Protein 2G1D (pdb70)

B-factor: mean 10.0, std 0.0, range [10.0, 10.0]

InterPro domains:
  IPR001976 Small ribosomal subunit protein eS24 [MF_00545] (1-98)
  IPR001976 Small ribosomal subunit protein eS24 [PF01282] (1-91)
  IPR012677 Nucleotide-binding alpha-beta plait domain superfamily [G3DSA:3.30.70.330] (1-98)
  IPR012678 Ribosomal protein uL23/eL15/eS24 core domain superfamily [SSF54189] (1-97)
  IPR018098 Small ribosomal subunit protein eS24 conserved site [PS00529] (60-82)

Secondary structure (DSSP, 8-state):
-EEEEEEEEE-SSS-EEEEEEEEE--TTSPPPHHHHHHHHHHHHHS-STTEE-------SSSSEEEEEEEEESHHHHHHHH-TTS-S-SS---SS---

Radius of gyration: 16.69 Å; Cα contacts (8 Å, |Δi|>4): 182; chains: 1; bounding box: 53×24×23 Å

Solvent-accessible surface area: 7819 Å² total; per-residue (Å²): 44,77,6,85,34,149,64,118,174,109,87,81,119,52,77,96,4,100,1,81,5,11,5,79,49,96,93,109,200,110,70,57,203,118,63,36,83,62,20,0,0,82,78,2,48,23,78,109,60,6,7,45,49,93,100,72,97,97,79,77,77,149,100,23,33,43,0,91,0,46,0,59,26,41,74,35,65,38,137,148,120,90,116,137,136,135,120,125,181,137,51,149,175,153,188,125,99,169

Foldseek 3Di:
DAKDKAWAQDPDVQGWTKIKIKFDDDDDDDDDLCVCQQNHQVSNVHGSQFWDQDDWDADDPHHMTIGMTITGPCRVQCVVVNPVGDPVDDDDPPVHPD

CATH classification: 3.30.70.330

Structure (mmCIF, N/CA/C/O backbone):
data_2G1D
#
_entry.id   2G1D
#
loop_
_atom_site.group_PDB
_atom_site.id
_atom_site.type_symbol
_atom_site.label_atom_id
_atom_site.label_alt_id
_atom_site.label_comp_id
_atom_site.label_asym_id
_atom_site.label_entity_id
_atom_site.label_seq_id
_atom_site.pdbx_PDB_ins_code
_atom_site.Cartn_x
_atom_site.Cartn_y
_atom_site.Cartn_z
_atom_site.occupancy
_atom_site.B_iso_or_equiv
_atom_site.auth_seq_id
_atom_site.auth_comp_id
_atom_site.auth_asym_id
_atom_site.auth_atom_id
_atom_site.pdbx_PDB_model_num
ATOM 1 N N . MET A 1 1 ? 17.636 -3.425 3.130 1.00 0.00 1 MET A N 1
ATOM 2 C CA . MET A 1 1 ? 16.859 -2.585 2.227 1.00 0.00 1 MET A CA 1
ATOM 3 C C . MET A 1 1 ? 16.643 -1.194 2.845 1.00 0.00 1 MET A C 1
ATOM 4 O O . MET A 1 1 ? 16.577 -1.075 4.068 1.00 0.00 1 MET A O 1
ATOM 18 N N . ASP A 1 2 ? 16.522 -0.138 2.021 1.00 0.00 2 ASP A N 1
ATOM 19 C CA . ASP A 1 2 ? 16.306 1.203 2.563 1.00 0.00 2 ASP A CA 1
ATOM 20 C C . ASP A 1 2 ? 15.227 1.895 1.767 1.00 0.00 2 ASP A C 1
ATOM 21 O O . ASP A 1 2 ? 15.431 2.244 0.611 1.00 0.00 2 ASP A O 1
ATOM 30 N N . LEU A 1 3 ? 14.071 2.084 2.350 1.00 0.00 3 LEU A N 1
ATOM 31 C CA . LEU A 1 3 ? 12.996 2.694 1.606 1.00 0.00 3 LEU A CA 1
ATOM 32 C C . LEU A 1 3 ? 12.752 4.148 1.957 1.00 0.00 3 LEU A C 1
ATOM 33 O O . LEU A 1 3 ? 12.243 4.464 3.032 1.00 0.00 3 LEU A O 1
ATOM 49 N N . ILE A 1 4 ? 13.028 5.028 0.998 1.00 0.00 4 ILE A N 1
ATOM 50 C CA . ILE A 1 4 ? 12.728 6.444 1.190 1.00 0.00 4 ILE A CA 1
ATOM 51 C C . ILE A 1 4 ? 11.485 6.738 0.384 1.00 0.00 4 ILE A C 1
ATOM 52 O O . ILE A 1 4 ? 11.465 6.595 -0.838 1.00 0.00 4 ILE A O 1
ATOM 68 N N . ILE A 1 5 ? 10.432 7.055 1.092 1.00 0.00 5 ILE A N 1
ATOM 69 C CA . ILE A 1 5 ? 9.139 7.269 0.491 1.00 0.00 5 ILE A CA 1
ATOM 70 C C . ILE A 1 5 ? 8.657 8.734 0.445 1.00 0.00 5 ILE A C 1
ATOM 71 O O . ILE A 1 5 ? 8.818 9.489 1.405 1.00 0.00 5 ILE A O 1
ATOM 87 N N . LYS A 1 6 ? 8.000 9.089 -0.661 1.00 0.00 6 LYS A N 1
ATOM 88 C CA . LYS A 1 6 ? 7.398 10.409 -0.857 1.00 0.00 6 LYS A CA 1
ATOM 89 C C . LYS A 1 6 ? 5.890 10.207 -1.076 1.00 0.00 6 LYS A C 1
ATOM 90 O O . LYS A 1 6 ? 5.339 10.517 -2.130 1.00 0.00 6 LYS A O 1
ATOM 109 N N . GLU A 1 7 ? 5.268 9.620 -0.062 1.00 0.00 7 GLU A N 1
ATOM 110 C CA . GLU A 1 7 ? 3.841 9.258 -0.048 1.00 0.00 7 GLU A CA 1
ATOM 111 C C . GLU A 1 7 ? 2.872 10.377 -0.406 1.00 0.00 7 GLU A C 1
ATOM 112 O O . GLU A 1 7 ? 3.084 11.544 -0.077 1.00 0.00 7 GLU A O 1
ATOM 124 N N . LYS A 1 8 ? 1.764 9.972 -1.036 1.00 0.00 8 LYS A N 1
ATOM 125 C CA . LYS A 1 8 ? 0.693 10.870 -1.401 1.00 0.00 8 LYS A CA 1
ATOM 126 C C . LYS A 1 8 ? -0.591 10.053 -1.339 1.00 0.00 8 LYS A C 1
ATOM 127 O O . LYS A 1 8 ? -0.744 9.118 -2.101 1.00 0.00 8 LYS A O 1
ATOM 146 N N . ARG A 1 9 ? -1.486 10.338 -0.402 1.00 0.00 9 ARG A N 1
ATOM 147 C CA . ARG A 1 9 ? -2.685 9.506 -0.269 1.00 0.00 9 ARG A CA 1
ATOM 148 C C . ARG A 1 9 ? -3.995 10.224 -0.547 1.00 0.00 9 ARG A C 1
ATOM 149 O O . ARG A 1 9 ? -4.221 11.351 -0.107 1.00 0.00 9 ARG A O 1
ATOM 170 N N . ASP A 1 10 ? -4.878 9.505 -1.239 1.00 0.00 10 ASP A N 1
ATOM 171 C CA . ASP A 1 10 ? -6.211 9.991 -1.545 1.00 0.00 10 ASP A CA 1
ATOM 172 C C . ASP A 1 10 ? -7.225 8.950 -1.073 1.00 0.00 10 ASP A C 1
ATOM 173 O O . ASP A 1 10 ? -7.273 7.804 -1.569 1.00 0.00 10 ASP A O 1
ATOM 182 N N . ASN A 1 11 ? -8.044 9.314 -0.106 1.00 0.00 11 ASN A N 1
ATOM 183 C CA . ASN A 1 11 ? -8.993 8.349 0.373 1.00 0.00 11 ASN A CA 1
ATOM 184 C C . ASN A 1 11 ? -10.430 8.768 0.111 1.00 0.00 11 ASN A C 1
ATOM 185 O O . ASN A 1 11 ? -10.939 9.707 0.722 1.00 0.00 11 ASN A O 1
ATOM 196 N N . PRO A 1 12 ? -11.122 8.029 -0.769 1.00 0.00 12 PRO A N 1
ATOM 197 C CA . PRO A 1 12 ? -12.504 8.246 -1.090 1.00 0.00 12 PRO A CA 1
ATOM 198 C C . PRO A 1 12 ? -13.326 7.163 -0.393 1.00 0.00 12 PRO A C 1
ATOM 199 O O . PRO A 1 12 ? -13.257 7.029 0.829 1.00 0.00 12 PRO A O 1
ATOM 210 N N . ILE A 1 13 ? -14.055 6.354 -1.151 1.00 0.00 13 ILE A N 1
ATOM 211 C CA . ILE A 1 13 ? -14.809 5.266 -0.561 1.00 0.00 13 ILE A CA 1
ATOM 212 C C . ILE A 1 13 ? -13.870 4.151 -0.091 1.00 0.00 13 ILE A C 1
ATOM 213 O O . ILE A 1 13 ? -14.127 3.492 0.915 1.00 0.00 13 ILE A O 1
ATOM 229 N N . LEU A 1 14 ? -12.814 3.901 -0.879 1.00 0.00 14 LEU A N 1
ATOM 230 C CA . LEU A 1 14 ? -11.887 2.810 -0.583 1.00 0.00 14 LEU A CA 1
ATOM 231 C C . LEU A 1 14 ? -10.533 3.242 -0.021 1.00 0.00 14 LEU A C 1
ATOM 232 O O . LEU A 1 14 ? -9.634 2.413 0.090 1.00 0.00 14 LEU A O 1
ATOM 248 N N . LYS A 1 15 ? -10.394 4.492 0.413 1.00 0.00 15 LYS A N 1
ATOM 249 C CA . LYS A 1 15 ? -9.145 4.921 1.052 1.00 0.00 15 LYS A CA 1
ATOM 250 C C . LYS A 1 15 ? -7.885 4.495 0.272 1.00 0.00 15 LYS A C 1
ATOM 251 O O . LYS A 1 15 ? -7.018 3.820 0.828 1.00 0.00 15 LYS A O 1
ATOM 270 N N . ARG A 1 16 ? -7.792 4.848 -1.022 1.00 0.00 16 ARG A N 1
ATOM 271 C CA . ARG A 1 16 ? -6.639 4.438 -1.836 1.00 0.00 16 ARG A CA 1
ATOM 272 C C . ARG A 1 16 ? -5.560 5.506 -1.863 1.00 0.00 16 ARG A C 1
ATOM 273 O O . ARG A 1 16 ? -5.851 6.686 -2.009 1.00 0.00 16 ARG A O 1
ATOM 294 N N . LYS A 1 17 ? -4.304 5.099 -1.723 1.00 0.00 17 LYS A N 1
ATOM 295 C CA . LYS A 1 17 ? -3.221 6.081 -1.733 1.00 0.00 17 LYS A CA 1
ATOM 296 C C . LYS A 1 17 ? -2.155 5.776 -2.795 1.00 0.00 17 LYS A C 1
ATOM 297 O O . LYS A 1 17 ? -2.042 4.634 -3.276 1.00 0.00 17 LYS A O 1
ATOM 316 N N . GLU A 1 18 ? -1.376 6.821 -3.148 1.00 0.00 18 GLU A N 1
ATOM 317 C CA . GLU A 1 18 ? -0.294 6.739 -4.138 1.00 0.00 18 GLU A CA 1
ATOM 318 C C . GLU A 1 18 ? 0.979 7.367 -3.555 1.00 0.00 18 GLU A C 1
ATOM 319 O O . GLU A 1 18 ? 0.974 8.517 -3.129 1.00 0.00 18 GLU A O 1
ATOM 331 N N . ILE A 1 19 ? 2.048 6.597 -3.498 1.00 0.00 19 ILE A N 1
ATOM 332 C CA . ILE A 1 19 ? 3.312 7.052 -2.909 1.00 0.00 19 ILE A CA 1
ATOM 333 C C . ILE A 1 19 ? 4.523 6.774 -3.774 1.00 0.00 19 ILE A C 1
ATOM 334 O O . ILE A 1 19 ? 4.556 5.828 -4.561 1.00 0.00 19 ILE A O 1
ATOM 350 N N . LYS A 1 20 ? 5.523 7.601 -3.580 1.00 0.00 20 LYS A N 1
ATOM 351 C CA . LYS A 1 20 ? 6.791 7.473 -4.295 1.00 0.00 20 LYS A CA 1
ATOM 352 C C . LYS A 1 20 ? 7.761 6.707 -3.425 1.00 0.00 20 LYS A C 1
ATOM 353 O O . LYS A 1 20 ? 7.914 7.000 -2.251 1.00 0.00 20 LYS A O 1
ATOM 372 N N . TYR A 1 21 ? 8.355 5.667 -3.971 1.00 0.00 21 TYR A N 1
ATOM 373 C CA . TYR A 1 21 ? 9.239 4.836 -3.148 1.00 0.00 21 TYR A CA 1
ATOM 374 C C . TYR A 1 21 ? 10.532 4.348 -3.815 1.00 0.00 21 TYR A C 1
ATOM 375 O O . TYR A 1 21 ? 10.518 3.863 -4.944 1.00 0.00 21 TYR A O 1
ATOM 393 N N . VAL A 1 22 ? 11.624 4.374 -3.034 1.00 0.00 22 VAL A N 1
ATOM 394 C CA . VAL A 1 22 ? 12.918 3.822 -3.465 1.00 0.00 22 VAL A CA 1
ATOM 395 C C . VAL A 1 22 ? 13.458 2.951 -2.339 1.00 0.00 22 VAL A C 1
ATOM 396 O O . VAL A 1 22 ? 13.610 3.411 -1.210 1.00 0.00 22 VAL A O 1
ATOM 409 N N . LEU A 1 23 ? 13.753 1.703 -2.646 1.00 0.00 23 LEU A N 1
ATOM 410 C CA . LEU A 1 23 ? 14.275 0.782 -1.693 1.00 0.00 23 LEU A CA 1
ATOM 411 C C . LEU A 1 23 ? 15.723 0.555 -2.053 1.00 0.00 23 LEU A C 1
ATOM 412 O O . LEU A 1 23 ? 16.038 0.234 -3.199 1.00 0.00 23 LEU A O 1
ATOM 428 N N . LYS A 1 24 ? 16.605 0.724 -1.099 1.00 0.00 24 LYS A N 1
ATOM 429 C CA . LYS A 1 24 ? 18.003 0.533 -1.363 1.00 0.00 24 LYS A CA 1
ATOM 430 C C . LYS A 1 24 ? 18.369 -0.811 -0.826 1.00 0.00 24 LYS A C 1
ATOM 431 O O . LYS A 1 24 ? 18.186 -1.100 0.344 1.00 0.00 24 LYS A O 1
ATOM 450 N N . PHE A 1 25 ? 18.841 -1.656 -1.704 1.00 0.00 25 PHE A N 1
ATOM 451 C CA . PHE A 1 25 ? 19.155 -2.996 -1.314 1.00 0.00 25 PHE A CA 1
ATOM 452 C C . PHE A 1 25 ? 20.635 -3.285 -1.428 1.00 0.00 25 PHE A C 1
ATOM 453 O O . PHE A 1 25 ? 21.282 -2.955 -2.422 1.00 0.00 25 PHE A O 1
ATOM 470 N N . ASP A 1 26 ? 21.157 -3.902 -0.383 1.00 0.00 26 ASP A N 1
ATOM 471 C CA . ASP A 1 26 ? 22.570 -4.247 -0.327 1.00 0.00 26 ASP A CA 1
ATOM 472 C C . ASP A 1 26 ? 22.843 -5.574 -1.030 1.00 0.00 26 ASP A C 1
ATOM 473 O O . ASP A 1 26 ? 22.345 -6.621 -0.620 1.00 0.00 26 ASP A O 1
ATOM 482 N N . SER A 1 27 ? 23.634 -5.514 -2.097 1.00 0.00 27 SER A N 1
ATOM 483 C CA . SER A 1 27 ? 23.977 -6.706 -2.867 1.00 0.00 27 SER A CA 1
ATOM 484 C C . SER A 1 27 ? 24.625 -7.765 -1.982 1.00 0.00 27 SER A C 1
ATOM 485 O O . SER A 1 27 ? 25.777 -7.625 -1.571 1.00 0.00 27 SER A O 1
ATOM 493 N N . SER A 1 28 ? 23.877 -8.825 -1.694 1.00 0.00 28 SER A N 1
ATOM 494 C CA . SER A 1 28 ? 24.372 -9.915 -0.860 1.00 0.00 28 SER A CA 1
ATOM 495 C C . SER A 1 28 ? 23.297 -10.977 -0.673 1.00 0.00 28 SER A C 1
ATOM 496 O O . SER A 1 28 ? 23.488 -12.141 -1.024 1.00 0.00 28 SER A O 1
ATOM 504 N N . ARG A 1 29 ? 22.159 -10.565 -0.121 1.00 0.00 29 ARG A N 1
ATOM 505 C CA . ARG A 1 29 ? 21.044 -11.476 0.110 1.00 0.00 29 ARG A CA 1
ATOM 506 C C . ARG A 1 29 ? 19.792 -10.982 -0.606 1.00 0.00 29 ARG A C 1
ATOM 507 O O . ARG A 1 29 ? 19.615 -9.783 -0.816 1.00 0.00 29 ARG A O 1
ATOM 528 N N . THR A 1 30 ? 18.923 -11.915 -0.982 1.00 0.00 30 THR A N 1
ATOM 529 C CA . THR A 1 30 ? 17.689 -11.571 -1.676 1.00 0.00 30 THR A CA 1
ATOM 530 C C . THR A 1 30 ? 16.802 -10.686 -0.798 1.00 0.00 30 THR A C 1
ATOM 531 O O . THR A 1 30 ? 16.696 -10.907 0.408 1.00 0.00 30 THR A O 1
ATOM 542 N N . PRO A 1 31 ? 16.151 -9.671 -1.394 1.00 0.00 31 PRO A N 1
ATOM 543 C CA . PRO A 1 31 ? 15.271 -8.759 -0.655 1.00 0.00 31 PRO A CA 1
ATOM 544 C C . PRO A 1 31 ? 14.243 -9.508 0.185 1.00 0.00 31 PRO A C 1
ATOM 545 O O . PRO A 1 31 ? 13.719 -10.539 -0.235 1.00 0.00 31 PRO A O 1
ATOM 556 N N . SER A 1 32 ? 13.960 -8.988 1.377 1.00 0.00 32 SER A N 1
ATOM 557 C CA . SER A 1 32 ? 12.994 -9.624 2.266 1.00 0.00 32 SER A CA 1
ATOM 558 C C . SER A 1 32 ? 11.572 -9.197 1.920 1.00 0.00 32 SER A C 1
ATOM 559 O O . SER A 1 32 ? 11.356 -8.118 1.367 1.00 0.00 32 SER A O 1
ATOM 567 N N . ARG A 1 33 ? 10.604 -10.046 2.253 1.00 0.00 33 ARG A N 1
ATOM 568 C CA . ARG A 1 33 ? 9.201 -9.750 1.983 1.00 0.00 33 ARG A CA 1
ATOM 569 C C . ARG A 1 33 ? 8.674 -8.655 2.907 1.00 0.00 33 ARG A C 1
ATOM 570 O O . ARG A 1 33 ? 8.040 -7.703 2.460 1.00 0.00 33 ARG A O 1
ATOM 591 N N . GLU A 1 34 ? 8.942 -8.808 4.201 1.00 0.00 34 GLU A N 1
ATOM 592 C CA . GLU A 1 34 ? 8.495 -7.846 5.205 1.00 0.00 34 GLU A CA 1
ATOM 593 C C . GLU A 1 34 ? 9.305 -6.558 5.151 1.00 0.00 34 GLU A C 1
ATOM 594 O O . GLU A 1 34 ? 8.758 -5.469 5.306 1.00 0.00 34 GLU A O 1
ATOM 606 N N . GLU A 1 35 ? 10.613 -6.679 4.951 1.00 0.00 35 GLU A N 1
ATOM 607 C CA . GLU A 1 35 ? 11.472 -5.503 4.912 1.00 0.00 35 GLU A CA 1
ATOM 608 C C . GLU A 1 35 ? 11.025 -4.519 3.836 1.00 0.00 35 GLU A C 1
ATOM 609 O O . GLU A 1 35 ? 10.827 -3.343 4.119 1.00 0.00 35 GLU A O 1
ATOM 621 N N . ILE A 1 36 ? 10.847 -4.995 2.606 1.00 0.00 36 ILE A N 1
ATOM 622 C CA . ILE A 1 36 ? 10.411 -4.122 1.523 1.00 0.00 36 ILE A CA 1
ATOM 623 C C . ILE A 1 36 ? 8.928 -3.787 1.644 1.00 0.00 36 ILE A C 1
ATOM 624 O O . ILE A 1 36 ? 8.547 -2.628 1.646 1.00 0.00 36 ILE A O 1
ATOM 640 N N . LYS A 1 37 ? 8.107 -4.819 1.728 1.00 0.00 37 LYS A N 1
ATOM 641 C CA . LYS A 1 37 ? 6.645 -4.661 1.822 1.00 0.00 37 LYS A CA 1
ATOM 642 C C . LYS A 1 37 ? 6.187 -3.934 3.065 1.00 0.00 37 LYS A C 1
ATOM 643 O O . LYS A 1 37 ? 5.282 -3.105 2.993 1.00 0.00 37 LYS A O 1
ATOM 662 N N . GLU A 1 38 ? 6.771 -4.211 4.196 1.00 0.00 38 GLU A N 1
ATOM 663 C CA . GLU A 1 38 ? 6.346 -3.506 5.374 1.00 0.00 38 GLU A CA 1
ATOM 664 C C . GLU A 1 38 ? 6.906 -2.086 5.377 1.00 0.00 38 GLU A C 1
ATOM 665 O O . GLU A 1 38 ? 6.161 -1.123 5.480 1.00 0.00 38 GLU A O 1
ATOM 677 N N . LEU A 1 39 ? 8.214 -1.940 5.234 1.00 0.00 39 LEU A N 1
ATOM 678 C CA . LEU A 1 39 ? 8.804 -0.608 5.216 1.00 0.00 39 LEU A CA 1
ATOM 679 C C . LEU A 1 39 ? 8.228 0.236 4.076 1.00 0.00 39 LEU A C 1
ATOM 680 O O . LEU A 1 39 ? 8.124 1.453 4.193 1.00 0.00 39 LEU A O 1
ATOM 696 N N . ILE A 1 40 ? 7.839 -0.416 2.986 1.00 0.00 40 ILE A N 1
ATOM 697 C CA . ILE A 1 40 ? 7.258 0.283 1.840 1.00 0.00 40 ILE A CA 1
ATOM 698 C C . ILE A 1 40 ? 5.886 0.872 2.197 1.00 0.00 40 ILE A C 1
ATOM 699 O O . ILE A 1 40 ? 5.684 2.074 2.054 1.00 0.00 40 ILE A O 1
ATOM 715 N N . ALA A 1 41 ? 4.961 0.035 2.693 1.00 0.00 41 ALA A N 1
ATOM 716 C CA . ALA A 1 41 ? 3.621 0.496 3.088 1.00 0.00 41 ALA A CA 1
ATOM 717 C C . ALA A 1 41 ? 3.642 1.336 4.344 1.00 0.00 41 ALA A C 1
ATOM 718 O O . ALA A 1 41 ? 3.040 2.417 4.427 1.00 0.00 41 ALA A O 1
ATOM 725 N N . LYS A 1 42 ? 4.313 0.806 5.339 1.00 0.00 42 LYS A N 1
ATOM 726 C CA . LYS A 1 42 ? 4.385 1.452 6.618 1.00 0.00 42 LYS A CA 1
ATOM 727 C C . LYS A 1 42 ? 4.905 2.851 6.423 1.00 0.00 42 LYS A C 1
ATOM 728 O O . LYS A 1 42 ? 4.217 3.820 6.774 1.00 0.00 42 LYS A O 1
ATOM 747 N N . HIS A 1 43 ? 6.035 2.965 5.731 1.00 0.00 43 HIS A N 1
ATOM 748 C CA . HIS A 1 43 ? 6.562 4.271 5.385 1.00 0.00 43 HIS A CA 1
ATOM 749 C C . HIS A 1 43 ? 5.539 4.978 4.555 1.00 0.00 43 HIS A C 1
ATOM 750 O O . HIS A 1 43 ? 5.246 6.144 4.763 1.00 0.00 43 HIS A O 1
ATOM 765 N N . GLU A 1 44 ? 5.009 4.216 3.604 1.00 0.00 44 GLU A N 1
ATOM 766 C CA . GLU A 1 44 ? 4.009 4.685 2.672 1.00 0.00 44 GLU A CA 1
ATOM 767 C C . GLU A 1 44 ? 2.950 5.526 3.323 1.00 0.00 44 GLU A C 1
ATOM 768 O O . GLU A 1 44 ? 2.228 6.263 2.651 1.00 0.00 44 GLU A O 1
ATOM 780 N N . GLY A 1 45 ? 2.832 5.392 4.614 1.00 0.00 45 GLY A N 1
ATOM 781 C CA . GLY A 1 45 ? 1.825 6.122 5.305 1.00 0.00 45 GLY A CA 1
ATOM 782 C C . GLY A 1 45 ? 0.697 5.173 5.625 1.00 0.00 45 GLY A C 1
ATOM 783 O O . GLY A 1 45 ? -0.460 5.574 5.753 1.00 0.00 45 GLY A O 1
ATOM 787 N N . VAL A 1 46 ? 1.046 3.878 5.659 1.00 0.00 46 VAL A N 1
ATOM 788 C CA . VAL A 1 46 ? 0.050 2.829 5.856 1.00 0.00 46 VAL A CA 1
ATOM 789 C C . VAL A 1 46 ? 0.619 1.562 6.491 1.00 0.00 46 VAL A C 1
ATOM 790 O O . VAL A 1 46 ? 1.823 1.394 6.579 1.00 0.00 46 VAL A O 1
ATOM 803 N N . ASP A 1 47 ? -0.268 0.666 6.918 1.00 0.00 47 ASP A N 1
ATOM 804 C CA . ASP A 1 47 ? 0.141 -0.598 7.537 1.00 0.00 47 ASP A CA 1
ATOM 805 C C . ASP A 1 47 ? 0.520 -1.654 6.488 1.00 0.00 47 ASP A C 1
ATOM 806 O O . ASP A 1 47 ? 0.464 -1.405 5.286 1.00 0.00 47 ASP A O 1
ATOM 815 N N . LYS A 1 48 ? 0.902 -2.837 6.976 1.00 0.00 48 LYS A N 1
ATOM 816 C CA . LYS A 1 48 ? 1.300 -3.958 6.122 1.00 0.00 48 LYS A CA 1
ATOM 817 C C . LYS A 1 48 ? 0.123 -4.521 5.324 1.00 0.00 48 LYS A C 1
ATOM 818 O O . LYS A 1 48 ? 0.305 -5.079 4.245 1.00 0.00 48 LYS A O 1
ATOM 837 N N . GLU A 1 49 ? -1.084 -4.388 5.851 1.00 0.00 49 GLU A N 1
ATOM 838 C CA . GLU A 1 49 ? -2.261 -4.895 5.148 1.00 0.00 49 GLU A CA 1
ATOM 839 C C . GLU A 1 49 ? -2.504 -4.064 3.890 1.00 0.00 49 GLU A C 1
ATOM 840 O O . GLU A 1 49 ? -2.905 -4.579 2.848 1.00 0.00 49 GLU A O 1
ATOM 852 N N . LEU A 1 50 ? -2.277 -2.766 4.030 1.00 0.00 50 LEU A N 1
ATOM 853 C CA . LEU A 1 50 ? -2.466 -1.797 2.984 1.00 0.00 50 LEU A CA 1
ATOM 854 C C . LEU A 1 50 ? -1.360 -1.800 1.937 1.00 0.00 50 LEU A C 1
ATOM 855 O O . LEU A 1 50 ? -1.319 -0.882 1.135 1.00 0.00 50 LEU A O 1
ATOM 871 N N . VAL A 1 51 ? -0.457 -2.784 1.914 1.00 0.00 51 VAL A N 1
ATOM 872 C CA . VAL A 1 51 ? 0.612 -2.723 0.909 1.00 0.00 51 VAL A CA 1
ATOM 873 C C . VAL A 1 51 ? 0.308 -3.471 -0.387 1.00 0.00 51 VAL A C 1
ATOM 874 O O . VAL A 1 51 ? 0.287 -4.703 -0.430 1.00 0.00 51 VAL A O 1
ATOM 887 N N . ILE A 1 52 ? 0.197 -2.693 -1.461 1.00 0.00 52 ILE A N 1
ATOM 888 C CA . ILE A 1 52 ? 0.032 -3.211 -2.815 1.00 0.00 52 ILE A CA 1
ATOM 889 C C . ILE A 1 52 ? 1.000 -2.457 -3.731 1.00 0.00 52 ILE A C 1
ATOM 890 O O . ILE A 1 52 ? 0.748 -1.295 -4.035 1.00 0.00 52 ILE A O 1
ATOM 906 N N . VAL A 1 53 ? 2.101 -3.058 -4.174 1.00 0.00 53 VAL A N 1
ATOM 907 C CA . VAL A 1 53 ? 3.015 -2.298 -5.031 1.00 0.00 53 VAL A CA 1
ATOM 908 C C . VAL A 1 53 ? 3.364 -3.010 -6.338 1.00 0.00 53 VAL A C 1
ATOM 909 O O . VAL A 1 53 ? 4.034 -4.043 -6.355 1.00 0.00 53 VAL A O 1
ATOM 922 N N . ASP A 1 54 ? 2.914 -2.408 -7.437 1.00 0.00 54 ASP A N 1
ATOM 923 C CA . ASP A 1 54 ? 3.176 -2.915 -8.781 1.00 0.00 54 ASP A CA 1
ATOM 924 C C . ASP A 1 54 ? 4.021 -1.921 -9.565 1.00 0.00 54 ASP A C 1
ATOM 925 O O . ASP A 1 54 ? 3.922 -0.712 -9.354 1.00 0.00 54 ASP A O 1
ATOM 934 N N . ASN A 1 55 ? 4.839 -2.429 -10.475 1.00 0.00 55 ASN A N 1
ATOM 935 C CA . ASN A 1 55 ? 5.685 -1.574 -11.292 1.00 0.00 55 ASN A CA 1
ATOM 936 C C . ASN A 1 55 ? 6.649 -0.775 -10.425 1.00 0.00 55 ASN A C 1
ATOM 937 O O . ASN A 1 55 ? 6.334 -0.409 -9.294 1.00 0.00 55 ASN A O 1
ATOM 948 N N . ASN A 1 56 ? 7.830 -0.523 -10.965 1.00 0.00 56 ASN A N 1
ATOM 949 C CA . ASN A 1 56 ? 8.860 0.222 -10.246 1.00 0.00 56 ASN A CA 1
ATOM 950 C C . ASN A 1 56 ? 9.804 0.945 -11.211 1.00 0.00 56 ASN A C 1
ATOM 951 O O . ASN A 1 56 ? 10.608 0.312 -11.894 1.00 0.00 56 ASN A O 1
ATOM 962 N N . LYS A 1 57 ? 9.708 2.277 -11.256 1.00 0.00 57 LYS A N 1
ATOM 963 C CA . LYS A 1 57 ? 10.569 3.072 -12.130 1.00 0.00 57 LYS A CA 1
ATOM 964 C C . LYS A 1 57 ? 11.963 3.201 -11.509 1.00 0.00 57 LYS A C 1
ATOM 965 O O . LYS A 1 57 ? 12.127 3.815 -10.459 1.00 0.00 57 LYS A O 1
ATOM 984 N N . GLN A 1 58 ? 12.967 2.604 -12.150 1.00 0.00 58 GLN A N 1
ATOM 985 C CA . GLN A 1 58 ? 14.331 2.643 -11.619 1.00 0.00 58 GLN A CA 1
ATOM 986 C C . GLN A 1 58 ? 15.136 3.821 -12.172 1.00 0.00 58 GLN A C 1
ATOM 987 O O . GLN A 1 58 ? 15.574 3.796 -13.322 1.00 0.00 58 GLN A O 1
ATOM 1001 N N . LEU A 1 59 ? 15.353 4.833 -11.336 1.00 0.00 59 LEU A N 1
ATOM 1002 C CA . LEU A 1 59 ? 16.139 6.003 -11.732 1.00 0.00 59 LEU A CA 1
ATOM 1003 C C . LEU A 1 59 ? 17.338 6.201 -10.808 1.00 0.00 59 LEU A C 1
ATOM 1004 O O . LEU A 1 59 ? 17.169 6.529 -9.635 1.00 0.00 59 LEU A O 1
ATOM 1020 N N . THR A 1 60 ? 18.548 6.018 -11.342 1.00 0.00 60 THR A N 1
ATOM 1021 C CA . THR A 1 60 ? 19.775 6.197 -10.558 1.00 0.00 60 THR A CA 1
ATOM 1022 C C . THR A 1 60 ? 20.960 5.512 -11.231 1.00 0.00 60 THR A C 1
ATOM 1023 O O . THR A 1 60 ? 21.978 6.145 -11.509 1.00 0.00 60 THR A O 1
ATOM 1034 N N . GLY A 1 61 ? 20.825 4.213 -11.476 1.00 0.00 61 GLY A N 1
ATOM 1035 C CA . GLY A 1 61 ? 21.899 3.466 -12.099 1.00 0.00 61 GLY A CA 1
ATOM 1036 C C . GLY A 1 61 ? 22.888 2.930 -11.083 1.00 0.00 61 GLY A C 1
ATOM 1037 O O . GLY A 1 61 ? 24.042 2.656 -11.413 1.00 0.00 61 GLY A O 1
ATOM 1041 N N . LYS A 1 62 ? 22.434 2.780 -9.841 1.00 0.00 62 LYS A N 1
ATOM 1042 C CA . LYS A 1 62 ? 23.285 2.272 -8.769 1.00 0.00 62 LYS A CA 1
ATOM 1043 C C . LYS A 1 62 ? 22.881 0.849 -8.391 1.00 0.00 62 LYS A C 1
ATOM 1044 O O . LYS A 1 62 ? 23.483 -0.117 -8.855 1.00 0.00 62 LYS A O 1
ATOM 1063 N N . HIS A 1 63 ? 21.858 0.724 -7.548 1.00 0.00 63 HIS A N 1
ATOM 1064 C CA . HIS A 1 63 ? 21.388 -0.589 -7.122 1.00 0.00 63 HIS A CA 1
ATOM 1065 C C . HIS A 1 63 ? 20.122 -0.503 -6.271 1.00 0.00 63 HIS A C 1
ATOM 1066 O O . HIS A 1 63 ? 19.821 -1.424 -5.513 1.00 0.00 63 HIS A O 1
ATOM 1081 N N . GLU A 1 64 ? 19.376 0.597 -6.388 1.00 0.00 64 GLU A N 1
ATOM 1082 C CA . GLU A 1 64 ? 18.165 0.775 -5.636 1.00 0.00 64 GLU A CA 1
ATOM 1083 C C . GLU A 1 64 ? 17.024 0.997 -6.612 1.00 10.00 64 GLU A C 1
ATOM 1084 O O . GLU A 1 64 ? 17.249 1.394 -7.754 1.00 10.00 64 GLU A O 1
ATOM 1096 N N . ILE A 1 65 ? 15.816 0.669 -6.199 1.00 10.00 65 ILE A N 1
ATOM 1097 C CA . ILE A 1 65 ? 14.675 0.760 -7.093 1.00 0.00 65 ILE A CA 1
ATOM 1098 C C . ILE A 1 65 ? 13.665 1.795 -6.645 1.00 0.00 65 ILE A C 1
ATOM 1099 O O . ILE A 1 65 ? 13.308 1.869 -5.473 1.00 0.00 65 ILE A O 1
ATOM 1115 N N . GLU A 1 66 ? 13.202 2.576 -7.609 1.00 0.00 66 GLU A N 1
ATOM 1116 C CA . GLU A 1 66 ? 12.214 3.610 -7.364 1.00 0.00 66 GLU A CA 1
ATOM 1117 C C . GLU A 1 66 ? 10.951 3.299 -8.144 1.00 0.00 66 GLU A C 1
ATOM 1118 O O . GLU A 1 66 ? 10.962 2.468 -9.051 1.00 0.00 66 GLU A O 1
ATOM 1130 N N . GLY A 1 67 ? 9.863 3.946 -7.783 1.00 0.00 67 GLY A N 1
ATOM 1131 C CA . GLY A 1 67 ? 8.613 3.709 -8.464 1.00 0.00 67 GLY A CA 1
ATOM 1132 C C . GLY A 1 67 ? 7.440 4.244 -7.698 1.00 0.00 67 GLY A C 1
ATOM 1133 O O . GLY A 1 67 ? 7.591 5.116 -6.843 1.00 0.00 67 GLY A O 1
ATOM 1137 N N . TYR A 1 68 ? 6.270 3.709 -7.986 1.00 0.00 68 TYR A N 1
ATOM 1138 C CA . TYR A 1 68 ? 5.073 4.128 -7.295 1.00 0.00 68 TYR A CA 1
ATOM 1139 C C . TYR A 1 68 ? 4.406 2.921 -6.672 1.00 0.00 68 TYR A C 1
ATOM 1140 O O . TYR A 1 68 ? 4.255 1.879 -7.310 1.00 0.00 68 TYR A O 1
ATOM 1158 N N . THR A 1 69 ? 4.011 3.070 -5.426 1.00 0.00 69 THR A N 1
ATOM 1159 C CA . THR A 1 69 ? 3.362 2.004 -4.703 1.00 0.00 69 THR A CA 1
ATOM 1160 C C . THR A 1 69 ? 1.909 2.350 -4.436 1.00 0.00 69 THR A C 1
ATOM 1161 O O . THR A 1 69 ? 1.546 3.510 -4.244 1.00 0.00 69 THR A O 1
ATOM 1172 N N . LYS A 1 70 ? 1.089 1.331 -4.428 1.00 0.00 70 LYS A N 1
ATOM 1173 C CA . LYS A 1 70 ? -0.326 1.487 -4.181 1.00 0.00 70 LYS A CA 1
ATOM 1174 C C . LYS A 1 70 ? -0.664 0.898 -2.819 1.00 0.00 70 LYS A C 1
ATOM 1175 O O . LYS A 1 70 ? -0.098 -0.121 -2.433 1.00 0.00 70 LYS A O 1
ATOM 1194 N N . ILE A 1 71 ? -1.565 1.523 -2.066 1.00 0.00 71 ILE A N 1
ATOM 1195 C CA . ILE A 1 71 ? -1.889 0.971 -0.749 1.00 0.00 71 ILE A CA 1
ATOM 1196 C C . ILE A 1 71 ? -3.380 0.899 -0.483 1.00 0.00 71 ILE A C 1
ATOM 1197 O O . ILE A 1 71 ? -4.134 1.833 -0.817 1.00 0.00 71 ILE A O 1
ATOM 1213 N N . TYR A 1 72 ? -3.780 -0.206 0.173 1.00 0.00 72 TYR A N 1
ATOM 1214 C CA . TYR A 1 72 ? -5.184 -0.401 0.552 1.00 0.00 72 TYR A CA 1
ATOM 1215 C C . TYR A 1 72 ? -5.354 -0.465 2.078 1.00 0.00 72 TYR A C 1
ATOM 1216 O O . TYR A 1 72 ? -4.789 -1.334 2.774 1.00 0.00 72 TYR A O 1
ATOM 1234 N N . ALA A 1 73 ? -6.141 0.482 2.588 1.00 0.00 73 ALA A N 1
ATOM 1235 C CA . ALA A 1 73 ? -6.416 0.585 4.014 1.00 0.00 73 ALA A CA 1
ATOM 1236 C C . ALA A 1 73 ? -7.641 -0.237 4.416 1.00 0.00 73 ALA A C 1
ATOM 1237 O O . ALA A 1 73 ? -7.939 -0.379 5.602 1.00 0.00 73 ALA A O 1
ATOM 1244 N N . ASP A 1 74 ? -8.355 -0.768 3.426 1.00 0.00 74 ASP A N 1
ATOM 1245 C CA . ASP A 1 74 ? -9.548 -1.569 3.687 1.00 0.00 74 ASP A CA 1
ATOM 1246 C C . ASP A 1 74 ? -9.192 -3.031 3.951 1.00 0.00 74 ASP A C 1
ATOM 1247 O O . ASP A 1 74 ? -10.037 -3.815 4.386 1.00 0.00 74 ASP A O 1
ATOM 1256 N N . LYS A 1 75 ? -7.942 -3.395 3.683 1.00 0.00 75 LYS A N 1
ATOM 1257 C CA . LYS A 1 75 ? -7.477 -4.764 3.890 1.00 0.00 75 LYS A CA 1
ATOM 1258 C C . LYS A 1 75 ? -7.644 -5.207 5.345 1.00 0.00 75 LYS A C 1
ATOM 1259 O O . LYS A 1 75 ? -8.152 -6.298 5.610 1.00 0.00 75 LYS A O 1
ATOM 1278 N N . PRO A 1 76 ? -7.214 -4.377 6.317 1.00 0.00 76 PRO A N 1
ATOM 1279 C CA . PRO A 1 76 ? -7.322 -4.718 7.739 1.00 0.00 76 PRO A CA 1
ATOM 1280 C C . PRO A 1 76 ? -8.761 -4.685 8.238 1.00 0.00 76 PRO A C 1
ATOM 1281 O O . PRO A 1 76 ? -9.208 -5.600 8.930 1.00 0.00 76 PRO A O 1
ATOM 1292 N N . SER A 1 77 ? -9.485 -3.628 7.881 1.00 0.00 77 SER A N 1
ATOM 1293 C CA . SER A 1 77 ? -10.876 -3.485 8.294 1.00 0.00 77 SER A CA 1
ATOM 1294 C C . SER A 1 77 ? -11.705 -4.676 7.823 1.00 0.00 77 SER A C 1
ATOM 1295 O O . SER A 1 77 ? -12.577 -5.163 8.540 1.00 0.00 77 SER A O 1
ATOM 1303 N N . ALA A 1 78 ? -11.421 -5.141 6.610 1.00 0.00 78 ALA A N 1
ATOM 1304 C CA . ALA A 1 78 ? -12.136 -6.276 6.042 1.00 0.00 78 ALA A CA 1
ATOM 1305 C C . ALA A 1 78 ? -11.732 -7.578 6.727 1.00 0.00 78 ALA A C 1
ATOM 1306 O O . ALA A 1 78 ? -12.550 -8.483 6.886 1.00 0.00 78 ALA A O 1
ATOM 1313 N N . MET A 1 79 ? -10.470 -7.666 7.129 1.00 0.00 79 MET A N 1
ATOM 1314 C CA . MET A 1 79 ? -9.961 -8.860 7.796 1.00 0.00 79 MET A CA 1
ATOM 1315 C C . MET A 1 79 ? -10.524 -8.986 9.208 1.00 0.00 79 MET A C 1
ATOM 1316 O O . MET A 1 79 ? -10.778 -10.090 9.691 1.00 0.00 79 MET A O 1
ATOM 1330 N N . LEU A 1 80 ? -10.708 -7.848 9.872 1.00 0.00 80 LEU A N 1
ATOM 1331 C CA . LEU A 1 80 ? -11.231 -7.831 11.234 1.00 0.00 80 LEU A CA 1
ATOM 1332 C C . LEU A 1 80 ? -12.707 -8.216 11.271 1.00 0.00 80 LEU A C 1
ATOM 1333 O O . LEU A 1 80 ? -13.149 -8.935 12.167 1.00 0.00 80 LEU A O 1
ATOM 1349 N N . TYR A 1 81 ? -13.468 -7.730 10.297 1.00 0.00 81 TYR A N 1
ATOM 1350 C CA . TYR A 1 81 ? -14.897 -8.019 10.227 1.00 0.00 81 TYR A CA 1
ATOM 1351 C C . TYR A 1 81 ? -15.194 -9.154 9.248 1.00 0.00 81 TYR A C 1
ATOM 1352 O O . TYR A 1 81 ? -16.323 -9.641 9.177 1.00 0.00 81 TYR A O 1
ATOM 1370 N N . GLU A 1 82 ? -14.180 -9.572 8.495 1.00 0.00 82 GLU A N 1
ATOM 1371 C CA . GLU A 1 82 ? -14.341 -10.648 7.522 1.00 0.00 82 GLU A CA 1
ATOM 1372 C C . GLU A 1 82 ? -15.324 -10.243 6.422 1.00 0.00 82 GLU A C 1
ATOM 1373 O O . GLU A 1 82 ? -16.444 -9.822 6.707 1.00 0.00 82 GLU A O 1
ATOM 1385 N N . PRO A 1 83 ? -14.918 -10.366 5.145 1.00 0.00 83 PRO A N 1
ATOM 1386 C CA . PRO A 1 83 ? -15.774 -10.009 4.009 1.00 0.00 83 PRO A CA 1
ATOM 1387 C C . PRO A 1 83 ? -16.920 -10.995 3.808 1.00 0.00 83 PRO A C 1
ATOM 1388 O O . PRO A 1 83 ? -17.944 -10.660 3.212 1.00 0.00 83 PRO A O 1
ATOM 1399 N N . ASP A 1 84 ? -16.741 -12.215 4.308 1.00 0.00 84 ASP A N 1
ATOM 1400 C CA . ASP A 1 84 ? -17.763 -13.249 4.182 1.00 0.00 84 ASP A CA 1
ATOM 1401 C C . ASP A 1 84 ? -18.705 -13.252 5.384 1.00 0.00 84 ASP A C 1
ATOM 1402 O O . ASP A 1 84 ? -19.475 -14.193 5.574 1.00 0.00 84 ASP A O 1
ATOM 1411 N N . TYR A 1 85 ? -18.645 -12.195 6.192 1.00 0.00 85 TYR A N 1
ATOM 1412 C CA . TYR A 1 85 ? -19.497 -12.089 7.369 1.00 0.00 85 TYR A CA 1
ATOM 1413 C C . TYR A 1 85 ? -20.642 -11.109 7.125 1.00 0.00 85 TYR A C 1
ATOM 1414 O O . TYR A 1 85 ? -20.450 -10.055 6.518 1.00 0.00 85 TYR A O 1
ATOM 1432 N N . GLU A 1 86 ? -21.830 -11.465 7.601 1.00 0.00 86 GLU A N 1
ATOM 1433 C CA . GLU A 1 86 ? -23.005 -10.617 7.434 1.00 0.00 86 GLU A CA 1
ATOM 1434 C C . GLU A 1 86 ? -22.794 -9.256 8.093 1.00 0.00 86 GLU A C 1
ATOM 1435 O O . GLU A 1 86 ? -22.925 -9.119 9.308 1.00 0.00 86 GLU A O 1
ATOM 1447 N N . LEU A 1 87 ? -22.466 -8.257 7.282 1.00 0.00 87 LEU A N 1
ATOM 1448 C CA . LEU A 1 87 ? -22.236 -6.908 7.786 1.00 0.00 87 LEU A CA 1
ATOM 1449 C C . LEU A 1 87 ? -23.551 -6.148 7.929 1.00 0.00 87 LEU A C 1
ATOM 1450 O O . LEU A 1 87 ? -23.734 -5.374 8.868 1.00 0.00 87 LEU A O 1
ATOM 1466 N N . ILE A 1 88 ? -24.465 -6.377 6.991 1.00 0.00 88 ILE A N 1
ATOM 1467 C CA . ILE A 1 88 ? -25.764 -5.715 7.012 1.00 0.00 88 ILE A CA 1
ATOM 1468 C C . ILE A 1 88 ? -26.658 -6.230 5.889 1.00 0.00 88 ILE A C 1
ATOM 1469 O O . ILE A 1 88 ? -27.841 -6.502 6.098 1.00 0.00 88 ILE A O 1
ATOM 1485 N N . ARG A 1 89 ? -26.088 -6.360 4.696 1.00 0.00 89 ARG A N 1
ATOM 1486 C CA . ARG A 1 89 ? -26.834 -6.840 3.539 1.00 0.00 89 ARG A CA 1
ATOM 1487 C C . ARG A 1 89 ? -28.006 -5.918 3.226 1.00 0.00 89 ARG A C 1
ATOM 1488 O O . ARG A 1 89 ? -29.147 -6.197 3.602 1.00 0.00 89 ARG A O 1
ATOM 1509 N N . ASN A 1 90 ? -27.721 -4.819 2.535 1.00 0.00 90 ASN A N 1
ATOM 1510 C CA . ASN A 1 90 ? -28.752 -3.854 2.173 1.00 0.00 90 ASN A CA 1
ATOM 1511 C C . ASN A 1 90 ? -28.173 -2.734 1.315 1.00 0.00 90 ASN A C 1
ATOM 1512 O O . ASN A 1 90 ? -28.794 -2.295 0.346 1.00 0.00 90 ASN A O 1
ATOM 1523 N N . GLY A 1 91 ? -26.980 -2.277 1.676 1.00 0.00 91 GLY A N 1
ATOM 1524 C CA . GLY A 1 91 ? -26.336 -1.212 0.928 1.00 0.00 91 GLY A CA 1
ATOM 1525 C C . GLY A 1 91 ? -26.584 0.155 1.535 1.00 0.00 91 GLY A C 1
ATOM 1526 O O . GLY A 1 91 ? -27.343 0.286 2.496 1.00 0.00 91 GLY A O 1
ATOM 1530 N N . LEU A 1 92 ? -25.943 1.174 0.973 1.00 0.00 92 LEU A N 1
ATOM 1531 C CA . LEU A 1 92 ? -26.099 2.539 1.464 1.00 0.00 92 LEU A CA 1
ATOM 1532 C C . LEU A 1 92 ? -27.039 3.337 0.565 1.00 0.00 92 LEU A C 1
ATOM 1533 O O . LEU A 1 92 ? -27.385 2.898 -0.532 1.00 0.00 92 LEU A O 1
ATOM 1549 N N . LYS A 1 93 ? -27.448 4.510 1.037 1.00 0.00 93 LYS A N 1
ATOM 1550 C CA . LYS A 1 93 ? -28.348 5.368 0.275 1.00 0.00 93 LYS A CA 1
ATOM 1551 C C . LYS A 1 93 ? -28.294 6.804 0.788 1.00 0.00 93 LYS A C 1
ATOM 1552 O O . LYS A 1 93 ? -29.306 7.362 1.212 1.00 0.00 93 LYS A O 1
ATOM 1571 N N . GLN A 1 94 ? -27.106 7.400 0.743 1.00 0.00 94 GLN A N 1
ATOM 1572 C CA . GLN A 1 94 ? -26.920 8.772 1.201 1.00 0.00 94 GLN A CA 1
ATOM 1573 C C . GLN A 1 94 ? -27.014 9.751 0.034 1.00 0.00 94 GLN A C 1
ATOM 1574 O O . GLN A 1 94 ? -26.099 10.539 -0.205 1.00 0.00 94 GLN A O 1
ATOM 1588 N N . LYS A 1 95 ? -28.129 9.691 -0.690 1.00 0.00 95 LYS A N 1
ATOM 1589 C CA . LYS A 1 95 ? -28.356 10.569 -1.838 1.00 0.00 95 LYS A CA 1
ATOM 1590 C C . LYS A 1 95 ? -27.540 10.123 -3.055 1.00 0.00 95 LYS A C 1
ATOM 1591 O O . LYS A 1 95 ? -27.571 10.774 -4.099 1.00 0.00 95 LYS A O 1
ATOM 1610 N N . GLU A 1 96 ? -26.815 9.012 -2.919 1.00 0.00 96 GLU A N 1
ATOM 1611 C CA . GLU A 1 96 ? -25.998 8.489 -4.012 1.00 0.00 96 GLU A CA 1
ATOM 1612 C C . GLU A 1 96 ? -25.135 7.326 -3.533 1.00 0.00 96 GLU A C 1
ATOM 1613 O O . GLU A 1 96 ? -24.504 7.403 -2.479 1.00 0.00 96 GLU A O 1
ATOM 1625 N N . ALA A 1 97 ? -25.110 6.251 -4.314 1.00 0.00 97 ALA A N 1
ATOM 1626 C CA . ALA A 1 97 ? -24.322 5.076 -3.969 1.00 0.00 97 ALA A CA 1
ATOM 1627 C C . ALA A 1 97 ? -22.831 5.354 -4.118 1.00 0.00 97 ALA A C 1
ATOM 1628 O O . ALA A 1 97 ? -22.006 4.777 -3.406 1.00 0.00 97 ALA A O 1
ATOM 1635 N N . LYS A 1 98 ? -22.489 6.239 -5.048 1.00 0.00 98 LYS A N 1
ATOM 1636 C CA . LYS A 1 98 ? -21.095 6.595 -5.290 1.00 0.00 98 LYS A CA 1
ATOM 1637 C C . LYS A 1 98 ? -20.948 8.095 -5.516 1.00 0.00 98 LYS A C 1
ATOM 1638 O O . LYS A 1 98 ? -21.250 8.604 -6.595 1.00 0.00 98 LYS A O 1
ATOM 1657 N N . MET A 1 1 ? 16.984 -3.753 3.090 1.00 0.00 1 MET A N 2
ATOM 1658 C CA . MET A 1 1 ? 16.248 -2.886 2.175 1.00 0.00 1 MET A CA 2
ATOM 1659 C C . MET A 1 1 ? 16.015 -1.514 2.836 1.00 0.00 1 MET A C 2
ATOM 1660 O O . MET A 1 1 ? 15.964 -1.437 4.063 1.00 0.00 1 MET A O 2
ATOM 1674 N N . ASP A 1 2 ? 15.875 -0.428 2.052 1.00 0.00 2 ASP A N 2
ATOM 1675 C CA . ASP A 1 2 ? 15.655 0.889 2.656 1.00 0.00 2 ASP A CA 2
ATOM 1676 C C . ASP A 1 2 ? 14.546 1.603 1.931 1.00 0.00 2 ASP A C 2
ATOM 1677 O O . ASP A 1 2 ? 14.349 1.390 0.750 1.00 0.00 2 ASP A O 2
ATOM 1686 N N . LEU A 1 3 ? 13.777 2.412 2.621 1.00 0.00 3 LEU A N 2
ATOM 1687 C CA . LEU A 1 3 ? 12.678 3.069 1.946 1.00 0.00 3 LEU A CA 2
ATOM 1688 C C . LEU A 1 3 ? 12.765 4.587 1.894 1.00 0.00 3 LEU A C 2
ATOM 1689 O O . LEU A 1 3 ? 12.611 5.255 2.917 1.00 0.00 3 LEU A O 2
ATOM 1705 N N . ILE A 1 4 ? 12.889 5.143 0.688 1.00 0.00 4 ILE A N 2
ATOM 1706 C CA . ILE A 1 4 ? 12.844 6.599 0.559 1.00 0.00 4 ILE A CA 2
ATOM 1707 C C . ILE A 1 4 ? 11.506 6.934 -0.064 1.00 0.00 4 ILE A C 2
ATOM 1708 O O . ILE A 1 4 ? 11.244 6.606 -1.221 1.00 0.00 4 ILE A O 2
ATOM 1724 N N . ILE A 1 5 ? 10.638 7.521 0.732 1.00 0.00 5 ILE A N 2
ATOM 1725 C CA . ILE A 1 5 ? 9.290 7.825 0.288 1.00 0.00 5 ILE A CA 2
ATOM 1726 C C . ILE A 1 5 ? 8.879 9.291 0.126 1.00 0.00 5 ILE A C 2
ATOM 1727 O O . ILE A 1 5 ? 9.186 10.148 0.954 1.00 0.00 5 ILE A O 2
ATOM 1743 N N . LYS A 1 6 ? 8.055 9.517 -0.892 1.00 0.00 6 LYS A N 2
ATOM 1744 C CA . LYS A 1 6 ? 7.427 10.813 -1.133 1.00 0.00 6 LYS A CA 2
ATOM 1745 C C . LYS A 1 6 ? 5.919 10.540 -1.205 1.00 0.00 6 LYS A C 2
ATOM 1746 O O . LYS A 1 6 ? 5.255 10.773 -2.218 1.00 0.00 6 LYS A O 2
ATOM 1765 N N . GLU A 1 7 ? 5.438 9.945 -0.114 1.00 0.00 7 GLU A N 2
ATOM 1766 C CA . GLU A 1 7 ? 4.052 9.480 0.062 1.00 0.00 7 GLU A CA 2
ATOM 1767 C C . GLU A 1 7 ? 2.963 10.552 -0.019 1.00 0.00 7 GLU A C 2
ATOM 1768 O O . GLU A 1 7 ? 3.067 11.611 0.599 1.00 0.00 7 GLU A O 2
ATOM 1780 N N . LYS A 1 8 ? 1.874 10.226 -0.756 1.00 0.00 8 LYS A N 2
ATOM 1781 C CA . LYS A 1 8 ? 0.730 11.098 -0.886 1.00 0.00 8 LYS A CA 2
ATOM 1782 C C . LYS A 1 8 ? -0.508 10.216 -0.752 1.00 0.00 8 LYS A C 2
ATOM 1783 O O . LYS A 1 8 ? -0.527 9.115 -1.291 1.00 0.00 8 LYS A O 2
ATOM 1802 N N . ARG A 1 9 ? -1.518 10.636 0.002 1.00 0.00 9 ARG A N 2
ATOM 1803 C CA . ARG A 1 9 ? -2.685 9.770 0.187 1.00 0.00 9 ARG A CA 2
ATOM 1804 C C . ARG A 1 9 ? -4.014 10.458 -0.088 1.00 0.00 9 ARG A C 2
ATOM 1805 O O . ARG A 1 9 ? -4.263 11.577 0.361 1.00 0.00 9 ARG A O 2
ATOM 1826 N N . ASP A 1 10 ? -4.884 9.740 -0.799 1.00 0.00 10 ASP A N 2
ATOM 1827 C CA . ASP A 1 10 ? -6.218 10.226 -1.103 1.00 0.00 10 ASP A CA 2
ATOM 1828 C C . ASP A 1 10 ? -7.243 9.186 -0.662 1.00 0.00 10 ASP A C 2
ATOM 1829 O O . ASP A 1 10 ? -7.305 8.051 -1.186 1.00 0.00 10 ASP A O 2
ATOM 1838 N N . ASN A 1 11 ? -8.073 9.543 0.299 1.00 0.00 11 ASN A N 2
ATOM 1839 C CA . ASN A 1 11 ? -9.047 8.585 0.738 1.00 0.00 11 ASN A CA 2
ATOM 1840 C C . ASN A 1 11 ? -10.458 9.004 0.348 1.00 0.00 11 ASN A C 2
ATOM 1841 O O . ASN A 1 11 ? -11.002 9.970 0.882 1.00 0.00 11 ASN A O 2
ATOM 1852 N N . PRO A 1 12 ? -11.080 8.250 -0.568 1.00 0.00 12 PRO A N 2
ATOM 1853 C CA . PRO A 1 12 ? -12.425 8.478 -1.021 1.00 0.00 12 PRO A CA 2
ATOM 1854 C C . PRO A 1 12 ? -13.338 7.417 -0.408 1.00 0.00 12 PRO A C 2
ATOM 1855 O O . PRO A 1 12 ? -13.470 7.345 0.814 1.00 0.00 12 PRO A O 2
ATOM 1866 N N . ILE A 1 13 ? -13.926 6.566 -1.238 1.00 0.00 13 ILE A N 2
ATOM 1867 C CA . ILE A 1 13 ? -14.767 5.495 -0.740 1.00 0.00 13 ILE A CA 2
ATOM 1868 C C . ILE A 1 13 ? -13.920 4.409 -0.073 1.00 0.00 13 ILE A C 2
ATOM 1869 O O . ILE A 1 13 ? -14.303 3.836 0.949 1.00 0.00 13 ILE A O 2
ATOM 1885 N N . LEU A 1 14 ? -12.794 4.088 -0.716 1.00 0.00 14 LEU A N 2
ATOM 1886 C CA . LEU A 1 14 ? -11.912 3.020 -0.256 1.00 0.00 14 LEU A CA 2
ATOM 1887 C C . LEU A 1 14 ? -10.579 3.474 0.353 1.00 0.00 14 LEU A C 2
ATOM 1888 O O . LEU A 1 14 ? -9.676 2.652 0.491 1.00 0.00 14 LEU A O 2
ATOM 1904 N N . LYS A 1 15 ? -10.447 4.738 0.756 1.00 0.00 15 LYS A N 2
ATOM 1905 C CA . LYS A 1 15 ? -9.205 5.193 1.401 1.00 0.00 15 LYS A CA 2
ATOM 1906 C C . LYS A 1 15 ? -7.931 4.764 0.646 1.00 0.00 15 LYS A C 2
ATOM 1907 O O . LYS A 1 15 ? -7.064 4.110 1.226 1.00 0.00 15 LYS A O 2
ATOM 1926 N N . ARG A 1 16 ? -7.823 5.096 -0.649 1.00 0.00 16 ARG A N 2
ATOM 1927 C CA . ARG A 1 16 ? -6.657 4.687 -1.442 1.00 0.00 16 ARG A CA 2
ATOM 1928 C C . ARG A 1 16 ? -5.588 5.766 -1.460 1.00 0.00 16 ARG A C 2
ATOM 1929 O O . ARG A 1 16 ? -5.889 6.942 -1.640 1.00 0.00 16 ARG A O 2
ATOM 1950 N N . LYS A 1 17 ? -4.329 5.379 -1.287 1.00 0.00 17 LYS A N 2
ATOM 1951 C CA . LYS A 1 17 ? -3.267 6.382 -1.304 1.00 0.00 17 LYS A CA 2
ATOM 1952 C C . LYS A 1 17 ? -2.292 6.163 -2.464 1.00 0.00 17 LYS A C 2
ATOM 1953 O O . LYS A 1 17 ? -2.208 5.044 -3.005 1.00 0.00 17 LYS A O 2
ATOM 1972 N N . GLU A 1 18 ? -1.575 7.257 -2.841 1.00 0.00 18 GLU A N 2
ATOM 1973 C CA . GLU A 1 18 ? -0.608 7.260 -3.946 1.00 0.00 18 GLU A CA 2
ATOM 1974 C C . GLU A 1 18 ? 0.690 7.879 -3.452 1.00 0.00 18 GLU A C 2
ATOM 1975 O O . GLU A 1 18 ? 0.754 9.074 -3.180 1.00 0.00 18 GLU A O 2
ATOM 1987 N N . ILE A 1 19 ? 1.699 7.057 -3.294 1.00 0.00 19 ILE A N 2
ATOM 1988 C CA . ILE A 1 19 ? 2.974 7.504 -2.774 1.00 0.00 19 ILE A CA 2
ATOM 1989 C C . ILE A 1 19 ? 4.127 7.021 -3.622 1.00 0.00 19 ILE A C 2
ATOM 1990 O O . ILE A 1 19 ? 4.071 5.949 -4.219 1.00 0.00 19 ILE A O 2
ATOM 2006 N N . LYS A 1 20 ? 5.173 7.811 -3.665 1.00 0.00 20 LYS A N 2
ATOM 2007 C CA . LYS A 1 20 ? 6.349 7.440 -4.439 1.00 0.00 20 LYS A CA 2
ATOM 2008 C C . LYS A 1 20 ? 7.372 6.798 -3.503 1.00 0.00 20 LYS A C 2
ATOM 2009 O O . LYS A 1 20 ? 7.567 7.261 -2.379 1.00 0.00 20 LYS A O 2
ATOM 2028 N N . TYR A 1 21 ? 7.978 5.698 -3.931 1.00 0.00 21 TYR A N 2
ATOM 2029 C CA . TYR A 1 21 ? 8.921 4.997 -3.066 1.00 0.00 21 TYR A CA 2
ATOM 2030 C C . TYR A 1 21 ? 10.171 4.460 -3.778 1.00 0.00 21 TYR A C 2
ATOM 2031 O O . TYR A 1 21 ? 10.120 4.032 -4.931 1.00 0.00 21 TYR A O 2
ATOM 2049 N N . VAL A 1 22 ? 11.260 4.389 -3.012 1.00 0.00 22 VAL A N 2
ATOM 2050 C CA . VAL A 1 22 ? 12.515 3.789 -3.476 1.00 0.00 22 VAL A CA 2
ATOM 2051 C C . VAL A 1 22 ? 12.992 2.843 -2.381 1.00 0.00 22 VAL A C 2
ATOM 2052 O O . VAL A 1 22 ? 13.042 3.216 -1.212 1.00 0.00 22 VAL A O 2
ATOM 2065 N N . LEU A 1 23 ? 13.336 1.628 -2.749 1.00 0.00 23 LEU A N 2
ATOM 2066 C CA . LEU A 1 23 ? 13.796 0.663 -1.812 1.00 0.00 23 LEU A CA 2
ATOM 2067 C C . LEU A 1 23 ? 15.268 0.484 -2.054 1.00 0.00 23 LEU A C 2
ATOM 2068 O O . LEU A 1 23 ? 15.684 0.234 -3.187 1.00 0.00 23 LEU A O 2
ATOM 2084 N N . LYS A 1 24 ? 16.063 0.606 -1.020 1.00 0.00 24 LYS A N 2
ATOM 2085 C CA . LYS A 1 24 ? 17.480 0.445 -1.204 1.00 0.00 24 LYS A CA 2
ATOM 2086 C C . LYS A 1 24 ? 17.838 -0.937 -0.759 1.00 0.00 24 LYS A C 2
ATOM 2087 O O . LYS A 1 24 ? 17.596 -1.329 0.370 1.00 0.00 24 LYS A O 2
ATOM 2106 N N . PHE A 1 25 ? 18.374 -1.691 -1.683 1.00 0.00 25 PHE A N 2
ATOM 2107 C CA . PHE A 1 25 ? 18.700 -3.055 -1.413 1.00 0.00 25 PHE A CA 2
ATOM 2108 C C . PHE A 1 25 ? 20.192 -3.301 -1.431 1.00 0.00 25 PHE A C 2
ATOM 2109 O O . PHE A 1 25 ? 20.907 -2.855 -2.328 1.00 0.00 25 PHE A O 2
ATOM 2126 N N . ASP A 1 26 ? 20.644 -4.019 -0.417 1.00 0.00 26 ASP A N 2
ATOM 2127 C CA . ASP A 1 26 ? 22.058 -4.344 -0.280 1.00 0.00 26 ASP A CA 2
ATOM 2128 C C . ASP A 1 26 ? 22.411 -5.605 -1.068 1.00 0.00 26 ASP A C 2
ATOM 2129 O O . ASP A 1 26 ? 21.711 -6.614 -0.992 1.00 0.00 26 ASP A O 2
ATOM 2138 N N . SER A 1 27 ? 23.500 -5.533 -1.828 1.00 0.00 27 SER A N 2
ATOM 2139 C CA . SER A 1 27 ? 23.950 -6.660 -2.638 1.00 0.00 27 SER A CA 2
ATOM 2140 C C . SER A 1 27 ? 24.209 -7.892 -1.774 1.00 0.00 27 SER A C 2
ATOM 2141 O O . SER A 1 27 ? 24.278 -7.802 -0.549 1.00 0.00 27 SER A O 2
ATOM 2149 N N . SER A 1 28 ? 24.352 -9.044 -2.427 1.00 0.00 28 SER A N 2
ATOM 2150 C CA . SER A 1 28 ? 24.603 -10.299 -1.727 1.00 0.00 28 SER A CA 2
ATOM 2151 C C . SER A 1 28 ? 23.532 -10.564 -0.671 1.00 0.00 28 SER A C 2
ATOM 2152 O O . SER A 1 28 ? 23.764 -11.296 0.292 1.00 0.00 28 SER A O 2
ATOM 2160 N N . ARG A 1 29 ? 22.362 -9.962 -0.856 1.00 0.00 29 ARG A N 2
ATOM 2161 C CA . ARG A 1 29 ? 21.260 -10.130 0.082 1.00 0.00 29 ARG A CA 2
ATOM 2162 C C . ARG A 1 29 ? 20.022 -10.684 -0.614 1.00 0.00 29 ARG A C 2
ATOM 2163 O O . ARG A 1 29 ? 19.849 -10.518 -1.822 1.00 0.00 29 ARG A O 2
ATOM 2184 N N . THR A 1 30 ? 19.164 -11.339 0.159 1.00 0.00 30 THR A N 2
ATOM 2185 C CA . THR A 1 30 ? 17.937 -11.918 -0.372 1.00 0.00 30 THR A CA 2
ATOM 2186 C C . THR A 1 30 ? 16.724 -11.063 0.008 1.00 0.00 30 THR A C 2
ATOM 2187 O O . THR A 1 30 ? 16.506 -10.782 1.186 1.00 0.00 30 THR A O 2
ATOM 2198 N N . PRO A 1 31 ? 15.919 -10.634 -0.983 1.00 0.00 31 PRO A N 2
ATOM 2199 C CA . PRO A 1 31 ? 14.733 -9.808 -0.731 1.00 0.00 31 PRO A CA 2
ATOM 2200 C C . PRO A 1 31 ? 13.777 -10.466 0.256 1.00 0.00 31 PRO A C 2
ATOM 2201 O O . PRO A 1 31 ? 13.590 -11.682 0.235 1.00 0.00 31 PRO A O 2
ATOM 2212 N N . SER A 1 32 ? 13.173 -9.658 1.122 1.00 0.00 32 SER A N 2
ATOM 2213 C CA . SER A 1 32 ? 12.239 -10.179 2.113 1.00 0.00 32 SER A CA 2
ATOM 2214 C C . SER A 1 32 ? 10.810 -9.755 1.793 1.00 0.00 32 SER A C 2
ATOM 2215 O O . SER A 1 32 ? 10.589 -8.715 1.178 1.00 0.00 32 SER A O 2
ATOM 2223 N N . ARG A 1 33 ? 9.840 -10.557 2.233 1.00 0.00 33 ARG A N 2
ATOM 2224 C CA . ARG A 1 33 ? 8.434 -10.235 2.006 1.00 0.00 33 ARG A CA 2
ATOM 2225 C C . ARG A 1 33 ? 7.984 -9.081 2.900 1.00 0.00 33 ARG A C 2
ATOM 2226 O O . ARG A 1 33 ? 7.356 -8.131 2.437 1.00 0.00 33 ARG A O 2
ATOM 2247 N N . GLU A 1 34 ? 8.317 -9.178 4.185 1.00 0.00 34 GLU A N 2
ATOM 2248 C CA . GLU A 1 34 ? 7.962 -8.156 5.165 1.00 0.00 34 GLU A CA 2
ATOM 2249 C C . GLU A 1 34 ? 8.828 -6.915 5.009 1.00 0.00 34 GLU A C 2
ATOM 2250 O O . GLU A 1 34 ? 8.325 -5.793 4.984 1.00 0.00 34 GLU A O 2
ATOM 2262 N N . GLU A 1 35 ? 10.136 -7.120 4.928 1.00 0.00 35 GLU A N 2
ATOM 2263 C CA . GLU A 1 35 ? 11.071 -6.012 4.808 1.00 0.00 35 GLU A CA 2
ATOM 2264 C C . GLU A 1 35 ? 10.776 -5.149 3.588 1.00 0.00 35 GLU A C 2
ATOM 2265 O O . GLU A 1 35 ? 10.678 -3.935 3.701 1.00 0.00 35 GLU A O 2
ATOM 2277 N N . ILE A 1 36 ? 10.635 -5.765 2.423 1.00 0.00 36 ILE A N 2
ATOM 2278 C CA . ILE A 1 36 ? 10.360 -5.005 1.206 1.00 0.00 36 ILE A CA 2
ATOM 2279 C C . ILE A 1 36 ? 8.971 -4.356 1.252 1.00 0.00 36 ILE A C 2
ATOM 2280 O O . ILE A 1 36 ? 8.832 -3.155 1.064 1.00 0.00 36 ILE A O 2
ATOM 2296 N N . LYS A 1 37 ? 7.959 -5.167 1.495 1.00 0.00 37 LYS A N 2
ATOM 2297 C CA . LYS A 1 37 ? 6.559 -4.708 1.552 1.00 0.00 37 LYS A CA 2
ATOM 2298 C C . LYS A 1 37 ? 6.248 -3.846 2.746 1.00 0.00 37 LYS A C 2
ATOM 2299 O O . LYS A 1 37 ? 5.742 -2.740 2.592 1.00 0.00 37 LYS A O 2
ATOM 2318 N N . GLU A 1 38 ? 6.518 -4.319 3.925 1.00 0.00 38 GLU A N 2
ATOM 2319 C CA . GLU A 1 38 ? 6.211 -3.515 5.072 1.00 0.00 38 GLU A CA 2
ATOM 2320 C C . GLU A 1 38 ? 7.019 -2.221 5.052 1.00 0.00 38 GLU A C 2
ATOM 2321 O O . GLU A 1 38 ? 6.458 -1.136 5.137 1.00 0.00 38 GLU A O 2
ATOM 2333 N N . LEU A 1 39 ? 8.333 -2.317 4.916 1.00 0.00 39 LEU A N 2
ATOM 2334 C CA . LEU A 1 39 ? 9.148 -1.113 4.887 1.00 0.00 39 LEU A CA 2
ATOM 2335 C C . LEU A 1 39 ? 8.644 -0.142 3.818 1.00 0.00 39 LEU A C 2
ATOM 2336 O O . LEU A 1 39 ? 8.725 1.071 4.001 1.00 0.00 39 LEU A O 2
ATOM 2352 N N . ILE A 1 40 ? 8.096 -0.668 2.722 1.00 0.00 40 ILE A N 2
ATOM 2353 C CA . ILE A 1 40 ? 7.566 0.200 1.676 1.00 0.00 40 ILE A CA 2
ATOM 2354 C C . ILE A 1 40 ? 6.214 0.796 2.066 1.00 0.00 40 ILE A C 2
ATOM 2355 O O . ILE A 1 40 ? 6.065 2.007 2.031 1.00 0.00 40 ILE A O 2
ATOM 2371 N N . ALA A 1 41 ? 5.241 -0.032 2.457 1.00 0.00 41 ALA A N 2
ATOM 2372 C CA . ALA A 1 41 ? 3.915 0.478 2.858 1.00 0.00 41 ALA A CA 2
ATOM 2373 C C . ALA A 1 41 ? 3.986 1.364 4.085 1.00 0.00 41 ALA A C 2
ATOM 2374 O O . ALA A 1 41 ? 3.412 2.463 4.142 1.00 0.00 41 ALA A O 2
ATOM 2381 N N . LYS A 1 42 ? 4.664 0.853 5.083 1.00 0.00 42 LYS A N 2
ATOM 2382 C CA . LYS A 1 42 ? 4.780 1.539 6.340 1.00 0.00 42 LYS A CA 2
ATOM 2383 C C . LYS A 1 42 ? 5.317 2.936 6.107 1.00 0.00 42 LYS A C 2
ATOM 2384 O O . LYS A 1 42 ? 4.661 3.917 6.475 1.00 0.00 42 LYS A O 2
ATOM 2403 N N . HIS A 1 43 ? 6.425 3.032 5.381 1.00 0.00 43 HIS A N 2
ATOM 2404 C CA . HIS A 1 43 ? 6.969 4.327 5.002 1.00 0.00 43 HIS A CA 2
ATOM 2405 C C . HIS A 1 43 ? 5.962 5.025 4.126 1.00 0.00 43 HIS A C 2
ATOM 2406 O O . HIS A 1 43 ? 5.670 6.205 4.285 1.00 0.00 43 HIS A O 2
ATOM 2421 N N . GLU A 1 44 ? 5.426 4.241 3.201 1.00 0.00 44 GLU A N 2
ATOM 2422 C CA . GLU A 1 44 ? 4.425 4.689 2.254 1.00 0.00 44 GLU A CA 2
ATOM 2423 C C . GLU A 1 44 ? 3.356 5.521 2.931 1.00 0.00 44 GLU A C 2
ATOM 2424 O O . GLU A 1 44 ? 2.596 6.231 2.275 1.00 0.00 44 GLU A O 2
ATOM 2436 N N . GLY A 1 45 ? 3.287 5.412 4.243 1.00 0.00 45 GLY A N 2
ATOM 2437 C CA . GLY A 1 45 ? 2.299 6.145 4.980 1.00 0.00 45 GLY A CA 2
ATOM 2438 C C . GLY A 1 45 ? 1.166 5.218 5.317 1.00 0.00 45 GLY A C 2
ATOM 2439 O O . GLY A 1 45 ? 0.011 5.632 5.416 1.00 0.00 45 GLY A O 2
ATOM 2443 N N . VAL A 1 46 ? 1.497 3.927 5.401 1.00 0.00 46 VAL A N 2
ATOM 2444 C CA . VAL A 1 46 ? 0.483 2.908 5.626 1.00 0.00 46 VAL A CA 2
ATOM 2445 C C . VAL A 1 46 ? 1.012 1.651 6.315 1.00 0.00 46 VAL A C 2
ATOM 2446 O O . VAL A 1 46 ? 2.209 1.461 6.440 1.00 0.00 46 VAL A O 2
ATOM 2459 N N . ASP A 1 47 ? 0.097 0.789 6.754 1.00 0.00 47 ASP A N 2
ATOM 2460 C CA . ASP A 1 47 ? 0.463 -0.461 7.430 1.00 0.00 47 ASP A CA 2
ATOM 2461 C C . ASP A 1 47 ? 0.853 -1.565 6.440 1.00 0.00 47 ASP A C 2
ATOM 2462 O O . ASP A 1 47 ? 0.868 -1.361 5.226 1.00 0.00 47 ASP A O 2
ATOM 2471 N N . LYS A 1 48 ? 1.165 -2.743 6.990 1.00 0.00 48 LYS A N 2
ATOM 2472 C CA . LYS A 1 48 ? 1.564 -3.915 6.209 1.00 0.00 48 LYS A CA 2
ATOM 2473 C C . LYS A 1 48 ? 0.408 -4.475 5.381 1.00 0.00 48 LYS A C 2
ATOM 2474 O O . LYS A 1 48 ? 0.621 -5.114 4.354 1.00 0.00 48 LYS A O 2
ATOM 2493 N N . GLU A 1 49 ? -0.815 -4.257 5.835 1.00 0.00 49 GLU A N 2
ATOM 2494 C CA . GLU A 1 49 ? -1.983 -4.758 5.118 1.00 0.00 49 GLU A CA 2
ATOM 2495 C C . GLU A 1 49 ? -2.217 -3.934 3.853 1.00 0.00 49 GLU A C 2
ATOM 2496 O O . GLU A 1 49 ? -2.554 -4.464 2.802 1.00 0.00 49 GLU A O 2
ATOM 2508 N N . LEU A 1 50 ? -2.054 -2.630 3.997 1.00 0.00 50 LEU A N 2
ATOM 2509 C CA . LEU A 1 50 ? -2.248 -1.662 2.944 1.00 0.00 50 LEU A CA 2
ATOM 2510 C C . LEU A 1 50 ? -1.111 -1.625 1.925 1.00 0.00 50 LEU A C 2
ATOM 2511 O O . LEU A 1 50 ? -0.973 -0.632 1.233 1.00 0.00 50 LEU A O 2
ATOM 2527 N N . VAL A 1 51 ? -0.285 -2.668 1.814 1.00 0.00 51 VAL A N 2
ATOM 2528 C CA . VAL A 1 51 ? 0.816 -2.589 0.850 1.00 0.00 51 VAL A CA 2
ATOM 2529 C C . VAL A 1 51 ? 0.554 -3.301 -0.480 1.00 0.00 51 VAL A C 2
ATOM 2530 O O . VAL A 1 51 ? 0.542 -4.530 -0.551 1.00 0.00 51 VAL A O 2
ATOM 2543 N N . ILE A 1 52 ? 0.473 -2.505 -1.549 1.00 0.00 52 ILE A N 2
ATOM 2544 C CA . ILE A 1 52 ? 0.362 -3.024 -2.908 1.00 0.00 52 ILE A CA 2
ATOM 2545 C C . ILE A 1 52 ? 1.341 -2.275 -3.815 1.00 0.00 52 ILE A C 2
ATOM 2546 O O . ILE A 1 52 ? 1.075 -1.128 -4.174 1.00 0.00 52 ILE A O 2
ATOM 2562 N N . VAL A 1 53 ? 2.453 -2.883 -4.212 1.00 0.00 53 VAL A N 2
ATOM 2563 C CA . VAL A 1 53 ? 3.389 -2.176 -5.089 1.00 0.00 53 VAL A CA 2
ATOM 2564 C C . VAL A 1 53 ? 3.863 -3.060 -6.247 1.00 0.00 53 VAL A C 2
ATOM 2565 O O . VAL A 1 53 ? 4.538 -4.071 -6.043 1.00 0.00 53 VAL A O 2
ATOM 2578 N N . ASP A 1 54 ? 3.486 -2.668 -7.463 1.00 0.00 54 ASP A N 2
ATOM 2579 C CA . ASP A 1 54 ? 3.847 -3.408 -8.672 1.00 0.00 54 ASP A CA 2
ATOM 2580 C C . ASP A 1 54 ? 4.761 -2.598 -9.597 1.00 0.00 54 ASP A C 2
ATOM 2581 O O . ASP A 1 54 ? 4.749 -1.367 -9.579 1.00 0.00 54 ASP A O 2
ATOM 2590 N N . ASN A 1 55 ? 5.525 -3.309 -10.428 1.00 0.00 55 ASN A N 2
ATOM 2591 C CA . ASN A 1 55 ? 6.426 -2.688 -11.405 1.00 0.00 55 ASN A CA 2
ATOM 2592 C C . ASN A 1 55 ? 7.654 -2.036 -10.755 1.00 0.00 55 ASN A C 2
ATOM 2593 O O . ASN A 1 55 ? 8.662 -2.706 -10.535 1.00 0.00 55 ASN A O 2
ATOM 2604 N N . ASN A 1 56 ? 7.572 -0.727 -10.477 1.00 0.00 56 ASN A N 2
ATOM 2605 C CA . ASN A 1 56 ? 8.683 0.023 -9.877 1.00 0.00 56 ASN A CA 2
ATOM 2606 C C . ASN A 1 56 ? 9.601 0.598 -10.962 1.00 0.00 56 ASN A C 2
ATOM 2607 O O . ASN A 1 56 ? 10.322 -0.141 -11.631 1.00 0.00 56 ASN A O 2
ATOM 2618 N N . LYS A 1 57 ? 9.571 1.923 -11.124 1.00 0.00 57 LYS A N 2
ATOM 2619 C CA . LYS A 1 57 ? 10.402 2.598 -12.122 1.00 0.00 57 LYS A CA 2
ATOM 2620 C C . LYS A 1 57 ? 11.846 2.695 -11.629 1.00 0.00 57 LYS A C 2
ATOM 2621 O O . LYS A 1 57 ? 12.135 3.369 -10.645 1.00 0.00 57 LYS A O 2
ATOM 2640 N N . GLN A 1 58 ? 12.749 2.008 -12.306 1.00 0.00 58 GLN A N 2
ATOM 2641 C CA . GLN A 1 58 ? 14.150 2.010 -11.906 1.00 0.00 58 GLN A CA 2
ATOM 2642 C C . GLN A 1 58 ? 14.925 3.155 -12.552 1.00 0.00 58 GLN A C 2
ATOM 2643 O O . GLN A 1 58 ? 14.853 3.367 -13.763 1.00 0.00 58 GLN A O 2
ATOM 2657 N N . LEU A 1 59 ? 15.695 3.863 -11.733 1.00 0.00 59 LEU A N 2
ATOM 2658 C CA . LEU A 1 59 ? 16.528 4.959 -12.206 1.00 0.00 59 LEU A CA 2
ATOM 2659 C C . LEU A 1 59 ? 17.973 4.615 -11.903 1.00 0.00 59 LEU A C 2
ATOM 2660 O O . LEU A 1 59 ? 18.370 4.515 -10.742 1.00 0.00 59 LEU A O 2
ATOM 2676 N N . THR A 1 60 ? 18.740 4.386 -12.951 1.00 0.00 60 THR A N 2
ATOM 2677 C CA . THR A 1 60 ? 20.128 3.997 -12.804 1.00 0.00 60 THR A CA 2
ATOM 2678 C C . THR A 1 60 ? 20.962 5.037 -12.092 1.00 0.00 60 THR A C 2
ATOM 2679 O O . THR A 1 60 ? 20.507 6.145 -11.807 1.00 0.00 60 THR A O 2
ATOM 2690 N N . GLY A 1 61 ? 22.192 4.648 -11.797 1.00 0.00 61 GLY A N 2
ATOM 2691 C CA . GLY A 1 61 ? 23.102 5.520 -11.104 1.00 0.00 61 GLY A CA 2
ATOM 2692 C C . GLY A 1 61 ? 23.379 5.032 -9.695 1.00 0.00 61 GLY A C 2
ATOM 2693 O O . GLY A 1 61 ? 24.385 5.398 -9.084 1.00 0.00 61 GLY A O 2
ATOM 2697 N N . LYS A 1 62 ? 22.483 4.187 -9.188 1.00 0.00 62 LYS A N 2
ATOM 2698 C CA . LYS A 1 62 ? 22.617 3.620 -7.850 1.00 0.00 62 LYS A CA 2
ATOM 2699 C C . LYS A 1 62 ? 22.302 2.123 -7.883 1.00 0.00 62 LYS A C 2
ATOM 2700 O O . LYS A 1 62 ? 22.348 1.500 -8.943 1.00 0.00 62 LYS A O 2
ATOM 2719 N N . HIS A 1 63 ? 21.982 1.550 -6.725 1.00 0.00 63 HIS A N 2
ATOM 2720 C CA . HIS A 1 63 ? 21.664 0.127 -6.642 1.00 0.00 63 HIS A CA 2
ATOM 2721 C C . HIS A 1 63 ? 20.349 -0.094 -5.903 1.00 0.00 63 HIS A C 2
ATOM 2722 O O . HIS A 1 63 ? 20.188 -1.079 -5.185 1.00 0.00 63 HIS A O 2
ATOM 2737 N N . GLU A 1 64 ? 19.422 0.843 -6.064 1.00 0.00 64 GLU A N 2
ATOM 2738 C CA . GLU A 1 64 ? 18.141 0.786 -5.413 1.00 0.00 64 GLU A CA 2
ATOM 2739 C C . GLU A 1 64 ? 17.040 0.953 -6.443 1.00 10.00 64 GLU A C 2
ATOM 2740 O O . GLU A 1 64 ? 17.290 1.453 -7.541 1.00 10.00 64 GLU A O 2
ATOM 2752 N N . ILE A 1 65 ? 15.844 0.482 -6.132 1.00 10.00 65 ILE A N 2
ATOM 2753 C CA . ILE A 1 65 ? 14.759 0.538 -7.096 1.00 0.00 65 ILE A CA 2
ATOM 2754 C C . ILE A 1 65 ? 13.687 1.516 -6.654 1.00 0.00 65 ILE A C 2
ATOM 2755 O O . ILE A 1 65 ? 13.289 1.564 -5.490 1.00 0.00 65 ILE A O 2
ATOM 2771 N N . GLU A 1 66 ? 13.276 2.330 -7.617 1.00 0.00 66 GLU A N 2
ATOM 2772 C CA . GLU A 1 66 ? 12.298 3.382 -7.408 1.00 0.00 66 GLU A CA 2
ATOM 2773 C C . GLU A 1 66 ? 11.049 3.132 -8.228 1.00 0.00 66 GLU A C 2
ATOM 2774 O O . GLU A 1 66 ? 11.039 2.294 -9.125 1.00 0.00 66 GLU A O 2
ATOM 2786 N N . GLY A 1 67 ? 9.989 3.845 -7.897 1.00 0.00 67 GLY A N 2
ATOM 2787 C CA . GLY A 1 67 ? 8.748 3.687 -8.607 1.00 0.00 67 GLY A CA 2
ATOM 2788 C C . GLY A 1 67 ? 7.608 4.347 -7.894 1.00 0.00 67 GLY A C 2
ATOM 2789 O O . GLY A 1 67 ? 7.803 5.303 -7.141 1.00 0.00 67 GLY A O 2
ATOM 2793 N N . TYR A 1 68 ? 6.420 3.820 -8.096 1.00 0.00 68 TYR A N 2
ATOM 2794 C CA . TYR A 1 68 ? 5.258 4.354 -7.436 1.00 0.00 68 TYR A CA 2
ATOM 2795 C C . TYR A 1 68 ? 4.591 3.245 -6.659 1.00 0.00 68 TYR A C 2
ATOM 2796 O O . TYR A 1 68 ? 4.411 2.133 -7.156 1.00 0.00 68 TYR A O 2
ATOM 2814 N N . THR A 1 69 ? 4.255 3.551 -5.429 1.00 0.00 69 THR A N 2
ATOM 2815 C CA . THR A 1 69 ? 3.634 2.589 -4.551 1.00 0.00 69 THR A CA 2
ATOM 2816 C C . THR A 1 69 ? 2.141 2.876 -4.409 1.00 0.00 69 THR A C 2
ATOM 2817 O O . THR A 1 69 ? 1.720 4.030 -4.368 1.00 0.00 69 THR A O 2
ATOM 2828 N N . LYS A 1 70 ? 1.348 1.818 -4.334 1.00 0.00 70 LYS A N 2
ATOM 2829 C CA . LYS A 1 70 ? -0.098 1.936 -4.175 1.00 0.00 70 LYS A CA 2
ATOM 2830 C C . LYS A 1 70 ? -0.471 1.258 -2.870 1.00 0.00 70 LYS A C 2
ATOM 2831 O O . LYS A 1 70 ? 0.127 0.241 -2.521 1.00 0.00 70 LYS A O 2
ATOM 2850 N N . ILE A 1 71 ? -1.400 1.820 -2.108 1.00 0.00 71 ILE A N 2
ATOM 2851 C CA . ILE A 1 71 ? -1.725 1.197 -0.821 1.00 0.00 71 ILE A CA 2
ATOM 2852 C C . ILE A 1 71 ? -3.212 1.097 -0.526 1.00 0.00 71 ILE A C 2
ATOM 2853 O O . ILE A 1 71 ? -3.992 2.014 -0.841 1.00 0.00 71 ILE A O 2
ATOM 2869 N N . TYR A 1 72 ? -3.577 -0.023 0.138 1.00 0.00 72 TYR A N 2
ATOM 2870 C CA . TYR A 1 72 ? -4.969 -0.253 0.538 1.00 0.00 72 TYR A CA 2
ATOM 2871 C C . TYR A 1 72 ? -5.150 -0.210 2.066 1.00 0.00 72 TYR A C 2
ATOM 2872 O O . TYR A 1 72 ? -4.652 -1.067 2.826 1.00 0.00 72 TYR A O 2
ATOM 2890 N N . ALA A 1 73 ? -5.860 0.838 2.484 1.00 0.00 73 ALA A N 2
ATOM 2891 C CA . ALA A 1 73 ? -6.157 1.122 3.885 1.00 0.00 73 ALA A CA 2
ATOM 2892 C C . ALA A 1 73 ? -7.455 0.462 4.355 1.00 0.00 73 ALA A C 2
ATOM 2893 O O . ALA A 1 73 ? -7.829 0.590 5.519 1.00 0.00 73 ALA A O 2
ATOM 2900 N N . ASP A 1 74 ? -8.166 -0.188 3.438 1.00 0.00 74 ASP A N 2
ATOM 2901 C CA . ASP A 1 74 ? -9.455 -0.810 3.751 1.00 0.00 74 ASP A CA 2
ATOM 2902 C C . ASP A 1 74 ? -9.317 -2.082 4.595 1.00 0.00 74 ASP A C 2
ATOM 2903 O O . ASP A 1 74 ? -10.321 -2.697 4.957 1.00 0.00 74 ASP A O 2
ATOM 2912 N N . LYS A 1 75 ? -8.083 -2.479 4.908 1.00 0.00 75 LYS A N 2
ATOM 2913 C CA . LYS A 1 75 ? -7.847 -3.682 5.712 1.00 0.00 75 LYS A CA 2
ATOM 2914 C C . LYS A 1 75 ? -8.837 -3.777 6.883 1.00 0.00 75 LYS A C 2
ATOM 2915 O O . LYS A 1 75 ? -9.473 -4.809 7.076 1.00 0.00 75 LYS A O 2
ATOM 2934 N N . PRO A 1 76 ? -8.980 -2.698 7.678 1.00 0.00 76 PRO A N 2
ATOM 2935 C CA . PRO A 1 76 ? -9.897 -2.679 8.822 1.00 0.00 76 PRO A CA 2
ATOM 2936 C C . PRO A 1 76 ? -11.251 -3.290 8.487 1.00 0.00 76 PRO A C 2
ATOM 2937 O O . PRO A 1 76 ? -11.863 -3.963 9.317 1.00 0.00 76 PRO A O 2
ATOM 2948 N N . SER A 1 77 ? -11.704 -3.067 7.259 1.00 0.00 77 SER A N 2
ATOM 2949 C CA . SER A 1 77 ? -12.977 -3.610 6.806 1.00 0.00 77 SER A CA 2
ATOM 2950 C C . SER A 1 77 ? -12.831 -5.097 6.505 1.00 0.00 77 SER A C 2
ATOM 2951 O O . SER A 1 77 ? -13.726 -5.893 6.790 1.00 0.00 77 SER A O 2
ATOM 2959 N N . ALA A 1 78 ? -11.688 -5.462 5.932 1.00 0.00 78 ALA A N 2
ATOM 2960 C CA . ALA A 1 78 ? -11.409 -6.853 5.594 1.00 0.00 78 ALA A CA 2
ATOM 2961 C C . ALA A 1 78 ? -11.141 -7.676 6.853 1.00 0.00 78 ALA A C 2
ATOM 2962 O O . ALA A 1 78 ? -11.748 -8.726 7.061 1.00 0.00 78 ALA A O 2
ATOM 2969 N N . MET A 1 79 ? -10.228 -7.188 7.689 1.00 0.00 79 MET A N 2
ATOM 2970 C CA . MET A 1 79 ? -9.876 -7.871 8.930 1.00 0.00 79 MET A CA 2
ATOM 2971 C C . MET A 1 79 ? -11.125 -8.215 9.738 1.00 0.00 79 MET A C 2
ATOM 2972 O O . MET A 1 79 ? -11.183 -9.254 10.397 1.00 0.00 79 MET A O 2
ATOM 2986 N N . LEU A 1 80 ? -12.122 -7.338 9.678 1.00 0.00 80 LEU A N 2
ATOM 2987 C CA . LEU A 1 80 ? -13.371 -7.554 10.402 1.00 0.00 80 LEU A CA 2
ATOM 2988 C C . LEU A 1 80 ? -14.014 -8.871 9.982 1.00 0.00 80 LEU A C 2
ATOM 2989 O O . LEU A 1 80 ? -14.698 -9.522 10.773 1.00 0.00 80 LEU A O 2
ATOM 3005 N N . TYR A 1 81 ? -13.784 -9.263 8.732 1.00 0.00 81 TYR A N 2
ATOM 3006 C CA . TYR A 1 81 ? -14.333 -10.505 8.206 1.00 0.00 81 TYR A CA 2
ATOM 3007 C C . TYR A 1 81 ? -13.530 -11.704 8.702 1.00 0.00 81 TYR A C 2
ATOM 3008 O O . TYR A 1 81 ? -14.063 -12.803 8.850 1.00 0.00 81 TYR A O 2
ATOM 3026 N N . GLU A 1 82 ? -12.242 -11.481 8.955 1.00 0.00 82 GLU A N 2
ATOM 3027 C CA . GLU A 1 82 ? -11.361 -12.540 9.434 1.00 0.00 82 GLU A CA 2
ATOM 3028 C C . GLU A 1 82 ? -11.219 -13.643 8.385 1.00 0.00 82 GLU A C 2
ATOM 3029 O O . GLU A 1 82 ? -12.192 -14.317 8.053 1.00 0.00 82 GLU A O 2
ATOM 3041 N N . PRO A 1 83 ? -10.000 -13.844 7.848 1.00 0.00 83 PRO A N 2
ATOM 3042 C CA . PRO A 1 83 ? -9.749 -14.875 6.836 1.00 0.00 83 PRO A CA 2
ATOM 3043 C C . PRO A 1 83 ? -10.272 -16.241 7.261 1.00 0.00 83 PRO A C 2
ATOM 3044 O O . PRO A 1 83 ? -10.624 -17.073 6.423 1.00 0.00 83 PRO A O 2
ATOM 3055 N N . ASP A 1 84 ? -10.324 -16.467 8.570 1.00 0.00 84 ASP A N 2
ATOM 3056 C CA . ASP A 1 84 ? -10.807 -17.733 9.110 1.00 0.00 84 ASP A CA 2
ATOM 3057 C C . ASP A 1 84 ? -12.251 -17.612 9.594 1.00 0.00 84 ASP A C 2
ATOM 3058 O O . ASP A 1 84 ? -12.752 -18.491 10.296 1.00 0.00 84 ASP A O 2
ATOM 3067 N N . TYR A 1 85 ? -12.915 -16.518 9.215 1.00 0.00 85 TYR A N 2
ATOM 3068 C CA . TYR A 1 85 ? -14.303 -16.276 9.608 1.00 0.00 85 TYR A CA 2
ATOM 3069 C C . TYR A 1 85 ? -14.517 -16.537 11.098 1.00 0.00 85 TYR A C 2
ATOM 3070 O O . TYR A 1 85 ? -13.563 -16.767 11.843 1.00 0.00 85 TYR A O 2
ATOM 3088 N N . GLU A 1 86 ? -15.774 -16.496 11.528 1.00 0.00 86 GLU A N 2
ATOM 3089 C CA . GLU A 1 86 ? -16.115 -16.728 12.928 1.00 0.00 86 GLU A CA 2
ATOM 3090 C C . GLU A 1 86 ? -15.383 -15.744 13.838 1.00 0.00 86 GLU A C 2
ATOM 3091 O O . GLU A 1 86 ? -14.381 -16.091 14.465 1.00 0.00 86 GLU A O 2
ATOM 3103 N N . LEU A 1 87 ? -15.892 -14.518 13.909 1.00 0.00 87 LEU A N 2
ATOM 3104 C CA . LEU A 1 87 ? -15.290 -13.489 14.745 1.00 0.00 87 LEU A CA 2
ATOM 3105 C C . LEU A 1 87 ? -15.785 -13.603 16.183 1.00 0.00 87 LEU A C 2
ATOM 3106 O O . LEU A 1 87 ? -15.094 -13.205 17.117 1.00 0.00 87 LEU A O 2
ATOM 3122 N N . ILE A 1 88 ? -16.995 -14.146 16.343 1.00 0.00 88 ILE A N 2
ATOM 3123 C CA . ILE A 1 88 ? -17.614 -14.321 17.659 1.00 0.00 88 ILE A CA 2
ATOM 3124 C C . ILE A 1 88 ? -18.268 -13.033 18.151 1.00 0.00 88 ILE A C 2
ATOM 3125 O O . ILE A 1 88 ? -19.280 -13.073 18.851 1.00 0.00 88 ILE A O 2
ATOM 3141 N N . ARG A 1 89 ? -17.687 -11.892 17.798 1.00 0.00 89 ARG A N 2
ATOM 3142 C CA . ARG A 1 89 ? -18.224 -10.609 18.227 1.00 0.00 89 ARG A CA 2
ATOM 3143 C C . ARG A 1 89 ? -18.973 -9.924 17.087 1.00 0.00 89 ARG A C 2
ATOM 3144 O O . ARG A 1 89 ? -19.239 -10.530 16.049 1.00 0.00 89 ARG A O 2
ATOM 3165 N N . ASN A 1 90 ? -19.311 -8.653 17.289 1.00 0.00 90 ASN A N 2
ATOM 3166 C CA . ASN A 1 90 ? -20.027 -7.882 16.280 1.00 0.00 90 ASN A CA 2
ATOM 3167 C C . ASN A 1 90 ? -19.083 -6.929 15.555 1.00 0.00 90 ASN A C 2
ATOM 3168 O O . ASN A 1 90 ? -19.060 -6.876 14.325 1.00 0.00 90 ASN A O 2
ATOM 3179 N N . GLY A 1 91 ? -18.303 -6.178 16.327 1.00 0.00 91 GLY A N 2
ATOM 3180 C CA . GLY A 1 91 ? -17.365 -5.238 15.742 1.00 0.00 91 GLY A CA 2
ATOM 3181 C C . GLY A 1 91 ? -17.764 -3.794 15.983 1.00 0.00 91 GLY A C 2
ATOM 3182 O O . GLY A 1 91 ? -17.765 -3.324 17.121 1.00 0.00 91 GLY A O 2
ATOM 3186 N N . LEU A 1 92 ? -18.100 -3.088 14.908 1.00 0.00 92 LEU A N 2
ATOM 3187 C CA . LEU A 1 92 ? -18.501 -1.690 15.005 1.00 0.00 92 LEU A CA 2
ATOM 3188 C C . LEU A 1 92 ? -20.020 -1.560 15.037 1.00 0.00 92 LEU A C 2
ATOM 3189 O O . LEU A 1 92 ? -20.740 -2.517 14.758 1.00 0.00 92 LEU A O 2
ATOM 3205 N N . LYS A 1 93 ? -20.500 -0.368 15.381 1.00 0.00 93 LYS A N 2
ATOM 3206 C CA . LYS A 1 93 ? -21.937 -0.109 15.452 1.00 0.00 93 LYS A CA 2
ATOM 3207 C C . LYS A 1 93 ? -22.646 -0.595 14.192 1.00 0.00 93 LYS A C 2
ATOM 3208 O O . LYS A 1 93 ? -23.774 -1.088 14.252 1.00 0.00 93 LYS A O 2
ATOM 3227 N N . GLN A 1 94 ? -21.980 -0.454 13.051 1.00 0.00 94 GLN A N 2
ATOM 3228 C CA . GLN A 1 94 ? -22.545 -0.880 11.774 1.00 0.00 94 GLN A CA 2
ATOM 3229 C C . GLN A 1 94 ? -23.865 -0.165 11.491 1.00 0.00 94 GLN A C 2
ATOM 3230 O O . GLN A 1 94 ? -24.678 -0.637 10.697 1.00 0.00 94 GLN A O 2
ATOM 3244 N N . LYS A 1 95 ? -24.074 0.976 12.145 1.00 0.00 95 LYS A N 2
ATOM 3245 C CA . LYS A 1 95 ? -25.296 1.754 11.959 1.00 0.00 95 LYS A CA 2
ATOM 3246 C C . LYS A 1 95 ? -26.535 0.889 12.166 1.00 0.00 95 LYS A C 2
ATOM 3247 O O . LYS A 1 95 ? -27.487 0.953 11.387 1.00 0.00 95 LYS A O 2
ATOM 3266 N N . GLU A 1 96 ? -26.519 0.083 13.224 1.00 0.00 96 GLU A N 2
ATOM 3267 C CA . GLU A 1 96 ? -27.643 -0.792 13.533 1.00 0.00 96 GLU A CA 2
ATOM 3268 C C . GLU A 1 96 ? -27.361 -1.625 14.779 1.00 0.00 96 GLU A C 2
ATOM 3269 O O . GLU A 1 96 ? -28.248 -1.849 15.601 1.00 0.00 96 GLU A O 2
ATOM 3281 N N . ALA A 1 97 ? -26.120 -2.081 14.912 1.00 0.00 97 ALA A N 2
ATOM 3282 C CA . ALA A 1 97 ? -25.721 -2.889 16.057 1.00 0.00 97 ALA A CA 2
ATOM 3283 C C . ALA A 1 97 ? -25.453 -2.015 17.278 1.00 0.00 97 ALA A C 2
ATOM 3284 O O . ALA A 1 97 ? -24.548 -1.182 17.268 1.00 0.00 97 ALA A O 2
ATOM 3291 N N . LYS A 1 98 ? -26.246 -2.213 18.327 1.00 0.00 98 LYS A N 2
ATOM 3292 C CA . LYS A 1 98 ? -26.094 -1.443 19.556 1.00 0.00 98 LYS A CA 2
ATOM 3293 C C . LYS A 1 98 ? -26.310 0.046 19.294 1.00 0.00 98 LYS A C 2
ATOM 3294 O O . LYS A 1 98 ? -25.353 0.810 19.173 1.00 0.00 98 LYS A O 2
ATOM 3313 N N . MET A 1 1 ? 17.655 -3.555 2.799 1.00 0.00 1 MET A N 3
ATOM 3314 C CA . MET A 1 1 ? 16.848 -2.742 1.896 1.00 0.00 1 MET A CA 3
ATOM 3315 C C . MET A 1 1 ? 16.545 -1.379 2.551 1.00 0.00 1 MET A C 3
ATOM 3316 O O . MET A 1 1 ? 16.475 -1.296 3.777 1.00 0.00 1 MET A O 3
ATOM 3330 N N . ASP A 1 2 ? 16.371 -0.302 1.758 1.00 0.00 2 ASP A N 3
ATOM 3331 C CA . ASP A 1 2 ? 16.089 1.013 2.343 1.00 0.00 2 ASP A CA 3
ATOM 3332 C C . ASP A 1 2 ? 14.978 1.700 1.584 1.00 0.00 2 ASP A C 3
ATOM 3333 O O . ASP A 1 2 ? 15.149 2.099 0.441 1.00 0.00 2 ASP A O 3
ATOM 3342 N N . LEU A 1 3 ? 13.831 1.832 2.191 1.00 0.00 3 LEU A N 3
ATOM 3343 C CA . LEU A 1 3 ? 12.726 2.437 1.491 1.00 0.00 3 LEU A CA 3
ATOM 3344 C C . LEU A 1 3 ? 12.563 3.919 1.782 1.00 0.00 3 LEU A C 3
ATOM 3345 O O . LEU A 1 3 ? 12.143 4.307 2.871 1.00 0.00 3 LEU A O 3
ATOM 3361 N N . ILE A 1 4 ? 12.809 4.738 0.761 1.00 0.00 4 ILE A N 3
ATOM 3362 C CA . ILE A 1 4 ? 12.581 6.173 0.897 1.00 0.00 4 ILE A CA 3
ATOM 3363 C C . ILE A 1 4 ? 11.301 6.474 0.159 1.00 0.00 4 ILE A C 3
ATOM 3364 O O . ILE A 1 4 ? 11.188 6.258 -1.048 1.00 0.00 4 ILE A O 3
ATOM 3380 N N . ILE A 1 5 ? 10.317 6.864 0.921 1.00 0.00 5 ILE A N 3
ATOM 3381 C CA . ILE A 1 5 ? 8.990 7.082 0.410 1.00 0.00 5 ILE A CA 3
ATOM 3382 C C . ILE A 1 5 ? 8.508 8.545 0.325 1.00 0.00 5 ILE A C 3
ATOM 3383 O O . ILE A 1 5 ? 8.719 9.344 1.238 1.00 0.00 5 ILE A O 3
ATOM 3399 N N . LYS A 1 6 ? 7.768 8.836 -0.746 1.00 0.00 6 LYS A N 3
ATOM 3400 C CA . LYS A 1 6 ? 7.122 10.139 -0.949 1.00 0.00 6 LYS A CA 3
ATOM 3401 C C . LYS A 1 6 ? 5.633 9.833 -1.143 1.00 0.00 6 LYS A C 3
ATOM 3402 O O . LYS A 1 6 ? 5.141 9.695 -2.264 1.00 0.00 6 LYS A O 3
ATOM 3421 N N . GLU A 1 7 ? 4.977 9.607 -0.011 1.00 0.00 7 GLU A N 3
ATOM 3422 C CA . GLU A 1 7 ? 3.577 9.165 0.055 1.00 0.00 7 GLU A CA 3
ATOM 3423 C C . GLU A 1 7 ? 2.512 10.233 -0.172 1.00 0.00 7 GLU A C 3
ATOM 3424 O O . GLU A 1 7 ? 2.569 11.322 0.401 1.00 0.00 7 GLU A O 3
ATOM 3436 N N . LYS A 1 8 ? 1.496 9.869 -0.980 1.00 0.00 8 LYS A N 3
ATOM 3437 C CA . LYS A 1 8 ? 0.373 10.734 -1.249 1.00 0.00 8 LYS A CA 3
ATOM 3438 C C . LYS A 1 8 ? -0.875 9.870 -1.103 1.00 0.00 8 LYS A C 3
ATOM 3439 O O . LYS A 1 8 ? -1.038 8.920 -1.851 1.00 0.00 8 LYS A O 3
ATOM 3458 N N . ARG A 1 9 ? -1.718 10.126 -0.110 1.00 0.00 9 ARG A N 3
ATOM 3459 C CA . ARG A 1 9 ? -2.876 9.250 0.105 1.00 0.00 9 ARG A CA 3
ATOM 3460 C C . ARG A 1 9 ? -4.228 9.941 0.004 1.00 0.00 9 ARG A C 3
ATOM 3461 O O . ARG A 1 9 ? -4.440 11.025 0.545 1.00 0.00 9 ARG A O 3
ATOM 3482 N N . ASP A 1 10 ? -5.158 9.243 -0.650 1.00 0.00 10 ASP A N 3
ATOM 3483 C CA . ASP A 1 10 ? -6.527 9.708 -0.790 1.00 0.00 10 ASP A CA 3
ATOM 3484 C C . ASP A 1 10 ? -7.467 8.604 -0.304 1.00 0.00 10 ASP A C 3
ATOM 3485 O O . ASP A 1 10 ? -7.531 7.498 -0.879 1.00 0.00 10 ASP A O 3
ATOM 3494 N N . ASN A 1 11 ? -8.202 8.870 0.760 1.00 0.00 11 ASN A N 3
ATOM 3495 C CA . ASN A 1 11 ? -9.080 7.842 1.253 1.00 0.00 11 ASN A CA 3
ATOM 3496 C C . ASN A 1 11 ? -10.542 8.248 1.202 1.00 0.00 11 ASN A C 3
ATOM 3497 O O . ASN A 1 11 ? -10.990 9.114 1.953 1.00 0.00 11 ASN A O 3
ATOM 3508 N N . PRO A 1 12 ? -11.321 7.578 0.339 1.00 0.00 12 PRO A N 3
ATOM 3509 C CA . PRO A 1 12 ? -12.733 7.789 0.193 1.00 0.00 12 PRO A CA 3
ATOM 3510 C C . PRO A 1 12 ? -13.466 6.603 0.827 1.00 0.00 12 PRO A C 3
ATOM 3511 O O . PRO A 1 12 ? -13.370 6.390 2.036 1.00 0.00 12 PRO A O 3
ATOM 3522 N N . ILE A 1 13 ? -14.155 5.810 0.016 1.00 0.00 13 ILE A N 3
ATOM 3523 C CA . ILE A 1 13 ? -14.838 4.630 0.513 1.00 0.00 13 ILE A CA 3
ATOM 3524 C C . ILE A 1 13 ? -13.846 3.518 0.880 1.00 0.00 13 ILE A C 3
ATOM 3525 O O . ILE A 1 13 ? -14.028 2.807 1.868 1.00 0.00 13 ILE A O 3
ATOM 3541 N N . LEU A 1 14 ? -12.828 3.338 0.026 1.00 0.00 14 LEU A N 3
ATOM 3542 C CA . LEU A 1 14 ? -11.844 2.269 0.206 1.00 0.00 14 LEU A CA 3
ATOM 3543 C C . LEU A 1 14 ? -10.489 2.719 0.668 1.00 0.00 14 LEU A C 3
ATOM 3544 O O . LEU A 1 14 ? -9.597 1.884 0.826 1.00 0.00 14 LEU A O 3
ATOM 3560 N N . LYS A 1 15 ? -10.328 3.985 1.002 1.00 0.00 15 LYS A N 3
ATOM 3561 C CA . LYS A 1 15 ? -9.063 4.373 1.569 1.00 0.00 15 LYS A CA 3
ATOM 3562 C C . LYS A 1 15 ? -7.877 4.056 0.639 1.00 0.00 15 LYS A C 3
ATOM 3563 O O . LYS A 1 15 ? -6.949 3.352 1.040 1.00 0.00 15 LYS A O 3
ATOM 3582 N N . ARG A 1 16 ? -7.927 4.526 -0.614 1.00 0.00 16 ARG A N 3
ATOM 3583 C CA . ARG A 1 16 ? -6.867 4.225 -1.582 1.00 0.00 16 ARG A CA 3
ATOM 3584 C C . ARG A 1 16 ? -5.809 5.312 -1.626 1.00 0.00 16 ARG A C 3
ATOM 3585 O O . ARG A 1 16 ? -6.126 6.493 -1.712 1.00 0.00 16 ARG A O 3
ATOM 3606 N N . LYS A 1 17 ? -4.542 4.920 -1.577 1.00 0.00 17 LYS A N 3
ATOM 3607 C CA . LYS A 1 17 ? -3.479 5.925 -1.618 1.00 0.00 17 LYS A CA 3
ATOM 3608 C C . LYS A 1 17 ? -2.489 5.685 -2.761 1.00 0.00 17 LYS A C 3
ATOM 3609 O O . LYS A 1 17 ? -2.392 4.563 -3.286 1.00 0.00 17 LYS A O 3
ATOM 3628 N N . GLU A 1 18 ? -1.766 6.768 -3.136 1.00 0.00 18 GLU A N 3
ATOM 3629 C CA . GLU A 1 18 ? -0.768 6.758 -4.207 1.00 0.00 18 GLU A CA 3
ATOM 3630 C C . GLU A 1 18 ? 0.509 7.403 -3.690 1.00 0.00 18 GLU A C 3
ATOM 3631 O O . GLU A 1 18 ? 0.556 8.605 -3.441 1.00 0.00 18 GLU A O 3
ATOM 3643 N N . ILE A 1 19 ? 1.525 6.597 -3.492 1.00 0.00 19 ILE A N 3
ATOM 3644 C CA . ILE A 1 19 ? 2.780 7.068 -2.949 1.00 0.00 19 ILE A CA 3
ATOM 3645 C C . ILE A 1 19 ? 3.943 6.580 -3.773 1.00 0.00 19 ILE A C 3
ATOM 3646 O O . ILE A 1 19 ? 3.884 5.517 -4.378 1.00 0.00 19 ILE A O 3
ATOM 3662 N N . LYS A 1 20 ? 4.993 7.359 -3.799 1.00 0.00 20 LYS A N 3
ATOM 3663 C CA . LYS A 1 20 ? 6.175 6.982 -4.564 1.00 0.00 20 LYS A CA 3
ATOM 3664 C C . LYS A 1 20 ? 7.185 6.308 -3.630 1.00 0.00 20 LYS A C 3
ATOM 3665 O O . LYS A 1 20 ? 7.331 6.718 -2.480 1.00 0.00 20 LYS A O 3
ATOM 3684 N N . TYR A 1 21 ? 7.838 5.241 -4.096 1.00 0.00 21 TYR A N 3
ATOM 3685 C CA . TYR A 1 21 ? 8.768 4.511 -3.233 1.00 0.00 21 TYR A CA 3
ATOM 3686 C C . TYR A 1 21 ? 10.081 4.053 -3.908 1.00 0.00 21 TYR A C 3
ATOM 3687 O O . TYR A 1 21 ? 10.110 3.711 -5.094 1.00 0.00 21 TYR A O 3
ATOM 3705 N N . VAL A 1 22 ? 11.148 3.974 -3.087 1.00 0.00 22 VAL A N 3
ATOM 3706 C CA . VAL A 1 22 ? 12.465 3.456 -3.515 1.00 0.00 22 VAL A CA 3
ATOM 3707 C C . VAL A 1 22 ? 13.017 2.569 -2.408 1.00 0.00 22 VAL A C 3
ATOM 3708 O O . VAL A 1 22 ? 13.064 2.974 -1.253 1.00 0.00 22 VAL A O 3
ATOM 3721 N N . LEU A 1 23 ? 13.480 1.389 -2.774 1.00 0.00 23 LEU A N 3
ATOM 3722 C CA . LEU A 1 23 ? 14.067 0.474 -1.854 1.00 0.00 23 LEU A CA 3
ATOM 3723 C C . LEU A 1 23 ? 15.533 0.398 -2.215 1.00 0.00 23 LEU A C 3
ATOM 3724 O O . LEU A 1 23 ? 15.877 0.111 -3.362 1.00 0.00 23 LEU A O 3
ATOM 3740 N N . LYS A 1 24 ? 16.397 0.666 -1.266 1.00 0.00 24 LYS A N 3
ATOM 3741 C CA . LYS A 1 24 ? 17.807 0.628 -1.546 1.00 0.00 24 LYS A CA 3
ATOM 3742 C C . LYS A 1 24 ? 18.326 -0.671 -1.026 1.00 0.00 24 LYS A C 3
ATOM 3743 O O . LYS A 1 24 ? 18.210 -0.985 0.147 1.00 0.00 24 LYS A O 3
ATOM 3762 N N . PHE A 1 25 ? 18.871 -1.449 -1.919 1.00 0.00 25 PHE A N 3
ATOM 3763 C CA . PHE A 1 25 ? 19.349 -2.743 -1.548 1.00 0.00 25 PHE A CA 3
ATOM 3764 C C . PHE A 1 25 ? 20.862 -2.816 -1.610 1.00 0.00 25 PHE A C 3
ATOM 3765 O O . PHE A 1 25 ? 21.486 -2.371 -2.573 1.00 0.00 25 PHE A O 3
ATOM 3782 N N . ASP A 1 26 ? 21.441 -3.372 -0.555 1.00 0.00 26 ASP A N 3
ATOM 3783 C CA . ASP A 1 26 ? 22.895 -3.498 -0.462 1.00 0.00 26 ASP A CA 3
ATOM 3784 C C . ASP A 1 26 ? 23.306 -4.747 0.309 1.00 0.00 26 ASP A C 3
ATOM 3785 O O . ASP A 1 26 ? 22.474 -5.415 0.921 1.00 0.00 26 ASP A O 3
ATOM 3794 N N . SER A 1 27 ? 24.602 -5.056 0.269 1.00 0.00 27 SER A N 3
ATOM 3795 C CA . SER A 1 27 ? 25.136 -6.228 0.957 1.00 0.00 27 SER A CA 3
ATOM 3796 C C . SER A 1 27 ? 24.407 -7.481 0.501 1.00 0.00 27 SER A C 3
ATOM 3797 O O . SER A 1 27 ? 23.598 -8.046 1.238 1.00 0.00 27 SER A O 3
ATOM 3805 N N . SER A 1 28 ? 24.678 -7.901 -0.732 1.00 0.00 28 SER A N 3
ATOM 3806 C CA . SER A 1 28 ? 24.022 -9.073 -1.294 1.00 0.00 28 SER A CA 3
ATOM 3807 C C . SER A 1 28 ? 22.528 -8.811 -1.392 1.00 0.00 28 SER A C 3
ATOM 3808 O O . SER A 1 28 ? 21.854 -8.631 -0.377 1.00 0.00 28 SER A O 3
ATOM 3816 N N . ARG A 1 29 ? 22.008 -8.765 -2.612 1.00 0.00 29 ARG A N 3
ATOM 3817 C CA . ARG A 1 29 ? 20.591 -8.493 -2.803 1.00 0.00 29 ARG A CA 3
ATOM 3818 C C . ARG A 1 29 ? 19.743 -9.669 -2.359 1.00 0.00 29 ARG A C 3
ATOM 3819 O O . ARG A 1 29 ? 19.711 -10.715 -3.007 1.00 0.00 29 ARG A O 3
ATOM 3840 N N . THR A 1 30 ? 19.048 -9.475 -1.256 1.00 0.00 30 THR A N 3
ATOM 3841 C CA . THR A 1 30 ? 18.176 -10.494 -0.715 1.00 0.00 30 THR A CA 3
ATOM 3842 C C . THR A 1 30 ? 16.738 -9.984 -0.626 1.00 0.00 30 THR A C 3
ATOM 3843 O O . THR A 1 30 ? 16.419 -9.161 0.233 1.00 0.00 30 THR A O 3
ATOM 3854 N N . PRO A 1 31 ? 15.846 -10.455 -1.508 1.00 0.00 31 PRO A N 3
ATOM 3855 C CA . PRO A 1 31 ? 14.451 -10.019 -1.497 1.00 0.00 31 PRO A CA 3
ATOM 3856 C C . PRO A 1 31 ? 13.678 -10.624 -0.332 1.00 0.00 31 PRO A C 3
ATOM 3857 O O . PRO A 1 31 ? 13.676 -11.841 -0.147 1.00 0.00 31 PRO A O 3
ATOM 3868 N N . SER A 1 32 ? 13.018 -9.775 0.448 1.00 0.00 32 SER A N 3
ATOM 3869 C CA . SER A 1 32 ? 12.243 -10.253 1.584 1.00 0.00 32 SER A CA 3
ATOM 3870 C C . SER A 1 32 ? 10.779 -9.861 1.428 1.00 0.00 32 SER A C 3
ATOM 3871 O O . SER A 1 32 ? 10.469 -8.853 0.801 1.00 0.00 32 SER A O 3
ATOM 3879 N N . ARG A 1 33 ? 9.879 -10.646 2.011 1.00 0.00 33 ARG A N 3
ATOM 3880 C CA . ARG A 1 33 ? 8.456 -10.336 1.934 1.00 0.00 33 ARG A CA 3
ATOM 3881 C C . ARG A 1 33 ? 8.094 -9.166 2.846 1.00 0.00 33 ARG A C 3
ATOM 3882 O O . ARG A 1 33 ? 7.437 -8.215 2.431 1.00 0.00 33 ARG A O 3
ATOM 3903 N N . GLU A 1 34 ? 8.526 -9.272 4.098 1.00 0.00 34 GLU A N 3
ATOM 3904 C CA . GLU A 1 34 ? 8.260 -8.257 5.116 1.00 0.00 34 GLU A CA 3
ATOM 3905 C C . GLU A 1 34 ? 9.123 -7.008 4.964 1.00 0.00 34 GLU A C 3
ATOM 3906 O O . GLU A 1 34 ? 8.628 -5.891 5.089 1.00 0.00 34 GLU A O 3
ATOM 3918 N N . GLU A 1 35 ? 10.423 -7.200 4.769 1.00 0.00 35 GLU A N 3
ATOM 3919 C CA . GLU A 1 35 ? 11.347 -6.074 4.695 1.00 0.00 35 GLU A CA 3
ATOM 3920 C C . GLU A 1 35 ? 10.989 -5.066 3.607 1.00 0.00 35 GLU A C 3
ATOM 3921 O O . GLU A 1 35 ? 10.869 -3.880 3.894 1.00 0.00 35 GLU A O 3
ATOM 3933 N N . ILE A 1 36 ? 10.806 -5.512 2.369 1.00 0.00 36 ILE A N 3
ATOM 3934 C CA . ILE A 1 36 ? 10.467 -4.580 1.299 1.00 0.00 36 ILE A CA 3
ATOM 3935 C C . ILE A 1 36 ? 9.013 -4.128 1.395 1.00 0.00 36 ILE A C 3
ATOM 3936 O O . ILE A 1 36 ? 8.722 -2.944 1.453 1.00 0.00 36 ILE A O 3
ATOM 3952 N N . LYS A 1 37 ? 8.116 -5.085 1.415 1.00 0.00 37 LYS A N 3
ATOM 3953 C CA . LYS A 1 37 ? 6.671 -4.809 1.494 1.00 0.00 37 LYS A CA 3
ATOM 3954 C C . LYS A 1 37 ? 6.286 -4.011 2.718 1.00 0.00 37 LYS A C 3
ATOM 3955 O O . LYS A 1 37 ? 5.633 -2.976 2.598 1.00 0.00 37 LYS A O 3
ATOM 3974 N N . GLU A 1 38 ? 6.651 -4.467 3.888 1.00 0.00 38 GLU A N 3
ATOM 3975 C CA . GLU A 1 38 ? 6.281 -3.736 5.072 1.00 0.00 38 GLU A CA 3
ATOM 3976 C C . GLU A 1 38 ? 6.992 -2.386 5.112 1.00 0.00 38 GLU A C 3
ATOM 3977 O O . GLU A 1 38 ? 6.348 -1.348 5.220 1.00 0.00 38 GLU A O 3
ATOM 3989 N N . LEU A 1 39 ? 8.310 -2.375 4.992 1.00 0.00 39 LEU A N 3
ATOM 3990 C CA . LEU A 1 39 ? 9.019 -1.110 5.006 1.00 0.00 39 LEU A CA 3
ATOM 3991 C C . LEU A 1 39 ? 8.493 -0.174 3.910 1.00 0.00 39 LEU A C 3
ATOM 3992 O O . LEU A 1 39 ? 8.494 1.043 4.087 1.00 0.00 39 LEU A O 3
ATOM 4008 N N . ILE A 1 40 ? 8.013 -0.733 2.792 1.00 0.00 40 ILE A N 3
ATOM 4009 C CA . ILE A 1 40 ? 7.462 0.107 1.727 1.00 0.00 40 ILE A CA 3
ATOM 4010 C C . ILE A 1 40 ? 6.061 0.610 2.060 1.00 0.00 40 ILE A C 3
ATOM 4011 O O . ILE A 1 40 ? 5.848 1.802 2.035 1.00 0.00 40 ILE A O 3
ATOM 4027 N N . ALA A 1 41 ? 5.114 -0.270 2.389 1.00 0.00 41 ALA A N 3
ATOM 4028 C CA . ALA A 1 41 ? 3.744 0.168 2.727 1.00 0.00 41 ALA A CA 3
ATOM 4029 C C . ALA A 1 41 ? 3.710 1.043 3.957 1.00 0.00 41 ALA A C 3
ATOM 4030 O O . ALA A 1 41 ? 3.082 2.112 3.994 1.00 0.00 41 ALA A O 3
ATOM 4037 N N . LYS A 1 42 ? 4.378 0.568 4.977 1.00 0.00 42 LYS A N 3
ATOM 4038 C CA . LYS A 1 42 ? 4.412 1.257 6.235 1.00 0.00 42 LYS A CA 3
ATOM 4039 C C . LYS A 1 42 ? 4.890 2.672 5.994 1.00 0.00 42 LYS A C 3
ATOM 4040 O O . LYS A 1 42 ? 4.191 3.629 6.341 1.00 0.00 42 LYS A O 3
ATOM 4059 N N . HIS A 1 43 ? 6.006 2.796 5.286 1.00 0.00 43 HIS A N 3
ATOM 4060 C CA . HIS A 1 43 ? 6.512 4.100 4.894 1.00 0.00 43 HIS A CA 3
ATOM 4061 C C . HIS A 1 43 ? 5.492 4.781 4.007 1.00 0.00 43 HIS A C 3
ATOM 4062 O O . HIS A 1 43 ? 5.191 5.959 4.158 1.00 0.00 43 HIS A O 3
ATOM 4077 N N . GLU A 1 44 ? 4.960 3.995 3.078 1.00 0.00 44 GLU A N 3
ATOM 4078 C CA . GLU A 1 44 ? 3.960 4.452 2.132 1.00 0.00 44 GLU A CA 3
ATOM 4079 C C . GLU A 1 44 ? 2.820 5.162 2.831 1.00 0.00 44 GLU A C 3
ATOM 4080 O O . GLU A 1 44 ? 1.999 5.823 2.196 1.00 0.00 44 GLU A O 3
ATOM 4092 N N . GLY A 1 45 ? 2.778 5.029 4.145 1.00 0.00 45 GLY A N 3
ATOM 4093 C CA . GLY A 1 45 ? 1.745 5.672 4.903 1.00 0.00 45 GLY A CA 3
ATOM 4094 C C . GLY A 1 45 ? 0.662 4.678 5.217 1.00 0.00 45 GLY A C 3
ATOM 4095 O O . GLY A 1 45 ? -0.511 5.031 5.340 1.00 0.00 45 GLY A O 3
ATOM 4099 N N . VAL A 1 46 ? 1.056 3.404 5.256 1.00 0.00 46 VAL A N 3
ATOM 4100 C CA . VAL A 1 46 ? 0.085 2.336 5.453 1.00 0.00 46 VAL A CA 3
ATOM 4101 C C . VAL A 1 46 ? 0.669 1.071 6.086 1.00 0.00 46 VAL A C 3
ATOM 4102 O O . VAL A 1 46 ? 1.873 0.911 6.176 1.00 0.00 46 VAL A O 3
ATOM 4115 N N . ASP A 1 47 ? -0.214 0.164 6.509 1.00 0.00 47 ASP A N 3
ATOM 4116 C CA . ASP A 1 47 ? 0.203 -1.099 7.123 1.00 0.00 47 ASP A CA 3
ATOM 4117 C C . ASP A 1 47 ? 0.616 -2.142 6.079 1.00 0.00 47 ASP A C 3
ATOM 4118 O O . ASP A 1 47 ? 0.620 -1.875 4.878 1.00 0.00 47 ASP A O 3
ATOM 4127 N N . LYS A 1 48 ? 0.956 -3.341 6.564 1.00 0.00 48 LYS A N 3
ATOM 4128 C CA . LYS A 1 48 ? 1.370 -4.455 5.711 1.00 0.00 48 LYS A CA 3
ATOM 4129 C C . LYS A 1 48 ? 0.208 -4.993 4.876 1.00 0.00 48 LYS A C 3
ATOM 4130 O O . LYS A 1 48 ? 0.410 -5.554 3.802 1.00 0.00 48 LYS A O 3
ATOM 4149 N N . GLU A 1 49 ? -1.006 -4.838 5.378 1.00 0.00 49 GLU A N 3
ATOM 4150 C CA . GLU A 1 49 ? -2.183 -5.319 4.657 1.00 0.00 49 GLU A CA 3
ATOM 4151 C C . GLU A 1 49 ? -2.408 -4.481 3.398 1.00 0.00 49 GLU A C 3
ATOM 4152 O O . GLU A 1 49 ? -2.734 -4.996 2.330 1.00 0.00 49 GLU A O 3
ATOM 4164 N N . LEU A 1 50 ? -2.252 -3.177 3.570 1.00 0.00 50 LEU A N 3
ATOM 4165 C CA . LEU A 1 50 ? -2.440 -2.184 2.536 1.00 0.00 50 LEU A CA 3
ATOM 4166 C C . LEU A 1 50 ? -1.283 -2.089 1.547 1.00 0.00 50 LEU A C 3
ATOM 4167 O O . LEU A 1 50 ? -1.168 -1.073 0.882 1.00 0.00 50 LEU A O 3
ATOM 4183 N N . VAL A 1 51 ? -0.416 -3.094 1.429 1.00 0.00 51 VAL A N 3
ATOM 4184 C CA . VAL A 1 51 ? 0.693 -2.935 0.486 1.00 0.00 51 VAL A CA 3
ATOM 4185 C C . VAL A 1 51 ? 0.474 -3.608 -0.863 1.00 0.00 51 VAL A C 3
ATOM 4186 O O . VAL A 1 51 ? 0.506 -4.832 -0.984 1.00 0.00 51 VAL A O 3
ATOM 4199 N N . ILE A 1 52 ? 0.367 -2.769 -1.889 1.00 0.00 52 ILE A N 3
ATOM 4200 C CA . ILE A 1 52 ? 0.278 -3.219 -3.269 1.00 0.00 52 ILE A CA 3
ATOM 4201 C C . ILE A 1 52 ? 1.227 -2.376 -4.129 1.00 0.00 52 ILE A C 3
ATOM 4202 O O . ILE A 1 52 ? 0.901 -1.230 -4.433 1.00 0.00 52 ILE A O 3
ATOM 4218 N N . VAL A 1 53 ? 2.374 -2.899 -4.552 1.00 0.00 53 VAL A N 3
ATOM 4219 C CA . VAL A 1 53 ? 3.263 -2.084 -5.386 1.00 0.00 53 VAL A CA 3
ATOM 4220 C C . VAL A 1 53 ? 3.680 -2.817 -6.663 1.00 0.00 53 VAL A C 3
ATOM 4221 O O . VAL A 1 53 ? 4.385 -3.826 -6.627 1.00 0.00 53 VAL A O 3
ATOM 4234 N N . ASP A 1 54 ? 3.233 -2.276 -7.796 1.00 0.00 54 ASP A N 3
ATOM 4235 C CA . ASP A 1 54 ? 3.548 -2.832 -9.110 1.00 0.00 54 ASP A CA 3
ATOM 4236 C C . ASP A 1 54 ? 4.400 -1.858 -9.908 1.00 0.00 54 ASP A C 3
ATOM 4237 O O . ASP A 1 54 ? 4.358 -0.651 -9.673 1.00 0.00 54 ASP A O 3
ATOM 4246 N N . ASN A 1 55 ? 5.170 -2.383 -10.854 1.00 0.00 55 ASN A N 3
ATOM 4247 C CA . ASN A 1 55 ? 6.028 -1.548 -11.683 1.00 0.00 55 ASN A CA 3
ATOM 4248 C C . ASN A 1 55 ? 7.040 -0.804 -10.820 1.00 0.00 55 ASN A C 3
ATOM 4249 O O . ASN A 1 55 ? 6.730 -0.377 -9.708 1.00 0.00 55 ASN A O 3
ATOM 4260 N N . ASN A 1 56 ? 8.254 -0.663 -11.326 1.00 0.00 56 ASN A N 3
ATOM 4261 C CA . ASN A 1 56 ? 9.305 0.019 -10.581 1.00 0.00 56 ASN A CA 3
ATOM 4262 C C . ASN A 1 56 ? 10.276 0.755 -11.501 1.00 0.00 56 ASN A C 3
ATOM 4263 O O . ASN A 1 56 ? 11.121 0.137 -12.150 1.00 0.00 56 ASN A O 3
ATOM 4274 N N . LYS A 1 57 ? 10.172 2.082 -11.525 1.00 0.00 57 LYS A N 3
ATOM 4275 C CA . LYS A 1 57 ? 11.065 2.904 -12.333 1.00 0.00 57 LYS A CA 3
ATOM 4276 C C . LYS A 1 57 ? 12.411 3.015 -11.620 1.00 0.00 57 LYS A C 3
ATOM 4277 O O . LYS A 1 57 ? 12.491 3.589 -10.541 1.00 0.00 57 LYS A O 3
ATOM 4296 N N . GLN A 1 58 ? 13.466 2.453 -12.196 1.00 0.00 58 GLN A N 3
ATOM 4297 C CA . GLN A 1 58 ? 14.771 2.499 -11.544 1.00 0.00 58 GLN A CA 3
ATOM 4298 C C . GLN A 1 58 ? 15.669 3.589 -12.121 1.00 0.00 58 GLN A C 3
ATOM 4299 O O . GLN A 1 58 ? 16.216 3.444 -13.215 1.00 0.00 58 GLN A O 3
ATOM 4313 N N . LEU A 1 59 ? 15.848 4.664 -11.358 1.00 0.00 59 LEU A N 3
ATOM 4314 C CA . LEU A 1 59 ? 16.714 5.763 -11.770 1.00 0.00 59 LEU A CA 3
ATOM 4315 C C . LEU A 1 59 ? 17.825 5.970 -10.745 1.00 0.00 59 LEU A C 3
ATOM 4316 O O . LEU A 1 59 ? 17.565 6.382 -9.619 1.00 0.00 59 LEU A O 3
ATOM 4332 N N . THR A 1 60 ? 19.068 5.686 -11.136 1.00 0.00 60 THR A N 3
ATOM 4333 C CA . THR A 1 60 ? 20.212 5.848 -10.233 1.00 0.00 60 THR A CA 3
ATOM 4334 C C . THR A 1 60 ? 21.445 5.137 -10.779 1.00 0.00 60 THR A C 3
ATOM 4335 O O . THR A 1 60 ? 21.405 4.518 -11.842 1.00 0.00 60 THR A O 3
ATOM 4346 N N . GLY A 1 61 ? 22.539 5.227 -10.031 1.00 0.00 61 GLY A N 3
ATOM 4347 C CA . GLY A 1 61 ? 23.776 4.588 -10.430 1.00 0.00 61 GLY A CA 3
ATOM 4348 C C . GLY A 1 61 ? 24.234 3.553 -9.420 1.00 0.00 61 GLY A C 3
ATOM 4349 O O . GLY A 1 61 ? 24.916 2.590 -9.772 1.00 0.00 61 GLY A O 3
ATOM 4353 N N . LYS A 1 62 ? 23.853 3.751 -8.160 1.00 0.00 62 LYS A N 3
ATOM 4354 C CA . LYS A 1 62 ? 24.223 2.827 -7.096 1.00 0.00 62 LYS A CA 3
ATOM 4355 C C . LYS A 1 62 ? 23.586 1.456 -7.327 1.00 0.00 62 LYS A C 3
ATOM 4356 O O . LYS A 1 62 ? 24.197 0.584 -7.943 1.00 0.00 62 LYS A O 3
ATOM 4375 N N . HIS A 1 63 ? 22.355 1.270 -6.841 1.00 0.00 63 HIS A N 3
ATOM 4376 C CA . HIS A 1 63 ? 21.648 0.002 -7.013 1.00 0.00 63 HIS A CA 3
ATOM 4377 C C . HIS A 1 63 ? 20.383 -0.057 -6.157 1.00 0.00 63 HIS A C 3
ATOM 4378 O O . HIS A 1 63 ? 20.201 -0.981 -5.362 1.00 0.00 63 HIS A O 3
ATOM 4393 N N . GLU A 1 64 ? 19.505 0.929 -6.318 1.00 0.00 64 GLU A N 3
ATOM 4394 C CA . GLU A 1 64 ? 18.279 0.993 -5.585 1.00 0.00 64 GLU A CA 3
ATOM 4395 C C . GLU A 1 64 ? 17.159 1.157 -6.590 1.00 10.00 64 GLU A C 3
ATOM 4396 O O . GLU A 1 64 ? 17.405 1.583 -7.720 1.00 10.00 64 GLU A O 3
ATOM 4408 N N . ILE A 1 65 ? 15.960 0.750 -6.238 1.00 10.00 65 ILE A N 3
ATOM 4409 C CA . ILE A 1 65 ? 14.870 0.792 -7.193 1.00 0.00 65 ILE A CA 3
ATOM 4410 C C . ILE A 1 65 ? 13.802 1.788 -6.797 1.00 0.00 65 ILE A C 3
ATOM 4411 O O . ILE A 1 65 ? 13.429 1.902 -5.634 1.00 0.00 65 ILE A O 3
ATOM 4427 N N . GLU A 1 66 ? 13.330 2.510 -7.804 1.00 0.00 66 GLU A N 3
ATOM 4428 C CA . GLU A 1 66 ? 12.311 3.522 -7.624 1.00 0.00 66 GLU A CA 3
ATOM 4429 C C . GLU A 1 66 ? 11.067 3.146 -8.399 1.00 0.00 66 GLU A C 3
ATOM 4430 O O . GLU A 1 66 ? 11.104 2.288 -9.278 1.00 0.00 66 GLU A O 3
ATOM 4442 N N . GLY A 1 67 ? 9.967 3.784 -8.064 1.00 0.00 67 GLY A N 3
ATOM 4443 C CA . GLY A 1 67 ? 8.723 3.507 -8.737 1.00 0.00 67 GLY A CA 3
ATOM 4444 C C . GLY A 1 67 ? 7.566 4.126 -8.013 1.00 0.00 67 GLY A C 3
ATOM 4445 O O . GLY A 1 67 ? 7.750 5.036 -7.202 1.00 0.00 67 GLY A O 3
ATOM 4449 N N . TYR A 1 68 ? 6.376 3.625 -8.271 1.00 0.00 68 TYR A N 3
ATOM 4450 C CA . TYR A 1 68 ? 5.205 4.135 -7.596 1.00 0.00 68 TYR A CA 3
ATOM 4451 C C . TYR A 1 68 ? 4.496 2.989 -6.908 1.00 0.00 68 TYR A C 3
ATOM 4452 O O . TYR A 1 68 ? 4.289 1.927 -7.494 1.00 0.00 68 TYR A O 3
ATOM 4470 N N . THR A 1 69 ? 4.135 3.209 -5.661 1.00 0.00 69 THR A N 3
ATOM 4471 C CA . THR A 1 69 ? 3.459 2.188 -4.888 1.00 0.00 69 THR A CA 3
ATOM 4472 C C . THR A 1 69 ? 1.979 2.496 -4.709 1.00 0.00 69 THR A C 3
ATOM 4473 O O . THR A 1 69 ? 1.570 3.652 -4.616 1.00 0.00 69 THR A O 3
ATOM 4484 N N . LYS A 1 70 ? 1.193 1.432 -4.664 1.00 0.00 70 LYS A N 3
ATOM 4485 C CA . LYS A 1 70 ? -0.250 1.507 -4.485 1.00 0.00 70 LYS A CA 3
ATOM 4486 C C . LYS A 1 70 ? -0.622 0.844 -3.159 1.00 0.00 70 LYS A C 3
ATOM 4487 O O . LYS A 1 70 ? -0.008 -0.150 -2.778 1.00 0.00 70 LYS A O 3
ATOM 4506 N N . ILE A 1 71 ? -1.595 1.383 -2.428 1.00 0.00 71 ILE A N 3
ATOM 4507 C CA . ILE A 1 71 ? -1.946 0.766 -1.141 1.00 0.00 71 ILE A CA 3
ATOM 4508 C C . ILE A 1 71 ? -3.437 0.623 -0.902 1.00 0.00 71 ILE A C 3
ATOM 4509 O O . ILE A 1 71 ? -4.232 1.529 -1.219 1.00 0.00 71 ILE A O 3
ATOM 4525 N N . TYR A 1 72 ? -3.779 -0.518 -0.268 1.00 0.00 72 TYR A N 3
ATOM 4526 C CA . TYR A 1 72 ? -5.170 -0.809 0.106 1.00 0.00 72 TYR A CA 3
ATOM 4527 C C . TYR A 1 72 ? -5.343 -0.906 1.630 1.00 0.00 72 TYR A C 3
ATOM 4528 O O . TYR A 1 72 ? -4.828 -1.826 2.303 1.00 0.00 72 TYR A O 3
ATOM 4546 N N . ALA A 1 73 ? -6.064 0.075 2.167 1.00 0.00 73 ALA A N 3
ATOM 4547 C CA . ALA A 1 73 ? -6.326 0.162 3.596 1.00 0.00 73 ALA A CA 3
ATOM 4548 C C . ALA A 1 73 ? -7.608 -0.569 4.000 1.00 0.00 73 ALA A C 3
ATOM 4549 O O . ALA A 1 73 ? -7.863 -0.771 5.187 1.00 0.00 73 ALA A O 3
ATOM 4556 N N . ASP A 1 74 ? -8.424 -0.938 3.017 1.00 0.00 74 ASP A N 3
ATOM 4557 C CA . ASP A 1 74 ? -9.687 -1.617 3.290 1.00 0.00 74 ASP A CA 3
ATOM 4558 C C . ASP A 1 74 ? -9.487 -3.083 3.670 1.00 0.00 74 ASP A C 3
ATOM 4559 O O . ASP A 1 74 ? -10.422 -3.740 4.128 1.00 0.00 74 ASP A O 3
ATOM 4568 N N . LYS A 1 75 ? -8.277 -3.598 3.476 1.00 0.00 75 LYS A N 3
ATOM 4569 C CA . LYS A 1 75 ? -7.990 -4.990 3.802 1.00 0.00 75 LYS A CA 3
ATOM 4570 C C . LYS A 1 75 ? -8.096 -5.260 5.304 1.00 0.00 75 LYS A C 3
ATOM 4571 O O . LYS A 1 75 ? -8.836 -6.151 5.721 1.00 0.00 75 LYS A O 3
ATOM 4590 N N . PRO A 1 76 ? -7.364 -4.502 6.145 1.00 0.00 76 PRO A N 3
ATOM 4591 C CA . PRO A 1 76 ? -7.404 -4.694 7.599 1.00 0.00 76 PRO A CA 3
ATOM 4592 C C . PRO A 1 76 ? -8.792 -4.443 8.164 1.00 0.00 76 PRO A C 3
ATOM 4593 O O . PRO A 1 76 ? -9.301 -5.232 8.960 1.00 0.00 76 PRO A O 3
ATOM 4604 N N . SER A 1 77 ? -9.412 -3.349 7.734 1.00 0.00 77 SER A N 3
ATOM 4605 C CA . SER A 1 77 ? -10.753 -3.012 8.189 1.00 0.00 77 SER A CA 3
ATOM 4606 C C . SER A 1 77 ? -11.705 -4.160 7.883 1.00 0.00 77 SER A C 3
ATOM 4607 O O . SER A 1 77 ? -12.635 -4.430 8.637 1.00 0.00 77 SER A O 3
ATOM 4615 N N . ALA A 1 78 ? -11.451 -4.839 6.770 1.00 0.00 78 ALA A N 3
ATOM 4616 C CA . ALA A 1 78 ? -12.271 -5.967 6.362 1.00 0.00 78 ALA A CA 3
ATOM 4617 C C . ALA A 1 78 ? -12.027 -7.175 7.257 1.00 0.00 78 ALA A C 3
ATOM 4618 O O . ALA A 1 78 ? -12.968 -7.827 7.705 1.00 0.00 78 ALA A O 3
ATOM 4625 N N . MET A 1 79 ? -10.757 -7.478 7.511 1.00 0.00 79 MET A N 3
ATOM 4626 C CA . MET A 1 79 ? -10.398 -8.618 8.348 1.00 0.00 79 MET A CA 3
ATOM 4627 C C . MET A 1 79 ? -10.725 -8.371 9.821 1.00 0.00 79 MET A C 3
ATOM 4628 O O . MET A 1 79 ? -11.267 -9.244 10.498 1.00 0.00 79 MET A O 3
ATOM 4642 N N . LEU A 1 80 ? -10.364 -7.191 10.321 1.00 0.00 80 LEU A N 3
ATOM 4643 C CA . LEU A 1 80 ? -10.593 -6.855 11.726 1.00 0.00 80 LEU A CA 3
ATOM 4644 C C . LEU A 1 80 ? -12.042 -6.458 12.013 1.00 0.00 80 LEU A C 3
ATOM 4645 O O . LEU A 1 80 ? -12.598 -6.840 13.045 1.00 0.00 80 LEU A O 3
ATOM 4661 N N . TYR A 1 81 ? -12.652 -5.685 11.119 1.00 0.00 81 TYR A N 3
ATOM 4662 C CA . TYR A 1 81 ? -14.033 -5.244 11.319 1.00 0.00 81 TYR A CA 3
ATOM 4663 C C . TYR A 1 81 ? -15.020 -6.059 10.486 1.00 0.00 81 TYR A C 3
ATOM 4664 O O . TYR A 1 81 ? -16.217 -5.765 10.472 1.00 0.00 81 TYR A O 3
ATOM 4682 N N . GLU A 1 82 ? -14.523 -7.078 9.789 1.00 0.00 82 GLU A N 3
ATOM 4683 C CA . GLU A 1 82 ? -15.378 -7.922 8.958 1.00 0.00 82 GLU A CA 3
ATOM 4684 C C . GLU A 1 82 ? -15.943 -7.124 7.781 1.00 0.00 82 GLU A C 3
ATOM 4685 O O . GLU A 1 82 ? -16.406 -5.998 7.955 1.00 0.00 82 GLU A O 3
ATOM 4697 N N . PRO A 1 83 ? -15.912 -7.696 6.563 1.00 0.00 83 PRO A N 3
ATOM 4698 C CA . PRO A 1 83 ? -16.423 -7.026 5.359 1.00 0.00 83 PRO A CA 3
ATOM 4699 C C . PRO A 1 83 ? -17.934 -6.796 5.403 1.00 0.00 83 PRO A C 3
ATOM 4700 O O . PRO A 1 83 ? -18.486 -6.101 4.551 1.00 0.00 83 PRO A O 3
ATOM 4711 N N . ASP A 1 84 ? -18.602 -7.389 6.391 1.00 0.00 84 ASP A N 3
ATOM 4712 C CA . ASP A 1 84 ? -20.048 -7.246 6.528 1.00 0.00 84 ASP A CA 3
ATOM 4713 C C . ASP A 1 84 ? -20.423 -5.989 7.316 1.00 0.00 84 ASP A C 3
ATOM 4714 O O . ASP A 1 84 ? -21.570 -5.832 7.732 1.00 0.00 84 ASP A O 3
ATOM 4723 N N . TYR A 1 85 ? -19.457 -5.096 7.521 1.00 0.00 85 TYR A N 3
ATOM 4724 C CA . TYR A 1 85 ? -19.708 -3.862 8.259 1.00 0.00 85 TYR A CA 3
ATOM 4725 C C . TYR A 1 85 ? -18.857 -2.718 7.718 1.00 0.00 85 TYR A C 3
ATOM 4726 O O . TYR A 1 85 ? -17.696 -2.912 7.357 1.00 0.00 85 TYR A O 3
ATOM 4744 N N . GLU A 1 86 ? -19.444 -1.528 7.663 1.00 0.00 86 GLU A N 3
ATOM 4745 C CA . GLU A 1 86 ? -18.740 -0.349 7.165 1.00 0.00 86 GLU A CA 3
ATOM 4746 C C . GLU A 1 86 ? -19.011 0.860 8.055 1.00 0.00 86 GLU A C 3
ATOM 4747 O O . GLU A 1 86 ? -19.848 1.703 7.732 1.00 0.00 86 GLU A O 3
ATOM 4759 N N . LEU A 1 87 ? -18.299 0.938 9.173 1.00 0.00 87 LEU A N 3
ATOM 4760 C CA . LEU A 1 87 ? -18.461 2.044 10.109 1.00 0.00 87 LEU A CA 3
ATOM 4761 C C . LEU A 1 87 ? -17.983 3.359 9.496 1.00 0.00 87 LEU A C 3
ATOM 4762 O O . LEU A 1 87 ? -18.408 4.436 9.913 1.00 0.00 87 LEU A O 3
ATOM 4778 N N . ILE A 1 88 ? -17.095 3.260 8.506 1.00 0.00 88 ILE A N 3
ATOM 4779 C CA 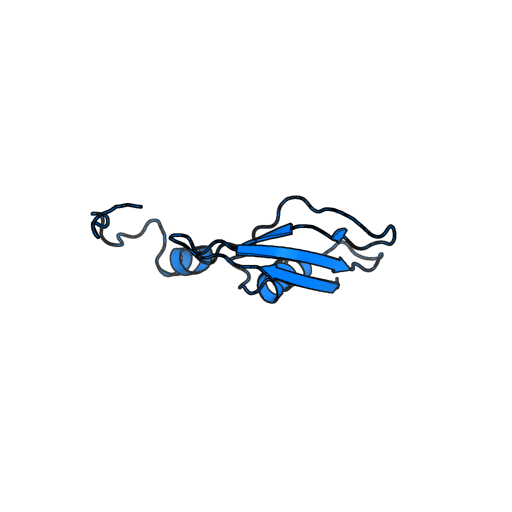. ILE A 1 88 ? -16.553 4.440 7.831 1.00 0.00 88 ILE A CA 3
ATOM 4780 C C . ILE A 1 88 ? -16.140 5.520 8.825 1.00 0.00 88 ILE A C 3
ATOM 4781 O O . ILE A 1 88 ? -16.156 6.709 8.504 1.00 0.00 88 ILE A O 3
ATOM 4797 N N . ARG A 1 89 ? -15.777 5.107 10.033 1.00 0.00 89 ARG A N 3
ATOM 4798 C CA . ARG A 1 89 ? -15.371 6.051 11.064 1.00 0.00 89 ARG A CA 3
ATOM 4799 C C . ARG A 1 89 ? -13.918 6.476 10.875 1.00 0.00 89 ARG A C 3
ATOM 4800 O O . ARG A 1 89 ? -12.996 5.706 11.139 1.00 0.00 89 ARG A O 3
ATOM 4821 N N . ASN A 1 90 ? -13.722 7.708 10.415 1.00 0.00 90 ASN A N 3
ATOM 4822 C CA . ASN A 1 90 ? -12.381 8.236 10.191 1.00 0.00 90 ASN A CA 3
ATOM 4823 C C . ASN A 1 90 ? -12.327 9.729 10.498 1.00 0.00 90 ASN A C 3
ATOM 4824 O O . ASN A 1 90 ? -13.360 10.386 10.623 1.00 0.00 90 ASN A O 3
ATOM 4835 N N . GLY A 1 91 ? -11.114 10.262 10.617 1.00 0.00 91 GLY A N 3
ATOM 4836 C CA . GLY A 1 91 ? -10.948 11.672 10.907 1.00 0.00 91 GLY A CA 3
ATOM 4837 C C . GLY A 1 91 ? -9.630 11.973 11.593 1.00 0.00 91 GLY A C 3
ATOM 4838 O O . GLY A 1 91 ? -8.939 11.062 12.049 1.00 0.00 91 GLY A O 3
ATOM 4842 N N . LEU A 1 92 ? -9.281 13.253 11.665 1.00 0.00 92 LEU A N 3
ATOM 4843 C CA . LEU A 1 92 ? -8.035 13.670 12.297 1.00 0.00 92 LEU A CA 3
ATOM 4844 C C . LEU A 1 92 ? -6.832 13.056 11.590 1.00 0.00 92 LEU A C 3
ATOM 4845 O O . LEU A 1 92 ? -6.253 12.080 12.064 1.00 0.00 92 LEU A O 3
ATOM 4861 N N . LYS A 1 93 ? -6.465 13.635 10.450 1.00 0.00 93 LYS A N 3
ATOM 4862 C CA . LYS A 1 93 ? -5.330 13.142 9.675 1.00 0.00 93 LYS A CA 3
ATOM 4863 C C . LYS A 1 93 ? -4.651 14.281 8.921 1.00 0.00 93 LYS A C 3
ATOM 4864 O O . LYS A 1 93 ? -4.518 14.238 7.697 1.00 0.00 93 LYS A O 3
ATOM 4883 N N . GLN A 1 94 ? -4.221 15.300 9.659 1.00 0.00 94 GLN A N 3
ATOM 4884 C CA . GLN A 1 94 ? -3.555 16.450 9.060 1.00 0.00 94 GLN A CA 3
ATOM 4885 C C . GLN A 1 94 ? -2.123 16.102 8.666 1.00 0.00 94 GLN A C 3
ATOM 4886 O O . GLN A 1 94 ? -1.164 16.582 9.275 1.00 0.00 94 GLN A O 3
ATOM 4900 N N . LYS A 1 95 ? -1.983 15.265 7.645 1.00 0.00 95 LYS A N 3
ATOM 4901 C CA . LYS A 1 95 ? -0.668 14.852 7.169 1.00 0.00 95 LYS A CA 3
ATOM 4902 C C . LYS A 1 95 ? 0.111 14.140 8.271 1.00 0.00 95 LYS A C 3
ATOM 4903 O O . LYS A 1 95 ? 1.004 14.720 8.888 1.00 0.00 95 LYS A O 3
ATOM 4922 N N . GLU A 1 96 ? -0.241 12.879 8.514 1.00 0.00 96 GLU A N 3
ATOM 4923 C CA . GLU A 1 96 ? 0.417 12.072 9.541 1.00 0.00 96 GLU A CA 3
ATOM 4924 C C . GLU A 1 96 ? 0.578 12.849 10.848 1.00 0.00 96 GLU A C 3
ATOM 4925 O O . GLU A 1 96 ? 1.499 12.593 11.622 1.00 0.00 96 GLU A O 3
ATOM 4937 N N . ALA A 1 97 ? -0.329 13.796 11.087 1.00 0.00 97 ALA A N 3
ATOM 4938 C CA . ALA A 1 97 ? -0.293 14.610 12.299 1.00 0.00 97 ALA A CA 3
ATOM 4939 C C . ALA A 1 97 ? 1.076 15.263 12.495 1.00 0.00 97 ALA A C 3
ATOM 4940 O O . ALA A 1 97 ? 1.300 16.392 12.061 1.00 0.00 97 ALA A O 3
ATOM 4947 N N . LYS A 1 98 ? 1.988 14.548 13.151 1.00 0.00 98 LYS A N 3
ATOM 4948 C CA . LYS A 1 98 ? 3.330 15.063 13.399 1.00 0.00 98 LYS A CA 3
ATOM 4949 C C . LYS A 1 98 ? 4.347 13.927 13.444 1.00 0.00 98 LYS A C 3
ATOM 4950 O O . LYS A 1 98 ? 4.058 12.841 13.947 1.00 0.00 98 LYS A O 3
ATOM 4969 N N . MET A 1 1 ? 17.555 -3.102 3.110 1.00 0.00 1 MET A N 4
ATOM 4970 C CA . MET A 1 1 ? 16.802 -2.307 2.148 1.00 0.00 1 MET A CA 4
ATOM 4971 C C . MET A 1 1 ? 16.510 -0.912 2.728 1.00 0.00 1 MET A C 4
ATOM 4972 O O . MET A 1 1 ? 16.441 -0.764 3.948 1.00 0.00 1 MET A O 4
ATOM 4986 N N . ASP A 1 2 ? 16.339 0.119 1.880 1.00 0.00 2 ASP A N 4
ATOM 4987 C CA . ASP A 1 2 ? 16.062 1.461 2.396 1.00 0.00 2 ASP A CA 4
ATOM 4988 C C . ASP A 1 2 ? 14.950 2.106 1.606 1.00 0.00 2 ASP A C 4
ATOM 4989 O O . ASP A 1 2 ? 15.124 2.467 0.451 1.00 0.00 2 ASP A O 4
ATOM 4998 N N . LEU A 1 3 ? 13.811 2.256 2.214 1.00 0.00 3 LEU A N 4
ATOM 4999 C CA . LEU A 1 3 ? 12.697 2.838 1.515 1.00 0.00 3 LEU A CA 4
ATOM 5000 C C . LEU A 1 3 ? 12.614 4.343 1.716 1.00 0.00 3 LEU A C 4
ATOM 5001 O O . LEU A 1 3 ? 12.297 4.809 2.811 1.00 0.00 3 LEU A O 4
ATOM 5017 N N . ILE A 1 4 ? 12.812 5.104 0.641 1.00 0.00 4 ILE A N 4
ATOM 5018 C CA . ILE A 1 4 ? 12.651 6.548 0.746 1.00 0.00 4 ILE A CA 4
ATOM 5019 C C . ILE A 1 4 ? 11.319 6.880 0.181 1.00 0.00 4 ILE A C 4
ATOM 5020 O O . ILE A 1 4 ? 10.928 6.414 -0.891 1.00 0.00 4 ILE A O 4
ATOM 5036 N N . ILE A 1 5 ? 10.586 7.572 0.982 1.00 0.00 5 ILE A N 4
ATOM 5037 C CA . ILE A 1 5 ? 9.233 7.864 0.683 1.00 0.00 5 ILE A CA 4
ATOM 5038 C C . ILE A 1 5 ? 8.876 9.304 0.274 1.00 0.00 5 ILE A C 4
ATOM 5039 O O . ILE A 1 5 ? 9.291 10.282 0.894 1.00 0.00 5 ILE A O 4
ATOM 5055 N N . LYS A 1 6 ? 7.966 9.361 -0.697 1.00 0.00 6 LYS A N 4
ATOM 5056 C CA . LYS A 1 6 ? 7.332 10.593 -1.170 1.00 0.00 6 LYS A CA 4
ATOM 5057 C C . LYS A 1 6 ? 5.866 10.188 -1.364 1.00 0.00 6 LYS A C 4
ATOM 5058 O O . LYS A 1 6 ? 5.287 10.283 -2.446 1.00 0.00 6 LYS A O 4
ATOM 5077 N N . GLU A 1 7 ? 5.363 9.592 -0.279 1.00 0.00 7 GLU A N 4
ATOM 5078 C CA . GLU A 1 7 ? 4.045 8.961 -0.186 1.00 0.00 7 GLU A CA 4
ATOM 5079 C C . GLU A 1 7 ? 2.859 9.905 0.034 1.00 0.00 7 GLU A C 4
ATOM 5080 O O . GLU A 1 7 ? 2.920 10.813 0.863 1.00 0.00 7 GLU A O 4
ATOM 5092 N N . LYS A 1 8 ? 1.748 9.660 -0.717 1.00 0.00 8 LYS A N 4
ATOM 5093 C CA . LYS A 1 8 ? 0.549 10.455 -0.594 1.00 0.00 8 LYS A CA 4
ATOM 5094 C C . LYS A 1 8 ? -0.650 9.517 -0.521 1.00 0.00 8 LYS A C 4
ATOM 5095 O O . LYS A 1 8 ? -0.742 8.570 -1.299 1.00 0.00 8 LYS A O 4
ATOM 5114 N N . ARG A 1 9 ? -1.555 9.739 0.421 1.00 0.00 9 ARG A N 4
ATOM 5115 C CA . ARG A 1 9 ? -2.703 8.850 0.561 1.00 0.00 9 ARG A CA 4
ATOM 5116 C C . ARG A 1 9 ? -4.033 9.583 0.535 1.00 0.00 9 ARG A C 4
ATOM 5117 O O . ARG A 1 9 ? -4.219 10.593 1.212 1.00 0.00 9 ARG A O 4
ATOM 5138 N N . ASP A 1 10 ? -4.964 9.028 -0.232 1.00 0.00 10 ASP A N 4
ATOM 5139 C CA . ASP A 1 10 ? -6.302 9.581 -0.332 1.00 0.00 10 ASP A CA 4
ATOM 5140 C C . ASP A 1 10 ? -7.316 8.505 0.031 1.00 0.00 10 ASP A C 4
ATOM 5141 O O . ASP A 1 10 ? -7.457 7.465 -0.651 1.00 0.00 10 ASP A O 4
ATOM 5150 N N . ASN A 1 11 ? -8.040 8.727 1.110 1.00 0.00 11 ASN A N 4
ATOM 5151 C CA . ASN A 1 11 ? -8.999 7.738 1.496 1.00 0.00 11 ASN A CA 4
ATOM 5152 C C . ASN A 1 11 ? -10.423 8.232 1.285 1.00 0.00 11 ASN A C 4
ATOM 5153 O O . ASN A 1 11 ? -10.891 9.131 1.985 1.00 0.00 11 ASN A O 4
ATOM 5164 N N . PRO A 1 12 ? -11.144 7.625 0.330 1.00 0.00 12 PRO A N 4
ATOM 5165 C CA . PRO A 1 12 ? -12.510 7.946 0.022 1.00 0.00 12 PRO A CA 4
ATOM 5166 C C . PRO A 1 12 ? -13.415 6.820 0.529 1.00 0.00 12 PRO A C 4
ATOM 5167 O O . PRO A 1 12 ? -13.487 6.578 1.733 1.00 0.00 12 PRO A O 4
ATOM 5178 N N . ILE A 1 13 ? -14.066 6.106 -0.383 1.00 0.00 13 ILE A N 4
ATOM 5179 C CA . ILE A 1 13 ? -14.906 4.987 -0.005 1.00 0.00 13 ILE A CA 4
ATOM 5180 C C . ILE A 1 13 ? -14.057 3.802 0.458 1.00 0.00 13 ILE A C 4
ATOM 5181 O O . ILE A 1 13 ? -14.409 3.091 1.399 1.00 0.00 13 ILE A O 4
ATOM 5197 N N . LEU A 1 14 ? -12.965 3.568 -0.275 1.00 0.00 14 LEU A N 4
ATOM 5198 C CA . LEU A 1 14 ? -12.086 2.433 -0.017 1.00 0.00 14 LEU A CA 4
ATOM 5199 C C . LEU A 1 14 ? -10.729 2.781 0.602 1.00 0.00 14 LEU A C 4
ATOM 5200 O O . LEU A 1 14 ? -9.852 1.920 0.651 1.00 0.00 14 LEU A O 4
ATOM 5216 N N . LYS A 1 15 ? -10.556 3.997 1.119 1.00 0.00 15 LYS A N 4
ATOM 5217 C CA . LYS A 1 15 ? -9.295 4.352 1.785 1.00 0.00 15 LYS A CA 4
ATOM 5218 C C . LYS A 1 15 ? -8.040 3.957 0.980 1.00 0.00 15 LYS A C 4
ATOM 5219 O O . LYS A 1 15 ? -7.194 3.223 1.486 1.00 0.00 15 LYS A O 4
ATOM 5238 N N . ARG A 1 16 ? -7.926 4.402 -0.279 1.00 0.00 16 ARG A N 4
ATOM 5239 C CA . ARG A 1 16 ? -6.774 4.023 -1.109 1.00 0.00 16 ARG A CA 4
ATOM 5240 C C . ARG A 1 16 ? -5.698 5.099 -1.109 1.00 0.00 16 ARG A C 4
ATOM 5241 O O . ARG A 1 16 ? -5.985 6.269 -0.890 1.00 0.00 16 ARG A O 4
ATOM 5262 N N . LYS A 1 17 ? -4.448 4.715 -1.363 1.00 0.00 17 LYS A N 4
ATOM 5263 C CA . LYS A 1 17 ? -3.380 5.715 -1.385 1.00 0.00 17 LYS A CA 4
ATOM 5264 C C . LYS A 1 17 ? -2.454 5.552 -2.590 1.00 0.00 17 LYS A C 4
ATOM 5265 O O . LYS A 1 17 ? -2.382 4.457 -3.181 1.00 0.00 17 LYS A O 4
ATOM 5284 N N . GLU A 1 18 ? -1.753 6.666 -2.945 1.00 0.00 18 GLU A N 4
ATOM 5285 C CA . GLU A 1 18 ? -0.821 6.719 -4.072 1.00 0.00 18 GLU A CA 4
ATOM 5286 C C . GLU A 1 18 ? 0.457 7.360 -3.587 1.00 0.00 18 GLU A C 4
ATOM 5287 O O . GLU A 1 18 ? 0.488 8.550 -3.275 1.00 0.00 18 GLU A O 4
ATOM 5299 N N . ILE A 1 19 ? 1.481 6.569 -3.460 1.00 0.00 19 ILE A N 4
ATOM 5300 C CA . ILE A 1 19 ? 2.731 7.045 -2.930 1.00 0.00 19 ILE A CA 4
ATOM 5301 C C . ILE A 1 19 ? 3.914 6.620 -3.784 1.00 0.00 19 ILE A C 4
ATOM 5302 O O . ILE A 1 19 ? 3.888 5.570 -4.419 1.00 0.00 19 ILE A O 4
ATOM 5318 N N . LYS A 1 20 ? 4.945 7.447 -3.802 1.00 0.00 20 LYS A N 4
ATOM 5319 C CA . LYS A 1 20 ? 6.143 7.148 -4.581 1.00 0.00 20 LYS A CA 4
ATOM 5320 C C . LYS A 1 20 ? 7.207 6.575 -3.647 1.00 0.00 20 LYS A C 4
ATOM 5321 O O . LYS A 1 20 ? 7.459 7.130 -2.588 1.00 0.00 20 LYS A O 4
ATOM 5340 N N . TYR A 1 21 ? 7.802 5.455 -3.996 1.00 0.00 21 TYR A N 4
ATOM 5341 C CA . TYR A 1 21 ? 8.765 4.841 -3.090 1.00 0.00 21 TYR A CA 4
ATOM 5342 C C . TYR A 1 21 ? 10.045 4.289 -3.748 1.00 0.00 21 TYR A C 4
ATOM 5343 O O . TYR A 1 21 ? 10.027 3.797 -4.883 1.00 0.00 21 TYR A O 4
ATOM 5361 N N . VAL A 1 22 ? 11.145 4.332 -2.969 1.00 0.00 22 VAL A N 4
ATOM 5362 C CA . VAL A 1 22 ? 12.455 3.767 -3.396 1.00 0.00 22 VAL A CA 4
ATOM 5363 C C . VAL A 1 22 ? 12.980 2.836 -2.312 1.00 0.00 22 VAL A C 4
ATOM 5364 O O . VAL A 1 22 ? 12.957 3.182 -1.145 1.00 0.00 22 VAL A O 4
ATOM 5377 N N . LEU A 1 23 ? 13.500 1.685 -2.697 1.00 0.00 23 LEU A N 4
ATOM 5378 C CA . LEU A 1 23 ? 14.065 0.759 -1.769 1.00 0.00 23 LEU A CA 4
ATOM 5379 C C . LEU A 1 23 ? 15.529 0.633 -2.121 1.00 0.00 23 LEU A C 4
ATOM 5380 O O . LEU A 1 23 ? 15.870 0.275 -3.248 1.00 0.00 23 LEU A O 4
ATOM 5396 N N . LYS A 1 24 ? 16.395 0.930 -1.181 1.00 0.00 24 LYS A N 4
ATOM 5397 C CA . LYS A 1 24 ? 17.809 0.841 -1.449 1.00 0.00 24 LYS A CA 4
ATOM 5398 C C . LYS A 1 24 ? 18.301 -0.443 -0.859 1.00 0.00 24 LYS A C 4
ATOM 5399 O O . LYS A 1 24 ? 18.168 -0.693 0.327 1.00 0.00 24 LYS A O 4
ATOM 5418 N N . PHE A 1 25 ? 18.838 -1.280 -1.705 1.00 0.00 25 PHE A N 4
ATOM 5419 C CA . PHE A 1 25 ? 19.284 -2.569 -1.259 1.00 0.00 25 PHE A CA 4
ATOM 5420 C C . PHE A 1 25 ? 20.793 -2.698 -1.323 1.00 0.00 25 PHE A C 4
ATOM 5421 O O . PHE A 1 25 ? 21.428 -2.337 -2.312 1.00 0.00 25 PHE A O 4
ATOM 5438 N N . ASP A 1 26 ? 21.354 -3.222 -0.243 1.00 0.00 26 ASP A N 4
ATOM 5439 C CA . ASP A 1 26 ? 22.795 -3.411 -0.147 1.00 0.00 26 ASP A CA 4
ATOM 5440 C C . ASP A 1 26 ? 23.168 -4.878 -0.342 1.00 0.00 26 ASP A C 4
ATOM 5441 O O . ASP A 1 26 ? 22.377 -5.775 -0.050 1.00 0.00 26 ASP A O 4
ATOM 5450 N N . SER A 1 27 ? 24.379 -5.116 -0.836 1.00 0.00 27 SER A N 4
ATOM 5451 C CA . SER A 1 27 ? 24.856 -6.475 -1.069 1.00 0.00 27 SER A CA 4
ATOM 5452 C C . SER A 1 27 ? 23.956 -7.204 -2.062 1.00 0.00 27 SER A C 4
ATOM 5453 O O . SER A 1 27 ? 22.920 -6.685 -2.476 1.00 0.00 27 SER A O 4
ATOM 5461 N N . SER A 1 28 ? 24.362 -8.411 -2.442 1.00 0.00 28 SER A N 4
ATOM 5462 C CA . SER A 1 28 ? 23.594 -9.215 -3.386 1.00 0.00 28 SER A CA 4
ATOM 5463 C C . SER A 1 28 ? 22.734 -10.237 -2.652 1.00 0.00 28 SER A C 4
ATOM 5464 O O . SER A 1 28 ? 22.562 -11.365 -3.113 1.00 0.00 28 SER A O 4
ATOM 5472 N N . ARG A 1 29 ? 22.199 -9.834 -1.504 1.00 0.00 29 ARG A N 4
ATOM 5473 C CA . ARG A 1 29 ? 21.356 -10.716 -0.703 1.00 0.00 29 ARG A CA 4
ATOM 5474 C C . ARG A 1 29 ? 19.899 -10.627 -1.143 1.00 0.00 29 ARG A C 4
ATOM 5475 O O . ARG A 1 29 ? 19.459 -9.601 -1.663 1.00 0.00 29 ARG A O 4
ATOM 5496 N N . THR A 1 30 ? 19.156 -11.707 -0.932 1.00 0.00 30 THR A N 4
ATOM 5497 C CA . THR A 1 30 ? 17.748 -11.752 -1.306 1.00 0.00 30 THR A CA 4
ATOM 5498 C C . THR A 1 30 ? 16.923 -10.811 -0.429 1.00 0.00 30 THR A C 4
ATOM 5499 O O . THR A 1 30 ? 16.882 -10.971 0.792 1.00 0.00 30 THR A O 4
ATOM 5510 N N . PRO A 1 31 ? 16.250 -9.814 -1.033 1.00 0.00 31 PRO A N 4
ATOM 5511 C CA . PRO A 1 31 ? 15.427 -8.857 -0.286 1.00 0.00 31 PRO A CA 4
ATOM 5512 C C . PRO A 1 31 ? 14.434 -9.555 0.635 1.00 0.00 31 PRO A C 4
ATOM 5513 O O . PRO A 1 31 ? 13.834 -10.565 0.261 1.00 0.00 31 PRO A O 4
ATOM 5524 N N . SER A 1 32 ? 14.264 -9.019 1.837 1.00 0.00 32 SER A N 4
ATOM 5525 C CA . SER A 1 32 ? 13.341 -9.608 2.801 1.00 0.00 32 SER A CA 4
ATOM 5526 C C . SER A 1 32 ? 11.896 -9.345 2.391 1.00 0.00 32 SER A C 4
ATOM 5527 O O . SER A 1 32 ? 11.612 -8.360 1.716 1.00 0.00 32 SER A O 4
ATOM 5535 N N . ARG A 1 33 ? 10.985 -10.219 2.812 1.00 0.00 33 ARG A N 4
ATOM 5536 C CA . ARG A 1 33 ? 9.571 -10.051 2.487 1.00 0.00 33 ARG A CA 4
ATOM 5537 C C . ARG A 1 33 ? 8.956 -8.909 3.291 1.00 0.00 33 ARG A C 4
ATOM 5538 O O . ARG A 1 33 ? 8.284 -8.035 2.744 1.00 0.00 33 ARG A O 4
ATOM 5559 N N . GLU A 1 34 ? 9.198 -8.934 4.598 1.00 0.00 34 GLU A N 4
ATOM 5560 C CA . GLU A 1 34 ? 8.683 -7.916 5.509 1.00 0.00 34 GLU A CA 4
ATOM 5561 C C . GLU A 1 34 ? 9.449 -6.606 5.377 1.00 0.00 34 GLU A C 4
ATOM 5562 O O . GLU A 1 34 ? 8.861 -5.527 5.424 1.00 0.00 34 GLU A O 4
ATOM 5574 N N . GLU A 1 35 ? 10.768 -6.703 5.246 1.00 0.00 35 GLU A N 4
ATOM 5575 C CA . GLU A 1 35 ? 11.608 -5.516 5.153 1.00 0.00 35 GLU A CA 4
ATOM 5576 C C . GLU A 1 35 ? 11.206 -4.617 3.989 1.00 0.00 35 GLU A C 4
ATOM 5577 O O . GLU A 1 35 ? 10.985 -3.429 4.180 1.00 0.00 35 GLU A O 4
ATOM 5589 N N . ILE A 1 36 ? 11.097 -5.167 2.787 1.00 0.00 36 ILE A N 4
ATOM 5590 C CA . ILE A 1 36 ? 10.711 -4.351 1.641 1.00 0.00 36 ILE A CA 4
ATOM 5591 C C . ILE A 1 36 ? 9.221 -4.022 1.683 1.00 0.00 36 ILE A C 4
ATOM 5592 O O . ILE A 1 36 ? 8.831 -2.867 1.647 1.00 0.00 36 ILE A O 4
ATOM 5608 N N . LYS A 1 37 ? 8.407 -5.054 1.767 1.00 0.00 37 LYS A N 4
ATOM 5609 C CA . LYS A 1 37 ? 6.944 -4.909 1.808 1.00 0.00 37 LYS A CA 4
ATOM 5610 C C . LYS A 1 37 ? 6.461 -4.038 2.944 1.00 0.00 37 LYS A C 4
ATOM 5611 O O . LYS A 1 37 ? 5.713 -3.087 2.719 1.00 0.00 37 LYS A O 4
ATOM 5630 N N . GLU A 1 38 ? 6.849 -4.346 4.153 1.00 0.00 38 GLU A N 4
ATOM 5631 C CA . GLU A 1 38 ? 6.392 -3.548 5.263 1.00 0.00 38 GLU A CA 4
ATOM 5632 C C . GLU A 1 38 ? 7.037 -2.168 5.231 1.00 0.00 38 GLU A C 4
ATOM 5633 O O . GLU A 1 38 ? 6.343 -1.157 5.236 1.00 0.00 38 GLU A O 4
ATOM 5645 N N . LEU A 1 39 ? 8.354 -2.105 5.164 1.00 0.00 39 LEU A N 4
ATOM 5646 C CA . LEU A 1 39 ? 9.010 -0.813 5.111 1.00 0.00 39 LEU A CA 4
ATOM 5647 C C . LEU A 1 39 ? 8.462 0.022 3.951 1.00 0.00 39 LEU A C 4
ATOM 5648 O O . LEU A 1 39 ? 8.415 1.246 4.043 1.00 0.00 39 LEU A O 4
ATOM 5664 N N . ILE A 1 40 ? 8.019 -0.632 2.873 1.00 0.00 40 ILE A N 4
ATOM 5665 C CA . ILE A 1 40 ? 7.449 0.109 1.751 1.00 0.00 40 ILE A CA 4
ATOM 5666 C C . ILE A 1 40 ? 6.032 0.582 2.045 1.00 0.00 40 ILE A C 4
ATOM 5667 O O . ILE A 1 40 ? 5.766 1.753 1.897 1.00 0.00 40 ILE A O 4
ATOM 5683 N N . ALA A 1 41 ? 5.127 -0.309 2.460 1.00 0.00 41 ALA A N 4
ATOM 5684 C CA . ALA A 1 41 ? 3.737 0.094 2.759 1.00 0.00 41 ALA A CA 4
ATOM 5685 C C . ALA A 1 41 ? 3.637 0.967 3.990 1.00 0.00 41 ALA A C 4
ATOM 5686 O O . ALA A 1 41 ? 2.983 2.023 3.996 1.00 0.00 41 ALA A O 4
ATOM 5693 N N . LYS A 1 42 ? 4.270 0.500 5.039 1.00 0.00 42 LYS A N 4
ATOM 5694 C CA . LYS A 1 42 ? 4.239 1.175 6.302 1.00 0.00 42 LYS A CA 4
ATOM 5695 C C . LYS A 1 42 ? 4.693 2.597 6.099 1.00 0.00 42 LYS A C 4
ATOM 5696 O O . LYS A 1 42 ? 3.966 3.541 6.424 1.00 0.00 42 LYS A O 4
ATOM 5715 N N . HIS A 1 43 ? 5.828 2.741 5.445 1.00 0.00 43 HIS A N 4
ATOM 5716 C CA . HIS A 1 43 ? 6.334 4.045 5.095 1.00 0.00 43 HIS A CA 4
ATOM 5717 C C . HIS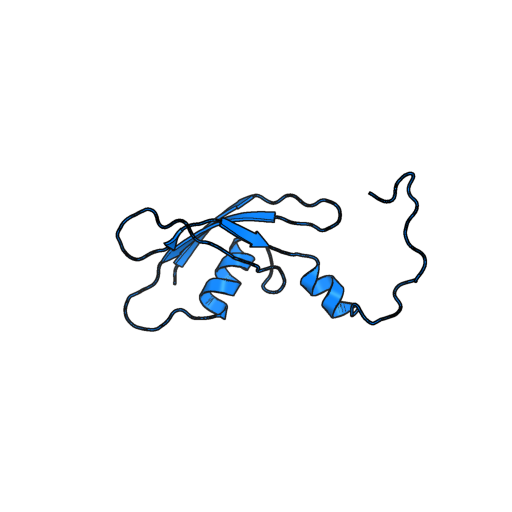 A 1 43 ? 5.476 4.649 4.001 1.00 0.00 43 HIS A C 4
ATOM 5718 O O . HIS A 1 43 ? 5.297 5.866 3.928 1.00 0.00 43 HIS A O 4
ATOM 5733 N N . GLU A 1 44 ? 4.939 3.776 3.149 1.00 0.00 44 GLU A N 4
ATOM 5734 C CA . GLU A 1 44 ? 4.089 4.200 2.050 1.00 0.00 44 GLU A CA 4
ATOM 5735 C C . GLU A 1 44 ? 2.936 5.023 2.565 1.00 0.00 44 GLU A C 4
ATOM 5736 O O . GLU A 1 44 ? 2.210 5.657 1.800 1.00 0.00 44 GLU A O 4
ATOM 5748 N N . GLY A 1 45 ? 2.766 4.995 3.871 1.00 0.00 45 GLY A N 4
ATOM 5749 C CA . GLY A 1 45 ? 1.697 5.723 4.480 1.00 0.00 45 GLY A CA 4
ATOM 5750 C C . GLY A 1 45 ? 0.602 4.754 4.843 1.00 0.00 45 GLY A C 4
ATOM 5751 O O . GLY A 1 45 ? -0.573 5.112 4.911 1.00 0.00 45 GLY A O 4
ATOM 5755 N N . VAL A 1 46 ? 0.997 3.478 4.980 1.00 0.00 46 VAL A N 4
ATOM 5756 C CA . VAL A 1 46 ? 0.032 2.416 5.223 1.00 0.00 46 VAL A CA 4
ATOM 5757 C C . VAL A 1 46 ? 0.608 1.194 5.941 1.00 0.00 46 VAL A C 4
ATOM 5758 O O . VAL A 1 46 ? 1.808 1.048 6.059 1.00 0.00 46 VAL A O 4
ATOM 5771 N N . ASP A 1 47 ? -0.278 0.308 6.399 1.00 0.00 47 ASP A N 4
ATOM 5772 C CA . ASP A 1 47 ? 0.126 -0.920 7.095 1.00 0.00 47 ASP A CA 4
ATOM 5773 C C . ASP A 1 47 ? 0.532 -2.037 6.123 1.00 0.00 47 ASP A C 4
ATOM 5774 O O . ASP A 1 47 ? 0.573 -1.842 4.910 1.00 0.00 47 ASP A O 4
ATOM 5783 N N . LYS A 1 48 ? 0.826 -3.213 6.693 1.00 0.00 48 LYS A N 4
ATOM 5784 C CA . LYS A 1 48 ? 1.232 -4.396 5.926 1.00 0.00 48 LYS A CA 4
ATOM 5785 C C . LYS A 1 48 ? 0.085 -4.978 5.096 1.00 0.00 48 LYS A C 4
ATOM 5786 O O . LYS A 1 48 ? 0.310 -5.581 4.051 1.00 0.00 48 LYS A O 4
ATOM 5805 N N . GLU A 1 49 ? -1.142 -4.816 5.566 1.00 0.00 49 GLU A N 4
ATOM 5806 C CA . GLU A 1 49 ? -2.297 -5.344 4.843 1.00 0.00 49 GLU A CA 4
ATOM 5807 C C . GLU A 1 49 ? -2.517 -4.541 3.562 1.00 0.00 49 GLU A C 4
ATOM 5808 O O . GLU A 1 49 ? -2.865 -5.080 2.513 1.00 0.00 49 GLU A O 4
ATOM 5820 N N . LEU A 1 50 ? -2.326 -3.237 3.691 1.00 0.00 50 LEU A N 4
ATOM 5821 C CA . LEU A 1 50 ? -2.496 -2.275 2.631 1.00 0.00 50 LEU A CA 4
ATOM 5822 C C . LEU A 1 50 ? -1.348 -2.254 1.632 1.00 0.00 50 LEU A C 4
ATOM 5823 O O . LEU A 1 50 ? -1.253 -1.305 0.871 1.00 0.00 50 LEU A O 4
ATOM 5839 N N . VAL A 1 51 ? -0.461 -3.247 1.609 1.00 0.00 51 VAL A N 4
ATOM 5840 C CA . VAL A 1 51 ? 0.652 -3.159 0.663 1.00 0.00 51 VAL A CA 4
ATOM 5841 C C . VAL A 1 51 ? 0.429 -3.878 -0.667 1.00 0.00 51 VAL A C 4
ATOM 5842 O O . VAL A 1 51 ? 0.435 -5.106 -0.741 1.00 0.00 51 VAL A O 4
ATOM 5855 N N . ILE A 1 52 ? 0.368 -3.075 -1.727 1.00 0.00 52 ILE A N 4
ATOM 5856 C CA . ILE A 1 52 ? 0.299 -3.569 -3.094 1.00 0.00 52 ILE A CA 4
ATOM 5857 C C . ILE A 1 52 ? 1.303 -2.783 -3.938 1.00 0.00 52 ILE A C 4
ATOM 5858 O O . ILE A 1 52 ? 1.054 -1.620 -4.245 1.00 0.00 52 ILE A O 4
ATOM 5874 N N . VAL A 1 53 ? 2.434 -3.363 -4.314 1.00 0.00 53 VAL A N 4
ATOM 5875 C CA . VAL A 1 53 ? 3.395 -2.593 -5.104 1.00 0.00 53 VAL A CA 4
ATOM 5876 C C . VAL A 1 53 ? 3.778 -3.296 -6.405 1.00 0.00 53 VAL A C 4
ATOM 5877 O O . VAL A 1 53 ? 4.440 -4.333 -6.401 1.00 0.00 53 VAL A O 4
ATOM 5890 N N . ASP A 1 54 ? 3.364 -2.689 -7.519 1.00 0.00 54 ASP A N 4
ATOM 5891 C CA . ASP A 1 54 ? 3.660 -3.203 -8.853 1.00 0.00 54 ASP A CA 4
ATOM 5892 C C . ASP A 1 54 ? 4.531 -2.229 -9.632 1.00 0.00 54 ASP A C 4
ATOM 5893 O O . ASP A 1 54 ? 4.434 -1.015 -9.450 1.00 0.00 54 ASP A O 4
ATOM 5902 N N . ASN A 1 55 ? 5.361 -2.768 -10.517 1.00 0.00 55 ASN A N 4
ATOM 5903 C CA . ASN A 1 55 ? 6.237 -1.949 -11.344 1.00 0.00 55 ASN A CA 4
ATOM 5904 C C . ASN A 1 55 ? 7.118 -1.043 -10.493 1.00 0.00 55 ASN A C 4
ATOM 5905 O O . ASN A 1 55 ? 6.730 -0.602 -9.412 1.00 0.00 55 ASN A O 4
ATOM 5916 N N . ASN A 1 56 ? 8.312 -0.773 -10.991 1.00 0.00 56 ASN A N 4
ATOM 5917 C CA . ASN A 1 56 ? 9.258 0.080 -10.281 1.00 0.00 56 ASN A CA 4
ATOM 5918 C C . ASN A 1 56 ? 10.245 0.750 -11.238 1.00 0.00 56 ASN A C 4
ATOM 5919 O O . ASN A 1 56 ? 11.087 0.084 -11.843 1.00 0.00 56 ASN A O 4
ATOM 5930 N N . LYS A 1 57 ? 10.153 2.074 -11.348 1.00 0.00 57 LYS A N 4
ATOM 5931 C CA . LYS A 1 57 ? 11.054 2.839 -12.206 1.00 0.00 57 LYS A CA 4
ATOM 5932 C C . LYS A 1 57 ? 12.393 3.054 -11.496 1.00 0.00 57 LYS A C 4
ATOM 5933 O O . LYS A 1 57 ? 12.458 3.738 -10.481 1.00 0.00 57 LYS A O 4
ATOM 5952 N N . GLN A 1 58 ? 13.463 2.465 -12.024 1.00 0.00 58 GLN A N 4
ATOM 5953 C CA . GLN A 1 58 ? 14.781 2.599 -11.405 1.00 0.00 58 GLN A CA 4
ATOM 5954 C C . GLN A 1 58 ? 15.580 3.752 -12.014 1.00 0.00 58 GLN A C 4
ATOM 5955 O O . GLN A 1 58 ? 16.057 3.657 -13.146 1.00 0.00 58 GLN A O 4
ATOM 5969 N N . LEU A 1 59 ? 15.735 4.839 -11.255 1.00 0.00 59 LEU A N 4
ATOM 5970 C CA . LEU A 1 59 ? 16.493 5.998 -11.727 1.00 0.00 59 LEU A CA 4
ATOM 5971 C C . LEU A 1 59 ? 17.681 6.300 -10.812 1.00 0.00 59 LEU A C 4
ATOM 5972 O O . LEU A 1 59 ? 17.505 6.696 -9.664 1.00 0.00 59 LEU A O 4
ATOM 5988 N N . THR A 1 60 ? 18.898 6.121 -11.332 1.00 0.00 60 THR A N 4
ATOM 5989 C CA . THR A 1 60 ? 20.121 6.390 -10.562 1.00 0.00 60 THR A CA 4
ATOM 5990 C C . THR A 1 60 ? 21.304 5.609 -11.116 1.00 0.00 60 THR A C 4
ATOM 5991 O O . THR A 1 60 ? 22.340 6.184 -11.449 1.00 0.00 60 THR A O 4
ATOM 6002 N N . GLY A 1 61 ? 21.154 4.293 -11.191 1.00 0.00 61 GLY A N 4
ATOM 6003 C CA . GLY A 1 61 ? 22.226 3.454 -11.679 1.00 0.00 61 GLY A CA 4
ATOM 6004 C C . GLY A 1 61 ? 22.994 2.803 -10.545 1.00 0.00 61 GLY A C 4
ATOM 6005 O O . GLY A 1 61 ? 23.689 1.807 -10.745 1.00 0.00 61 GLY A O 4
ATOM 6009 N N . LYS A 1 62 ? 22.864 3.369 -9.344 1.00 0.00 62 LYS A N 4
ATOM 6010 C CA . LYS A 1 62 ? 23.545 2.840 -8.169 1.00 0.00 62 LYS A CA 4
ATOM 6011 C C . LYS A 1 62 ? 23.130 1.393 -7.915 1.00 0.00 62 LYS A C 4
ATOM 6012 O O . LYS A 1 62 ? 23.824 0.464 -8.326 1.00 0.00 62 LYS A O 4
ATOM 6031 N N . HIS A 1 63 ? 21.994 1.202 -7.244 1.00 0.00 63 HIS A N 4
ATOM 6032 C CA . HIS A 1 63 ? 21.507 -0.143 -6.953 1.00 0.00 63 HIS A CA 4
ATOM 6033 C C . HIS A 1 63 ? 20.218 -0.128 -6.124 1.00 0.00 63 HIS A C 4
ATOM 6034 O O . HIS A 1 63 ? 19.936 -1.084 -5.405 1.00 0.00 63 HIS A O 4
ATOM 6049 N N . GLU A 1 64 ? 19.434 0.944 -6.222 1.00 0.00 64 GLU A N 4
ATOM 6050 C CA . GLU A 1 64 ? 18.207 1.052 -5.494 1.00 0.00 64 GLU A CA 4
ATOM 6051 C C . GLU A 1 64 ? 17.085 1.208 -6.497 1.00 10.00 64 GLU A C 4
ATOM 6052 O O . GLU A 1 64 ? 17.324 1.618 -7.635 1.00 10.00 64 GLU A O 4
ATOM 6064 N N . ILE A 1 65 ? 15.889 0.813 -6.126 1.00 10.00 65 ILE A N 4
ATOM 6065 C CA . ILE A 1 65 ? 14.784 0.849 -7.064 1.00 0.00 65 ILE A CA 4
ATOM 6066 C C . ILE A 1 65 ? 13.713 1.836 -6.654 1.00 0.00 65 ILE A C 4
ATOM 6067 O O . ILE A 1 65 ? 13.301 1.891 -5.499 1.00 0.00 65 ILE A O 4
ATOM 6083 N N . GLU A 1 66 ? 13.269 2.604 -7.638 1.00 0.00 66 GLU A N 4
ATOM 6084 C CA . GLU A 1 66 ? 12.240 3.602 -7.441 1.00 0.00 66 GLU A CA 4
ATOM 6085 C C . GLU A 1 66 ? 11.027 3.244 -8.262 1.00 0.00 66 GLU A C 4
ATOM 6086 O O . GLU A 1 66 ? 11.104 2.424 -9.173 1.00 0.00 66 GLU A O 4
ATOM 6098 N N . GLY A 1 67 ? 9.915 3.856 -7.938 1.00 0.00 67 GLY A N 4
ATOM 6099 C CA . GLY A 1 67 ? 8.707 3.591 -8.672 1.00 0.00 67 GLY A CA 4
ATOM 6100 C C . GLY A 1 67 ? 7.512 4.167 -7.981 1.00 0.00 67 GLY A C 4
ATOM 6101 O O . GLY A 1 67 ? 7.631 5.106 -7.188 1.00 0.00 67 GLY A O 4
ATOM 6105 N N . TYR A 1 68 ? 6.362 3.592 -8.243 1.00 0.00 68 TYR A N 4
ATOM 6106 C CA . TYR A 1 68 ? 5.159 4.051 -7.603 1.00 0.00 68 TYR A CA 4
ATOM 6107 C C . TYR A 1 68 ? 4.523 2.897 -6.876 1.00 0.00 68 TYR A C 4
ATOM 6108 O O . TYR A 1 68 ? 4.400 1.791 -7.404 1.00 0.00 68 TYR A O 4
ATOM 6126 N N . THR A 1 69 ? 4.141 3.165 -5.651 1.00 0.00 69 THR A N 4
ATOM 6127 C CA . THR A 1 69 ? 3.531 2.156 -4.812 1.00 0.00 69 THR A CA 4
ATOM 6128 C C . THR A 1 69 ? 2.031 2.407 -4.694 1.00 0.00 69 THR A C 4
ATOM 6129 O O . THR A 1 69 ? 1.581 3.551 -4.671 1.00 0.00 69 THR A O 4
ATOM 6140 N N . LYS A 1 70 ? 1.270 1.331 -4.613 1.00 0.00 70 LYS A N 4
ATOM 6141 C CA . LYS A 1 70 ? -0.182 1.402 -4.478 1.00 0.00 70 LYS A CA 4
ATOM 6142 C C . LYS A 1 70 ? -0.569 0.690 -3.195 1.00 0.00 70 LYS A C 4
ATOM 6143 O O . LYS A 1 70 ? 0.054 -0.305 -2.839 1.00 0.00 70 LYS A O 4
ATOM 6162 N N . ILE A 1 71 ? -1.543 1.201 -2.456 1.00 0.00 71 ILE A N 4
ATOM 6163 C CA . ILE A 1 71 ? -1.890 0.539 -1.198 1.00 0.00 71 ILE A CA 4
ATOM 6164 C C . ILE A 1 71 ? -3.380 0.406 -0.941 1.00 0.00 71 ILE A C 4
ATOM 6165 O O . ILE A 1 71 ? -4.162 1.336 -1.218 1.00 0.00 71 ILE A O 4
ATOM 6181 N N . TYR A 1 72 ? -3.748 -0.739 -0.327 1.00 0.00 72 TYR A N 4
ATOM 6182 C CA . TYR A 1 72 ? -5.145 -0.981 0.057 1.00 0.00 72 TYR A CA 4
ATOM 6183 C C . TYR A 1 72 ? -5.309 -1.036 1.587 1.00 0.00 72 TYR A C 4
ATOM 6184 O O . TYR A 1 72 ? -4.776 -1.927 2.280 1.00 0.00 72 TYR A O 4
ATOM 6202 N N . ALA A 1 73 ? -6.055 -0.064 2.109 1.00 0.00 73 ALA A N 4
ATOM 6203 C CA . ALA A 1 73 ? -6.309 0.032 3.541 1.00 0.00 73 ALA A CA 4
ATOM 6204 C C . ALA A 1 73 ? -7.554 -0.757 3.945 1.00 0.00 73 ALA A C 4
ATOM 6205 O O . ALA A 1 73 ? -7.847 -0.903 5.131 1.00 0.00 73 ALA A O 4
ATOM 6212 N N . ASP A 1 74 ? -8.287 -1.260 2.953 1.00 0.00 74 ASP A N 4
ATOM 6213 C CA . ASP A 1 74 ? -9.500 -2.027 3.211 1.00 0.00 74 ASP A CA 4
ATOM 6214 C C . ASP A 1 74 ? -9.184 -3.496 3.499 1.00 0.00 74 ASP A C 4
ATOM 6215 O O . ASP A 1 74 ? -10.069 -4.263 3.874 1.00 0.00 74 ASP A O 4
ATOM 6224 N N . LYS A 1 75 ? -7.923 -3.884 3.319 1.00 0.00 75 LYS A N 4
ATOM 6225 C CA . LYS A 1 75 ? -7.514 -5.262 3.560 1.00 0.00 75 LYS A CA 4
ATOM 6226 C C . LYS A 1 75 ? -7.661 -5.638 5.037 1.00 0.00 75 LYS A C 4
ATOM 6227 O O . LYS A 1 75 ? -8.268 -6.659 5.360 1.00 0.00 75 LYS A O 4
ATOM 6246 N N . PRO A 1 76 ? -7.123 -4.817 5.962 1.00 0.00 76 PRO A N 4
ATOM 6247 C CA . PRO A 1 76 ? -7.225 -5.088 7.397 1.00 0.00 76 PRO A CA 4
ATOM 6248 C C . PRO A 1 76 ? -8.620 -4.794 7.927 1.00 0.00 76 PRO A C 4
ATOM 6249 O O . PRO A 1 76 ? -9.199 -5.593 8.664 1.00 0.00 76 PRO A O 4
ATOM 6260 N N . SER A 1 77 ? -9.159 -3.645 7.534 1.00 0.00 77 SER A N 4
ATOM 6261 C CA . SER A 1 77 ? -10.495 -3.246 7.955 1.00 0.00 77 SER A CA 4
ATOM 6262 C C . SER A 1 77 ? -11.515 -4.290 7.521 1.00 0.00 77 SER A C 4
ATOM 6263 O O . SER A 1 77 ? -12.529 -4.498 8.183 1.00 0.00 77 SER A O 4
ATOM 6271 N N . ALA A 1 78 ? -11.233 -4.948 6.403 1.00 0.00 78 ALA A N 4
ATOM 6272 C CA . ALA A 1 78 ? -12.120 -5.976 5.879 1.00 0.00 78 ALA A CA 4
ATOM 6273 C C . ALA A 1 78 ? -12.156 -7.183 6.809 1.00 0.00 78 ALA A C 4
ATOM 6274 O O . ALA A 1 78 ? -13.215 -7.751 7.064 1.00 0.00 78 ALA A O 4
ATOM 6281 N N . MET A 1 79 ? -10.992 -7.578 7.314 1.00 0.00 79 MET A N 4
ATOM 6282 C CA . MET A 1 79 ? -10.910 -8.723 8.213 1.00 0.00 79 MET A CA 4
ATOM 6283 C C . MET A 1 79 ? -11.515 -8.406 9.579 1.00 0.00 79 MET A C 4
ATOM 6284 O O . MET A 1 79 ? -12.292 -9.190 10.122 1.00 0.00 79 MET A O 4
ATOM 6298 N N . LEU A 1 80 ? -11.134 -7.262 10.141 1.00 0.00 80 LEU A N 4
ATOM 6299 C CA . LEU A 1 80 ? -11.616 -6.848 11.457 1.00 0.00 80 LEU A CA 4
ATOM 6300 C C . LEU A 1 80 ? -13.034 -6.270 11.413 1.00 0.00 80 LEU A C 4
ATOM 6301 O O . LEU A 1 80 ? -13.837 -6.518 12.310 1.00 0.00 80 LEU A O 4
ATOM 6317 N N . TYR A 1 81 ? -13.328 -5.475 10.387 1.00 0.00 81 TYR A N 4
ATOM 6318 C CA . TYR A 1 81 ? -14.642 -4.842 10.270 1.00 0.00 81 TYR A CA 4
ATOM 6319 C C . TYR A 1 81 ? -15.596 -5.642 9.382 1.00 0.00 81 TYR A C 4
ATOM 6320 O O . TYR A 1 81 ? -16.796 -5.695 9.647 1.00 0.00 81 TYR A O 4
ATOM 6338 N N . GLU A 1 82 ? -15.066 -6.250 8.327 1.00 0.00 82 GLU A N 4
ATOM 6339 C CA . GLU A 1 82 ? -15.893 -7.029 7.408 1.00 0.00 82 GLU A CA 4
ATOM 6340 C C . GLU A 1 82 ? -16.875 -6.120 6.668 1.00 0.00 82 GLU A C 4
ATOM 6341 O O . GLU A 1 82 ? -17.705 -5.457 7.290 1.00 0.00 82 GLU A O 4
ATOM 6353 N N . PRO A 1 83 ? -16.794 -6.073 5.323 1.00 0.00 83 PRO A N 4
ATOM 6354 C CA . PRO A 1 83 ? -17.682 -5.234 4.510 1.00 0.00 83 PRO A CA 4
ATOM 6355 C C . PRO A 1 83 ? -19.120 -5.746 4.480 1.00 0.00 83 PRO A C 4
ATOM 6356 O O . PRO A 1 83 ? -20.015 -5.078 3.963 1.00 0.00 83 PRO A O 4
ATOM 6367 N N . ASP A 1 84 ? -19.341 -6.935 5.038 1.00 0.00 84 ASP A N 4
ATOM 6368 C CA . ASP A 1 84 ? -20.674 -7.524 5.070 1.00 0.00 84 ASP A CA 4
ATOM 6369 C C . ASP A 1 84 ? -21.537 -6.890 6.158 1.00 0.00 84 ASP A C 4
ATOM 6370 O O . ASP A 1 84 ? -22.754 -7.081 6.184 1.00 0.00 84 ASP A O 4
ATOM 6379 N N . TYR A 1 85 ? -20.908 -6.135 7.055 1.00 0.00 85 TYR A N 4
ATOM 6380 C CA . TYR A 1 85 ? -21.629 -5.478 8.140 1.00 0.00 85 TYR A CA 4
ATOM 6381 C C . TYR A 1 85 ? -21.467 -3.963 8.062 1.00 0.00 85 TYR A C 4
ATOM 6382 O O . TYR A 1 85 ? -20.495 -3.407 8.571 1.00 0.00 85 TYR A O 4
ATOM 6400 N N . GLU A 1 86 ? -22.426 -3.303 7.420 1.00 0.00 86 GLU A N 4
ATOM 6401 C CA . GLU A 1 86 ? -22.390 -1.852 7.276 1.00 0.00 86 GLU A CA 4
ATOM 6402 C C . GLU A 1 86 ? -21.139 -1.410 6.524 1.00 0.00 86 GLU A C 4
ATOM 6403 O O . GLU A 1 86 ? -20.059 -1.303 7.103 1.00 0.00 86 GLU A O 4
ATOM 6415 N N . LEU A 1 87 ? -21.293 -1.156 5.228 1.00 0.00 87 LEU A N 4
ATOM 6416 C CA . LEU A 1 87 ? -20.176 -0.723 4.396 1.00 0.00 87 LEU A CA 4
ATOM 6417 C C . LEU A 1 87 ? -19.789 0.718 4.710 1.00 0.00 87 LEU A C 4
ATOM 6418 O O . LEU A 1 87 ? -18.606 1.057 4.757 1.00 0.00 87 LEU A O 4
ATOM 6434 N N . ILE A 1 88 ? -20.794 1.562 4.924 1.00 0.00 88 ILE A N 4
ATOM 6435 C CA . ILE A 1 88 ? -20.559 2.967 5.234 1.00 0.00 88 ILE A CA 4
ATOM 6436 C C . ILE A 1 88 ? -21.873 3.702 5.480 1.00 0.00 88 ILE A C 4
ATOM 6437 O O . ILE A 1 88 ? -21.991 4.481 6.424 1.00 0.00 88 ILE A O 4
ATOM 6453 N N . ARG A 1 89 ? -22.855 3.448 4.620 1.00 0.00 89 ARG A N 4
ATOM 6454 C CA . ARG A 1 89 ? -24.164 4.082 4.738 1.00 0.00 89 ARG A CA 4
ATOM 6455 C C . ARG A 1 89 ? -24.057 5.596 4.578 1.00 0.00 89 ARG A C 4
ATOM 6456 O O . ARG A 1 89 ? -24.337 6.137 3.506 1.00 0.00 89 ARG A O 4
ATOM 6477 N N . ASN A 1 90 ? -23.650 6.276 5.643 1.00 0.00 90 ASN A N 4
ATOM 6478 C CA . ASN A 1 90 ? -23.507 7.728 5.617 1.00 0.00 90 ASN A CA 4
ATOM 6479 C C . ASN A 1 90 ? -22.113 8.129 5.142 1.00 0.00 90 ASN A C 4
ATOM 6480 O O . ASN A 1 90 ? -21.154 7.373 5.293 1.00 0.00 90 ASN A O 4
ATOM 6491 N N . GLY A 1 91 ? -22.011 9.323 4.567 1.00 0.00 91 GLY A N 4
ATOM 6492 C CA . GLY A 1 91 ? -20.732 9.804 4.080 1.00 0.00 91 GLY A CA 4
ATOM 6493 C C . GLY A 1 91 ? -19.876 10.392 5.183 1.00 0.00 91 GLY A C 4
ATOM 6494 O O . GLY A 1 91 ? -20.007 11.569 5.520 1.00 0.00 91 GLY A O 4
ATOM 6498 N N . LEU A 1 92 ? -18.997 9.572 5.749 1.00 0.00 92 LEU A N 4
ATOM 6499 C CA . LEU A 1 92 ? -18.116 10.019 6.822 1.00 0.00 92 LEU A CA 4
ATOM 6500 C C . LEU A 1 92 ? -17.053 10.975 6.292 1.00 0.00 92 LEU A C 4
ATOM 6501 O O . LEU A 1 92 ? -16.433 10.720 5.259 1.00 0.00 92 LEU A O 4
ATOM 6517 N N . LYS A 1 93 ? -16.847 12.076 7.006 1.00 0.00 93 LYS A N 4
ATOM 6518 C CA . LYS A 1 93 ? -15.858 13.073 6.609 1.00 0.00 93 LYS A CA 4
ATOM 6519 C C . LYS A 1 93 ? -14.755 13.194 7.656 1.00 0.00 93 LYS A C 4
ATOM 6520 O O . LYS A 1 93 ? -14.935 13.842 8.686 1.00 0.00 93 LYS A O 4
ATOM 6539 N N . GLN A 1 94 ? -13.618 12.563 7.386 1.00 0.00 94 GLN A N 4
ATOM 6540 C CA . GLN A 1 94 ? -12.487 12.599 8.305 1.00 0.00 94 GLN A CA 4
ATOM 6541 C C . GLN A 1 94 ? -11.529 13.732 7.942 1.00 0.00 94 GLN A C 4
ATOM 6542 O O . GLN A 1 94 ? -10.321 13.525 7.810 1.00 0.00 94 GLN A O 4
ATOM 6556 N N . LYS A 1 95 ? -12.075 14.933 7.783 1.00 0.00 95 LYS A N 4
ATOM 6557 C CA . LYS A 1 95 ? -11.272 16.102 7.435 1.00 0.00 95 LYS A CA 4
ATOM 6558 C C . LYS A 1 95 ? -10.641 15.937 6.054 1.00 0.00 95 LYS A C 4
ATOM 6559 O O . LYS A 1 95 ? -9.421 16.003 5.906 1.00 0.00 95 LYS A O 4
ATOM 6578 N N . GLU A 1 96 ? -11.483 15.723 5.049 1.00 0.00 96 GLU A N 4
ATOM 6579 C CA . GLU A 1 96 ? -11.010 15.551 3.679 1.00 0.00 96 GLU A CA 4
ATOM 6580 C C . GLU A 1 96 ? -12.181 15.377 2.719 1.00 0.00 96 GLU A C 4
ATOM 6581 O O . GLU A 1 96 ? -12.167 15.906 1.607 1.00 0.00 96 GLU A O 4
ATOM 6593 N N . ALA A 1 97 ? -13.194 14.635 3.154 1.00 0.00 97 ALA A N 4
ATOM 6594 C CA . ALA A 1 97 ? -14.375 14.391 2.334 1.00 0.00 97 ALA A CA 4
ATOM 6595 C C . ALA A 1 97 ? -14.009 13.674 1.036 1.00 0.00 97 ALA A C 4
ATOM 6596 O O . ALA A 1 97 ? -14.119 12.452 0.943 1.00 0.00 97 ALA A O 4
ATOM 6603 N N . LYS A 1 98 ? -13.577 14.442 0.039 1.00 0.00 98 LYS A N 4
ATOM 6604 C CA . LYS A 1 98 ? -13.197 13.875 -1.253 1.00 0.00 98 LYS A CA 4
ATOM 6605 C C . LYS A 1 98 ? -14.330 13.040 -1.841 1.00 0.00 98 LYS A C 4
ATOM 6606 O O . LYS A 1 98 ? -14.264 11.811 -1.864 1.00 0.00 98 LYS A O 4
ATOM 6625 N N . MET A 1 1 ? 17.698 -3.488 3.072 1.00 0.00 1 MET A N 5
ATOM 6626 C CA . MET A 1 1 ? 16.855 -2.714 2.171 1.00 0.00 1 MET A CA 5
ATOM 6627 C C . MET A 1 1 ? 16.544 -1.339 2.790 1.00 0.00 1 MET A C 5
ATOM 6628 O O . MET A 1 1 ? 16.460 -1.227 4.013 1.00 0.00 1 MET A O 5
ATOM 6642 N N . ASP A 1 2 ? 16.386 -0.282 1.968 1.00 0.00 2 ASP A N 5
ATOM 6643 C CA . ASP A 1 2 ? 16.103 1.049 2.515 1.00 0.00 2 ASP A CA 5
ATOM 6644 C C . ASP A 1 2 ? 15.002 1.722 1.727 1.00 0.00 2 ASP A C 5
ATOM 6645 O O . ASP A 1 2 ? 15.188 2.088 0.577 1.00 0.00 2 ASP A O 5
ATOM 6654 N N . LEU A 1 3 ? 13.853 1.878 2.316 1.00 0.00 3 LEU A N 5
ATOM 6655 C CA . LEU A 1 3 ? 12.759 2.474 1.586 1.00 0.00 3 LEU A CA 5
ATOM 6656 C C . LEU A 1 3 ? 12.607 3.961 1.838 1.00 0.00 3 LEU A C 5
ATOM 6657 O O . LEU A 1 3 ? 12.179 4.383 2.912 1.00 0.00 3 LEU A O 5
ATOM 6673 N N . ILE A 1 4 ? 12.870 4.750 0.799 1.00 0.00 4 ILE A N 5
ATOM 6674 C CA . ILE A 1 4 ? 12.654 6.189 0.896 1.00 0.00 4 ILE A CA 5
ATOM 6675 C C . ILE A 1 4 ? 11.394 6.485 0.122 1.00 0.00 4 ILE A C 5
ATOM 6676 O O . ILE A 1 4 ? 11.307 6.251 -1.084 1.00 0.00 4 ILE A O 5
ATOM 6692 N N . ILE A 1 5 ? 10.397 6.890 0.858 1.00 0.00 5 ILE A N 5
ATOM 6693 C CA . ILE A 1 5 ? 9.083 7.111 0.315 1.00 0.00 5 ILE A CA 5
ATOM 6694 C C . ILE A 1 5 ? 8.616 8.576 0.217 1.00 0.00 5 ILE A C 5
ATOM 6695 O O . ILE A 1 5 ? 8.814 9.374 1.133 1.00 0.00 5 ILE A O 5
ATOM 6711 N N . LYS A 1 6 ? 7.904 8.876 -0.871 1.00 0.00 6 LYS A N 5
ATOM 6712 C CA . LYS A 1 6 ? 7.280 10.188 -1.078 1.00 0.00 6 LYS A CA 5
ATOM 6713 C C . LYS A 1 6 ? 5.783 9.920 -1.240 1.00 0.00 6 LYS A C 5
ATOM 6714 O O . LYS A 1 6 ? 5.256 9.826 -2.350 1.00 0.00 6 LYS A O 5
ATOM 6733 N N . GLU A 1 7 ? 5.154 9.678 -0.097 1.00 0.00 7 GLU A N 5
ATOM 6734 C CA . GLU A 1 7 ? 3.747 9.272 0.003 1.00 0.00 7 GLU A CA 5
ATOM 6735 C C . GLU A 1 7 ? 2.702 10.357 -0.268 1.00 0.00 7 GLU A C 5
ATOM 6736 O O . GLU A 1 7 ? 2.784 11.467 0.258 1.00 0.00 7 GLU A O 5
ATOM 6748 N N . LYS A 1 8 ? 1.678 9.984 -1.069 1.00 0.00 8 LYS A N 5
ATOM 6749 C CA . LYS A 1 8 ? 0.577 10.860 -1.385 1.00 0.00 8 LYS A CA 5
ATOM 6750 C C . LYS A 1 8 ? -0.691 10.037 -1.198 1.00 0.00 8 LYS A C 5
ATOM 6751 O O . LYS A 1 8 ? -0.774 8.936 -1.720 1.00 0.00 8 LYS A O 5
ATOM 6770 N N . ARG A 1 9 ? -1.654 10.501 -0.411 1.00 0.00 9 ARG A N 5
ATOM 6771 C CA . ARG A 1 9 ? -2.845 9.680 -0.174 1.00 0.00 9 ARG A CA 5
ATOM 6772 C C . ARG A 1 9 ? -4.159 10.407 -0.405 1.00 0.00 9 ARG A C 5
ATOM 6773 O O . ARG A 1 9 ? -4.347 11.549 0.018 1.00 0.00 9 ARG A O 5
ATOM 6794 N N . ASP A 1 10 ? -5.084 9.691 -1.040 1.00 0.00 10 ASP A N 5
ATOM 6795 C CA . ASP A 1 10 ? -6.420 10.201 -1.297 1.00 0.00 10 ASP A CA 5
ATOM 6796 C C . ASP A 1 10 ? -7.445 9.206 -0.761 1.00 0.00 10 ASP A C 5
ATOM 6797 O O . ASP A 1 10 ? -7.559 8.051 -1.229 1.00 0.00 10 ASP A O 5
ATOM 6806 N N . ASN A 1 11 ? -8.212 9.623 0.228 1.00 0.00 11 ASN A N 5
ATOM 6807 C CA . ASN A 1 11 ? -9.179 8.711 0.767 1.00 0.00 11 ASN A CA 5
ATOM 6808 C C . ASN A 1 11 ? -10.600 9.125 0.423 1.00 0.00 11 ASN A C 5
ATOM 6809 O O . ASN A 1 11 ? -11.106 10.130 0.923 1.00 0.00 11 ASN A O 5
ATOM 6820 N N . PRO A 1 12 ? -11.277 8.326 -0.413 1.00 0.00 12 PRO A N 5
ATOM 6821 C CA . PRO A 1 12 ? -12.642 8.543 -0.809 1.00 0.00 12 PRO A CA 5
ATOM 6822 C C . PRO A 1 12 ? -13.532 7.538 -0.080 1.00 0.00 12 PRO A C 5
ATOM 6823 O O . PRO A 1 12 ? -13.600 7.548 1.150 1.00 0.00 12 PRO A O 5
ATOM 6834 N N . ILE A 1 13 ? -14.175 6.643 -0.819 1.00 0.00 13 ILE A N 5
ATOM 6835 C CA . ILE A 1 13 ? -14.999 5.618 -0.208 1.00 0.00 13 ILE A CA 5
ATOM 6836 C C . ILE A 1 13 ? -14.132 4.565 0.486 1.00 0.00 13 ILE A C 5
ATOM 6837 O O . ILE A 1 13 ? -14.471 4.065 1.559 1.00 0.00 13 ILE A O 5
ATOM 6853 N N . LEU A 1 14 ? -13.046 4.186 -0.193 1.00 0.00 14 LEU A N 5
ATOM 6854 C CA . LEU A 1 14 ? -12.154 3.136 0.290 1.00 0.00 14 LEU A CA 5
ATOM 6855 C C . LEU A 1 14 ? -10.785 3.607 0.799 1.00 0.00 14 LEU A C 5
ATOM 6856 O O . LEU A 1 14 ? -9.885 2.782 0.945 1.00 0.00 14 LEU A O 5
ATOM 6872 N N . LYS A 1 15 ? -10.619 4.892 1.113 1.00 0.00 15 LYS A N 5
ATOM 6873 C CA . LYS A 1 15 ? -9.339 5.368 1.662 1.00 0.00 15 LYS A CA 5
ATOM 6874 C C . LYS A 1 15 ? -8.110 4.872 0.874 1.00 0.00 15 LYS A C 5
ATOM 6875 O O . LYS A 1 15 ? -7.221 4.247 1.454 1.00 0.00 15 LYS A O 5
ATOM 6894 N N . ARG A 1 16 ? -8.065 5.113 -0.443 1.00 0.00 16 ARG A N 5
ATOM 6895 C CA . ARG A 1 16 ? -6.941 4.640 -1.261 1.00 0.00 16 ARG A CA 5
ATOM 6896 C C . ARG A 1 16 ? -5.855 5.693 -1.360 1.00 0.00 16 ARG A C 5
ATOM 6897 O O . ARG A 1 16 ? -6.143 6.883 -1.349 1.00 0.00 16 ARG A O 5
ATOM 6918 N N . LYS A 1 17 ? -4.598 5.277 -1.454 1.00 0.00 17 LYS A N 5
ATOM 6919 C CA . LYS A 1 17 ? -3.525 6.269 -1.547 1.00 0.00 17 LYS A CA 5
ATOM 6920 C C . LYS A 1 17 ? -2.504 5.929 -2.637 1.00 0.00 17 LYS A C 5
ATOM 6921 O O . LYS A 1 17 ? -2.408 4.776 -3.076 1.00 0.00 17 LYS A O 5
ATOM 6940 N N . GLU A 1 18 ? -1.745 6.953 -3.074 1.00 0.00 18 GLU A N 5
ATOM 6941 C CA . GLU A 1 18 ? -0.732 6.796 -4.111 1.00 0.00 18 GLU A CA 5
ATOM 6942 C C . GLU A 1 18 ? 0.562 7.436 -3.644 1.00 0.00 18 GLU A C 5
ATOM 6943 O O . GLU A 1 18 ? 0.641 8.649 -3.466 1.00 0.00 18 GLU A O 5
ATOM 6955 N N . ILE A 1 19 ? 1.551 6.613 -3.416 1.00 0.00 19 ILE A N 5
ATOM 6956 C CA . ILE A 1 19 ? 2.830 7.080 -2.919 1.00 0.00 19 ILE A CA 5
ATOM 6957 C C . ILE A 1 19 ? 3.984 6.531 -3.736 1.00 0.00 19 ILE A C 5
ATOM 6958 O O . ILE A 1 19 ? 3.897 5.445 -4.301 1.00 0.00 19 ILE A O 5
ATOM 6974 N N . LYS A 1 20 ? 5.050 7.297 -3.813 1.00 0.00 20 LYS A N 5
ATOM 6975 C CA . LYS A 1 20 ? 6.223 6.888 -4.587 1.00 0.00 20 LYS A CA 5
ATOM 6976 C C . LYS A 1 20 ? 7.262 6.254 -3.656 1.00 0.00 20 LYS A C 5
ATOM 6977 O O . LYS A 1 20 ? 7.408 6.684 -2.513 1.00 0.00 20 LYS A O 5
ATOM 6996 N N . TYR A 1 21 ? 7.941 5.196 -4.112 1.00 0.00 21 TYR A N 5
ATOM 6997 C CA . TYR A 1 21 ? 8.897 4.507 -3.238 1.00 0.00 21 TYR A CA 5
ATOM 6998 C C . TYR A 1 21 ? 10.221 4.066 -3.904 1.00 0.00 21 TYR A C 5
ATOM 6999 O O . TYR A 1 21 ? 10.269 3.752 -5.094 1.00 0.00 21 TYR A O 5
ATOM 7017 N N . VAL A 1 22 ? 11.269 3.957 -3.069 1.00 0.00 22 VAL A N 5
ATOM 7018 C CA . VAL A 1 22 ? 12.591 3.445 -3.487 1.00 0.00 22 VAL A CA 5
ATOM 7019 C C . VAL A 1 22 ? 13.138 2.566 -2.368 1.00 0.00 22 VAL A C 5
ATOM 7020 O O . VAL A 1 22 ? 13.197 2.988 -1.222 1.00 0.00 22 VAL A O 5
ATOM 7033 N N . LEU A 1 23 ? 13.570 1.368 -2.713 1.00 0.00 23 LEU A N 5
ATOM 7034 C CA . LEU A 1 23 ? 14.137 0.458 -1.776 1.00 0.00 23 LEU A CA 5
ATOM 7035 C C . LEU A 1 23 ? 15.610 0.398 -2.082 1.00 0.0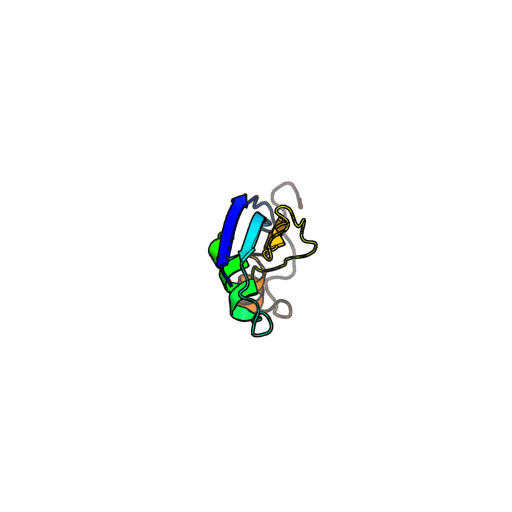0 23 LEU A C 5
ATOM 7036 O O . LEU A 1 23 ? 16.000 0.151 -3.223 1.00 0.00 23 LEU A O 5
ATOM 7052 N N . LYS A 1 24 ? 16.430 0.631 -1.090 1.00 0.00 24 LYS A N 5
ATOM 7053 C CA . LYS A 1 24 ? 17.843 0.603 -1.313 1.00 0.00 24 LYS A CA 5
ATOM 7054 C C . LYS A 1 24 ? 18.343 -0.711 -0.809 1.00 0.00 24 LYS A C 5
ATOM 7055 O O . LYS A 1 24 ? 18.183 -1.058 0.350 1.00 0.00 24 LYS A O 5
ATOM 7074 N N . PHE A 1 25 ? 18.914 -1.464 -1.707 1.00 0.00 25 PHE A N 5
ATOM 7075 C CA . PHE A 1 25 ? 19.372 -2.771 -1.361 1.00 0.00 25 PHE A CA 5
ATOM 7076 C C . PHE A 1 25 ? 20.884 -2.855 -1.362 1.00 0.00 25 PHE A C 5
ATOM 7077 O O . PHE A 1 25 ? 21.553 -2.387 -2.282 1.00 0.00 25 PHE A O 5
ATOM 7094 N N . ASP A 1 26 ? 21.409 -3.455 -0.303 1.00 0.00 26 ASP A N 5
ATOM 7095 C CA . ASP A 1 26 ? 22.852 -3.604 -0.149 1.00 0.00 26 ASP A CA 5
ATOM 7096 C C . ASP A 1 26 ? 23.210 -4.937 0.500 1.00 0.00 26 ASP A C 5
ATOM 7097 O O . ASP A 1 26 ? 22.622 -5.320 1.510 1.00 0.00 26 ASP A O 5
ATOM 7106 N N . SER A 1 27 ? 24.181 -5.635 -0.102 1.00 0.00 27 SER A N 5
ATOM 7107 C CA . SER A 1 27 ? 24.650 -6.938 0.379 1.00 0.00 27 SER A CA 5
ATOM 7108 C C . SER A 1 27 ? 23.947 -8.045 -0.383 1.00 0.00 27 SER A C 5
ATOM 7109 O O . SER A 1 27 ? 23.170 -8.817 0.180 1.00 0.00 27 SER A O 5
ATOM 7117 N N . SER A 1 28 ? 24.204 -8.100 -1.685 1.00 0.00 28 SER A N 5
ATOM 7118 C CA . SER A 1 28 ? 23.573 -9.089 -2.538 1.00 0.00 28 SER A CA 5
ATOM 7119 C C . SER A 1 28 ? 22.074 -8.835 -2.567 1.00 0.00 28 SER A C 5
ATOM 7120 O O . SER A 1 28 ? 21.498 -8.369 -1.582 1.00 0.00 28 SER A O 5
ATOM 7128 N N . ARG A 1 29 ? 21.445 -9.125 -3.691 1.00 0.00 29 ARG A N 5
ATOM 7129 C CA . ARG A 1 29 ? 20.013 -8.900 -3.816 1.00 0.00 29 ARG A CA 5
ATOM 7130 C C . ARG A 1 29 ? 19.245 -9.899 -2.972 1.00 0.00 29 ARG A C 5
ATOM 7131 O O . ARG A 1 29 ? 19.185 -11.088 -3.285 1.00 0.00 29 ARG A O 5
ATOM 7152 N N . THR A 1 30 ? 18.656 -9.399 -1.902 1.00 0.00 30 THR A N 5
ATOM 7153 C CA . THR A 1 30 ? 17.880 -10.229 -1.003 1.00 0.00 30 THR A CA 5
ATOM 7154 C C . THR A 1 30 ? 16.437 -9.738 -0.902 1.00 0.00 30 THR A C 5
ATOM 7155 O O . THR A 1 30 ? 16.166 -8.710 -0.279 1.00 0.00 30 THR A O 5
ATOM 7166 N N . PRO A 1 31 ? 15.482 -10.456 -1.513 1.00 0.00 31 PRO A N 5
ATOM 7167 C CA . PRO A 1 31 ? 14.081 -10.069 -1.478 1.00 0.00 31 PRO A CA 5
ATOM 7168 C C . PRO A 1 31 ? 13.351 -10.660 -0.279 1.00 0.00 31 PRO A C 5
ATOM 7169 O O . PRO A 1 31 ? 13.385 -11.870 -0.058 1.00 0.00 31 PRO A O 5
ATOM 7180 N N . SER A 1 32 ? 12.680 -9.806 0.489 1.00 0.00 32 SER A N 5
ATOM 7181 C CA . SER A 1 32 ? 11.934 -10.269 1.651 1.00 0.00 32 SER A CA 5
ATOM 7182 C C . SER A 1 32 ? 10.479 -9.833 1.549 1.00 0.00 32 SER A C 5
ATOM 7183 O O . SER A 1 32 ? 10.180 -8.815 0.937 1.00 0.00 32 SER A O 5
ATOM 7191 N N . ARG A 1 33 ? 9.575 -10.594 2.156 1.00 0.00 33 ARG A N 5
ATOM 7192 C CA . ARG A 1 33 ? 8.159 -10.238 2.124 1.00 0.00 33 ARG A CA 5
ATOM 7193 C C . ARG A 1 33 ? 7.853 -9.060 3.048 1.00 0.00 33 ARG A C 5
ATOM 7194 O O . ARG A 1 33 ? 7.202 -8.093 2.654 1.00 0.00 33 ARG A O 5
ATOM 7215 N N . GLU A 1 34 ? 8.320 -9.172 4.287 1.00 0.00 34 GLU A N 5
ATOM 7216 C CA . GLU A 1 34 ? 8.102 -8.152 5.310 1.00 0.00 34 GLU A CA 5
ATOM 7217 C C . GLU A 1 34 ? 8.982 -6.918 5.140 1.00 0.00 34 GLU A C 5
ATOM 7218 O O . GLU A 1 34 ? 8.504 -5.793 5.252 1.00 0.00 34 GLU A O 5
ATOM 7230 N N . GLU A 1 35 ? 10.281 -7.132 4.949 1.00 0.00 35 GLU A N 5
ATOM 7231 C CA . GLU A 1 35 ? 11.225 -6.019 4.867 1.00 0.00 35 GLU A CA 5
ATOM 7232 C C . GLU A 1 35 ? 10.891 -5.011 3.768 1.00 0.00 35 GLU A C 5
ATOM 7233 O O . GLU A 1 35 ? 10.783 -3.823 4.054 1.00 0.00 35 GLU A O 5
ATOM 7245 N N . ILE A 1 36 ? 10.720 -5.455 2.529 1.00 0.00 36 ILE A N 5
ATOM 7246 C CA . ILE A 1 36 ? 10.404 -4.514 1.454 1.00 0.00 36 ILE A CA 5
ATOM 7247 C C . ILE A 1 36 ? 8.955 -4.052 1.538 1.00 0.00 36 ILE A C 5
ATOM 7248 O O . ILE A 1 36 ? 8.669 -2.866 1.592 1.00 0.00 36 ILE A O 5
ATOM 7264 N N . LYS A 1 37 ? 8.055 -5.007 1.548 1.00 0.00 37 LYS A N 5
ATOM 7265 C CA . LYS A 1 37 ? 6.610 -4.737 1.614 1.00 0.00 37 LYS A CA 5
ATOM 7266 C C . LYS A 1 37 ? 6.208 -3.918 2.817 1.00 0.00 37 LYS A C 5
ATOM 7267 O O . LYS A 1 37 ? 5.548 -2.889 2.669 1.00 0.00 37 LYS A O 5
ATOM 7286 N N . GLU A 1 38 ? 6.567 -4.347 4.000 1.00 0.00 38 GLU A N 5
ATOM 7287 C CA . GLU A 1 38 ? 6.182 -3.591 5.164 1.00 0.00 38 GLU A CA 5
ATOM 7288 C C . GLU A 1 38 ? 6.903 -2.248 5.194 1.00 0.00 38 GLU A C 5
ATOM 7289 O O . GLU A 1 38 ? 6.266 -1.203 5.268 1.00 0.00 38 GLU A O 5
ATOM 7301 N N . LEU A 1 39 ? 8.223 -2.249 5.101 1.00 0.00 39 LEU A N 5
ATOM 7302 C CA . LEU A 1 39 ? 8.942 -0.987 5.108 1.00 0.00 39 LEU A CA 5
ATOM 7303 C C . LEU A 1 39 ? 8.429 -0.063 3.996 1.00 0.00 39 LEU A C 5
ATOM 7304 O O . LEU A 1 39 ? 8.439 1.156 4.152 1.00 0.00 39 LEU A O 5
ATOM 7320 N N . ILE A 1 40 ? 7.954 -0.637 2.883 1.00 0.00 40 ILE A N 5
ATOM 7321 C CA . ILE A 1 40 ? 7.416 0.183 1.798 1.00 0.00 40 ILE A CA 5
ATOM 7322 C C . ILE A 1 40 ? 6.019 0.703 2.107 1.00 0.00 40 ILE A C 5
ATOM 7323 O O . ILE A 1 40 ? 5.813 1.892 2.042 1.00 0.00 40 ILE A O 5
ATOM 7339 N N . ALA A 1 41 ? 5.062 -0.159 2.455 1.00 0.00 41 ALA A N 5
ATOM 7340 C CA . ALA A 1 41 ? 3.698 0.313 2.770 1.00 0.00 41 ALA A CA 5
ATOM 7341 C C . ALA A 1 41 ? 3.692 1.216 3.983 1.00 0.00 41 ALA A C 5
ATOM 7342 O O . ALA A 1 41 ? 3.090 2.299 4.001 1.00 0.00 41 ALA A O 5
ATOM 7349 N N . LYS A 1 42 ? 4.354 0.737 5.010 1.00 0.00 42 LYS A N 5
ATOM 7350 C CA . LYS A 1 42 ? 4.420 1.442 6.258 1.00 0.00 42 LYS A CA 5
ATOM 7351 C C . LYS A 1 42 ? 4.938 2.836 6.000 1.00 0.00 42 LYS A C 5
ATOM 7352 O O . LYS A 1 42 ? 4.274 3.817 6.349 1.00 0.00 42 LYS A O 5
ATOM 7371 N N . HIS A 1 43 ? 6.044 2.921 5.276 1.00 0.00 43 HIS A N 5
ATOM 7372 C CA . HIS A 1 43 ? 6.579 4.207 4.870 1.00 0.00 43 HIS A CA 5
ATOM 7373 C C . HIS A 1 43 ? 5.567 4.893 3.979 1.00 0.00 43 HIS A C 5
ATOM 7374 O O . HIS A 1 43 ? 5.293 6.078 4.111 1.00 0.00 43 HIS A O 5
ATOM 7389 N N . GLU A 1 44 ? 5.003 4.099 3.075 1.00 0.00 44 GLU A N 5
ATOM 7390 C CA . GLU A 1 44 ? 4.000 4.564 2.134 1.00 0.00 44 GLU A CA 5
ATOM 7391 C C . GLU A 1 44 ? 2.895 5.316 2.849 1.00 0.00 44 GLU A C 5
ATOM 7392 O O . GLU A 1 44 ? 2.087 6.001 2.223 1.00 0.00 44 GLU A O 5
ATOM 7404 N N . GLY A 1 45 ? 2.877 5.195 4.166 1.00 0.00 45 GLY A N 5
ATOM 7405 C CA . GLY A 1 45 ? 1.882 5.876 4.942 1.00 0.00 45 GLY A CA 5
ATOM 7406 C C . GLY A 1 45 ? 0.782 4.920 5.309 1.00 0.00 45 GLY A C 5
ATOM 7407 O O . GLY A 1 45 ? -0.373 5.312 5.472 1.00 0.00 45 GLY A O 5
ATOM 7411 N N . VAL A 1 46 ? 1.135 3.635 5.347 1.00 0.00 46 VAL A N 5
ATOM 7412 C CA . VAL A 1 46 ? 0.138 2.601 5.592 1.00 0.00 46 VAL A CA 5
ATOM 7413 C C . VAL A 1 46 ? 0.696 1.320 6.214 1.00 0.00 46 VAL A C 5
ATOM 7414 O O . VAL A 1 46 ? 1.896 1.114 6.261 1.00 0.00 46 VAL A O 5
ATOM 7427 N N . ASP A 1 47 ? -0.204 0.453 6.674 1.00 0.00 47 ASP A N 5
ATOM 7428 C CA . ASP A 1 47 ? 0.182 -0.822 7.287 1.00 0.00 47 ASP A CA 5
ATOM 7429 C C . ASP A 1 47 ? 0.556 -1.881 6.242 1.00 0.00 47 ASP A C 5
ATOM 7430 O O . ASP A 1 47 ? 0.553 -1.621 5.040 1.00 0.00 47 ASP A O 5
ATOM 7439 N N . LYS A 1 48 ? 0.877 -3.082 6.735 1.00 0.00 48 LYS A N 5
ATOM 7440 C CA . LYS A 1 48 ? 1.261 -4.217 5.893 1.00 0.00 48 LYS A CA 5
ATOM 7441 C C . LYS A 1 48 ? 0.089 -4.754 5.066 1.00 0.00 48 LYS A C 5
ATOM 7442 O O . LYS A 1 48 ? 0.286 -5.334 4.003 1.00 0.00 48 LYS A O 5
ATOM 7461 N N . GLU A 1 49 ? -1.125 -4.581 5.560 1.00 0.00 49 GLU A N 5
ATOM 7462 C CA . GLU A 1 49 ? -2.304 -5.065 4.840 1.00 0.00 49 GLU A CA 5
ATOM 7463 C C . GLU A 1 49 ? -2.553 -4.202 3.602 1.00 0.00 49 GLU A C 5
ATOM 7464 O O . GLU A 1 49 ? -2.891 -4.698 2.530 1.00 0.00 49 GLU A O 5
ATOM 7476 N N . LEU A 1 50 ? -2.392 -2.904 3.793 1.00 0.00 50 LEU A N 5
ATOM 7477 C CA . LEU A 1 50 ? -2.590 -1.894 2.782 1.00 0.00 50 LEU A CA 5
ATOM 7478 C C . LEU A 1 50 ? -1.448 -1.804 1.777 1.00 0.00 50 LEU A C 5
ATOM 7479 O O . LEU A 1 50 ? -1.311 -0.780 1.129 1.00 0.00 50 LEU A O 5
ATOM 7495 N N . VAL A 1 51 ? -0.614 -2.832 1.628 1.00 0.00 51 VAL A N 5
ATOM 7496 C CA . VAL A 1 51 ? 0.488 -2.704 0.674 1.00 0.00 51 VAL A CA 5
ATOM 7497 C C . VAL A 1 51 ? 0.237 -3.369 -0.674 1.00 0.00 51 VAL A C 5
ATOM 7498 O O . VAL A 1 51 ? 0.231 -4.593 -0.792 1.00 0.00 51 VAL A O 5
ATOM 7511 N N . ILE A 1 52 ? 0.163 -2.535 -1.705 1.00 0.00 52 ILE A N 5
ATOM 7512 C CA . ILE A 1 52 ? 0.065 -2.997 -3.080 1.00 0.00 52 ILE A CA 5
ATOM 7513 C C . ILE A 1 52 ? 1.068 -2.215 -3.919 1.00 0.00 52 ILE A C 5
ATOM 7514 O O . ILE A 1 52 ? 0.824 -1.051 -4.224 1.00 0.00 52 ILE A O 5
ATOM 7530 N N . VAL A 1 53 ? 2.183 -2.818 -4.308 1.00 0.00 53 VAL A N 5
ATOM 7531 C CA . VAL A 1 53 ? 3.149 -2.077 -5.115 1.00 0.00 53 VAL A CA 5
ATOM 7532 C C . VAL A 1 53 ? 3.553 -2.860 -6.365 1.00 0.00 53 VAL A C 5
ATOM 7533 O O . VAL A 1 53 ? 4.185 -3.914 -6.287 1.00 0.00 53 VAL A O 5
ATOM 7546 N N . ASP A 1 54 ? 3.172 -2.320 -7.520 1.00 0.00 54 ASP A N 5
ATOM 7547 C CA . ASP A 1 54 ? 3.481 -2.933 -8.807 1.00 0.00 54 ASP A CA 5
ATOM 7548 C C . ASP A 1 54 ? 4.411 -2.049 -9.626 1.00 0.00 54 ASP A C 5
ATOM 7549 O O . ASP A 1 54 ? 4.440 -0.832 -9.446 1.00 0.00 54 ASP A O 5
ATOM 7558 N N . ASN A 1 55 ? 5.157 -2.668 -10.533 1.00 0.00 55 ASN A N 5
ATOM 7559 C CA . ASN A 1 55 ? 6.076 -1.934 -11.389 1.00 0.00 55 ASN A CA 5
ATOM 7560 C C . ASN A 1 55 ? 7.132 -1.211 -10.565 1.00 0.00 55 ASN A C 5
ATOM 7561 O O . ASN A 1 55 ? 6.851 -0.699 -9.481 1.00 0.00 55 ASN A O 5
ATOM 7572 N N . ASN A 1 56 ? 8.349 -1.180 -11.083 1.00 0.00 56 ASN A N 5
ATOM 7573 C CA . ASN A 1 56 ? 9.453 -0.527 -10.394 1.00 0.00 56 ASN A CA 5
ATOM 7574 C C . ASN A 1 56 ? 10.351 0.229 -11.371 1.00 0.00 56 ASN A C 5
ATOM 7575 O O . ASN A 1 56 ? 11.155 -0.374 -12.082 1.00 0.00 56 ASN A O 5
ATOM 7586 N N . LYS A 1 57 ? 10.229 1.554 -11.384 1.00 0.00 57 LYS A N 5
ATOM 7587 C CA . LYS A 1 57 ? 11.052 2.382 -12.256 1.00 0.00 57 LYS A CA 5
ATOM 7588 C C . LYS A 1 57 ? 12.447 2.504 -11.654 1.00 0.00 57 LYS A C 5
ATOM 7589 O O . LYS A 1 57 ? 12.620 3.076 -10.586 1.00 0.00 57 LYS A O 5
ATOM 7608 N N . GLN A 1 58 ? 13.438 1.940 -12.325 1.00 0.00 58 GLN A N 5
ATOM 7609 C CA . GLN A 1 58 ? 14.803 1.968 -11.815 1.00 0.00 58 GLN A CA 5
ATOM 7610 C C . GLN A 1 58 ? 15.606 3.139 -12.372 1.00 0.00 58 GLN A C 5
ATOM 7611 O O . GLN A 1 58 ? 15.672 3.344 -13.585 1.00 0.00 58 GLN A O 5
ATOM 7625 N N . LEU A 1 59 ? 16.253 3.873 -11.474 1.00 0.00 59 LEU A N 5
ATOM 7626 C CA . LEU A 1 59 ? 17.102 4.993 -11.857 1.00 0.00 59 LEU A CA 5
ATOM 7627 C C . LEU A 1 59 ? 18.513 4.700 -11.381 1.00 0.00 59 LEU A C 5
ATOM 7628 O O . LEU A 1 59 ? 18.770 4.621 -10.180 1.00 0.00 59 LEU A O 5
ATOM 7644 N N . THR A 1 60 ? 19.412 4.489 -12.324 1.00 0.00 60 THR A N 5
ATOM 7645 C CA . THR A 1 60 ? 20.784 4.150 -11.996 1.00 0.00 60 THR A CA 5
ATOM 7646 C C . THR A 1 60 ? 21.540 5.295 -11.358 1.00 0.00 60 THR A C 5
ATOM 7647 O O . THR A 1 60 ? 21.079 6.436 -11.329 1.00 0.00 60 THR A O 5
ATOM 7658 N N . GLY A 1 61 ? 22.712 4.962 -10.837 1.00 0.00 61 GLY A N 5
ATOM 7659 C CA . GLY A 1 61 ? 23.545 5.940 -10.187 1.00 0.00 61 GLY A CA 5
ATOM 7660 C C . GLY A 1 61 ? 24.085 5.432 -8.862 1.00 0.00 61 GLY A C 5
ATOM 7661 O O . GLY A 1 61 ? 25.066 5.961 -8.338 1.00 0.00 61 GLY A O 5
ATOM 7665 N N . LYS A 1 62 ? 23.443 4.397 -8.323 1.00 0.00 62 LYS A N 5
ATOM 7666 C CA . LYS A 1 62 ? 23.859 3.806 -7.056 1.00 0.00 62 LYS A CA 5
ATOM 7667 C C . LYS A 1 62 ? 23.646 2.287 -7.074 1.00 0.00 62 LYS A C 5
ATOM 7668 O O . LYS A 1 62 ? 24.563 1.537 -7.405 1.00 0.00 62 LYS A O 5
ATOM 7687 N N . HIS A 1 63 ? 22.434 1.845 -6.723 1.00 0.00 63 HIS A N 5
ATOM 7688 C CA . HIS A 1 63 ? 22.102 0.415 -6.703 1.00 0.00 63 HIS A CA 5
ATOM 7689 C C . HIS A 1 63 ? 20.811 0.169 -5.921 1.00 0.00 63 HIS A C 5
ATOM 7690 O O . HIS A 1 63 ? 20.702 -0.807 -5.179 1.00 0.00 63 HIS A O 5
ATOM 7705 N N . GLU A 1 64 ? 19.845 1.068 -6.074 1.00 0.00 64 GLU A N 5
ATOM 7706 C CA . GLU A 1 64 ? 18.591 0.979 -5.387 1.00 0.00 64 GLU A CA 5
ATOM 7707 C C . GLU A 1 64 ? 17.477 1.078 -6.410 1.00 0.00 64 GLU A C 5
ATOM 7708 O O . GLU A 1 64 ? 17.707 1.542 -7.528 1.00 0.00 64 GLU A O 5
ATOM 7720 N N . ILE A 1 65 ? 16.301 0.575 -6.084 1.00 0.00 65 ILE A N 5
ATOM 7721 C CA . ILE A 1 65 ? 15.226 0.554 -7.060 1.00 0.00 65 ILE A CA 5
ATOM 7722 C C . ILE A 1 65 ? 14.106 1.506 -6.689 1.00 0.00 65 ILE A C 5
ATOM 7723 O O . ILE A 1 65 ? 13.748 1.664 -5.525 1.00 0.00 65 ILE A O 5
ATOM 7739 N N . GLU A 1 66 ? 13.598 2.162 -7.722 1.00 0.00 66 GLU A N 5
ATOM 7740 C CA . GLU A 1 66 ? 12.547 3.151 -7.590 1.00 0.00 66 GLU A CA 5
ATOM 7741 C C . GLU A 1 66 ? 11.297 2.705 -8.326 1.00 0.00 66 GLU A C 5
ATOM 7742 O O . GLU A 1 66 ? 11.341 1.788 -9.144 1.00 0.00 66 GLU A O 5
ATOM 7754 N N . GLY A 1 67 ? 10.187 3.349 -8.022 1.00 0.00 67 GLY A N 5
ATOM 7755 C CA . GLY A 1 67 ? 8.941 3.003 -8.663 1.00 0.00 67 GLY A CA 5
ATOM 7756 C C . GLY A 1 67 ? 7.766 3.692 -8.028 1.00 0.00 67 GLY A C 5
ATOM 7757 O O . GLY A 1 67 ? 7.914 4.734 -7.385 1.00 0.00 67 GLY A O 5
ATOM 7761 N N . TYR A 1 68 ? 6.596 3.103 -8.184 1.00 0.00 68 TYR A N 5
ATOM 7762 C CA . TYR A 1 68 ? 5.401 3.670 -7.607 1.00 0.00 68 TYR A CA 5
ATOM 7763 C C . TYR A 1 68 ? 4.745 2.657 -6.697 1.00 0.00 68 TYR A C 5
ATOM 7764 O O . TYR A 1 68 ? 4.603 1.481 -7.036 1.00 0.00 68 TYR A O 5
ATOM 7782 N N . THR A 1 69 ? 4.363 3.130 -5.530 1.00 0.00 69 THR A N 5
ATOM 7783 C CA . THR A 1 69 ? 3.732 2.294 -4.528 1.00 0.00 69 THR A CA 5
ATOM 7784 C C . THR A 1 69 ? 2.254 2.683 -4.377 1.00 0.00 69 THR A C 5
ATOM 7785 O O . THR A 1 69 ? 1.894 3.853 -4.511 1.00 0.00 69 THR A O 5
ATOM 7796 N N . LYS A 1 70 ? 1.404 1.697 -4.116 1.00 0.00 70 LYS A N 5
ATOM 7797 C CA . LYS A 1 70 ? -0.034 1.932 -3.956 1.00 0.00 70 LYS A CA 5
ATOM 7798 C C . LYS A 1 70 ? -0.546 1.162 -2.749 1.00 0.00 70 LYS A C 5
ATOM 7799 O O . LYS A 1 70 ? 0.036 0.149 -2.363 1.00 0.00 70 LYS A O 5
ATOM 7818 N N . ILE A 1 71 ? -1.566 1.690 -2.086 1.00 0.00 71 ILE A N 5
ATOM 7819 C CA . ILE A 1 71 ? -2.035 1.065 -0.863 1.00 0.00 71 ILE A CA 5
ATOM 7820 C C . ILE A 1 71 ? -3.537 0.956 -0.695 1.00 0.00 71 ILE A C 5
ATOM 7821 O O . ILE A 1 71 ? -4.300 1.879 -1.051 1.00 0.00 71 ILE A O 5
ATOM 7837 N N . TYR A 1 72 ? -3.922 -0.171 -0.060 1.00 0.00 72 TYR A N 5
ATOM 7838 C CA . TYR A 1 72 ? -5.322 -0.443 0.272 1.00 0.00 72 TYR A CA 5
ATOM 7839 C C . TYR A 1 72 ? -5.506 -0.597 1.794 1.00 0.00 72 TYR A C 5
ATOM 7840 O O . TYR A 1 72 ? -4.944 -1.504 2.444 1.00 0.00 72 TYR A O 5
ATOM 7858 N N . ALA A 1 73 ? -6.282 0.329 2.359 1.00 0.00 73 ALA A N 5
ATOM 7859 C CA . ALA A 1 73 ? -6.549 0.356 3.794 1.00 0.00 73 ALA A CA 5
ATOM 7860 C C . ALA A 1 73 ? -7.782 -0.465 4.179 1.00 0.00 73 ALA A C 5
ATOM 7861 O O . ALA A 1 73 ? -8.020 -0.715 5.360 1.00 0.00 73 ALA A O 5
ATOM 7868 N N . ASP A 1 74 ? -8.577 -0.857 3.190 1.00 0.00 74 ASP A N 5
ATOM 7869 C CA . ASP A 1 74 ? -9.793 -1.624 3.451 1.00 0.00 74 ASP A CA 5
ATOM 7870 C C . ASP A 1 74 ? -9.493 -3.085 3.783 1.00 0.00 74 ASP A C 5
ATOM 7871 O O . ASP A 1 74 ? -10.388 -3.832 4.176 1.00 0.00 74 ASP A O 5
ATOM 7880 N N . LYS A 1 75 ? -8.239 -3.496 3.617 1.00 0.00 75 LYS A N 5
ATOM 7881 C CA . LYS A 1 75 ? -7.850 -4.875 3.900 1.00 0.00 75 LYS A CA 5
ATOM 7882 C C . LYS A 1 75 ? -7.990 -5.213 5.386 1.00 0.00 75 LYS A C 5
ATOM 7883 O O . LYS A 1 75 ? -8.668 -6.176 5.744 1.00 0.00 75 LYS A O 5
ATOM 7902 N N . PRO A 1 76 ? -7.348 -4.433 6.277 1.00 0.00 76 PRO A N 5
ATOM 7903 C CA . PRO A 1 76 ? -7.413 -4.676 7.722 1.00 0.00 76 PRO A CA 5
ATOM 7904 C C . PRO A 1 76 ? -8.823 -4.519 8.273 1.00 0.00 76 PRO A C 5
ATOM 7905 O O . PRO A 1 76 ? -9.290 -5.351 9.047 1.00 0.00 76 PRO A O 5
ATOM 7916 N N . SER A 1 77 ? -9.499 -3.450 7.866 1.00 0.00 77 SER A N 5
ATOM 7917 C CA . SER A 1 77 ? -10.860 -3.194 8.324 1.00 0.00 77 SER A CA 5
ATOM 7918 C C . SER A 1 77 ? -11.762 -4.383 8.016 1.00 0.00 77 SER A C 5
ATOM 7919 O O . SER A 1 77 ? -12.538 -4.825 8.865 1.00 0.00 77 SER A O 5
ATOM 7927 N N . ALA A 1 78 ? -11.652 -4.896 6.796 1.00 0.00 78 ALA A N 5
ATOM 7928 C CA . ALA A 1 78 ? -12.452 -6.033 6.369 1.00 0.00 78 ALA A CA 5
ATOM 7929 C C . ALA A 1 78 ? -11.987 -7.327 7.032 1.00 0.00 78 ALA A C 5
ATOM 7930 O O . ALA A 1 78 ? -12.788 -8.058 7.610 1.00 0.00 78 ALA A O 5
ATOM 7937 N N . MET A 1 79 ? -10.689 -7.610 6.934 1.00 0.00 79 MET A N 5
ATOM 7938 C CA . MET A 1 79 ? -10.124 -8.827 7.510 1.00 0.00 79 MET A CA 5
ATOM 7939 C C . MET A 1 79 ? -10.250 -8.846 9.032 1.00 0.00 79 MET A C 5
ATOM 7940 O O . MET A 1 79 ? -10.333 -9.912 9.639 1.00 0.00 79 MET A O 5
ATOM 7954 N N . LEU A 1 80 ? -10.252 -7.669 9.645 1.00 0.00 80 LEU A N 5
ATOM 7955 C CA . LEU A 1 80 ? -10.356 -7.568 11.097 1.00 0.00 80 LEU A CA 5
ATOM 7956 C C . LEU A 1 80 ? -11.792 -7.761 11.574 1.00 0.00 80 LEU A C 5
ATOM 7957 O O . LEU A 1 80 ? -12.031 -8.345 12.631 1.00 0.00 80 LEU A O 5
ATOM 7973 N N . TYR A 1 81 ? -12.743 -7.240 10.809 1.00 0.00 81 TYR A N 5
ATOM 7974 C CA . TYR A 1 81 ? -14.152 -7.331 11.177 1.00 0.00 81 TYR A CA 5
ATOM 7975 C C . TYR A 1 81 ? -14.899 -8.425 10.411 1.00 0.00 81 TYR A C 5
ATOM 7976 O O . TYR A 1 81 ? -16.118 -8.546 10.544 1.00 0.00 81 TYR A O 5
ATOM 7994 N N . GLU A 1 82 ? -14.192 -9.209 9.600 1.00 0.00 82 GLU A N 5
ATOM 7995 C CA . GLU A 1 82 ? -14.852 -10.257 8.825 1.00 0.00 82 GLU A CA 5
ATOM 7996 C C . GLU A 1 82 ? -14.868 -11.613 9.551 1.00 0.00 82 GLU A C 5
ATOM 7997 O O . GLU A 1 82 ? -15.894 -11.981 10.123 1.00 0.00 82 GLU A O 5
ATOM 8009 N N . PRO A 1 83 ? -13.767 -12.400 9.530 1.00 0.00 83 PRO A N 5
ATOM 8010 C CA . PRO A 1 83 ? -13.740 -13.716 10.177 1.00 0.00 83 PRO A CA 5
ATOM 8011 C C . PRO A 1 83 ? -13.304 -13.685 11.641 1.00 0.00 83 PRO A C 5
ATOM 8012 O O . PRO A 1 83 ? -13.693 -14.551 12.425 1.00 0.00 83 PRO A O 5
ATOM 8023 N N . ASP A 1 84 ? -12.477 -12.711 12.006 1.00 0.00 84 ASP A N 5
ATOM 8024 C CA . ASP A 1 84 ? -11.985 -12.617 13.379 1.00 0.00 84 ASP A CA 5
ATOM 8025 C C . ASP A 1 84 ? -12.714 -11.545 14.184 1.00 0.00 84 ASP A C 5
ATOM 8026 O O . ASP A 1 84 ? -12.598 -11.504 15.410 1.00 0.00 84 ASP A O 5
ATOM 8035 N N . TYR A 1 85 ? -13.460 -10.678 13.504 1.00 0.00 85 TYR A N 5
ATOM 8036 C CA . TYR A 1 85 ? -14.192 -9.612 14.183 1.00 0.00 85 TYR A CA 5
ATOM 8037 C C . TYR A 1 85 ? -13.262 -8.811 15.097 1.00 0.00 85 TYR A C 5
ATOM 8038 O O . TYR A 1 85 ? -12.079 -9.129 15.224 1.00 0.00 85 TYR A O 5
ATOM 8056 N N . GLU A 1 86 ? -13.799 -7.772 15.729 1.00 0.00 86 GLU A N 5
ATOM 8057 C CA . GLU A 1 86 ? -13.009 -6.934 16.628 1.00 0.00 86 GLU A CA 5
ATOM 8058 C C . GLU A 1 86 ? -13.826 -5.753 17.142 1.00 0.00 86 GLU A C 5
ATOM 8059 O O . GLU A 1 86 ? -15.025 -5.651 16.877 1.00 0.00 86 GLU A O 5
ATOM 8071 N N . LEU A 1 87 ? -13.169 -4.862 17.879 1.00 0.00 87 LEU A N 5
ATOM 8072 C CA . LEU A 1 87 ? -13.832 -3.685 18.430 1.00 0.00 87 LEU A CA 5
ATOM 8073 C C . LEU A 1 87 ? -13.885 -2.559 17.404 1.00 0.00 87 LEU A C 5
ATOM 8074 O O . LEU A 1 87 ? -14.806 -1.745 17.414 1.00 0.00 87 LEU A O 5
ATOM 8090 N N . ILE A 1 88 ? -12.890 -2.526 16.518 1.00 0.00 88 ILE A N 5
ATOM 8091 C CA . ILE A 1 88 ? -12.803 -1.508 15.472 1.00 0.00 88 ILE A CA 5
ATOM 8092 C C . ILE A 1 88 ? -12.207 -0.202 16.007 1.00 0.00 88 ILE A C 5
ATOM 8093 O O . ILE A 1 88 ? -12.270 0.836 15.346 1.00 0.00 88 ILE A O 5
ATOM 8109 N N . ARG A 1 89 ? -11.626 -0.261 17.204 1.00 0.00 89 ARG A N 5
ATOM 8110 C CA . ARG A 1 89 ? -11.020 0.917 17.815 1.00 0.00 89 ARG A CA 5
ATOM 8111 C C . ARG A 1 89 ? -9.542 0.677 18.113 1.00 0.00 89 ARG A C 5
ATOM 8112 O O . ARG A 1 89 ? -8.997 1.214 19.077 1.00 0.00 89 ARG A O 5
ATOM 8133 N N . ASN A 1 90 ? -8.900 -0.134 17.279 1.00 0.00 90 ASN A N 5
ATOM 8134 C CA . ASN A 1 90 ? -7.486 -0.446 17.453 1.00 0.00 90 ASN A CA 5
ATOM 8135 C C . ASN A 1 90 ? -6.616 0.466 16.594 1.00 0.00 90 ASN A C 5
ATOM 8136 O O . ASN A 1 90 ? -5.502 0.823 16.977 1.00 0.00 90 ASN A O 5
ATOM 8147 N N . GLY A 1 91 ? -7.131 0.840 15.427 1.00 0.00 91 GLY A N 5
ATOM 8148 C CA . GLY A 1 91 ? -6.388 1.706 14.530 1.00 0.00 91 GLY A CA 5
ATOM 8149 C C . GLY A 1 91 ? -6.381 3.149 14.991 1.00 0.00 91 GLY A C 5
ATOM 8150 O O . GLY A 1 91 ? -7.429 3.709 15.316 1.00 0.00 91 GLY A O 5
ATOM 8154 N N . LEU A 1 92 ? -5.198 3.754 15.021 1.00 0.00 92 LEU A N 5
ATOM 8155 C CA . LEU A 1 92 ? -5.058 5.141 15.446 1.00 0.00 92 LEU A CA 5
ATOM 8156 C C . LEU A 1 92 ? -3.937 5.837 14.678 1.00 0.00 92 LEU A C 5
ATOM 8157 O O . LEU A 1 92 ? -2.920 5.224 14.356 1.00 0.00 92 LEU A O 5
ATOM 8173 N N . LYS A 1 93 ? -4.133 7.118 14.392 1.00 0.00 93 LYS A N 5
ATOM 8174 C CA . LYS A 1 93 ? -3.139 7.898 13.664 1.00 0.00 93 LYS A CA 5
ATOM 8175 C C . LYS A 1 93 ? -3.097 9.336 14.173 1.00 0.00 93 LYS A C 5
ATOM 8176 O O . LYS A 1 93 ? -3.145 10.286 13.391 1.00 0.00 93 LYS A O 5
ATOM 8195 N N . GLN A 1 94 ? -3.002 9.487 15.491 1.00 0.00 94 GLN A N 5
ATOM 8196 C CA . GLN A 1 94 ? -2.945 10.806 16.113 1.00 0.00 94 GLN A CA 5
ATOM 8197 C C . GLN A 1 94 ? -1.889 11.676 15.457 1.00 0.00 94 GLN A C 5
ATOM 8198 O O . GLN A 1 94 ? -2.212 12.655 14.782 1.00 0.00 94 GLN A O 5
ATOM 8212 N N . LYS A 1 95 ? -0.629 11.324 15.662 1.00 0.00 95 LYS A N 5
ATOM 8213 C CA . LYS A 1 95 ? 0.466 12.090 15.095 1.00 0.00 95 LYS A CA 5
ATOM 8214 C C . LYS A 1 95 ? 1.808 11.453 15.444 1.00 0.00 95 LYS A C 5
ATOM 8215 O O . LYS A 1 95 ? 2.524 11.927 16.325 1.00 0.00 95 LYS A O 5
ATOM 8234 N N . GLU A 1 96 ? 2.136 10.366 14.745 1.00 0.00 96 GLU A N 5
ATOM 8235 C CA . GLU A 1 96 ? 3.387 9.644 14.968 1.00 0.00 96 GLU A CA 5
ATOM 8236 C C . GLU A 1 96 ? 3.643 9.412 16.457 1.00 0.00 96 GLU A C 5
ATOM 8237 O O . GLU A 1 96 ? 4.790 9.308 16.891 1.00 0.00 96 GLU A O 5
ATOM 8249 N N . ALA A 1 97 ? 2.566 9.328 17.234 1.00 0.00 97 ALA A N 5
ATOM 8250 C CA . ALA A 1 97 ? 2.676 9.107 18.671 1.00 0.00 97 ALA A CA 5
ATOM 8251 C C . ALA A 1 97 ? 3.528 10.185 19.331 1.00 0.00 97 ALA A C 5
ATOM 8252 O O . ALA A 1 97 ? 4.202 10.962 18.653 1.00 0.00 97 ALA A O 5
ATOM 8259 N N . LYS A 1 98 ? 3.495 10.227 20.658 1.00 0.00 98 LYS A N 5
ATOM 8260 C CA . LYS A 1 98 ? 4.265 11.212 21.412 1.00 0.00 98 LYS A CA 5
ATOM 8261 C C . LYS A 1 98 ? 3.884 12.630 21.003 1.00 0.00 98 LYS A C 5
ATOM 8262 O O . LYS A 1 98 ? 4.585 13.273 20.223 1.00 0.00 98 LYS A O 5
ATOM 8281 N N . MET A 1 1 ? 17.521 -3.479 2.924 1.00 0.00 1 MET A N 6
ATOM 8282 C CA . MET A 1 1 ? 16.708 -2.698 1.997 1.00 0.00 1 MET A CA 6
ATOM 8283 C C . MET A 1 1 ? 16.407 -1.315 2.612 1.00 0.00 1 MET A C 6
ATOM 8284 O O . MET A 1 1 ? 16.400 -1.190 3.837 1.00 0.00 1 MET A O 6
ATOM 8298 N N . ASP A 1 2 ? 16.177 -0.264 1.795 1.00 0.00 2 ASP A N 6
ATOM 8299 C CA . ASP A 1 2 ? 15.911 1.062 2.362 1.00 0.00 2 ASP A CA 6
ATOM 8300 C C . ASP A 1 2 ? 14.746 1.715 1.657 1.00 0.00 2 ASP A C 6
ATOM 8301 O O . ASP A 1 2 ? 14.534 1.485 0.485 1.00 0.00 2 ASP A O 6
ATOM 8310 N N . LEU A 1 3 ? 13.966 2.515 2.344 1.00 0.00 3 LEU A N 6
ATOM 8311 C CA . LEU A 1 3 ? 12.844 3.133 1.669 1.00 0.00 3 LEU A CA 6
ATOM 8312 C C . LEU A 1 3 ? 12.911 4.649 1.603 1.00 0.00 3 LEU A C 6
ATOM 8313 O O . LEU A 1 3 ? 12.803 5.328 2.626 1.00 0.00 3 LEU A O 6
ATOM 8329 N N . ILE A 1 4 ? 12.980 5.182 0.389 1.00 0.00 4 ILE A N 6
ATOM 8330 C CA . ILE A 1 4 ? 12.931 6.629 0.223 1.00 0.00 4 ILE A CA 6
ATOM 8331 C C . ILE A 1 4 ? 11.537 6.951 -0.270 1.00 0.00 4 ILE A C 6
ATOM 8332 O O . ILE A 1 4 ? 11.150 6.557 -1.371 1.00 0.00 4 ILE A O 6
ATOM 8348 N N . ILE A 1 5 ? 10.757 7.598 0.575 1.00 0.00 5 ILE A N 6
ATOM 8349 C CA . ILE A 1 5 ? 9.375 7.886 0.237 1.00 0.00 5 ILE A CA 6
ATOM 8350 C C . ILE A 1 5 ? 8.992 9.329 -0.021 1.00 0.00 5 ILE A C 6
ATOM 8351 O O . ILE A 1 5 ? 9.349 10.244 0.723 1.00 0.00 5 ILE A O 6
ATOM 8367 N N . LYS A 1 6 ? 8.122 9.467 -1.001 1.00 0.00 6 LYS A N 6
ATOM 8368 C CA . LYS A 1 6 ? 7.479 10.721 -1.320 1.00 0.00 6 LYS A CA 6
ATOM 8369 C C . LYS A 1 6 ? 5.999 10.358 -1.410 1.00 0.00 6 LYS A C 6
ATOM 8370 O O . LYS A 1 6 ? 5.325 10.564 -2.419 1.00 0.00 6 LYS A O 6
ATOM 8389 N N . GLU A 1 7 ? 5.577 9.673 -0.343 1.00 0.00 7 GLU A N 6
ATOM 8390 C CA . GLU A 1 7 ? 4.254 9.072 -0.207 1.00 0.00 7 GLU A CA 6
ATOM 8391 C C . GLU A 1 7 ? 3.106 10.021 0.132 1.00 0.00 7 GLU A C 6
ATOM 8392 O O . GLU A 1 7 ? 3.216 10.858 1.028 1.00 0.00 7 GLU A O 6
ATOM 8404 N N . LYS A 1 8 ? 1.971 9.857 -0.604 1.00 0.00 8 LYS A N 6
ATOM 8405 C CA . LYS A 1 8 ? 0.797 10.666 -0.384 1.00 0.00 8 LYS A CA 6
ATOM 8406 C C . LYS A 1 8 ? -0.418 9.752 -0.204 1.00 0.00 8 LYS A C 6
ATOM 8407 O O . LYS A 1 8 ? -0.806 9.040 -1.129 1.00 0.00 8 LYS A O 6
ATOM 8426 N N . ARG A 1 9 ? -0.995 9.751 0.991 1.00 0.00 9 ARG A N 6
ATOM 8427 C CA . ARG A 1 9 ? -2.142 8.892 1.287 1.00 0.00 9 ARG A CA 6
ATOM 8428 C C . ARG A 1 9 ? -3.460 9.657 1.236 1.00 0.00 9 ARG A C 6
ATOM 8429 O O . ARG A 1 9 ? -3.630 10.673 1.910 1.00 0.00 9 ARG A O 6
ATOM 8450 N N . ASP A 1 10 ? -4.396 9.137 0.449 1.00 0.00 10 ASP A N 6
ATOM 8451 C CA . ASP A 1 10 ? -5.714 9.740 0.325 1.00 0.00 10 ASP A CA 6
ATOM 8452 C C . ASP A 1 10 ? -6.792 8.699 0.612 1.00 0.00 10 ASP A C 6
ATOM 8453 O O . ASP A 1 10 ? -6.955 7.701 -0.121 1.00 0.00 10 ASP A O 6
ATOM 8462 N N . ASN A 1 11 ? -7.554 8.907 1.669 1.00 0.00 11 ASN A N 6
ATOM 8463 C CA . ASN A 1 11 ? -8.575 7.941 1.970 1.00 0.00 11 ASN A CA 6
ATOM 8464 C C . ASN A 1 11 ? -9.974 8.523 1.829 1.00 0.00 11 ASN A C 6
ATOM 8465 O O . ASN A 1 11 ? -10.396 9.359 2.627 1.00 0.00 11 ASN A O 6
ATOM 8476 N N . PRO A 1 12 ? -10.728 8.041 0.830 1.00 0.00 12 PRO A N 6
ATOM 8477 C CA . PRO A 1 12 ? -12.085 8.438 0.579 1.00 0.00 12 PRO A CA 6
ATOM 8478 C C . PRO A 1 12 ? -13.007 7.306 1.032 1.00 0.00 12 PRO A C 6
ATOM 8479 O O . PRO A 1 12 ? -12.959 6.900 2.195 1.00 0.00 12 PRO A O 6
ATOM 8490 N N . ILE A 1 13 ? -13.803 6.754 0.124 1.00 0.00 13 ILE A N 6
ATOM 8491 C CA . ILE A 1 13 ? -14.661 5.637 0.469 1.00 0.00 13 ILE A CA 6
ATOM 8492 C C . ILE A 1 13 ? -13.836 4.363 0.672 1.00 0.00 13 ILE A C 6
ATOM 8493 O O . ILE A 1 13 ? -14.180 3.515 1.494 1.00 0.00 13 ILE A O 6
ATOM 8509 N N . LEU A 1 14 ? -12.776 4.212 -0.134 1.00 0.00 14 LEU A N 6
ATOM 8510 C CA . LEU A 1 14 ? -11.948 3.006 -0.080 1.00 0.00 14 LEU A CA 6
ATOM 8511 C C . LEU A 1 14 ? -10.591 3.195 0.594 1.00 0.00 14 LEU A C 6
ATOM 8512 O O . LEU A 1 14 ? -9.775 2.278 0.585 1.00 0.00 14 LEU A O 6
ATOM 8528 N N . LYS A 1 15 ? -10.378 4.327 1.259 1.00 0.00 15 LYS A N 6
ATOM 8529 C CA . LYS A 1 15 ? -9.144 4.526 2.020 1.00 0.00 15 LYS A CA 6
ATOM 8530 C C . LYS A 1 15 ? -7.863 4.144 1.249 1.00 0.00 15 LYS A C 6
ATOM 8531 O O . LYS A 1 15 ? -7.088 3.314 1.726 1.00 0.00 15 LYS A O 6
ATOM 8550 N N . ARG A 1 16 ? -7.647 4.708 0.049 1.00 0.00 16 ARG A N 6
ATOM 8551 C CA . ARG A 1 16 ? -6.463 4.352 -0.747 1.00 0.00 16 ARG A CA 6
ATOM 8552 C C . ARG A 1 16 ? -5.395 5.412 -0.693 1.00 0.00 16 ARG A C 6
ATOM 8553 O O . ARG A 1 16 ? -5.635 6.545 -0.318 1.00 0.00 16 ARG A O 6
ATOM 8574 N N . LYS A 1 17 ? -4.192 5.014 -1.049 1.00 0.00 17 LYS A N 6
ATOM 8575 C CA . LYS A 1 17 ? -3.077 5.928 -1.012 1.00 0.00 17 LYS A CA 6
ATOM 8576 C C . LYS A 1 17 ? -2.237 5.821 -2.294 1.00 0.00 17 LYS A C 6
ATOM 8577 O O . LYS A 1 17 ? -2.152 4.736 -2.898 1.00 0.00 17 LYS A O 6
ATOM 8596 N N . GLU A 1 18 ? -1.617 6.956 -2.702 1.00 0.00 18 GLU A N 6
ATOM 8597 C CA . GLU A 1 18 ? -0.796 7.021 -3.909 1.00 0.00 18 GLU A CA 6
ATOM 8598 C C . GLU A 1 18 ? 0.514 7.665 -3.538 1.00 0.00 18 GLU A C 6
ATOM 8599 O O . GLU A 1 18 ? 0.576 8.845 -3.190 1.00 0.00 18 GLU A O 6
ATOM 8611 N N . ILE A 1 19 ? 1.534 6.858 -3.509 1.00 0.00 19 ILE A N 6
ATOM 8612 C CA . ILE A 1 19 ? 2.827 7.303 -3.062 1.00 0.00 19 ILE A CA 6
ATOM 8613 C C . ILE A 1 19 ? 3.974 6.869 -3.968 1.00 0.00 19 ILE A C 6
ATOM 8614 O O . ILE A 1 19 ? 3.917 5.825 -4.611 1.00 0.00 19 ILE A O 6
ATOM 8630 N N . LYS A 1 20 ? 5.014 7.679 -4.008 1.00 0.00 20 LYS A N 6
ATOM 8631 C CA . LYS A 1 20 ? 6.194 7.363 -4.821 1.00 0.00 20 LYS A CA 6
ATOM 8632 C C . LYS A 1 20 ? 7.294 6.770 -3.921 1.00 0.00 20 LYS A C 6
ATOM 8633 O O . LYS A 1 20 ? 7.609 7.348 -2.889 1.00 0.00 20 LYS A O 6
ATOM 8652 N N . TYR A 1 21 ? 7.871 5.623 -4.269 1.00 0.00 21 TYR A N 6
ATOM 8653 C CA . TYR A 1 21 ? 8.884 5.028 -3.385 1.00 0.00 21 TYR A CA 6
ATOM 8654 C C . TYR A 1 21 ? 10.131 4.447 -4.075 1.00 0.00 21 TYR A C 6
ATOM 8655 O O . TYR A 1 21 ? 10.102 4.047 -5.242 1.00 0.00 21 TYR A O 6
ATOM 8673 N N . VAL A 1 22 ? 11.204 4.341 -3.276 1.00 0.00 22 VAL A N 6
ATOM 8674 C CA . VAL A 1 22 ? 12.472 3.719 -3.706 1.00 0.00 22 VAL A CA 6
ATOM 8675 C C . VAL A 1 22 ? 12.972 2.800 -2.592 1.00 0.00 22 VAL A C 6
ATOM 8676 O O . VAL A 1 22 ? 13.060 3.209 -1.441 1.00 0.00 22 VAL A O 6
ATOM 8689 N N . LEU A 1 23 ? 13.340 1.579 -2.937 1.00 0.00 23 LEU A N 6
ATOM 8690 C CA . LEU A 1 23 ? 13.858 0.642 -1.992 1.00 0.00 23 LEU A CA 6
ATOM 8691 C C . LEU A 1 23 ? 15.328 0.494 -2.298 1.00 0.00 23 LEU A C 6
ATOM 8692 O O . LEU A 1 23 ? 15.695 0.189 -3.434 1.00 0.00 23 LEU A O 6
ATOM 8708 N N . LYS A 1 24 ? 16.178 0.718 -1.321 1.00 0.00 24 LYS A N 6
ATOM 8709 C CA . LYS A 1 24 ? 17.589 0.608 -1.569 1.00 0.00 24 LYS A CA 6
ATOM 8710 C C . LYS A 1 24 ? 18.052 -0.715 -1.049 1.00 0.00 24 LYS A C 6
ATOM 8711 O O . LYS A 1 24 ? 17.906 -1.034 0.118 1.00 0.00 24 LYS A O 6
ATOM 8730 N N . PHE A 1 25 ? 18.588 -1.502 -1.941 1.00 0.00 25 PHE A N 6
ATOM 8731 C CA . PHE A 1 25 ? 19.025 -2.813 -1.587 1.00 0.00 25 PHE A CA 6
ATOM 8732 C C . PHE A 1 25 ? 20.516 -2.961 -1.774 1.00 0.00 25 PHE A C 6
ATOM 8733 O O . PHE A 1 25 ? 21.080 -2.560 -2.791 1.00 0.00 25 PHE A O 6
ATOM 8750 N N . ASP A 1 26 ? 21.144 -3.536 -0.768 1.00 0.00 26 ASP A N 6
ATOM 8751 C CA . ASP A 1 26 ? 22.588 -3.739 -0.791 1.00 0.00 26 ASP A CA 6
ATOM 8752 C C . ASP A 1 26 ? 22.971 -4.903 -1.704 1.00 0.00 26 ASP A C 6
ATOM 8753 O O . ASP A 1 26 ? 22.107 -5.610 -2.218 1.00 0.00 26 ASP A O 6
ATOM 8762 N N . SER A 1 27 ? 24.272 -5.089 -1.906 1.00 0.00 27 SER A N 6
ATOM 8763 C CA . SER A 1 27 ? 24.770 -6.164 -2.763 1.00 0.00 27 SER A CA 6
ATOM 8764 C C . SER A 1 27 ? 24.252 -7.523 -2.296 1.00 0.00 27 SER A C 6
ATOM 8765 O O . SER A 1 27 ? 23.245 -8.018 -2.802 1.00 0.00 27 SER A O 6
ATOM 8773 N N . SER A 1 28 ? 24.939 -8.118 -1.325 1.00 0.00 28 SER A N 6
ATOM 8774 C CA . SER A 1 28 ? 24.534 -9.415 -0.794 1.00 0.00 28 SER A CA 6
ATOM 8775 C C . SER A 1 28 ? 23.279 -9.272 0.058 1.00 0.00 28 SER A C 6
ATOM 8776 O O . SER A 1 28 ? 23.312 -9.466 1.273 1.00 0.00 28 SER A O 6
ATOM 8784 N N . ARG A 1 29 ? 22.171 -8.920 -0.588 1.00 0.00 29 ARG A N 6
ATOM 8785 C CA . ARG A 1 29 ? 20.906 -8.738 0.112 1.00 0.00 29 ARG A CA 6
ATOM 8786 C C . ARG A 1 29 ? 20.009 -9.960 -0.030 1.00 0.00 29 ARG A C 6
ATOM 8787 O O . ARG A 1 29 ? 20.113 -10.716 -0.995 1.00 0.00 29 ARG A O 6
ATOM 8808 N N . THR A 1 30 ? 19.114 -10.128 0.933 1.00 0.00 30 THR A N 6
ATOM 8809 C CA . THR A 1 30 ? 18.175 -11.236 0.917 1.00 0.00 30 THR A CA 6
ATOM 8810 C C . THR A 1 30 ? 16.738 -10.713 0.867 1.00 0.00 30 THR A C 6
ATOM 8811 O O . THR A 1 30 ? 16.276 -10.069 1.809 1.00 0.00 30 THR A O 6
ATOM 8822 N N . PRO A 1 31 ? 16.012 -10.973 -0.232 1.00 0.00 31 PRO A N 6
ATOM 8823 C CA . PRO A 1 31 ? 14.629 -10.507 -0.376 1.00 0.00 31 PRO A CA 6
ATOM 8824 C C . PRO A 1 31 ? 13.765 -10.937 0.798 1.00 0.00 31 PRO A C 6
ATOM 8825 O O . PRO A 1 31 ? 13.714 -12.118 1.140 1.00 0.00 31 PRO A O 6
ATOM 8836 N N . SER A 1 32 ? 13.076 -9.980 1.414 1.00 0.00 32 SER A N 6
ATOM 8837 C CA . SER A 1 32 ? 12.213 -10.291 2.544 1.00 0.00 32 SER A CA 6
ATOM 8838 C C . SER A 1 32 ? 10.792 -9.807 2.285 1.00 0.00 32 SER A C 6
ATOM 8839 O O . SER A 1 32 ? 10.586 -8.827 1.573 1.00 0.00 32 SER A O 6
ATOM 8847 N N . ARG A 1 33 ? 9.814 -10.481 2.885 1.00 0.00 33 ARG A N 6
ATOM 8848 C CA . ARG A 1 33 ? 8.422 -10.081 2.727 1.00 0.00 33 ARG A CA 6
ATOM 8849 C C . ARG A 1 33 ? 8.114 -8.830 3.542 1.00 0.00 33 ARG A C 6
ATOM 8850 O O . ARG A 1 33 ? 7.549 -7.863 3.039 1.00 0.00 33 ARG A O 6
ATOM 8871 N N . GLU A 1 34 ? 8.493 -8.878 4.817 1.00 0.00 34 GLU A N 6
ATOM 8872 C CA . GLU A 1 34 ? 8.270 -7.780 5.753 1.00 0.00 34 GLU A CA 6
ATOM 8873 C C . GLU A 1 34 ? 9.234 -6.617 5.539 1.00 0.00 34 GLU A C 6
ATOM 8874 O O . GLU A 1 34 ? 8.850 -5.456 5.652 1.00 0.00 34 GLU A O 6
ATOM 8886 N N . GLU A 1 35 ? 10.500 -6.934 5.285 1.00 0.00 35 GLU A N 6
ATOM 8887 C CA . GLU A 1 35 ? 11.511 -5.897 5.130 1.00 0.00 35 GLU A CA 6
ATOM 8888 C C . GLU A 1 35 ? 11.169 -4.906 4.024 1.00 0.00 35 GLU A C 6
ATOM 8889 O O . GLU A 1 35 ? 11.158 -3.708 4.265 1.00 0.00 35 GLU A O 6
ATOM 8901 N N . ILE A 1 36 ? 10.878 -5.392 2.823 1.00 0.00 36 ILE A N 6
ATOM 8902 C CA . ILE A 1 36 ? 10.541 -4.497 1.718 1.00 0.00 36 ILE A CA 6
ATOM 8903 C C . ILE A 1 36 ? 9.131 -3.931 1.869 1.00 0.00 36 ILE A C 6
ATOM 8904 O O . ILE A 1 36 ? 8.928 -2.725 1.840 1.00 0.00 36 ILE A O 6
ATOM 8920 N N . LYS A 1 37 ? 8.173 -4.824 2.017 1.00 0.00 37 LYS A N 6
ATOM 8921 C CA . LYS A 1 37 ? 6.751 -4.456 2.163 1.00 0.00 37 LYS A CA 6
ATOM 8922 C C . LYS A 1 37 ? 6.478 -3.588 3.377 1.00 0.00 37 LYS A C 6
ATOM 8923 O O . LYS A 1 37 ? 5.897 -2.512 3.249 1.00 0.00 37 LYS A O 6
ATOM 8942 N N . GLU A 1 38 ? 6.871 -4.032 4.548 1.00 0.00 38 GLU A N 6
ATOM 8943 C CA . GLU A 1 38 ? 6.622 -3.236 5.731 1.00 0.00 38 GLU A CA 6
ATOM 89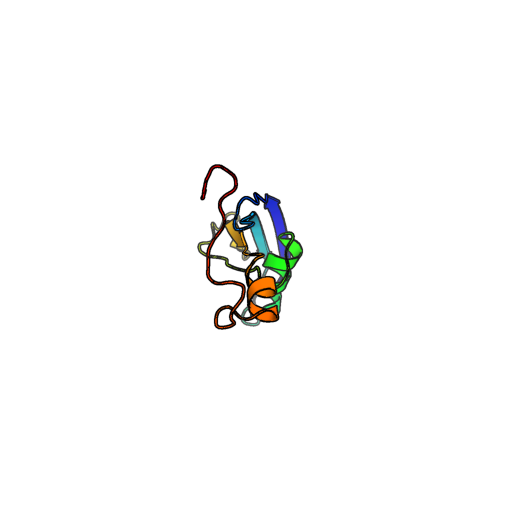44 C C . GLU A 1 38 ? 7.415 -1.935 5.660 1.00 0.00 38 GLU A C 6
ATOM 8945 O O . GLU A 1 38 ? 6.932 -0.877 6.047 1.00 0.00 38 GLU A O 6
ATOM 8957 N N . LEU A 1 39 ? 8.622 -2.004 5.126 1.00 0.00 39 LEU A N 6
ATOM 8958 C CA . LEU A 1 39 ? 9.435 -0.812 4.986 1.00 0.00 39 LEU A CA 6
ATOM 8959 C C . LEU A 1 39 ? 8.820 0.134 3.956 1.00 0.00 39 LEU A C 6
ATOM 8960 O O . LEU A 1 39 ? 8.884 1.351 4.112 1.00 0.00 39 LEU A O 6
ATOM 8976 N N . ILE A 1 40 ? 8.234 -0.428 2.899 1.00 0.00 40 ILE A N 6
ATOM 8977 C CA . ILE A 1 40 ? 7.624 0.387 1.855 1.00 0.00 40 ILE A CA 6
ATOM 8978 C C . ILE A 1 40 ? 6.260 0.944 2.239 1.00 0.00 40 ILE A C 6
ATOM 8979 O O . ILE A 1 40 ? 6.068 2.138 2.156 1.00 0.00 40 ILE A O 6
ATOM 8995 N N . ALA A 1 41 ? 5.316 0.108 2.653 1.00 0.00 41 ALA A N 6
ATOM 8996 C CA . ALA A 1 41 ? 3.979 0.600 3.017 1.00 0.00 41 ALA A CA 6
ATOM 8997 C C . ALA A 1 41 ? 4.002 1.553 4.196 1.00 0.00 41 ALA A C 6
ATOM 8998 O O . ALA A 1 41 ? 3.447 2.668 4.158 1.00 0.00 41 ALA A O 6
ATOM 9005 N N . LYS A 1 42 ? 4.630 1.103 5.256 1.00 0.00 42 LYS A N 6
ATOM 9006 C CA . LYS A 1 42 ? 4.696 1.878 6.466 1.00 0.00 42 LYS A CA 6
ATOM 9007 C C . LYS A 1 42 ? 5.250 3.246 6.147 1.00 0.00 42 LYS A C 6
ATOM 9008 O O . LYS A 1 42 ? 4.592 4.258 6.416 1.00 0.00 42 LYS A O 6
ATOM 9027 N N . HIS A 1 43 ? 6.378 3.270 5.456 1.00 0.00 43 HIS A N 6
ATOM 9028 C CA . HIS A 1 43 ? 6.954 4.518 4.994 1.00 0.00 43 HIS A CA 6
ATOM 9029 C C . HIS A 1 43 ? 6.012 5.162 3.998 1.00 0.00 43 HIS A C 6
ATOM 9030 O O . HIS A 1 43 ? 5.926 6.385 3.891 1.00 0.00 43 HIS A O 6
ATOM 9045 N N . GLU A 1 44 ? 5.321 4.304 3.253 1.00 0.00 44 GLU A N 6
ATOM 9046 C CA . GLU A 1 44 ? 4.391 4.743 2.237 1.00 0.00 44 GLU A CA 6
ATOM 9047 C C . GLU A 1 44 ? 3.245 5.513 2.824 1.00 0.00 44 GLU A C 6
ATOM 9048 O O . GLU A 1 44 ? 2.398 6.040 2.105 1.00 0.00 44 GLU A O 6
ATOM 9060 N N . GLY A 1 45 ? 3.222 5.591 4.133 1.00 0.00 45 GLY A N 6
ATOM 9061 C CA . GLY A 1 45 ? 2.179 6.321 4.778 1.00 0.00 45 GLY A CA 6
ATOM 9062 C C . GLY A 1 45 ? 1.082 5.375 5.179 1.00 0.00 45 GLY A C 6
ATOM 9063 O O . GLY A 1 45 ? -0.084 5.760 5.275 1.00 0.00 45 GLY A O 6
ATOM 9067 N N . VAL A 1 46 ? 1.451 4.098 5.322 1.00 0.00 46 VAL A N 6
ATOM 9068 C CA . VAL A 1 46 ? 0.456 3.073 5.606 1.00 0.00 46 VAL A CA 6
ATOM 9069 C C . VAL A 1 46 ? 0.995 1.842 6.341 1.00 0.00 46 VAL A C 6
ATOM 9070 O O . VAL A 1 46 ? 2.191 1.652 6.458 1.00 0.00 46 VAL A O 6
ATOM 9083 N N . ASP A 1 47 ? 0.078 1.001 6.825 1.00 0.00 47 ASP A N 6
ATOM 9084 C CA . ASP A 1 47 ? 0.438 -0.226 7.550 1.00 0.00 47 ASP A CA 6
ATOM 9085 C C . ASP A 1 47 ? 0.841 -1.371 6.609 1.00 0.00 47 ASP A C 6
ATOM 9086 O O . ASP A 1 47 ? 0.870 -1.217 5.390 1.00 0.00 47 ASP A O 6
ATOM 9095 N N . LYS A 1 48 ? 1.148 -2.528 7.212 1.00 0.00 48 LYS A N 6
ATOM 9096 C CA . LYS A 1 48 ? 1.554 -3.731 6.481 1.00 0.00 48 LYS A CA 6
ATOM 9097 C C . LYS A 1 48 ? 0.404 -4.342 5.675 1.00 0.00 48 LYS A C 6
ATOM 9098 O O . LYS A 1 48 ? 0.625 -5.002 4.664 1.00 0.00 48 LYS A O 6
ATOM 9117 N N . GLU A 1 49 ? -0.821 -4.136 6.128 1.00 0.00 49 GLU A N 6
ATOM 9118 C CA . GLU A 1 49 ? -1.979 -4.683 5.426 1.00 0.00 49 GLU A CA 6
ATOM 9119 C C . GLU A 1 49 ? -2.194 -3.932 4.117 1.00 0.00 49 GLU A C 6
ATOM 9120 O O . GLU A 1 49 ? -2.533 -4.514 3.090 1.00 0.00 49 GLU A O 6
ATOM 9132 N N . LEU A 1 50 ? -2.011 -2.625 4.193 1.00 0.00 50 LEU A N 6
ATOM 9133 C CA . LEU A 1 50 ? -2.189 -1.718 3.088 1.00 0.00 50 LEU A CA 6
ATOM 9134 C C . LEU A 1 50 ? -1.053 -1.761 2.082 1.00 0.00 50 LEU A C 6
ATOM 9135 O O . LEU A 1 50 ? -1.007 -0.900 1.224 1.00 0.00 50 LEU A O 6
ATOM 9151 N N . VAL A 1 51 ? -0.133 -2.716 2.160 1.00 0.00 51 VAL A N 6
ATOM 9152 C CA . VAL A 1 51 ? 0.970 -2.698 1.198 1.00 0.00 51 VAL A CA 6
ATOM 9153 C C . VAL A 1 51 ? 0.690 -3.452 -0.099 1.00 0.00 51 VAL A C 6
ATOM 9154 O O . VAL A 1 51 ? 0.618 -4.680 -0.125 1.00 0.00 51 VAL A O 6
ATOM 9167 N N . ILE A 1 52 ? 0.639 -2.683 -1.184 1.00 0.00 52 ILE A N 6
ATOM 9168 C CA . ILE A 1 52 ? 0.489 -3.219 -2.530 1.00 0.00 52 ILE A CA 6
ATOM 9169 C C . ILE A 1 52 ? 1.516 -2.536 -3.453 1.00 0.00 52 ILE A C 6
ATOM 9170 O O . ILE A 1 52 ? 1.343 -1.369 -3.797 1.00 0.00 52 ILE A O 6
ATOM 9186 N N . VAL A 1 53 ? 2.580 -3.215 -3.858 1.00 0.00 53 VAL A N 6
ATOM 9187 C CA . VAL A 1 53 ? 3.552 -2.553 -4.731 1.00 0.00 53 VAL A CA 6
ATOM 9188 C C . VAL A 1 53 ? 3.972 -3.444 -5.901 1.00 0.00 53 VAL A C 6
ATOM 9189 O O . VAL A 1 53 ? 4.609 -4.482 -5.721 1.00 0.00 53 VAL A O 6
ATOM 9202 N N . ASP A 1 54 ? 3.595 -3.020 -7.108 1.00 0.00 54 ASP A N 6
ATOM 9203 C CA . ASP A 1 54 ? 3.910 -3.755 -8.332 1.00 0.00 54 ASP A CA 6
ATOM 9204 C C . ASP A 1 54 ? 4.822 -2.967 -9.278 1.00 0.00 54 ASP A C 6
ATOM 9205 O O . ASP A 1 54 ? 4.825 -1.735 -9.276 1.00 0.00 54 ASP A O 6
ATOM 9214 N N . ASN A 1 55 ? 5.549 -3.697 -10.123 1.00 0.00 55 ASN A N 6
ATOM 9215 C CA . ASN A 1 55 ? 6.426 -3.100 -11.132 1.00 0.00 55 ASN A CA 6
ATOM 9216 C C . ASN A 1 55 ? 7.597 -2.320 -10.528 1.00 0.00 55 ASN A C 6
ATOM 9217 O O . ASN A 1 55 ? 8.629 -2.908 -10.208 1.00 0.00 55 ASN A O 6
ATOM 9228 N N . ASN A 1 56 ? 7.441 -0.993 -10.409 1.00 0.00 56 ASN A N 6
ATOM 9229 C CA . ASN A 1 56 ? 8.490 -0.117 -9.877 1.00 0.00 56 ASN A CA 6
ATOM 9230 C C . ASN A 1 56 ? 9.371 0.413 -11.014 1.00 0.00 56 ASN A C 6
ATOM 9231 O O . ASN A 1 56 ? 10.082 -0.352 -11.667 1.00 0.00 56 ASN A O 6
ATOM 9242 N N . LYS A 1 57 ? 9.316 1.727 -11.249 1.00 0.00 57 LYS A N 6
ATOM 9243 C CA . LYS A 1 57 ? 10.105 2.354 -12.310 1.00 0.00 57 LYS A CA 6
ATOM 9244 C C . LYS A 1 57 ? 11.564 2.497 -11.878 1.00 0.00 57 LYS A C 6
ATOM 9245 O O . LYS A 1 57 ? 11.885 3.227 -10.946 1.00 0.00 57 LYS A O 6
ATOM 9264 N N . GLN A 1 58 ? 12.448 1.779 -12.555 1.00 0.00 58 GLN A N 6
ATOM 9265 C CA . GLN A 1 58 ? 13.863 1.810 -12.219 1.00 0.00 58 GLN A CA 6
ATOM 9266 C C . GLN A 1 58 ? 14.612 2.915 -12.961 1.00 0.00 58 GLN A C 6
ATOM 9267 O O . GLN A 1 58 ? 14.504 3.048 -14.180 1.00 0.00 58 GLN A O 6
ATOM 9281 N N . LEU A 1 59 ? 15.411 3.669 -12.213 1.00 0.00 59 LEU A N 6
ATOM 9282 C CA . LEU A 1 59 ? 16.234 4.727 -12.780 1.00 0.00 59 LEU A CA 6
ATOM 9283 C C . LEU A 1 59 ? 17.684 4.380 -12.502 1.00 0.00 59 LEU A C 6
ATOM 9284 O O . LEU A 1 59 ? 18.115 4.341 -11.348 1.00 0.00 59 LEU A O 6
ATOM 9300 N N . THR A 1 60 ? 18.414 4.075 -13.552 1.00 0.00 60 THR A N 6
ATOM 9301 C CA . THR A 1 60 ? 19.799 3.668 -13.421 1.00 0.00 60 THR A CA 6
ATOM 9302 C C . THR A 1 60 ? 20.667 4.719 -12.773 1.00 0.00 60 THR A C 6
ATOM 9303 O O . THR A 1 60 ? 20.268 5.869 -12.590 1.00 0.00 60 THR A O 6
ATOM 9314 N N . GLY A 1 61 ? 21.868 4.292 -12.415 1.00 0.00 61 GLY A N 6
ATOM 9315 C CA . GLY A 1 61 ? 22.809 5.167 -11.771 1.00 0.00 61 GLY A CA 6
ATOM 9316 C C . GLY A 1 61 ? 23.124 4.712 -10.357 1.00 0.00 61 GLY A C 6
ATOM 9317 O O . GLY A 1 61 ? 24.120 5.128 -9.766 1.00 0.00 61 GLY A O 6
ATOM 9321 N N . LYS A 1 62 ? 22.265 3.844 -9.821 1.00 0.00 62 LYS A N 6
ATOM 9322 C CA . LYS A 1 62 ? 22.436 3.308 -8.478 1.00 0.00 62 LYS A CA 6
ATOM 9323 C C . LYS A 1 62 ? 21.998 1.845 -8.433 1.00 0.00 62 LYS A C 6
ATOM 9324 O O . LYS A 1 62 ? 21.710 1.247 -9.471 1.00 0.00 62 LYS A O 6
ATOM 9343 N N . HIS A 1 63 ? 21.949 1.270 -7.236 1.00 0.00 63 HIS A N 6
ATOM 9344 C CA . HIS A 1 63 ? 21.547 -0.126 -7.076 1.00 0.00 63 HIS A CA 6
ATOM 9345 C C . HIS A 1 63 ? 20.272 -0.235 -6.245 1.00 0.00 63 HIS A C 6
ATOM 9346 O O . HIS A 1 63 ? 20.103 -1.177 -5.468 1.00 0.00 63 HIS A O 6
ATOM 9361 N N . GLU A 1 64 ? 19.384 0.741 -6.401 1.00 0.00 64 GLU A N 6
ATOM 9362 C CA . GLU A 1 64 ? 18.143 0.789 -5.679 1.00 0.00 64 GLU A CA 6
ATOM 9363 C C . GLU A 1 64 ? 17.016 0.940 -6.684 1.00 10.00 64 GLU A C 6
ATOM 9364 O O . GLU A 1 64 ? 17.257 1.353 -7.819 1.00 10.00 64 GLU A O 6
ATOM 9376 N N . ILE A 1 65 ? 15.807 0.552 -6.317 1.00 10.00 65 ILE A N 6
ATOM 9377 C CA . ILE A 1 65 ? 14.711 0.601 -7.268 1.00 0.00 65 ILE A CA 6
ATOM 9378 C C . ILE A 1 65 ? 13.688 1.653 -6.888 1.00 0.00 65 ILE A C 6
ATOM 9379 O O . ILE A 1 65 ? 13.378 1.860 -5.718 1.00 0.00 65 ILE A O 6
ATOM 9395 N N . GLU A 1 66 ? 13.215 2.333 -7.918 1.00 0.00 66 GLU A N 6
ATOM 9396 C CA . GLU A 1 66 ? 12.263 3.417 -7.787 1.00 0.00 66 GLU A CA 6
ATOM 9397 C C . GLU A 1 66 ? 10.963 3.078 -8.483 1.00 0.00 66 GLU A C 6
ATOM 9398 O O . GLU A 1 66 ? 10.901 2.140 -9.279 1.00 0.00 66 GLU A O 6
ATOM 9410 N N . GLY A 1 67 ? 9.920 3.830 -8.181 1.00 0.00 67 GLY A N 6
ATOM 9411 C CA . GLY A 1 67 ? 8.646 3.578 -8.805 1.00 0.00 67 GLY A CA 6
ATOM 9412 C C . GLY A 1 67 ? 7.501 4.223 -8.083 1.00 0.00 67 GLY A C 6
ATOM 9413 O O . GLY A 1 67 ? 7.682 5.183 -7.336 1.00 0.00 67 GLY A O 6
ATOM 9417 N N . TYR A 1 68 ? 6.322 3.671 -8.286 1.00 0.00 68 TYR A N 6
ATOM 9418 C CA . TYR A 1 68 ? 5.142 4.174 -7.631 1.00 0.00 68 TYR A CA 6
ATOM 9419 C C . TYR A 1 68 ? 4.504 3.040 -6.864 1.00 0.00 68 TYR A C 6
ATOM 9420 O O . TYR A 1 68 ? 4.366 1.926 -7.368 1.00 0.00 68 TYR A O 6
ATOM 9438 N N . THR A 1 69 ? 4.146 3.326 -5.634 1.00 0.00 69 THR A N 6
ATOM 9439 C CA . THR A 1 69 ? 3.551 2.323 -4.766 1.00 0.00 69 THR A CA 6
ATOM 9440 C C . THR A 1 69 ? 2.062 2.604 -4.527 1.00 0.00 69 THR A C 6
ATOM 9441 O O . THR A 1 69 ? 1.625 3.752 -4.490 1.00 0.00 69 THR A O 6
ATOM 9452 N N . LYS A 1 70 ? 1.287 1.537 -4.381 1.00 0.00 70 LYS A N 6
ATOM 9453 C CA . LYS A 1 70 ? -0.152 1.642 -4.139 1.00 0.00 70 LYS A CA 6
ATOM 9454 C C . LYS A 1 70 ? -0.479 0.955 -2.817 1.00 0.00 70 LYS A C 6
ATOM 9455 O O . LYS A 1 70 ? 0.108 -0.076 -2.500 1.00 0.00 70 LYS A O 6
ATOM 9474 N N . ILE A 1 71 ? -1.365 1.533 -2.005 1.00 0.00 71 ILE A N 6
ATOM 9475 C CA . ILE A 1 71 ? -1.649 0.914 -0.701 1.00 0.00 71 ILE A CA 6
ATOM 9476 C C . ILE A 1 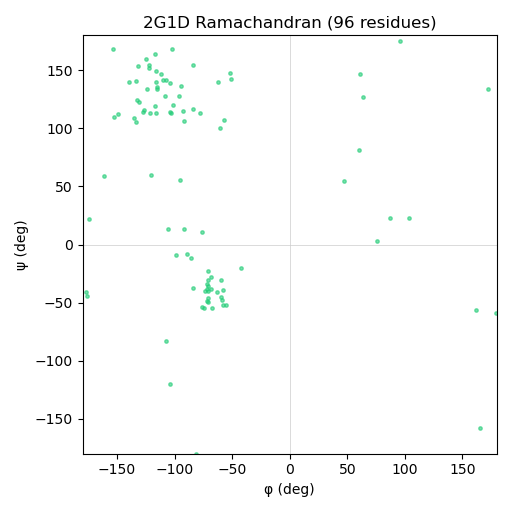71 ? -3.130 0.805 -0.371 1.00 0.00 71 ILE A C 6
ATOM 9477 O O . ILE A 1 71 ? -3.928 1.698 -0.704 1.00 0.00 71 ILE A O 6
ATOM 9493 N N . TYR A 1 72 ? -3.474 -0.301 0.327 1.00 0.00 72 TYR A N 6
ATOM 9494 C CA . TYR A 1 72 ? -4.862 -0.539 0.750 1.00 0.00 72 TYR A CA 6
ATOM 9495 C C . TYR A 1 72 ? -5.034 -0.496 2.282 1.00 0.00 72 TYR A C 6
ATOM 9496 O O . TYR A 1 72 ? -4.552 -1.366 3.037 1.00 0.00 72 TYR A O 6
ATOM 9514 N N . ALA A 1 73 ? -5.731 0.552 2.714 1.00 0.00 73 ALA A N 6
ATOM 9515 C CA . ALA A 1 73 ? -6.024 0.804 4.122 1.00 0.00 73 ALA A CA 6
ATOM 9516 C C . ALA A 1 73 ? -7.344 0.162 4.567 1.00 0.00 73 ALA A C 6
ATOM 9517 O O . ALA A 1 73 ? -7.720 0.248 5.734 1.00 0.00 73 ALA A O 6
ATOM 9524 N N . ASP A 1 74 ? -8.068 -0.423 3.616 1.00 0.00 74 ASP A N 6
ATOM 9525 C CA . ASP A 1 74 ? -9.378 -1.022 3.877 1.00 0.00 74 ASP A CA 6
ATOM 9526 C C . ASP A 1 74 ? -9.308 -2.344 4.642 1.00 0.00 74 ASP A C 6
ATOM 9527 O O . ASP A 1 74 ? -10.343 -2.941 4.933 1.00 0.00 74 ASP A O 6
ATOM 9536 N N . LYS A 1 75 ? -8.103 -2.810 4.958 1.00 0.00 75 LYS A N 6
ATOM 9537 C CA . LYS A 1 75 ? -7.946 -4.071 5.679 1.00 0.00 75 LYS A CA 6
ATOM 9538 C C . LYS A 1 75 ? -8.962 -4.237 6.822 1.00 0.00 75 LYS A C 6
ATOM 9539 O O . LYS A 1 75 ? -9.493 -5.333 7.001 1.00 0.00 75 LYS A O 6
ATOM 9558 N N . PRO A 1 76 ? -9.274 -3.179 7.615 1.00 0.00 76 PRO A N 6
ATOM 9559 C CA . PRO A 1 76 ? -10.246 -3.293 8.707 1.00 0.00 76 PRO A CA 6
ATOM 9560 C C . PRO A 1 76 ? -11.494 -4.046 8.266 1.00 0.00 76 PRO A C 6
ATOM 9561 O O . PRO A 1 76 ? -11.982 -4.933 8.969 1.00 0.00 76 PRO A O 6
ATOM 9572 N N . SER A 1 77 ? -11.986 -3.701 7.084 1.00 0.00 77 SER A N 6
ATOM 9573 C CA . SER A 1 77 ? -13.160 -4.356 6.528 1.00 0.00 77 SER A CA 6
ATOM 9574 C C . SER A 1 77 ? -12.787 -5.731 5.984 1.00 0.00 77 SER A C 6
ATOM 9575 O O . SER A 1 77 ? -13.598 -6.653 5.986 1.00 0.00 77 SER A O 6
ATOM 9583 N N . ALA A 1 78 ? -11.548 -5.857 5.515 1.00 0.00 78 ALA A N 6
ATOM 9584 C CA . ALA A 1 78 ? -11.064 -7.117 4.965 1.00 0.00 78 ALA A CA 6
ATOM 9585 C C . ALA A 1 78 ? -10.921 -8.182 6.051 1.00 0.00 78 ALA A C 6
ATOM 9586 O O . ALA A 1 78 ? -11.441 -9.287 5.918 1.00 0.00 78 ALA A O 6
ATOM 9593 N N . MET A 1 79 ? -10.213 -7.853 7.123 1.00 0.00 79 MET A N 6
ATOM 9594 C CA . MET A 1 79 ? -10.013 -8.803 8.210 1.00 0.00 79 MET A CA 6
ATOM 9595 C C . MET A 1 79 ? -11.311 -9.055 8.977 1.00 0.00 79 MET A C 6
ATOM 9596 O O . MET A 1 79 ? -11.647 -10.200 9.279 1.00 0.00 79 MET A O 6
ATOM 9610 N N . LEU A 1 80 ? -12.030 -7.985 9.310 1.00 0.00 80 LEU A N 6
ATOM 9611 C CA . LEU A 1 80 ? -13.279 -8.103 10.064 1.00 0.00 80 LEU A CA 6
ATOM 9612 C C . LEU A 1 80 ? -14.462 -8.529 9.192 1.00 0.00 80 LEU A C 6
ATOM 9613 O O . LEU A 1 80 ? -15.298 -9.322 9.623 1.00 0.00 80 LEU A O 6
ATOM 9629 N N . TYR A 1 81 ? -14.553 -7.974 7.988 1.00 0.00 81 TYR A N 6
ATOM 9630 C CA . TYR A 1 81 ? -15.669 -8.281 7.094 1.00 0.00 81 TYR A CA 6
ATOM 9631 C C . TYR A 1 81 ? -15.287 -9.280 6.002 1.00 0.00 81 TYR A C 6
ATOM 9632 O O . TYR A 1 81 ? -16.101 -10.117 5.611 1.00 0.00 81 TYR A O 6
ATOM 9650 N N . GLU A 1 82 ? -14.057 -9.186 5.502 1.00 0.00 82 GLU A N 6
ATOM 9651 C CA . GLU A 1 82 ? -13.589 -10.084 4.444 1.00 0.00 82 GLU A CA 6
ATOM 9652 C C . GLU A 1 82 ? -14.267 -9.762 3.114 1.00 0.00 82 GLU A C 6
ATOM 9653 O O . GLU A 1 82 ? -15.396 -9.274 3.084 1.00 0.00 82 GLU A O 6
ATOM 9665 N N . PRO A 1 83 ? -13.577 -10.034 1.991 1.00 0.00 83 PRO A N 6
ATOM 9666 C CA . PRO A 1 83 ? -14.109 -9.771 0.647 1.00 0.00 83 PRO A CA 6
ATOM 9667 C C . PRO A 1 83 ? -15.247 -10.715 0.265 1.00 0.00 83 PRO A C 6
ATOM 9668 O O . PRO A 1 83 ? -15.890 -10.533 -0.770 1.00 0.00 83 PRO A O 6
ATOM 9679 N N . ASP A 1 84 ? -15.491 -11.724 1.096 1.00 0.00 84 ASP A N 6
ATOM 9680 C CA . ASP A 1 84 ? -16.551 -12.690 0.832 1.00 0.00 84 ASP A CA 6
ATOM 9681 C C . ASP A 1 84 ? -17.929 -12.118 1.174 1.00 0.00 84 ASP A C 6
ATOM 9682 O O . ASP A 1 84 ? -18.949 -12.767 0.951 1.00 0.00 84 ASP A O 6
ATOM 9691 N N . TYR A 1 85 ? -17.953 -10.902 1.718 1.00 0.00 85 TYR A N 6
ATOM 9692 C CA . TYR A 1 85 ? -19.208 -10.256 2.085 1.00 0.00 85 TYR A CA 6
ATOM 9693 C C . TYR A 1 85 ? -19.268 -8.835 1.532 1.00 0.00 85 TYR A C 6
ATOM 9694 O O . TYR A 1 85 ? -18.867 -7.882 2.201 1.00 0.00 85 TYR A O 6
ATOM 9712 N N . GLU A 1 86 ? -19.771 -8.701 0.309 1.00 0.00 86 GLU A N 6
ATOM 9713 C CA . GLU A 1 86 ? -19.882 -7.395 -0.332 1.00 0.00 86 GLU A CA 6
ATOM 9714 C C . GLU A 1 86 ? -21.341 -7.045 -0.605 1.00 0.00 86 GLU A C 6
ATOM 9715 O O . GLU A 1 86 ? -22.033 -7.752 -1.338 1.00 0.00 86 GLU A O 6
ATOM 9727 N N . LEU A 1 87 ? -21.804 -5.949 -0.012 1.00 0.00 87 LEU A N 6
ATOM 9728 C CA . LEU A 1 87 ? -23.182 -5.506 -0.190 1.00 0.00 87 LEU A CA 6
ATOM 9729 C C . LEU A 1 87 ? -23.333 -4.680 -1.466 1.00 0.00 87 LEU A C 6
ATOM 9730 O O . LEU A 1 87 ? -24.198 -4.957 -2.297 1.00 0.00 87 LEU A O 6
ATOM 9746 N N . ILE A 1 88 ? -22.491 -3.663 -1.612 1.00 0.00 88 ILE A N 6
ATOM 9747 C CA . ILE A 1 88 ? -22.538 -2.797 -2.785 1.00 0.00 88 ILE A CA 6
ATOM 9748 C C . ILE A 1 88 ? -21.172 -2.180 -3.081 1.00 0.00 88 ILE A C 6
ATOM 9749 O O . ILE A 1 88 ? -20.755 -2.104 -4.236 1.00 0.00 88 ILE A O 6
ATOM 9765 N N . ARG A 1 89 ? -20.483 -1.739 -2.030 1.00 0.00 89 ARG A N 6
ATOM 9766 C CA . ARG A 1 89 ? -19.161 -1.124 -2.166 1.00 0.00 89 ARG A CA 6
ATOM 9767 C C . ARG A 1 89 ? -19.136 -0.088 -3.289 1.00 0.00 89 ARG A C 6
ATOM 9768 O O . ARG A 1 89 ? -18.190 -0.034 -4.076 1.00 0.00 89 ARG A O 6
ATOM 9789 N N . ASN A 1 90 ? -20.176 0.735 -3.354 1.00 0.00 90 ASN A N 6
ATOM 9790 C CA . ASN A 1 90 ? -20.267 1.772 -4.377 1.00 0.00 90 ASN A CA 6
ATOM 9791 C C . ASN A 1 90 ? -20.450 3.147 -3.741 1.00 0.00 90 ASN A C 6
ATOM 9792 O O . ASN A 1 90 ? -20.776 3.256 -2.559 1.00 0.00 90 ASN A O 6
ATOM 9803 N N . GLY A 1 91 ? -20.237 4.194 -4.533 1.00 0.00 91 GLY A N 6
ATOM 9804 C CA . GLY A 1 91 ? -20.384 5.547 -4.028 1.00 0.00 91 GLY A CA 6
ATOM 9805 C C . GLY A 1 91 ? -21.479 6.326 -4.736 1.00 0.00 91 GLY A C 6
ATOM 9806 O O . GLY A 1 91 ? -21.580 7.542 -4.579 1.00 0.00 91 GLY A O 6
ATOM 9810 N N . LEU A 1 92 ? -22.300 5.626 -5.514 1.00 0.00 92 LEU A N 6
ATOM 9811 C CA . LEU A 1 92 ? -23.391 6.265 -6.245 1.00 0.00 92 LEU A CA 6
ATOM 9812 C C . LEU A 1 92 ? -22.853 7.272 -7.258 1.00 0.00 92 LEU A C 6
ATOM 9813 O O . LEU A 1 92 ? -22.105 8.183 -6.908 1.00 0.00 92 LEU A O 6
ATOM 9829 N N . LYS A 1 93 ? -23.243 7.101 -8.518 1.00 0.00 93 LYS A N 6
ATOM 9830 C CA . LYS A 1 93 ? -22.801 7.994 -9.582 1.00 0.00 93 LYS A CA 6
ATOM 9831 C C . LYS A 1 93 ? -23.922 8.237 -10.590 1.00 0.00 93 LYS A C 6
ATOM 9832 O O . LYS A 1 93 ? -24.311 7.332 -11.330 1.00 0.00 93 LYS A O 6
ATOM 9851 N N . GLN A 1 94 ? -24.436 9.462 -10.610 1.00 0.00 94 GLN A N 6
ATOM 9852 C CA . GLN A 1 94 ? -25.511 9.823 -11.527 1.00 0.00 94 GLN A CA 6
ATOM 9853 C C . GLN A 1 94 ? -24.955 10.485 -12.783 1.00 0.00 94 GLN A C 6
ATOM 9854 O O . GLN A 1 94 ? -25.500 11.476 -13.271 1.00 0.00 94 GLN A O 6
ATOM 9868 N N . LYS A 1 95 ? -23.865 9.931 -13.305 1.00 0.00 95 LYS A N 6
ATOM 9869 C CA . LYS A 1 95 ? -23.233 10.466 -14.506 1.00 0.00 95 LYS A CA 6
ATOM 9870 C C . LYS A 1 95 ? -22.798 11.913 -14.299 1.00 0.00 95 LYS A C 6
ATOM 9871 O O . LYS A 1 95 ? -22.647 12.666 -15.260 1.00 0.00 95 LYS A O 6
ATOM 9890 N N . GLU A 1 96 ? -22.596 12.293 -13.040 1.00 0.00 96 GLU A N 6
ATOM 9891 C CA . GLU A 1 96 ? -22.175 13.648 -12.707 1.00 0.00 96 GLU A CA 6
ATOM 9892 C C . GLU A 1 96 ? -22.083 13.833 -11.198 1.00 0.00 96 GLU A C 6
ATOM 9893 O O . GLU A 1 96 ? -23.092 14.040 -10.524 1.00 0.00 96 GLU A O 6
ATOM 9905 N N . ALA A 1 97 ? -20.865 13.757 -10.671 1.00 0.00 97 ALA A N 6
ATOM 9906 C CA . ALA A 1 97 ? -20.641 13.916 -9.238 1.00 0.00 97 ALA A CA 6
ATOM 9907 C C . ALA A 1 97 ? -19.152 13.993 -8.920 1.00 0.00 97 ALA A C 6
ATOM 9908 O O . ALA A 1 97 ? -18.682 14.974 -8.341 1.00 0.00 97 ALA A O 6
ATOM 9915 N N . LYS A 1 98 ? -18.416 12.956 -9.300 1.00 0.00 98 LYS A N 6
ATOM 9916 C CA . LYS A 1 98 ? -16.980 12.906 -9.054 1.00 0.00 98 LYS A CA 6
ATOM 9917 C C . LYS A 1 98 ? -16.201 13.404 -10.268 1.00 0.00 98 LYS A C 6
ATOM 9918 O O . LYS A 1 98 ? -15.195 14.098 -10.131 1.00 0.00 98 LYS A O 6
ATOM 9937 N N . MET A 1 1 ? 17.560 -3.699 2.452 1.00 0.00 1 MET A N 7
ATOM 9938 C CA . MET A 1 1 ? 16.823 -2.789 1.579 1.00 0.00 1 MET A CA 7
ATOM 9939 C C . MET A 1 1 ? 16.492 -1.485 2.334 1.00 0.00 1 MET A C 7
ATOM 9940 O O . MET A 1 1 ? 16.510 -1.471 3.565 1.00 0.00 1 MET A O 7
ATOM 9954 N N . ASP A 1 2 ? 16.225 -0.382 1.613 1.00 0.00 2 ASP A N 7
ATOM 9955 C CA . ASP A 1 2 ? 15.941 0.905 2.265 1.00 0.00 2 ASP A CA 7
ATOM 9956 C C . ASP A 1 2 ? 14.749 1.574 1.623 1.00 0.00 2 ASP A C 7
ATOM 9957 O O . ASP A 1 2 ? 14.490 1.372 0.455 1.00 0.00 2 ASP A O 7
ATOM 9966 N N . LEU A 1 3 ? 13.983 2.338 2.366 1.00 0.00 3 LEU A N 7
ATOM 9967 C CA . LEU A 1 3 ? 12.822 2.949 1.751 1.00 0.00 3 LEU A CA 7
ATOM 9968 C C . LEU A 1 3 ? 12.848 4.470 1.693 1.00 0.00 3 LEU A C 7
ATOM 9969 O O . LEU A 1 3 ? 12.695 5.135 2.719 1.00 0.00 3 LEU A O 7
ATOM 9985 N N . ILE A 1 4 ? 12.926 5.024 0.483 1.00 0.00 4 ILE A N 7
ATOM 9986 C CA . ILE A 1 4 ? 12.823 6.482 0.345 1.00 0.00 4 ILE A CA 7
ATOM 9987 C C . ILE A 1 4 ? 11.524 6.774 -0.374 1.00 0.00 4 ILE A C 7
ATOM 9988 O O . ILE A 1 4 ? 11.354 6.442 -1.548 1.00 0.00 4 ILE A O 7
ATOM 10004 N N . ILE A 1 5 ? 10.591 7.324 0.366 1.00 0.00 5 ILE A N 7
ATOM 10005 C CA . ILE A 1 5 ? 9.263 7.587 -0.154 1.00 0.00 5 ILE A CA 7
ATOM 10006 C C . ILE A 1 5 ? 8.795 9.042 -0.306 1.00 0.00 5 ILE A C 7
ATOM 10007 O O . ILE A 1 5 ? 9.009 9.886 0.563 1.00 0.00 5 ILE A O 7
ATOM 10023 N N . LYS A 1 6 ? 8.033 9.266 -1.379 1.00 0.00 6 LYS A N 7
ATOM 10024 C CA . LYS A 1 6 ? 7.363 10.538 -1.644 1.00 0.00 6 LYS A CA 7
ATOM 10025 C C . LYS A 1 6 ? 5.859 10.216 -1.693 1.00 0.00 6 LYS A C 7
ATOM 10026 O O . LYS A 1 6 ? 5.203 10.327 -2.727 1.00 0.00 6 LYS A O 7
ATOM 10045 N N . GLU A 1 7 ? 5.382 9.703 -0.554 1.00 0.00 7 GLU A N 7
ATOM 10046 C CA . GLU A 1 7 ? 4.009 9.199 -0.363 1.00 0.00 7 GLU A CA 7
ATOM 10047 C C . GLU A 1 7 ? 2.873 10.237 -0.375 1.00 0.00 7 GLU A C 7
ATOM 10048 O O . GLU A 1 7 ? 2.959 11.276 0.278 1.00 0.00 7 GLU A O 7
ATOM 10060 N N . LYS A 1 8 ? 1.772 9.901 -1.104 1.00 0.00 8 LYS A N 7
ATOM 10061 C CA . LYS A 1 8 ? 0.597 10.741 -1.173 1.00 0.00 8 LYS A CA 7
ATOM 10062 C C . LYS A 1 8 ? -0.620 9.824 -1.022 1.00 0.00 8 LYS A C 7
ATOM 10063 O O . LYS A 1 8 ? -0.702 8.809 -1.703 1.00 0.00 8 LYS A O 7
ATOM 10082 N N . ARG A 1 9 ? -1.535 10.123 -0.106 1.00 0.00 9 ARG A N 7
ATOM 10083 C CA . ARG A 1 9 ? -2.675 9.223 0.100 1.00 0.00 9 ARG A CA 7
ATOM 10084 C C . ARG A 1 9 ? -4.029 9.922 0.073 1.00 0.00 9 ARG A C 7
ATOM 10085 O O . ARG A 1 9 ? -4.228 10.951 0.719 1.00 0.00 9 ARG A O 7
ATOM 10106 N N . ASP A 1 10 ? -4.974 9.312 -0.646 1.00 0.00 10 ASP A N 7
ATOM 10107 C CA . ASP A 1 10 ? -6.333 9.824 -0.721 1.00 0.00 10 ASP A CA 7
ATOM 10108 C C . ASP A 1 10 ? -7.307 8.711 -0.344 1.00 0.00 10 ASP A C 7
ATOM 10109 O O . ASP A 1 10 ? -7.424 7.679 -1.036 1.00 0.00 10 ASP A O 7
ATOM 10118 N N . ASN A 1 11 ? -8.023 8.889 0.749 1.00 0.00 11 ASN A N 7
ATOM 10119 C CA . ASN A 1 11 ? -8.944 7.851 1.134 1.00 0.00 11 ASN A CA 7
ATOM 10120 C C . ASN A 1 11 ? -10.386 8.330 1.148 1.00 0.00 11 ASN A C 7
ATOM 10121 O O . ASN A 1 11 ? -10.787 9.113 2.013 1.00 0.00 11 ASN A O 7
ATOM 10132 N N . PRO A 1 12 ? -11.202 7.812 0.222 1.00 0.00 12 PRO A N 7
ATOM 10133 C CA . PRO A 1 12 ? -12.605 8.102 0.135 1.00 0.00 12 PRO A CA 7
ATOM 10134 C C . PRO A 1 12 ? -13.363 6.899 0.698 1.00 0.00 12 PRO A C 7
ATOM 10135 O O . PRO A 1 12 ? -13.118 6.498 1.836 1.00 0.00 12 PRO A O 7
ATOM 10146 N N . ILE A 1 13 ? -14.234 6.287 -0.092 1.00 0.00 13 ILE A N 7
ATOM 10147 C CA . ILE A 1 13 ? -14.938 5.104 0.364 1.00 0.00 13 ILE A CA 7
ATOM 10148 C C . ILE A 1 13 ? -13.992 3.898 0.428 1.00 0.00 13 ILE A C 7
ATOM 10149 O O . ILE A 1 13 ? -14.104 3.056 1.321 1.00 0.00 13 ILE A O 7
ATOM 10165 N N . LEU A 1 14 ? -13.090 3.800 -0.561 1.00 0.00 14 LEU A N 7
ATOM 10166 C CA . LEU A 1 14 ? -12.164 2.666 -0.645 1.00 0.00 14 LEU A CA 7
ATOM 10167 C C . LEU A 1 14 ? -10.808 2.940 -0.073 1.00 0.00 14 LEU A C 7
ATOM 10168 O O . LEU A 1 14 ? -9.992 2.019 0.018 1.00 0.00 14 LEU A O 7
ATOM 10184 N N . LYS A 1 15 ? -10.580 4.132 0.444 1.00 0.00 15 LYS A N 7
ATOM 10185 C CA . LYS A 1 15 ? -9.331 4.335 1.134 1.00 0.00 15 LYS A CA 7
ATOM 10186 C C . LYS A 1 15 ? -8.097 4.044 0.258 1.00 0.00 15 LYS A C 7
ATOM 10187 O O . LYS A 1 15 ? -7.266 3.214 0.630 1.00 0.00 15 LYS A O 7
ATOM 10206 N N . ARG A 1 16 ? -7.988 4.673 -0.924 1.00 0.00 16 ARG A N 7
ATOM 10207 C CA . ARG A 1 16 ? -6.862 4.388 -1.824 1.00 0.00 16 ARG A CA 7
ATOM 10208 C C . ARG A 1 16 ? -5.789 5.468 -1.790 1.00 0.00 16 ARG A C 7
ATOM 10209 O O . ARG A 1 16 ? -6.078 6.656 -1.911 1.00 0.00 16 ARG A O 7
ATOM 10230 N N . LYS A 1 17 ? -4.533 5.059 -1.651 1.00 0.00 17 LYS A N 7
ATOM 10231 C CA . LYS A 1 17 ? -3.449 6.035 -1.627 1.00 0.00 17 LYS A CA 7
ATOM 10232 C C . LYS A 1 17 ? -2.442 5.785 -2.755 1.00 0.00 17 LYS A C 7
ATOM 10233 O O . LYS A 1 17 ? -2.285 4.639 -3.214 1.00 0.00 17 LYS A O 7
ATOM 10252 N N . GLU A 1 18 ? -1.728 6.860 -3.176 1.00 0.00 18 GLU A N 7
ATOM 10253 C CA . GLU A 1 18 ? -0.721 6.775 -4.229 1.00 0.00 18 GLU A CA 7
ATOM 10254 C C . GLU A 1 18 ? 0.547 7.446 -3.751 1.00 0.00 18 GLU A C 7
ATOM 10255 O O . GLU A 1 18 ? 0.588 8.657 -3.545 1.00 0.00 18 GLU A O 7
ATOM 10267 N N . ILE A 1 19 ? 1.562 6.650 -3.532 1.00 0.00 19 ILE A N 7
ATOM 10268 C CA . ILE A 1 19 ? 2.818 7.140 -3.015 1.00 0.00 19 ILE A CA 7
ATOM 10269 C C . ILE A 1 19 ? 3.992 6.631 -3.829 1.00 0.00 19 ILE A C 7
ATOM 10270 O O . ILE A 1 19 ? 3.932 5.554 -4.405 1.00 0.00 19 ILE A O 7
ATOM 10286 N N . LYS A 1 20 ? 5.047 7.422 -3.897 1.00 0.00 20 LYS A N 7
ATOM 10287 C CA . LYS A 1 20 ? 6.235 7.026 -4.660 1.00 0.00 20 LYS A CA 7
ATOM 10288 C C . LYS A 1 20 ? 7.287 6.447 -3.706 1.00 0.00 20 LYS A C 7
ATOM 10289 O O . LYS A 1 20 ? 7.476 6.962 -2.611 1.00 0.00 20 LYS A O 7
ATOM 10308 N N . TYR A 1 21 ? 7.930 5.342 -4.093 1.00 0.00 21 TYR A N 7
ATOM 10309 C CA . TYR A 1 21 ? 8.914 4.711 -3.205 1.00 0.00 21 TYR A CA 7
ATOM 10310 C C . TYR A 1 21 ? 10.163 4.147 -3.908 1.00 0.00 21 TYR A C 7
ATOM 10311 O O . TYR A 1 21 ? 10.088 3.638 -5.025 1.00 0.00 21 TYR A O 7
ATOM 10329 N N . VAL A 1 22 ? 11.292 4.148 -3.180 1.00 0.00 22 VAL A N 7
ATOM 10330 C CA . VAL A 1 22 ? 12.537 3.535 -3.659 1.00 0.00 22 VAL A CA 7
ATOM 10331 C C . VAL A 1 22 ? 13.064 2.634 -2.558 1.00 0.00 22 VAL A C 7
ATOM 10332 O O . VAL A 1 22 ? 13.080 3.016 -1.390 1.00 0.00 22 VAL A O 7
ATOM 10345 N N . LEU A 1 23 ? 13.502 1.451 -2.927 1.00 0.00 23 LEU A N 7
ATOM 10346 C CA . LEU A 1 23 ? 14.028 0.523 -1.996 1.00 0.00 23 LEU A CA 7
ATOM 10347 C C . LEU A 1 23 ? 15.511 0.463 -2.242 1.00 0.00 23 LEU A C 7
ATOM 10348 O O . LEU A 1 23 ? 15.935 0.177 -3.362 1.00 0.00 23 LEU A O 7
ATOM 10364 N N . LYS A 1 24 ? 16.310 0.736 -1.235 1.00 0.00 24 LYS A N 7
ATOM 10365 C CA . LYS A 1 24 ? 17.731 0.695 -1.459 1.00 0.00 24 LYS A CA 7
ATOM 10366 C C . LYS A 1 24 ? 18.265 -0.589 -0.922 1.00 0.00 24 LYS A C 7
ATOM 10367 O O . LYS A 1 24 ? 18.204 -0.875 0.259 1.00 0.00 24 LYS A O 7
ATOM 10386 N N . PHE A 1 25 ? 18.793 -1.373 -1.818 1.00 0.00 25 PHE A N 7
ATOM 10387 C CA . PHE A 1 25 ? 19.299 -2.651 -1.446 1.00 0.00 25 PHE A CA 7
ATOM 10388 C C . PHE A 1 25 ? 20.791 -2.770 -1.685 1.00 0.00 25 PHE A C 7
ATOM 10389 O O . PHE A 1 25 ? 21.308 -2.377 -2.731 1.00 0.00 25 PHE A O 7
ATOM 10406 N N . ASP A 1 26 ? 21.469 -3.304 -0.683 1.00 0.00 26 ASP A N 7
ATOM 10407 C CA . ASP A 1 26 ? 22.919 -3.475 -0.741 1.00 0.00 26 ASP A CA 7
ATOM 10408 C C . ASP A 1 26 ? 23.308 -4.943 -0.887 1.00 0.00 26 ASP A C 7
ATOM 10409 O O . ASP A 1 26 ? 22.551 -5.838 -0.513 1.00 0.00 26 ASP A O 7
ATOM 10418 N N . SER A 1 27 ? 24.501 -5.179 -1.433 1.00 0.00 27 SER A N 7
ATOM 10419 C CA . SER A 1 27 ? 25.005 -6.536 -1.631 1.00 0.00 27 SER A CA 7
ATOM 10420 C C . SER A 1 27 ? 23.974 -7.399 -2.353 1.00 0.00 27 SER A C 7
ATOM 10421 O O . SER A 1 27 ? 23.025 -6.882 -2.941 1.00 0.00 27 SER A O 7
ATOM 10429 N N . SER A 1 28 ? 24.158 -8.718 -2.297 1.00 0.00 28 SER A N 7
ATOM 10430 C CA . SER A 1 28 ? 23.231 -9.645 -2.941 1.00 0.00 28 SER A CA 7
ATOM 10431 C C . SER A 1 28 ? 21.794 -9.270 -2.601 1.00 0.00 28 SER A C 7
ATOM 10432 O O . SER A 1 28 ? 21.324 -9.513 -1.490 1.00 0.00 28 SER A O 7
ATOM 10440 N N . ARG A 1 29 ? 21.107 -8.654 -3.556 1.00 0.00 29 ARG A N 7
ATOM 10441 C CA . ARG A 1 29 ? 19.733 -8.223 -3.342 1.00 0.00 29 ARG A CA 7
ATOM 10442 C C . ARG A 1 29 ? 18.773 -9.397 -3.286 1.00 0.00 29 ARG A C 7
ATOM 10443 O O . ARG A 1 29 ? 18.528 -10.069 -4.287 1.00 0.00 29 ARG A O 7
ATOM 10464 N N . THR A 1 30 ? 18.223 -9.618 -2.106 1.00 0.00 30 THR A N 7
ATOM 10465 C CA . THR A 1 30 ? 17.270 -10.688 -1.894 1.00 0.00 30 THR A CA 7
ATOM 10466 C C . THR A 1 30 ? 15.929 -10.108 -1.439 1.00 0.00 30 THR A C 7
ATOM 10467 O O . THR A 1 30 ? 15.831 -9.544 -0.350 1.00 0.00 30 THR A O 7
ATOM 10478 N N . PRO A 1 31 ? 14.878 -10.218 -2.266 1.00 0.00 31 PRO A N 7
ATOM 10479 C CA . PRO A 1 31 ? 13.562 -9.681 -1.918 1.00 0.00 31 PRO A CA 7
ATOM 10480 C C . PRO A 1 31 ? 13.019 -10.297 -0.636 1.00 0.00 31 PRO A C 7
ATOM 10481 O O . PRO A 1 31 ? 12.955 -11.519 -0.503 1.00 0.00 31 PRO A O 7
ATOM 10492 N N . SER A 1 32 ? 12.624 -9.445 0.307 1.00 0.00 32 SER A N 7
ATOM 10493 C CA . SER A 1 32 ? 12.084 -9.920 1.572 1.00 0.00 32 SER A CA 7
ATOM 10494 C C . SER A 1 32 ? 10.600 -9.580 1.666 1.00 0.00 32 SER A C 7
ATOM 10495 O O . SER A 1 32 ? 10.155 -8.607 1.072 1.00 0.00 32 SER A O 7
ATOM 10503 N N . ARG A 1 33 ? 9.834 -10.368 2.416 1.00 0.00 33 ARG A N 7
ATOM 10504 C CA . ARG A 1 33 ? 8.406 -10.089 2.560 1.00 0.00 33 ARG A CA 7
ATOM 10505 C C . ARG A 1 33 ? 8.156 -8.891 3.475 1.00 0.00 33 ARG A C 7
ATOM 10506 O O . ARG A 1 33 ? 7.428 -7.966 3.125 1.00 0.00 33 ARG A O 7
ATOM 10527 N N . GLU A 1 34 ? 8.770 -8.929 4.653 1.00 0.00 34 GLU A N 7
ATOM 10528 C CA . GLU A 1 34 ? 8.637 -7.868 5.650 1.00 0.00 34 GLU A CA 7
ATOM 10529 C C . GLU A 1 34 ? 9.458 -6.630 5.307 1.00 0.00 34 GLU A C 7
ATOM 10530 O O . GLU A 1 34 ? 8.969 -5.506 5.382 1.00 0.00 34 GLU A O 7
ATOM 10542 N N . GLU A 1 35 ? 10.733 -6.837 5.000 1.00 0.00 35 GLU A N 7
ATOM 10543 C CA . GLU A 1 35 ? 11.633 -5.724 4.733 1.00 0.00 35 GLU A CA 7
ATOM 10544 C C . GLU A 1 35 ? 11.162 -4.818 3.598 1.00 0.00 35 GLU A C 7
ATOM 10545 O O . GLU A 1 35 ? 11.072 -3.615 3.787 1.00 0.00 35 GLU A O 7
ATOM 10557 N N . ILE A 1 36 ? 10.863 -5.362 2.426 1.00 0.00 36 ILE A N 7
ATOM 10558 C CA . ILE A 1 36 ? 10.422 -4.506 1.324 1.00 0.00 36 ILE A CA 7
ATOM 10559 C C . ILE A 1 36 ? 8.982 -4.032 1.509 1.00 0.00 36 ILE A C 7
ATOM 10560 O O . ILE A 1 36 ? 8.706 -2.848 1.501 1.00 0.00 36 ILE A O 7
ATOM 10576 N N . LYS A 1 37 ? 8.075 -4.966 1.678 1.00 0.00 37 LYS A N 7
ATOM 10577 C CA . LYS A 1 37 ? 6.648 -4.648 1.853 1.00 0.00 37 LYS A CA 7
ATOM 10578 C C . LYS A 1 37 ? 6.362 -3.845 3.103 1.00 0.00 37 LYS A C 7
ATOM 10579 O O . LYS A 1 37 ? 5.727 -2.793 3.034 1.00 0.00 37 LYS A O 7
ATOM 10598 N N . GLU A 1 38 ? 6.796 -4.325 4.239 1.00 0.00 38 GLU A N 7
ATOM 10599 C CA . GLU A 1 38 ? 6.531 -3.611 5.466 1.00 0.00 38 GLU A CA 7
ATOM 10600 C C . GLU A 1 38 ? 7.293 -2.288 5.512 1.00 0.00 38 GLU A C 7
ATOM 10601 O O . GLU A 1 38 ? 6.772 -1.290 5.987 1.00 0.00 38 GLU A O 7
ATOM 10613 N N . LEU A 1 39 ? 8.508 -2.249 4.991 1.00 0.00 39 LEU A N 7
ATOM 10614 C CA . LEU A 1 39 ? 9.243 -0.997 4.990 1.00 0.00 39 LEU A CA 7
ATOM 10615 C C . LEU A 1 39 ? 8.685 -0.056 3.917 1.00 0.00 39 LEU A C 7
ATOM 10616 O O . LEU A 1 39 ? 8.726 1.162 4.074 1.00 0.00 39 LEU A O 7
ATOM 10632 N N . ILE A 1 40 ? 8.147 -0.622 2.832 1.00 0.00 40 ILE A N 7
ATOM 10633 C CA . ILE A 1 40 ? 7.573 0.199 1.767 1.00 0.00 40 ILE A CA 7
ATOM 10634 C C . ILE A 1 40 ? 6.203 0.759 2.135 1.00 0.00 40 ILE A C 7
ATOM 10635 O O . ILE A 1 40 ? 6.009 1.948 2.029 1.00 0.00 40 ILE A O 7
ATOM 10651 N N . ALA A 1 41 ? 5.253 -0.085 2.550 1.00 0.00 41 ALA A N 7
ATOM 10652 C CA . ALA A 1 41 ? 3.902 0.395 2.900 1.00 0.00 41 ALA A CA 7
ATOM 10653 C C . ALA A 1 41 ? 3.888 1.271 4.133 1.00 0.00 41 ALA A C 7
ATOM 10654 O O . ALA A 1 41 ? 3.250 2.336 4.169 1.00 0.00 41 ALA A O 7
ATOM 10661 N N . LYS A 1 42 ? 4.577 0.812 5.151 1.00 0.00 42 LYS A N 7
ATOM 10662 C CA . LYS A 1 42 ? 4.619 1.521 6.399 1.00 0.00 42 LYS A CA 7
ATOM 10663 C C . LYS A 1 42 ? 5.076 2.932 6.141 1.00 0.00 42 LYS A C 7
ATOM 10664 O O . LYS A 1 42 ? 4.372 3.891 6.476 1.00 0.00 42 LYS A O 7
ATOM 10683 N N . HIS A 1 43 ? 6.183 3.052 5.430 1.00 0.00 43 HIS A N 7
ATOM 10684 C CA . HIS A 1 43 ? 6.676 4.347 5.023 1.00 0.00 43 HIS A CA 7
ATOM 10685 C C . HIS A 1 43 ? 5.700 4.962 4.047 1.00 0.00 43 HIS A C 7
ATOM 10686 O O . HIS A 1 43 ? 5.358 6.136 4.135 1.00 0.00 43 HIS A O 7
ATOM 10701 N N . GLU A 1 44 ? 5.252 4.125 3.116 1.00 0.00 44 GLU A N 7
ATOM 10702 C CA . GLU A 1 44 ? 4.306 4.519 2.084 1.00 0.00 44 GLU A CA 7
ATOM 10703 C C . GLU A 1 44 ? 3.161 5.326 2.657 1.00 0.00 44 GLU A C 7
ATOM 10704 O O . GLU A 1 44 ? 2.403 5.959 1.924 1.00 0.00 44 GLU A O 7
ATOM 10716 N N . GLY A 1 45 ? 3.043 5.300 3.972 1.00 0.00 45 GLY A N 7
ATOM 10717 C CA . GLY A 1 45 ? 1.999 6.034 4.623 1.00 0.00 45 GLY A CA 7
ATOM 10718 C C . GLY A 1 45 ? 0.917 5.079 5.046 1.00 0.00 45 GLY A C 7
ATOM 10719 O O . GLY A 1 45 ? -0.256 5.441 5.122 1.00 0.00 45 GLY A O 7
ATOM 10723 N N . VAL A 1 46 ? 1.314 3.813 5.212 1.00 0.00 46 VAL A N 7
ATOM 10724 C CA . VAL A 1 46 ? 0.347 2.771 5.506 1.00 0.00 46 VAL A CA 7
ATOM 10725 C C . VAL A 1 46 ? 0.916 1.563 6.246 1.00 0.00 46 VAL A C 7
ATOM 10726 O O . VAL A 1 46 ? 2.116 1.405 6.363 1.00 0.00 46 VAL A O 7
ATOM 10739 N N . ASP A 1 47 ? 0.021 0.701 6.725 1.00 0.00 47 ASP A N 7
ATOM 10740 C CA . ASP A 1 47 ? 0.409 -0.515 7.442 1.00 0.00 47 ASP A CA 7
ATOM 10741 C C . ASP A 1 47 ? 0.807 -1.653 6.490 1.00 0.00 47 ASP A C 7
ATOM 10742 O O . ASP A 1 47 ? 0.849 -1.480 5.273 1.00 0.00 47 ASP A O 7
ATOM 10751 N N . LYS A 1 48 ? 1.093 -2.815 7.081 1.00 0.00 48 LYS A N 7
ATOM 10752 C CA . LYS A 1 48 ? 1.493 -4.018 6.348 1.00 0.00 48 LYS A CA 7
ATOM 10753 C C . LYS A 1 48 ? 0.353 -4.614 5.516 1.00 0.00 48 LYS A C 7
ATOM 10754 O O . LYS A 1 48 ? 0.599 -5.285 4.518 1.00 0.00 48 LYS A O 7
ATOM 10773 N N . GLU A 1 49 ? -0.889 -4.402 5.931 1.00 0.00 49 GLU A N 7
ATOM 10774 C CA . GLU A 1 49 ? -2.024 -4.951 5.190 1.00 0.00 49 GLU A CA 7
ATOM 10775 C C . GLU A 1 49 ? -2.295 -4.118 3.937 1.00 0.00 49 GLU A C 7
ATOM 10776 O O . GLU A 1 49 ? -2.612 -4.654 2.879 1.00 0.00 49 GLU A O 7
ATOM 10788 N N . LEU A 1 50 ? -2.162 -2.806 4.077 1.00 0.00 50 LEU A N 7
ATOM 10789 C CA . LEU A 1 50 ? -2.377 -1.859 3.013 1.00 0.00 50 LEU A CA 7
ATOM 10790 C C . LEU A 1 50 ? -1.233 -1.828 2.006 1.00 0.00 50 LEU A C 7
ATOM 10791 O O . LEU A 1 50 ? -1.106 -0.861 1.277 1.00 0.00 50 LEU A O 7
ATOM 10807 N N . VAL A 1 51 ? -0.389 -2.858 1.939 1.00 0.00 51 VAL A N 7
ATOM 10808 C CA . VAL A 1 51 ? 0.711 -2.798 0.978 1.00 0.00 51 VAL A CA 7
ATOM 10809 C C . VAL A 1 51 ? 0.421 -3.509 -0.341 1.00 0.00 51 VAL A C 7
ATOM 10810 O O . VAL A 1 51 ? 0.365 -4.738 -0.402 1.00 0.00 51 VAL A O 7
ATOM 10823 N N . ILE A 1 52 ? 0.354 -2.717 -1.409 1.00 0.00 52 ILE A N 7
ATOM 10824 C CA . ILE A 1 52 ? 0.206 -3.234 -2.763 1.00 0.00 52 ILE A CA 7
ATOM 10825 C C . ILE A 1 52 ? 1.222 -2.539 -3.664 1.00 0.00 52 ILE A C 7
ATOM 10826 O O . ILE A 1 52 ? 1.036 -1.375 -4.010 1.00 0.00 52 ILE A O 7
ATOM 10842 N N . VAL A 1 53 ? 2.292 -3.214 -4.055 1.00 0.00 53 VAL A N 7
ATOM 10843 C CA . VAL A 1 53 ? 3.277 -2.560 -4.912 1.00 0.00 53 VAL A CA 7
ATOM 10844 C C . VAL A 1 53 ? 3.521 -3.351 -6.192 1.00 0.00 53 VAL A C 7
ATOM 10845 O O . VAL A 1 53 ? 4.066 -4.456 -6.167 1.00 0.00 53 VAL A O 7
ATOM 10858 N N . ASP A 1 54 ? 3.118 -2.760 -7.316 1.00 0.00 54 ASP A N 7
ATOM 10859 C CA . ASP A 1 54 ? 3.289 -3.374 -8.627 1.00 0.00 54 ASP A CA 7
ATOM 10860 C C . ASP A 1 54 ? 4.233 -2.555 -9.494 1.00 0.00 54 ASP A C 7
ATOM 10861 O O . ASP A 1 54 ? 4.146 -1.327 -9.530 1.00 0.00 54 ASP A O 7
ATOM 10870 N N . ASN A 1 55 ? 5.125 -3.236 -10.203 1.00 0.00 55 ASN A N 7
ATOM 10871 C CA . ASN A 1 55 ? 6.075 -2.565 -11.077 1.00 0.00 55 ASN A CA 7
ATOM 10872 C C . ASN A 1 55 ? 6.958 -1.613 -10.279 1.00 0.00 55 ASN A C 7
ATOM 10873 O O . ASN A 1 55 ? 6.505 -0.962 -9.338 1.00 0.00 55 ASN A O 7
ATOM 10884 N N . ASN A 1 56 ? 8.225 -1.547 -10.654 1.00 0.00 56 ASN A N 7
ATOM 10885 C CA . ASN A 1 56 ? 9.172 -0.682 -9.965 1.00 0.00 56 ASN A CA 7
ATOM 10886 C C . ASN A 1 56 ? 10.291 -0.215 -10.892 1.00 0.00 56 ASN A C 7
ATOM 10887 O O . ASN A 1 56 ? 11.120 -1.011 -11.328 1.00 0.00 56 ASN A O 7
ATOM 10898 N N . LYS A 1 57 ? 10.322 1.086 -11.165 1.00 0.00 57 LYS A N 7
ATOM 10899 C CA . LYS A 1 57 ? 11.367 1.655 -12.015 1.00 0.00 57 LYS A CA 7
ATOM 10900 C C . LYS A 1 57 ? 12.645 1.789 -11.199 1.00 0.00 57 LYS A C 7
ATOM 10901 O O . LYS A 1 57 ? 12.595 1.854 -9.972 1.00 0.00 57 LYS A O 7
ATOM 10920 N N . GLN A 1 58 ? 13.794 1.805 -11.864 1.00 0.00 58 GLN A N 7
ATOM 10921 C CA . GLN A 1 58 ? 15.061 1.908 -11.150 1.00 0.00 58 GLN A CA 7
ATOM 10922 C C . GLN A 1 58 ? 15.878 3.105 -11.621 1.00 0.00 58 GLN A C 7
ATOM 10923 O O . GLN A 1 58 ? 16.439 3.099 -12.717 1.00 0.00 58 GLN A O 7
ATOM 10937 N N . LEU A 1 59 ? 15.946 4.125 -10.777 1.00 0.00 59 LEU A N 7
ATOM 10938 C CA . LEU A 1 59 ? 16.695 5.336 -11.082 1.00 0.00 59 LEU A CA 7
ATOM 10939 C C . LEU A 1 59 ? 17.784 5.578 -10.040 1.00 0.00 59 LEU A C 7
ATOM 10940 O O . LEU A 1 59 ? 17.478 5.880 -8.886 1.00 0.00 59 LEU A O 7
ATOM 10956 N N . THR A 1 60 ? 19.046 5.461 -10.450 1.00 0.00 60 THR A N 7
ATOM 10957 C CA . THR A 1 60 ? 20.177 5.681 -9.546 1.00 0.00 60 THR A CA 7
ATOM 10958 C C . THR A 1 60 ? 21.460 5.079 -10.114 1.00 0.00 60 THR A C 7
ATOM 10959 O O . THR A 1 60 ? 21.447 4.441 -11.164 1.00 0.00 60 THR A O 7
ATOM 10970 N N . GLY A 1 61 ? 22.561 5.285 -9.399 1.00 0.00 61 GLY A N 7
ATOM 10971 C CA . GLY A 1 61 ? 23.838 4.754 -9.826 1.00 0.00 61 GLY A CA 7
ATOM 10972 C C . GLY A 1 61 ? 24.314 3.633 -8.926 1.00 0.00 61 GLY A C 7
ATOM 10973 O O . GLY A 1 61 ? 25.056 2.750 -9.357 1.00 0.00 61 GLY A O 7
ATOM 10977 N N . LYS A 1 62 ? 23.877 3.665 -7.668 1.00 0.00 62 LYS A N 7
ATOM 10978 C CA . LYS A 1 62 ? 24.253 2.642 -6.702 1.00 0.00 62 LYS A CA 7
ATOM 10979 C C . LYS A 1 62 ? 23.594 1.311 -7.051 1.00 0.00 62 LYS A C 7
ATOM 10980 O O . LYS A 1 62 ? 24.209 0.455 -7.688 1.00 0.00 62 LYS A O 7
ATOM 10999 N N . HIS A 1 63 ? 22.335 1.141 -6.639 1.00 0.00 63 HIS A N 7
ATOM 11000 C CA . HIS A 1 63 ? 21.599 -0.089 -6.922 1.00 0.00 63 HIS A CA 7
ATOM 11001 C C . HIS A 1 63 ? 20.289 -0.152 -6.135 1.00 0.00 63 HIS A C 7
ATOM 11002 O O . HIS A 1 63 ? 19.992 -1.156 -5.492 1.00 0.00 63 HIS A O 7
ATOM 11017 N N . GLU A 1 64 ? 19.504 0.921 -6.186 1.00 0.00 64 GLU A N 7
ATOM 11018 C CA . GLU A 1 64 ? 18.253 0.972 -5.492 1.00 0.00 64 GLU A CA 7
ATOM 11019 C C . GLU A 1 64 ? 17.162 1.226 -6.515 1.00 0.00 64 GLU A C 7
ATOM 11020 O O . GLU A 1 64 ? 17.437 1.753 -7.590 1.00 0.00 64 GLU A O 7
ATOM 11032 N N . ILE A 1 65 ? 15.951 0.792 -6.230 1.00 0.00 65 ILE A N 7
ATOM 11033 C CA . ILE A 1 65 ? 14.876 0.922 -7.200 1.00 0.00 65 ILE A CA 7
ATOM 11034 C C . ILE A 1 65 ? 13.783 1.849 -6.718 1.00 0.00 65 ILE A C 7
ATOM 11035 O O . ILE A 1 65 ? 13.228 1.673 -5.637 1.00 0.00 65 ILE A O 7
ATOM 11051 N N . GLU A 1 66 ? 13.483 2.846 -7.549 1.00 0.00 66 GLU A N 7
ATOM 11052 C CA . GLU A 1 66 ? 12.462 3.829 -7.236 1.00 0.00 66 GLU A CA 7
ATOM 11053 C C . GLU A 1 66 ? 11.352 3.784 -8.262 1.00 0.00 66 GLU A C 7
ATOM 11054 O O . GLU A 1 66 ? 11.596 3.876 -9.465 1.00 0.00 66 GLU A O 7
ATOM 11066 N N . GLY A 1 67 ? 10.135 3.667 -7.780 1.00 0.00 67 GLY A N 7
ATOM 11067 C CA . GLY A 1 67 ? 9.000 3.630 -8.663 1.00 0.00 67 GLY A CA 7
ATOM 11068 C C . GLY A 1 67 ? 7.764 4.181 -8.015 1.00 0.00 67 GLY A C 7
ATOM 11069 O O . GLY A 1 67 ? 7.815 5.197 -7.316 1.00 0.00 67 GLY A O 7
ATOM 11073 N N . TYR A 1 68 ? 6.650 3.505 -8.221 1.00 0.00 68 TYR A N 7
ATOM 11074 C CA . TYR A 1 68 ? 5.407 3.940 -7.631 1.00 0.00 68 TYR A CA 7
ATOM 11075 C C . TYR A 1 68 ? 4.822 2.829 -6.788 1.00 0.00 68 TYR A C 7
ATOM 11076 O O . TYR A 1 68 ? 4.773 1.668 -7.193 1.00 0.00 68 TYR A O 7
ATOM 11094 N N . THR A 1 69 ? 4.388 3.210 -5.606 1.00 0.00 69 THR A N 7
ATOM 11095 C CA . THR A 1 69 ? 3.803 2.285 -4.658 1.00 0.00 69 THR A CA 7
ATOM 11096 C C . THR A 1 69 ? 2.312 2.597 -4.489 1.00 0.00 69 THR A C 7
ATOM 11097 O O . THR A 1 69 ? 1.898 3.755 -4.560 1.00 0.00 69 THR A O 7
ATOM 11108 N N . LYS A 1 70 ? 1.513 1.563 -4.281 1.00 0.00 70 LYS A N 7
ATOM 11109 C CA . LYS A 1 70 ? 0.072 1.725 -4.103 1.00 0.00 70 LYS A CA 7
ATOM 11110 C C . LYS A 1 70 ? -0.353 1.025 -2.828 1.00 0.00 70 LYS A C 7
ATOM 11111 O O . LYS A 1 70 ? 0.226 0.005 -2.465 1.00 0.00 70 LYS A O 7
ATOM 11130 N N . ILE A 1 71 ? -1.322 1.576 -2.109 1.00 0.00 71 ILE A N 7
ATOM 11131 C CA . ILE A 1 71 ? -1.718 0.934 -0.860 1.00 0.00 71 ILE A CA 7
ATOM 11132 C C . ILE A 1 71 ? -3.215 0.843 -0.626 1.00 0.00 71 ILE A C 7
ATOM 11133 O O . ILE A 1 71 ? -3.977 1.774 -0.948 1.00 0.00 71 ILE A O 7
ATOM 11149 N N . TYR A 1 72 ? -3.610 -0.280 0.011 1.00 0.00 72 TYR A N 7
ATOM 11150 C CA . TYR A 1 72 ? -5.012 -0.493 0.374 1.00 0.00 72 TYR A CA 7
ATOM 11151 C C . TYR A 1 72 ? -5.225 -0.350 1.891 1.00 0.00 72 TYR A C 7
ATOM 11152 O O . TYR A 1 72 ? -4.743 -1.160 2.717 1.00 0.00 72 TYR A O 7
ATOM 11170 N N . ALA A 1 73 ? -5.944 0.723 2.223 1.00 0.00 73 ALA A N 7
ATOM 11171 C CA . ALA A 1 73 ? -6.272 1.108 3.592 1.00 0.00 73 ALA A CA 7
ATOM 11172 C C . ALA A 1 73 ? -7.565 0.461 4.082 1.00 0.00 73 ALA A C 7
ATOM 11173 O O . ALA A 1 73 ? -7.967 0.661 5.226 1.00 0.00 73 ALA A O 7
ATOM 11180 N N . ASP A 1 74 ? -8.237 -0.276 3.204 1.00 0.00 74 ASP A N 7
ATOM 11181 C CA . ASP A 1 74 ? -9.505 -0.913 3.545 1.00 0.00 74 ASP A CA 7
ATOM 11182 C C . ASP A 1 74 ? -9.303 -2.096 4.496 1.00 0.00 74 ASP A C 7
ATOM 11183 O O . ASP A 1 74 ? -10.271 -2.731 4.918 1.00 0.00 74 ASP A O 7
ATOM 11192 N N . LYS A 1 75 ? -8.044 -2.381 4.840 1.00 0.00 75 LYS A N 7
ATOM 11193 C CA . LYS A 1 75 ? -7.714 -3.476 5.751 1.00 0.00 75 LYS A CA 7
ATOM 11194 C C . LYS A 1 75 ? -8.693 -3.538 6.927 1.00 0.00 75 LYS A C 7
ATOM 11195 O O . LYS A 1 75 ? -9.316 -4.572 7.162 1.00 0.00 75 LYS A O 7
ATOM 11214 N N . PRO A 1 76 ? -8.854 -2.432 7.681 1.00 0.00 76 PRO A N 7
ATOM 11215 C CA . PRO A 1 76 ? -9.769 -2.379 8.819 1.00 0.00 76 PRO A CA 7
ATOM 11216 C C . PRO A 1 76 ? -11.100 -3.049 8.497 1.00 0.00 76 PRO A C 7
ATOM 11217 O O . PRO A 1 76 ? -11.740 -3.638 9.369 1.00 0.00 76 PRO A O 7
ATOM 11228 N N . SER A 1 77 ? -11.498 -2.968 7.233 1.00 0.00 77 SER A N 7
ATOM 11229 C CA . SER A 1 77 ? -12.738 -3.580 6.778 1.00 0.00 77 SER A CA 7
ATOM 11230 C C . SER A 1 77 ? -12.561 -5.087 6.639 1.00 0.00 77 SER A C 7
ATOM 11231 O O . SER A 1 77 ? -13.424 -5.867 7.044 1.00 0.00 77 SER A O 7
ATOM 11239 N N . ALA A 1 78 ? -11.429 -5.492 6.065 1.00 0.00 78 ALA A N 7
ATOM 11240 C CA . ALA A 1 78 ? -11.130 -6.908 5.877 1.00 0.00 78 ALA A CA 7
ATOM 11241 C C . ALA A 1 78 ? -10.960 -7.606 7.221 1.00 0.00 78 ALA A C 7
ATOM 11242 O O . ALA A 1 78 ? -11.605 -8.617 7.492 1.00 0.00 78 ALA A O 7
ATOM 11249 N N . MET A 1 79 ? -10.095 -7.053 8.068 1.00 0.00 79 MET A N 7
ATOM 11250 C CA . MET A 1 79 ? -9.857 -7.621 9.390 1.00 0.00 79 MET A CA 7
ATOM 11251 C C . MET A 1 79 ? -11.140 -7.598 10.215 1.00 0.00 79 MET A C 7
ATOM 11252 O O . MET A 1 79 ? -11.371 -8.470 11.053 1.00 0.00 79 MET A O 7
ATOM 11266 N N . LEU A 1 80 ? -11.977 -6.596 9.960 1.00 0.00 80 LEU A N 7
ATOM 11267 C CA . LEU A 1 80 ? -13.246 -6.452 10.666 1.00 0.00 80 LEU A CA 7
ATOM 11268 C C . LEU A 1 80 ? -14.245 -7.503 10.188 1.00 0.00 80 LEU A C 7
ATOM 11269 O O . LEU A 1 80 ? -15.008 -8.059 10.978 1.00 0.00 80 LEU A O 7
ATOM 11285 N N . TYR A 1 81 ? -14.228 -7.769 8.884 1.00 0.00 81 TYR A N 7
ATOM 11286 C CA . TYR A 1 81 ? -15.125 -8.750 8.288 1.00 0.00 81 TYR A CA 7
ATOM 11287 C C . TYR A 1 81 ? -14.545 -10.160 8.376 1.00 0.00 81 TYR A C 7
ATOM 11288 O O . TYR A 1 81 ? -15.122 -11.111 7.843 1.00 0.00 81 TYR A O 7
ATOM 11306 N N . GLU A 1 82 ? -13.397 -10.292 9.044 1.00 0.00 82 GLU A N 7
ATOM 11307 C CA . GLU A 1 82 ? -12.733 -11.585 9.198 1.00 0.00 82 GLU A CA 7
ATOM 11308 C C . GLU A 1 82 ? -13.728 -12.685 9.587 1.00 0.00 82 GLU A C 7
ATOM 11309 O O . GLU A 1 82 ? -14.885 -12.405 9.900 1.00 0.00 82 GLU A O 7
ATOM 11321 N N . PRO A 1 83 ? -13.289 -13.957 9.560 1.00 0.00 83 PRO A N 7
ATOM 11322 C CA . PRO A 1 83 ? -14.147 -15.102 9.898 1.00 0.00 83 PRO A CA 7
ATOM 11323 C C . PRO A 1 83 ? -14.843 -14.963 11.251 1.00 0.00 83 PRO A C 7
ATOM 11324 O O . PRO A 1 83 ? -15.800 -15.686 11.536 1.00 0.00 83 PRO A O 7
ATOM 11335 N N . ASP A 1 84 ? -14.371 -14.042 12.086 1.00 0.00 84 ASP A N 7
ATOM 11336 C CA . ASP A 1 84 ? -14.973 -13.838 13.402 1.00 0.00 84 ASP A CA 7
ATOM 11337 C C . ASP A 1 84 ? -16.274 -13.042 13.298 1.00 0.00 84 ASP A C 7
ATOM 11338 O O . ASP A 1 84 ? -17.052 -12.993 14.252 1.00 0.00 84 ASP A O 7
ATOM 11347 N N . TYR A 1 85 ? -16.510 -12.433 12.134 1.00 0.00 85 TYR A N 7
ATOM 11348 C CA . TYR A 1 85 ? -17.723 -11.647 11.892 1.00 0.00 85 TYR A CA 7
ATOM 11349 C C . TYR A 1 85 ? -18.134 -10.841 13.124 1.00 0.00 85 TYR A C 7
ATOM 11350 O O . TYR A 1 85 ? -18.858 -11.338 13.988 1.00 0.00 85 TYR A O 7
ATOM 11368 N N . GLU A 1 86 ? -17.677 -9.597 13.196 1.00 0.00 86 GLU A N 7
ATOM 11369 C CA . GLU A 1 86 ? -18.005 -8.728 14.321 1.00 0.00 86 GLU A CA 7
ATOM 11370 C C . GLU A 1 86 ? -17.944 -7.259 13.913 1.00 0.00 86 GLU A C 7
ATOM 11371 O O . GLU A 1 86 ? -16.973 -6.565 14.207 1.00 0.00 86 GLU A O 7
ATOM 11383 N N . LEU A 1 87 ? -18.989 -6.792 13.238 1.00 0.00 87 LEU A N 7
ATOM 11384 C CA . LEU A 1 87 ? -19.055 -5.407 12.791 1.00 0.00 87 LEU A CA 7
ATOM 11385 C C . LEU A 1 87 ? -19.569 -4.503 13.909 1.00 0.00 87 LEU A C 7
ATOM 11386 O O . LEU A 1 87 ? -19.064 -3.398 14.105 1.00 0.00 87 LEU A O 7
ATOM 11402 N N . ILE A 1 88 ? -20.580 -4.981 14.631 1.00 0.00 88 ILE A N 7
ATOM 11403 C CA . ILE A 1 88 ? -21.178 -4.223 15.729 1.00 0.00 88 ILE A CA 7
ATOM 11404 C C . ILE A 1 88 ? -21.440 -2.772 15.336 1.00 0.00 88 ILE A C 7
ATOM 11405 O O . ILE A 1 88 ? -21.492 -1.889 16.193 1.00 0.00 88 ILE A O 7
ATOM 11421 N N . ARG A 1 89 ? -21.592 -2.524 14.041 1.00 0.00 89 ARG A N 7
ATOM 11422 C CA . ARG A 1 89 ? -21.833 -1.174 13.557 1.00 0.00 89 ARG A CA 7
ATOM 11423 C C . ARG A 1 89 ? -23.291 -0.987 13.153 1.00 0.00 89 ARG A C 7
ATOM 11424 O O . ARG A 1 89 ? -24.118 -1.879 13.340 1.00 0.00 89 ARG A O 7
ATOM 11445 N N . ASN A 1 90 ? -23.600 0.179 12.593 1.00 0.00 90 ASN A N 7
ATOM 11446 C CA . ASN A 1 90 ? -24.959 0.483 12.159 1.00 0.00 90 ASN A CA 7
ATOM 11447 C C . ASN A 1 90 ? -24.946 1.376 10.923 1.00 0.00 90 ASN A C 7
ATOM 11448 O O . ASN A 1 90 ? -25.852 2.185 10.719 1.00 0.00 90 ASN A O 7
ATOM 11459 N N . GLY A 1 91 ? -23.914 1.225 10.100 1.00 0.00 91 GLY A N 7
ATOM 11460 C CA . GLY A 1 91 ? -23.803 2.024 8.893 1.00 0.00 91 GLY A CA 7
ATOM 11461 C C . GLY A 1 91 ? -23.224 3.400 9.158 1.00 0.00 91 GLY A C 7
ATOM 11462 O O . GLY A 1 91 ? -22.838 3.711 10.284 1.00 0.00 91 GLY A O 7
ATOM 11466 N N . LEU A 1 92 ? -23.164 4.225 8.117 1.00 0.00 92 LEU A N 7
ATOM 11467 C CA . LEU A 1 92 ? -22.629 5.575 8.242 1.00 0.00 92 LEU A CA 7
ATOM 11468 C C . LEU A 1 92 ? -23.333 6.531 7.282 1.00 0.00 92 LEU A C 7
ATOM 11469 O O . LEU A 1 92 ? -23.797 6.126 6.218 1.00 0.00 92 LEU A O 7
ATOM 11485 N N . LYS A 1 93 ? -23.406 7.801 7.669 1.00 0.00 93 LYS A N 7
ATOM 11486 C CA . LYS A 1 93 ? -24.054 8.815 6.843 1.00 0.00 93 LYS A CA 7
ATOM 11487 C C . LYS A 1 93 ? -25.532 8.493 6.644 1.00 0.00 93 LYS A C 7
ATOM 11488 O O . LYS A 1 93 ? -25.882 7.563 5.915 1.00 0.00 93 LYS A O 7
ATOM 11507 N N . GLN A 1 94 ? -26.394 9.264 7.297 1.00 0.00 94 GLN A N 7
ATOM 11508 C CA . GLN A 1 94 ? -27.835 9.060 7.192 1.00 0.00 94 GLN A CA 7
ATOM 11509 C C . GLN A 1 94 ? -28.455 10.049 6.210 1.00 0.00 94 GLN A C 7
ATOM 11510 O O . GLN A 1 94 ? -29.536 10.586 6.453 1.00 0.00 94 GLN A O 7
ATOM 11524 N N . LYS A 1 95 ? -27.763 10.286 5.100 1.00 0.00 95 LYS A N 7
ATOM 11525 C CA . LYS A 1 95 ? -28.247 11.209 4.081 1.00 0.00 95 LYS A CA 7
ATOM 11526 C C . LYS A 1 95 ? -28.389 12.620 4.648 1.00 0.00 95 LYS A C 7
ATOM 11527 O O . LYS A 1 95 ? -29.491 13.166 4.697 1.00 0.00 95 LYS A O 7
ATOM 11546 N N . GLU A 1 96 ? -27.262 13.196 5.072 1.00 0.00 96 GLU A N 7
ATOM 11547 C CA . GLU A 1 96 ? -27.228 14.547 5.644 1.00 0.00 96 GLU A CA 7
ATOM 11548 C C . GLU A 1 96 ? -28.518 14.888 6.390 1.00 0.00 96 GLU A C 7
ATOM 11549 O O . GLU A 1 96 ? -29.472 15.398 5.800 1.00 0.00 96 GLU A O 7
ATOM 11561 N N . ALA A 1 97 ? -28.537 14.606 7.687 1.00 0.00 97 ALA A N 7
ATOM 11562 C CA . ALA A 1 97 ? -29.708 14.882 8.511 1.00 0.00 97 ALA A CA 7
ATOM 11563 C C . ALA A 1 97 ? -30.929 14.123 8.006 1.00 0.00 97 ALA A C 7
ATOM 11564 O O . ALA A 1 97 ? -30.965 13.682 6.855 1.00 0.00 97 ALA A O 7
ATOM 11571 N N . LYS A 1 98 ? -31.928 13.975 8.869 1.00 0.00 98 LYS A N 7
ATOM 11572 C CA . LYS A 1 98 ? -33.152 13.270 8.509 1.00 0.00 98 LYS A CA 7
ATOM 11573 C C . LYS A 1 98 ? -34.376 14.146 8.746 1.00 0.00 98 LYS A C 7
ATOM 11574 O O . LYS A 1 98 ? -34.348 15.054 9.578 1.00 0.00 98 LYS A O 7
ATOM 11593 N N . MET A 1 1 ? 17.049 -3.639 3.163 1.00 0.00 1 MET A N 8
ATOM 11594 C CA . MET A 1 1 ? 16.322 -2.832 2.190 1.00 0.00 1 MET A CA 8
ATOM 11595 C C . MET A 1 1 ? 16.047 -1.436 2.780 1.00 0.00 1 MET A C 8
ATOM 11596 O O . MET A 1 1 ? 15.959 -1.305 4.001 1.00 0.00 1 MET A O 8
ATOM 11610 N N . ASP A 1 2 ? 15.908 -0.384 1.946 1.00 0.00 2 ASP A N 8
ATOM 11611 C CA . ASP A 1 2 ? 15.647 0.952 2.490 1.00 0.00 2 ASP A CA 8
ATOM 11612 C C . ASP A 1 2 ? 14.549 1.621 1.700 1.00 0.00 2 ASP A C 8
ATOM 11613 O O . ASP A 1 2 ? 14.412 1.372 0.517 1.00 0.00 2 ASP A O 8
ATOM 11622 N N . LEU A 1 3 ? 13.734 2.438 2.329 1.00 0.00 3 LEU A N 8
ATOM 11623 C CA . LEU A 1 3 ? 12.657 3.058 1.584 1.00 0.00 3 LEU A CA 8
ATOM 11624 C C . LEU A 1 3 ? 12.719 4.578 1.497 1.00 0.00 3 LEU A C 8
ATOM 11625 O O . LEU A 1 3 ? 12.623 5.269 2.511 1.00 0.00 3 LEU A O 8
ATOM 11641 N N . ILE A 1 4 ? 12.753 5.099 0.270 1.00 0.00 4 ILE A N 8
ATOM 11642 C CA . ILE A 1 4 ? 12.678 6.544 0.086 1.00 0.00 4 ILE A CA 8
ATOM 11643 C C . ILE A 1 4 ? 11.279 6.838 -0.380 1.00 0.00 4 ILE A C 8
ATOM 11644 O O . ILE A 1 4 ? 10.880 6.430 -1.469 1.00 0.00 4 ILE A O 8
ATOM 11660 N N . ILE A 1 5 ? 10.515 7.474 0.469 1.00 0.00 5 ILE A N 8
ATOM 11661 C CA . ILE A 1 5 ? 9.132 7.732 0.159 1.00 0.00 5 ILE A CA 8
ATOM 11662 C C . ILE A 1 5 ? 8.714 9.178 -0.095 1.00 0.00 5 ILE A C 8
ATOM 11663 O O . ILE A 1 5 ? 9.100 10.100 0.625 1.00 0.00 5 ILE A O 8
ATOM 11679 N N . LYS A 1 6 ? 7.811 9.324 -1.057 1.00 0.00 6 LYS A N 8
ATOM 11680 C CA . LYS A 1 6 ? 7.176 10.600 -1.367 1.00 0.00 6 LYS A CA 8
ATOM 11681 C C . LYS A 1 6 ? 5.678 10.306 -1.456 1.00 0.00 6 LYS A C 8
ATOM 11682 O O . LYS A 1 6 ? 5.049 10.407 -2.509 1.00 0.00 6 LYS A O 8
ATOM 11701 N N . GLU A 1 7 ? 5.177 9.838 -0.320 1.00 0.00 7 GLU A N 8
ATOM 11702 C CA . GLU A 1 7 ? 3.799 9.373 -0.134 1.00 0.00 7 GLU A CA 8
ATOM 11703 C C . GLU A 1 7 ? 2.707 10.429 -0.251 1.00 0.00 7 GLU A C 8
ATOM 11704 O O . GLU A 1 7 ? 2.765 11.484 0.382 1.00 0.00 7 GLU A O 8
ATOM 11716 N N . LYS A 1 8 ? 1.668 10.092 -1.043 1.00 0.00 8 LYS A N 8
ATOM 11717 C CA . LYS A 1 8 ? 0.521 10.947 -1.215 1.00 0.00 8 LYS A CA 8
ATOM 11718 C C . LYS A 1 8 ? -0.713 10.072 -1.017 1.00 0.00 8 LYS A C 8
ATOM 11719 O O . LYS A 1 8 ? -0.937 9.153 -1.792 1.00 0.00 8 LYS A O 8
ATOM 11738 N N . ARG A 1 9 ? -1.479 10.299 0.041 1.00 0.00 9 ARG A N 8
ATOM 11739 C CA . ARG A 1 9 ? -2.631 9.439 0.316 1.00 0.00 9 ARG A CA 8
ATOM 11740 C C . ARG A 1 9 ? -3.973 10.143 0.170 1.00 0.00 9 ARG A C 8
ATOM 11741 O O . ARG A 1 9 ? -4.180 11.244 0.684 1.00 0.00 9 ARG A O 8
ATOM 11762 N N . ASP A 1 10 ? -4.892 9.460 -0.505 1.00 0.00 10 ASP A N 8
ATOM 11763 C CA . ASP A 1 10 ? -6.244 9.960 -0.698 1.00 0.00 10 ASP A CA 8
ATOM 11764 C C . ASP A 1 10 ? -7.246 8.905 -0.232 1.00 0.00 10 ASP A C 8
ATOM 11765 O O . ASP A 1 10 ? -7.344 7.798 -0.800 1.00 0.00 10 ASP A O 8
ATOM 11774 N N . ASN A 1 11 ? -8.008 9.219 0.799 1.00 0.00 11 ASN A N 8
ATOM 11775 C CA . ASN A 1 11 ? -8.955 8.243 1.269 1.00 0.00 11 ASN A CA 8
ATOM 11776 C C . ASN A 1 11 ? -10.393 8.707 1.114 1.00 0.00 11 ASN A C 8
ATOM 11777 O O . ASN A 1 11 ? -10.847 9.615 1.812 1.00 0.00 11 ASN A O 8
ATOM 11788 N N . PRO A 1 12 ? -11.144 8.043 0.225 1.00 0.00 12 PRO A N 8
ATOM 11789 C CA . PRO A 1 12 ? -12.535 8.303 -0.012 1.00 0.00 12 PRO A CA 8
ATOM 11790 C C . PRO A 1 12 ? -13.340 7.181 0.641 1.00 0.00 12 PRO A C 8
ATOM 11791 O O . PRO A 1 12 ? -13.197 6.940 1.840 1.00 0.00 12 PRO A O 8
ATOM 11802 N N . ILE A 1 13 ? -14.134 6.457 -0.135 1.00 0.00 13 ILE A N 8
ATOM 11803 C CA . ILE A 1 13 ? -14.876 5.336 0.406 1.00 0.00 13 ILE A CA 8
ATOM 11804 C C . ILE A 1 13 ? -13.939 4.164 0.713 1.00 0.00 13 ILE A C 8
ATOM 11805 O O . ILE A 1 13 ? -14.168 3.403 1.654 1.00 0.00 13 ILE A O 8
ATOM 11821 N N . LEU A 1 14 ? -12.920 3.983 -0.140 1.00 0.00 14 LEU A N 8
ATOM 11822 C CA . LEU A 1 14 ? -12.002 2.851 0.002 1.00 0.00 14 LEU A CA 8
ATOM 11823 C C . LEU A 1 14 ? -10.621 3.205 0.558 1.00 0.00 14 LEU A C 8
ATOM 11824 O O . LEU A 1 14 ? -9.744 2.344 0.592 1.00 0.00 14 LEU A O 8
ATOM 11840 N N . LYS A 1 15 ? -10.442 4.416 1.077 1.00 0.00 15 LYS A N 8
ATOM 11841 C CA . LYS A 1 15 ? -9.176 4.773 1.727 1.00 0.00 15 LYS A CA 8
ATOM 11842 C C . LYS A 1 15 ? -7.921 4.380 0.917 1.00 0.00 15 LYS A C 8
ATOM 11843 O O . LYS A 1 15 ? -7.065 3.662 1.434 1.00 0.00 15 LYS A O 8
ATOM 11862 N N . ARG A 1 16 ? -7.813 4.812 -0.349 1.00 0.00 16 ARG A N 8
ATOM 11863 C CA . ARG A 1 16 ? -6.653 4.438 -1.174 1.00 0.00 16 ARG A CA 8
ATOM 11864 C C . ARG A 1 16 ? -5.630 5.537 -1.236 1.00 0.00 16 ARG A C 8
ATOM 11865 O O . ARG A 1 16 ? -5.933 6.706 -1.054 1.00 0.00 16 ARG A O 8
ATOM 11886 N N . LYS A 1 17 ? -4.394 5.147 -1.463 1.00 0.00 17 LYS A N 8
ATOM 11887 C CA . LYS A 1 17 ? -3.322 6.116 -1.507 1.00 0.00 17 LYS A CA 8
ATOM 11888 C C . LYS A 1 17 ? -2.391 5.891 -2.702 1.00 0.00 17 LYS A C 8
ATOM 11889 O O . LYS A 1 17 ? -2.317 4.770 -3.238 1.00 0.00 17 LYS A O 8
ATOM 11908 N N . GLU A 1 18 ? -1.661 6.963 -3.083 1.00 0.00 18 GLU A N 8
ATOM 11909 C CA . GLU A 1 18 ? -0.686 6.934 -4.174 1.00 0.00 18 GLU A CA 8
ATOM 11910 C C . GLU A 1 18 ? 0.605 7.573 -3.684 1.00 0.00 18 GLU A C 8
ATOM 11911 O O . GLU A 1 18 ? 0.664 8.782 -3.465 1.00 0.00 18 GLU A O 8
ATOM 11923 N N . ILE A 1 19 ? 1.620 6.764 -3.475 1.00 0.00 19 ILE A N 8
ATOM 11924 C CA . ILE A 1 19 ? 2.884 7.254 -2.962 1.00 0.00 19 ILE A CA 8
ATOM 11925 C C . ILE A 1 19 ? 4.050 6.756 -3.776 1.00 0.00 19 ILE A C 8
ATOM 11926 O O . ILE A 1 19 ? 4.012 5.670 -4.342 1.00 0.00 19 ILE A O 8
ATOM 11942 N N . LYS A 1 20 ? 5.082 7.560 -3.830 1.00 0.00 20 LYS A N 8
ATOM 11943 C CA . LYS A 1 20 ? 6.271 7.191 -4.585 1.00 0.00 20 LYS A CA 8
ATOM 11944 C C . LYS A 1 20 ? 7.307 6.583 -3.633 1.00 0.00 20 LYS A C 8
ATOM 11945 O O . LYS A 1 20 ? 7.484 7.064 -2.515 1.00 0.00 20 LYS A O 8
ATOM 11964 N N . TYR A 1 21 ? 7.948 5.493 -4.046 1.00 0.00 21 TYR A N 8
ATOM 11965 C CA . TYR A 1 21 ? 8.910 4.826 -3.163 1.00 0.00 21 TYR A CA 8
ATOM 11966 C C . TYR A 1 21 ? 10.182 4.303 -3.855 1.00 0.00 21 TYR A C 8
ATOM 11967 O O . TYR A 1 21 ? 10.134 3.794 -4.977 1.00 0.00 21 TYR A O 8
ATOM 11985 N N . VAL A 1 22 ? 11.295 4.338 -3.109 1.00 0.00 22 VAL A N 8
ATOM 11986 C CA . VAL A 1 22 ? 12.577 3.763 -3.570 1.00 0.00 22 VAL A CA 8
ATOM 11987 C C . VAL A 1 22 ? 13.032 2.751 -2.526 1.00 0.00 22 VAL A C 8
ATOM 11988 O O . VAL A 1 22 ? 12.972 3.022 -1.339 1.00 0.00 22 VAL A O 8
ATOM 12001 N N . LEU A 1 23 ? 13.504 1.596 -2.946 1.00 0.00 23 LEU A N 8
ATOM 12002 C CA . LEU A 1 23 ? 13.964 0.610 -2.032 1.00 0.00 23 LEU A CA 8
ATOM 12003 C C . LEU A 1 23 ? 15.445 0.449 -2.242 1.00 0.00 23 LEU A C 8
ATOM 12004 O O . LEU A 1 23 ? 15.892 0.176 -3.358 1.00 0.00 23 LEU A O 8
ATOM 12020 N N . LYS A 1 24 ? 16.207 0.611 -1.192 1.00 0.00 24 LYS A N 8
ATOM 12021 C CA . LYS A 1 24 ? 17.632 0.469 -1.320 1.00 0.00 24 LYS A CA 8
ATOM 12022 C C . LYS A 1 24 ? 18.000 -0.885 -0.807 1.00 0.00 24 LYS A C 8
ATOM 12023 O O . LYS A 1 24 ? 17.705 -1.242 0.324 1.00 0.00 24 LYS A O 8
ATOM 12042 N N . PHE A 1 25 ? 18.608 -1.660 -1.663 1.00 0.00 25 PHE A N 8
ATOM 12043 C CA . PHE A 1 25 ? 18.955 -2.998 -1.306 1.00 0.00 25 PHE A CA 8
ATOM 12044 C C . PHE A 1 25 ? 20.453 -3.198 -1.287 1.00 0.00 25 PHE A C 8
ATOM 12045 O O . PHE A 1 25 ? 21.171 -2.780 -2.194 1.00 0.00 25 PHE A O 8
ATOM 12062 N N . ASP A 1 26 ? 20.908 -3.833 -0.225 1.00 0.00 26 ASP A N 8
ATOM 12063 C CA . ASP A 1 26 ? 22.328 -4.096 -0.043 1.00 0.00 26 ASP A CA 8
ATOM 12064 C C . ASP A 1 26 ? 22.787 -5.287 -0.882 1.00 0.00 26 ASP A C 8
ATOM 12065 O O . ASP A 1 26 ? 22.063 -6.270 -1.033 1.00 0.00 26 ASP A O 8
ATOM 12074 N N . SER A 1 27 ? 23.994 -5.187 -1.429 1.00 0.00 27 SER A N 8
ATOM 12075 C CA . SER A 1 27 ? 24.552 -6.251 -2.256 1.00 0.00 27 SER A CA 8
ATOM 12076 C C . SER A 1 27 ? 24.639 -7.561 -1.477 1.00 0.00 27 SER A C 8
ATOM 12077 O O . SER A 1 27 ? 24.865 -7.562 -0.268 1.00 0.00 27 SER A O 8
ATOM 12085 N N . SER A 1 28 ? 24.457 -8.676 -2.181 1.00 0.00 28 SER A N 8
ATOM 12086 C CA . SER A 1 28 ? 24.515 -9.993 -1.558 1.00 0.00 28 SER A CA 8
ATOM 12087 C C . SER A 1 28 ? 23.478 -10.117 -0.445 1.00 0.00 28 SER A C 8
ATOM 12088 O O . SER A 1 28 ? 23.784 -10.571 0.658 1.00 0.00 28 SER A O 8
ATOM 12096 N N . ARG A 1 29 ? 22.249 -9.711 -0.744 1.00 0.00 29 ARG A N 8
ATOM 12097 C CA . ARG A 1 29 ? 21.164 -9.775 0.228 1.00 0.00 29 ARG A CA 8
ATOM 12098 C C . ARG A 1 29 ? 20.008 -10.616 -0.296 1.00 0.00 29 ARG A C 8
ATOM 12099 O O . ARG A 1 29 ? 19.829 -10.765 -1.506 1.00 0.00 29 ARG A O 8
ATOM 12120 N N . THR A 1 30 ? 19.220 -11.152 0.623 1.00 0.00 30 THR A N 8
ATOM 12121 C CA . THR A 1 30 ? 18.070 -11.969 0.268 1.00 0.00 30 THR A CA 8
ATOM 12122 C C . THR A 1 30 ? 16.784 -11.141 0.338 1.00 0.00 30 THR A C 8
ATOM 12123 O O . THR A 1 30 ? 16.487 -10.539 1.370 1.00 0.00 30 THR A O 8
ATOM 12134 N N . PRO A 1 31 ? 15.995 -11.102 -0.751 1.00 0.00 31 PRO A N 8
ATOM 12135 C CA . PRO A 1 31 ? 14.741 -10.344 -0.777 1.00 0.00 31 PRO A CA 8
ATOM 12136 C C . PRO A 1 31 ? 13.749 -10.860 0.257 1.00 0.00 31 PRO A C 8
ATOM 12137 O O . PRO A 1 31 ? 13.462 -12.058 0.307 1.00 0.00 31 PRO A O 8
ATOM 12148 N N . SER A 1 32 ? 13.224 -9.961 1.088 1.00 0.00 32 SER A N 8
ATOM 12149 C CA . SER A 1 32 ? 12.269 -10.362 2.112 1.00 0.00 32 SER A CA 8
ATOM 12150 C C . SER A 1 32 ? 10.872 -9.843 1.791 1.00 0.00 32 SER A C 8
ATOM 12151 O O . SER A 1 32 ? 10.721 -8.806 1.148 1.00 0.00 32 SER A O 8
ATOM 12159 N N . ARG A 1 33 ? 9.850 -10.556 2.263 1.00 0.00 33 ARG A N 8
ATOM 12160 C CA . ARG A 1 33 ? 8.469 -10.139 2.041 1.00 0.00 33 ARG A CA 8
ATOM 12161 C C . ARG A 1 33 ? 8.102 -8.944 2.920 1.00 0.00 33 ARG A C 8
ATOM 12162 O O . ARG A 1 33 ? 7.556 -7.950 2.449 1.00 0.00 33 ARG A O 8
ATOM 12183 N N . GLU A 1 34 ? 8.407 -9.071 4.210 1.00 0.00 34 GLU A N 8
ATOM 12184 C CA . GLU A 1 34 ? 8.118 -8.032 5.195 1.00 0.00 34 GLU A CA 8
ATOM 12185 C C . GLU A 1 34 ? 9.077 -6.852 5.094 1.00 0.00 34 GLU A C 8
ATOM 12186 O O . GLU A 1 34 ? 8.668 -5.701 5.231 1.00 0.00 34 GLU A O 8
ATOM 12198 N N . GLU A 1 35 ? 10.361 -7.136 4.902 1.00 0.00 35 GLU A N 8
ATOM 12199 C CA . GLU A 1 35 ? 11.361 -6.077 4.852 1.00 0.00 35 GLU A CA 8
ATOM 12200 C C . GLU A 1 35 ? 11.048 -5.043 3.775 1.00 0.00 35 GLU A C 8
ATOM 12201 O O . GLU A 1 35 ? 10.991 -3.852 4.068 1.00 0.00 35 GLU A O 8
ATOM 12213 N N . ILE A 1 36 ? 10.824 -5.479 2.543 1.00 0.00 36 ILE A N 8
ATOM 12214 C CA . ILE A 1 36 ? 10.506 -4.534 1.476 1.00 0.00 36 ILE A CA 8
ATOM 12215 C C . ILE A 1 36 ? 9.070 -4.030 1.604 1.00 0.00 36 ILE A C 8
ATOM 12216 O O . ILE A 1 36 ? 8.824 -2.837 1.668 1.00 0.00 36 ILE A O 8
ATOM 12232 N N . LYS A 1 37 ? 8.139 -4.960 1.641 1.00 0.00 37 LYS A N 8
ATOM 12233 C CA . LYS A 1 37 ? 6.706 -4.646 1.753 1.00 0.00 37 LYS A CA 8
ATOM 12234 C C . LYS A 1 37 ? 6.368 -3.806 2.968 1.00 0.00 37 LYS A C 8
ATOM 12235 O O . LYS A 1 37 ? 5.724 -2.764 2.840 1.00 0.00 37 LYS A O 8
ATOM 12254 N N . GLU A 1 38 ? 6.759 -4.245 4.140 1.00 0.00 38 GLU A N 8
ATOM 12255 C CA . GLU A 1 38 ? 6.437 -3.488 5.328 1.00 0.00 38 GLU A CA 8
ATOM 12256 C C . GLU A 1 38 ? 7.208 -2.171 5.368 1.00 0.00 38 GLU A C 8
ATOM 12257 O O . GLU A 1 38 ? 6.685 -1.157 5.811 1.00 0.00 38 GLU A O 8
ATOM 12269 N N . LEU A 1 39 ? 8.435 -2.156 4.873 1.00 0.00 39 LEU A N 8
ATOM 12270 C CA . LEU A 1 39 ? 9.184 -0.913 4.854 1.00 0.00 39 LEU A CA 8
ATOM 12271 C C . LEU A 1 39 ? 8.606 0.015 3.786 1.00 0.00 39 LEU A C 8
ATOM 12272 O O . LEU A 1 39 ? 8.639 1.235 3.935 1.00 0.00 39 LEU A O 8
ATOM 12288 N N . ILE A 1 40 ? 8.067 -0.568 2.715 1.00 0.00 40 ILE A N 8
ATOM 12289 C CA . ILE A 1 40 ? 7.480 0.229 1.650 1.00 0.00 40 ILE A CA 8
ATOM 12290 C C . ILE A 1 40 ? 6.091 0.760 2.000 1.00 0.00 40 ILE A C 8
ATOM 12291 O O . ILE A 1 40 ? 5.879 1.951 1.926 1.00 0.00 40 ILE A O 8
ATOM 12307 N N . ALA A 1 41 ? 5.148 -0.098 2.386 1.00 0.00 41 ALA A N 8
ATOM 12308 C CA . ALA A 1 41 ? 3.791 0.373 2.726 1.00 0.00 41 ALA A CA 8
ATOM 12309 C C . ALA A 1 41 ? 3.791 1.307 3.918 1.00 0.00 41 ALA A C 8
ATOM 12310 O O . ALA A 1 41 ? 3.184 2.389 3.912 1.00 0.00 41 ALA A O 8
ATOM 12317 N N . LYS A 1 42 ? 4.448 0.857 4.958 1.00 0.00 42 LYS A N 8
ATOM 12318 C CA . LYS A 1 42 ? 4.506 1.595 6.191 1.00 0.00 42 LYS A CA 8
ATOM 12319 C C . LYS A 1 42 ? 5.029 2.984 5.917 1.00 0.00 42 LYS A C 8
ATOM 12320 O O . LYS A 1 42 ? 4.360 3.972 6.243 1.00 0.00 42 LYS A O 8
ATOM 12339 N N . HIS A 1 43 ? 6.146 3.065 5.208 1.00 0.00 43 HIS A N 8
ATOM 12340 C CA . HIS A 1 43 ? 6.677 4.350 4.797 1.00 0.00 43 HIS A CA 8
ATOM 12341 C C . HIS A 1 43 ? 5.661 5.014 3.894 1.00 0.00 43 HIS A C 8
ATOM 12342 O O . HIS A 1 43 ? 5.357 6.194 4.026 1.00 0.00 43 HIS A O 8
ATOM 12357 N N . GLU A 1 44 ? 5.125 4.209 2.983 1.00 0.00 44 GLU A N 8
ATOM 12358 C CA . GLU A 1 44 ? 4.121 4.655 2.036 1.00 0.00 44 GLU A CA 8
ATOM 12359 C C . GLU A 1 44 ? 3.004 5.405 2.732 1.00 0.00 44 GLU A C 8
ATOM 12360 O O . GLU A 1 44 ? 2.203 6.083 2.094 1.00 0.00 44 GLU A O 8
ATOM 12372 N N . GLY A 1 45 ? 2.961 5.291 4.047 1.00 0.00 45 GLY A N 8
ATOM 12373 C CA . GLY A 1 45 ? 1.949 5.977 4.797 1.00 0.00 45 GLY A CA 8
ATOM 12374 C C . GLY A 1 45 ? 0.861 5.011 5.183 1.00 0.00 45 GLY A C 8
ATOM 12375 O O . GLY A 1 45 ? -0.300 5.389 5.332 1.00 0.00 45 GLY A O 8
ATOM 12379 N N . VAL A 1 46 ? 1.232 3.731 5.253 1.00 0.00 46 VAL A N 8
ATOM 12380 C CA . VAL A 1 46 ? 0.249 2.690 5.518 1.00 0.00 46 VAL A CA 8
ATOM 12381 C C . VAL A 1 46 ? 0.822 1.432 6.174 1.00 0.00 46 VAL A C 8
ATOM 12382 O O . VAL A 1 46 ? 2.024 1.248 6.243 1.00 0.00 46 VAL A O 8
ATOM 12395 N N . ASP A 1 47 ? -0.069 0.560 6.647 1.00 0.00 47 ASP A N 8
ATOM 12396 C CA . ASP A 1 47 ? 0.330 -0.693 7.296 1.00 0.00 47 ASP A CA 8
ATOM 12397 C C . ASP A 1 47 ? 0.723 -1.781 6.287 1.00 0.00 47 ASP A C 8
ATOM 12398 O O . ASP A 1 47 ? 0.728 -1.563 5.076 1.00 0.00 47 ASP A O 8
ATOM 12407 N N . LYS A 1 48 ? 1.052 -2.961 6.827 1.00 0.00 48 LYS A N 8
ATOM 12408 C CA . LYS A 1 48 ? 1.460 -4.127 6.037 1.00 0.00 48 LYS A CA 8
ATOM 12409 C C . LYS A 1 48 ? 0.313 -4.709 5.206 1.00 0.00 48 LYS A C 8
ATOM 12410 O O . LYS A 1 48 ? 0.544 -5.338 4.177 1.00 0.00 48 LYS A O 8
ATOM 12429 N N . GLU A 1 49 ? -0.918 -4.528 5.657 1.00 0.00 49 GLU A N 8
ATOM 12430 C CA . GLU A 1 49 ? -2.072 -5.059 4.924 1.00 10.00 49 GLU A CA 8
ATOM 12431 C C . GLU A 1 49 ? -2.329 -4.224 3.667 1.00 0.00 49 GLU A C 8
ATOM 12432 O O . GLU A 1 49 ? -2.654 -4.748 2.605 1.00 0.00 49 GLU A O 8
ATOM 12444 N N . LEU A 1 50 ? -2.199 -2.918 3.835 1.00 0.00 50 LEU A N 8
ATOM 12445 C CA . LEU A 1 50 ? -2.416 -1.925 2.806 1.00 0.00 50 LEU A CA 8
ATOM 12446 C C . LEU A 1 50 ? -1.281 -1.830 1.794 1.00 0.00 50 LEU A C 8
ATOM 12447 O O . LEU A 1 50 ? -1.160 -0.812 1.133 1.00 0.00 50 LEU A O 8
ATOM 12463 N N . VAL A 1 51 ? -0.432 -2.845 1.661 1.00 0.00 51 VAL A N 8
ATOM 12464 C CA . VAL A 1 51 ? 0.673 -2.720 0.710 1.00 0.00 51 VAL A CA 8
ATOM 12465 C C . VAL A 1 51 ? 0.414 -3.363 -0.652 1.00 0.00 51 VAL A C 8
ATOM 12466 O O . VAL A 1 51 ? 0.353 -4.586 -0.782 1.00 0.00 51 VAL A O 8
ATOM 12479 N N . ILE A 1 52 ? 0.369 -2.512 -1.679 1.00 0.00 52 ILE A N 8
ATOM 12480 C CA . ILE A 1 52 ? 0.242 -2.950 -3.068 1.00 0.00 52 ILE A CA 8
ATOM 12481 C C . ILE A 1 52 ? 1.275 -2.219 -3.919 1.00 0.00 52 ILE A C 8
ATOM 12482 O O . ILE A 1 52 ? 1.080 -1.043 -4.213 1.00 0.00 52 ILE A O 8
ATOM 12498 N N . VAL A 1 53 ? 2.352 -2.864 -4.348 1.00 0.00 53 VAL A N 8
ATOM 12499 C CA . VAL A 1 53 ? 3.314 -2.142 -5.180 1.00 0.00 53 VAL A CA 8
ATOM 12500 C C . VAL A 1 53 ? 3.745 -2.960 -6.399 1.00 0.00 53 VAL A C 8
ATOM 12501 O O . VAL A 1 53 ? 4.418 -3.984 -6.285 1.00 0.00 53 VAL A O 8
ATOM 12514 N N . ASP A 1 54 ? 3.349 -2.468 -7.575 1.00 0.00 54 ASP A N 8
ATOM 12515 C CA . ASP A 1 54 ? 3.679 -3.105 -8.846 1.00 0.00 54 ASP A CA 8
ATOM 12516 C C . ASP A 1 54 ? 4.555 -2.201 -9.698 1.00 0.00 54 ASP A C 8
ATOM 12517 O O . ASP A 1 54 ? 4.515 -0.978 -9.562 1.00 0.00 54 ASP A O 8
ATOM 12526 N N . ASN A 1 55 ? 5.331 -2.807 -10.588 1.00 0.00 55 ASN A N 8
ATOM 12527 C CA . ASN A 1 55 ? 6.206 -2.058 -11.479 1.00 0.00 55 ASN A CA 8
ATOM 12528 C C . ASN A 1 55 ? 7.151 -1.160 -10.690 1.00 0.00 55 ASN A C 8
ATOM 12529 O O . ASN A 1 55 ? 6.806 -0.651 -9.625 1.00 0.00 55 ASN A O 8
ATOM 12540 N N . ASN A 1 56 ? 8.350 -0.976 -11.216 1.00 0.00 56 ASN A N 8
ATOM 12541 C CA . ASN A 1 56 ? 9.344 -0.143 -10.551 1.00 0.00 56 ASN A CA 8
ATOM 12542 C C . ASN A 1 56 ? 10.240 0.591 -11.545 1.00 0.00 56 ASN A C 8
ATOM 12543 O O . ASN A 1 56 ? 10.947 -0.029 -12.339 1.00 0.00 56 ASN A O 8
ATOM 12554 N N . LYS A 1 57 ? 10.230 1.920 -11.467 1.00 0.00 57 LYS A N 8
ATOM 12555 C CA . LYS A 1 57 ? 11.065 2.750 -12.325 1.00 0.00 57 LYS A CA 8
ATOM 12556 C C . LYS A 1 57 ? 12.414 2.980 -11.640 1.00 0.00 57 LYS A C 8
ATOM 12557 O O . LYS A 1 57 ? 12.478 3.615 -10.591 1.00 0.00 57 LYS A O 8
ATOM 12576 N N . GLN A 1 58 ? 13.491 2.455 -12.215 1.00 0.00 58 GLN A N 8
ATOM 12577 C CA . GLN A 1 58 ? 14.808 2.613 -11.603 1.00 0.00 58 GLN A CA 8
ATOM 12578 C C . GLN A 1 58 ? 15.604 3.749 -12.242 1.00 0.00 58 GLN A C 8
ATOM 12579 O O . GLN A 1 58 ? 16.111 3.619 -13.356 1.00 0.00 58 GLN A O 8
ATOM 12593 N N . LEU A 1 59 ? 15.727 4.856 -11.514 1.00 0.00 59 LEU A N 8
ATOM 12594 C CA . LEU A 1 59 ? 16.485 6.012 -11.991 1.00 0.00 59 LEU A CA 8
ATOM 12595 C C . LEU A 1 59 ? 17.627 6.350 -11.036 1.00 0.00 59 LEU A C 8
ATOM 12596 O O . LEU A 1 59 ? 17.390 6.794 -9.913 1.00 0.00 59 LEU A O 8
ATOM 12612 N N . THR A 1 60 ? 18.867 6.156 -11.491 1.00 0.00 60 THR A N 8
ATOM 12613 C CA . THR A 1 60 ? 20.052 6.454 -10.679 1.00 0.00 60 THR A CA 8
ATOM 12614 C C . THR A 1 60 ? 21.264 5.669 -11.167 1.00 0.00 60 THR A C 8
ATOM 12615 O O . THR A 1 60 ? 22.311 6.244 -11.465 1.00 0.00 60 THR A O 8
ATOM 12626 N N . GLY A 1 61 ? 21.119 4.352 -11.231 1.00 0.00 61 GLY A N 8
ATOM 12627 C CA . GLY A 1 61 ? 22.213 3.506 -11.662 1.00 0.00 61 GLY A CA 8
ATOM 12628 C C . GLY A 1 61 ? 23.002 2.952 -10.490 1.00 0.00 61 GLY A C 8
ATOM 12629 O O . GLY A 1 61 ? 23.778 2.007 -10.646 1.00 0.00 61 GLY A O 8
ATOM 12633 N N . LYS A 1 62 ? 22.802 3.539 -9.310 1.00 0.00 62 LYS A N 8
ATOM 12634 C CA . LYS A 1 62 ? 23.498 3.097 -8.107 1.00 0.00 62 LYS A CA 8
ATOM 12635 C C . LYS A 1 62 ? 23.203 1.626 -7.819 1.00 0.00 62 LYS A C 8
ATOM 12636 O O . LYS A 1 62 ? 23.948 0.746 -8.245 1.00 0.00 62 LYS A O 8
ATOM 12655 N N . HIS A 1 63 ? 22.115 1.360 -7.096 1.00 0.00 63 HIS A N 8
ATOM 12656 C CA . HIS A 1 63 ? 21.744 -0.014 -6.769 1.00 0.00 63 HIS A CA 8
ATOM 12657 C C . HIS A 1 63 ? 20.419 -0.095 -6.009 1.00 0.00 63 HIS A C 8
ATOM 12658 O O . HIS A 1 63 ? 20.166 -1.073 -5.310 1.00 0.00 63 HIS A O 8
ATOM 12673 N N . GLU A 1 64 ? 19.574 0.928 -6.137 1.00 0.00 64 GLU A N 8
ATOM 12674 C CA . GLU A 1 64 ? 18.303 0.952 -5.464 1.00 0.00 64 GLU A CA 8
ATOM 12675 C C . GLU A 1 64 ? 17.218 1.198 -6.501 1.00 0.00 64 GLU A C 8
ATOM 12676 O O . GLU A 1 64 ? 17.502 1.703 -7.587 1.00 0.00 64 GLU A O 8
ATOM 12688 N N . ILE A 1 65 ? 16.003 0.765 -6.215 1.00 0.00 65 ILE A N 8
ATOM 12689 C CA . ILE A 1 65 ? 14.932 0.873 -7.194 1.00 0.00 65 ILE A CA 8
ATOM 12690 C C . ILE A 1 65 ? 13.828 1.821 -6.762 1.00 0.00 65 ILE A C 8
ATOM 12691 O O . ILE A 1 65 ? 13.440 1.866 -5.600 1.00 0.00 65 ILE A O 8
ATOM 12707 N N . GLU A 1 66 ? 13.334 2.578 -7.735 1.00 0.00 66 GLU A N 8
ATOM 12708 C CA . GLU A 1 66 ? 12.274 3.547 -7.516 1.00 0.00 66 GLU A CA 8
ATOM 12709 C C . GLU A 1 66 ? 11.051 3.160 -8.324 1.00 0.00 66 GLU A C 8
ATOM 12710 O O . GLU A 1 66 ? 11.135 2.344 -9.238 1.00 0.00 66 GLU A O 8
ATOM 12722 N N . GLY A 1 67 ? 9.917 3.731 -7.975 1.00 0.00 67 GLY A N 8
ATOM 12723 C CA . GLY A 1 67 ? 8.695 3.423 -8.677 1.00 0.00 67 GLY A CA 8
ATOM 12724 C C . GLY A 1 67 ? 7.501 4.059 -8.018 1.00 0.00 67 GLY A C 8
ATOM 12725 O O . GLY A 1 67 ? 7.633 5.059 -7.308 1.00 0.00 67 GLY A O 8
ATOM 12729 N N . TYR A 1 68 ? 6.341 3.464 -8.218 1.00 0.00 68 TYR A N 8
ATOM 12730 C CA . TYR A 1 68 ? 5.136 3.979 -7.609 1.00 0.00 68 TYR A CA 8
ATOM 12731 C C . TYR A 1 68 ? 4.498 2.899 -6.768 1.00 0.00 68 TYR A C 8
ATOM 12732 O O . TYR A 1 68 ? 4.384 1.746 -7.180 1.00 0.00 68 TYR A O 8
ATOM 12750 N N . THR A 1 69 ? 4.116 3.285 -5.570 1.00 0.00 69 THR A N 8
ATOM 12751 C CA . THR A 1 69 ? 3.518 2.366 -4.622 1.00 0.00 69 THR A CA 8
ATOM 12752 C C . THR A 1 69 ? 2.022 2.652 -4.438 1.00 0.00 69 THR A C 8
ATOM 12753 O O . THR A 1 69 ? 1.602 3.805 -4.360 1.00 0.00 69 THR A O 8
ATOM 12764 N N . LYS A 1 70 ? 1.224 1.588 -4.378 1.00 0.00 70 LYS A N 8
ATOM 12765 C CA . LYS A 1 70 ? -0.229 1.699 -4.200 1.00 0.00 70 LYS A CA 8
ATOM 12766 C C . LYS A 1 70 ? -0.631 1.040 -2.886 1.00 0.00 70 LYS A C 8
ATOM 12767 O O . LYS A 1 70 ? -0.053 0.023 -2.507 1.00 0.00 70 LYS A O 8
ATOM 12786 N N . ILE A 1 71 ? -1.590 1.617 -2.163 1.00 0.00 71 ILE A N 8
ATOM 12787 C CA . ILE A 1 71 ? -1.967 1.022 -0.875 1.00 0.00 71 ILE A CA 8
ATOM 12788 C C . ILE A 1 71 ? -3.458 0.913 -0.629 1.00 0.00 71 ILE A C 8
ATOM 12789 O O . ILE A 1 71 ? -4.241 1.805 -1.003 1.00 0.00 71 ILE A O 8
ATOM 12805 N N . TYR A 1 72 ? -3.815 -0.185 0.062 1.00 0.00 72 TYR A N 8
ATOM 12806 C CA . TYR A 1 72 ? -5.208 -0.445 0.436 1.00 0.00 72 TYR A CA 8
ATOM 12807 C C . TYR A 1 72 ? -5.377 -0.611 1.956 1.00 0.00 72 TYR A C 8
ATOM 12808 O O . TYR A 1 72 ? -4.820 -1.533 2.592 1.00 0.00 72 TYR A O 8
ATOM 12826 N N . ALA A 1 73 ? -6.141 0.317 2.532 1.00 0.00 73 ALA A N 8
ATOM 12827 C CA . ALA A 1 73 ? -6.411 0.337 3.965 1.00 0.00 73 ALA A CA 8
ATOM 12828 C C . ALA A 1 73 ? -7.659 -0.468 4.329 1.00 0.00 73 ALA A C 8
ATOM 12829 O O . ALA A 1 73 ? -7.912 -0.732 5.505 1.00 0.00 73 ALA A O 8
ATOM 12836 N N . ASP A 1 74 ? -8.450 -0.837 3.323 1.00 0.00 74 ASP A N 8
ATOM 12837 C CA . ASP A 1 74 ? -9.680 -1.591 3.557 1.00 0.00 74 ASP A CA 8
ATOM 12838 C C . ASP A 1 74 ? -9.397 -3.057 3.875 1.00 0.00 74 ASP A C 8
ATOM 12839 O O . ASP A 1 74 ? -10.296 -3.793 4.285 1.00 0.00 74 ASP A O 8
ATOM 12848 N N . LYS A 1 75 ? -8.152 -3.482 3.687 1.00 0.00 75 LYS A N 8
ATOM 12849 C CA . LYS A 1 75 ? -7.771 -4.864 3.957 1.00 0.00 75 LYS A CA 8
ATOM 12850 C C . LYS A 1 75 ? -7.891 -5.202 5.444 1.00 0.00 75 LYS A C 8
ATOM 12851 O O . LYS A 1 75 ? -8.573 -6.159 5.813 1.00 0.00 75 LYS A O 8
ATOM 12870 N N . PRO A 1 76 ? -7.229 -4.428 6.329 1.00 0.00 76 PRO A N 8
ATOM 12871 C CA . PRO A 1 76 ? -7.277 -4.674 7.774 1.00 0.00 76 PRO A CA 8
ATOM 12872 C C . PRO A 1 76 ? -8.696 -4.604 8.318 1.00 0.00 76 PRO A C 8
ATOM 12873 O O . PRO A 1 76 ? -9.125 -5.475 9.077 1.00 0.00 76 PRO A O 8
ATOM 12884 N N . SER A 1 77 ? -9.426 -3.572 7.916 1.00 0.00 77 SER A N 8
ATOM 12885 C CA . SER A 1 77 ? -10.802 -3.401 8.355 1.00 0.00 77 SER A CA 8
ATOM 12886 C C . SER A 1 77 ? -11.672 -4.522 7.797 1.00 0.00 77 SER A C 8
ATOM 12887 O O . SER A 1 77 ? -12.644 -4.940 8.422 1.00 0.00 77 SER A O 8
ATOM 12895 N N . ALA A 1 78 ? -11.304 -5.008 6.615 1.00 0.00 78 ALA A N 8
ATOM 12896 C CA . ALA A 1 78 ? -12.038 -6.084 5.966 1.00 0.00 78 ALA A CA 8
ATOM 12897 C C . ALA A 1 78 ? -11.806 -7.413 6.677 1.00 0.00 78 ALA A C 8
ATOM 12898 O O . ALA A 1 78 ? -12.737 -8.196 6.864 1.00 0.00 78 ALA A O 8
ATOM 12905 N N . MET A 1 79 ? -10.559 -7.667 7.067 1.00 0.00 79 MET A N 8
ATOM 12906 C CA . MET A 1 79 ? -10.215 -8.907 7.751 1.00 0.00 79 MET A CA 8
ATOM 12907 C C . MET A 1 79 ? -10.910 -9.000 9.107 1.00 0.00 79 MET A C 8
ATOM 12908 O O . MET A 1 79 ? -11.428 -10.054 9.477 1.00 0.00 79 MET A O 8
ATOM 12922 N N . LEU A 1 80 ? -10.909 -7.895 9.845 1.00 0.00 80 LEU A N 8
ATOM 12923 C CA . LEU A 1 80 ? -11.532 -7.857 11.164 1.00 0.00 80 LEU A CA 8
ATOM 12924 C C . LEU A 1 80 ? -13.050 -7.735 11.066 1.00 0.00 80 LEU A C 8
ATOM 12925 O O . LEU A 1 80 ? -13.781 -8.359 11.836 1.00 0.00 80 LEU A O 8
ATOM 12941 N N . TYR A 1 81 ? -13.520 -6.921 10.128 1.00 0.00 81 TYR A N 8
ATOM 12942 C CA . TYR A 1 81 ? -14.953 -6.714 9.945 1.00 0.00 81 TYR A CA 8
ATOM 12943 C C . TYR A 1 81 ? -15.601 -7.890 9.221 1.00 0.00 81 TYR A C 8
ATOM 12944 O O . TYR A 1 81 ? -16.760 -8.220 9.472 1.00 0.00 81 TYR A O 8
ATOM 12962 N N . GLU A 1 82 ? -14.852 -8.519 8.321 1.00 0.00 82 GLU A N 8
ATOM 12963 C CA . GLU A 1 82 ? -15.367 -9.653 7.562 1.00 0.00 82 GLU A CA 8
ATOM 12964 C C . GLU A 1 82 ? -14.519 -10.905 7.796 1.00 0.00 82 GLU A C 8
ATOM 12965 O O . GLU A 1 82 ? -13.900 -11.428 6.867 1.00 0.00 82 GLU A O 8
ATOM 12977 N N . PRO A 1 83 ? -14.482 -11.404 9.043 1.00 0.00 83 PRO A N 8
ATOM 12978 C CA . PRO A 1 83 ? -13.709 -12.596 9.393 1.00 0.00 83 PRO A CA 8
ATOM 12979 C C . PRO A 1 83 ? -14.387 -13.885 8.932 1.00 0.00 83 PRO A C 8
ATOM 12980 O O . PRO A 1 83 ? -13.725 -14.898 8.708 1.00 0.00 83 PRO A O 8
ATOM 12991 N N . ASP A 1 84 ? -15.710 -13.838 8.795 1.00 0.00 84 ASP A N 8
ATOM 12992 C CA . ASP A 1 84 ? -16.473 -15.006 8.365 1.00 0.00 84 ASP A CA 8
ATOM 12993 C C . ASP A 1 84 ? -16.806 -14.940 6.874 1.00 0.00 84 ASP A C 8
ATOM 12994 O O . ASP A 1 84 ? -17.620 -15.722 6.380 1.00 0.00 84 ASP A O 8
ATOM 13003 N N . TYR A 1 85 ? -16.173 -14.012 6.159 1.00 0.00 85 TYR A N 8
ATOM 13004 C CA . TYR A 1 85 ? -16.410 -13.861 4.727 1.00 0.00 85 TYR A CA 8
ATOM 13005 C C . TYR A 1 85 ? -17.884 -13.583 4.441 1.00 0.00 85 TYR A C 8
ATOM 13006 O O . TYR A 1 85 ? -18.741 -13.781 5.302 1.00 0.00 85 TYR A O 8
ATOM 13024 N N . GLU A 1 86 ? -18.169 -13.127 3.226 1.00 0.00 86 GLU A N 8
ATOM 13025 C CA . GLU A 1 86 ? -19.539 -12.824 2.825 1.00 0.00 86 GLU A CA 8
ATOM 13026 C C . GLU A 1 86 ? -20.101 -13.928 1.934 1.00 0.00 86 GLU A C 8
ATOM 13027 O O . GLU A 1 86 ? -19.508 -14.278 0.914 1.00 0.00 86 GLU A O 8
ATOM 13039 N N . LEU A 1 87 ? -21.248 -14.473 2.327 1.00 0.00 87 LEU A N 8
ATOM 13040 C CA . LEU A 1 87 ? -21.888 -15.539 1.565 1.00 0.00 87 LEU A CA 8
ATOM 13041 C C . LEU A 1 87 ? -22.736 -14.973 0.429 1.00 0.00 87 LEU A C 8
ATOM 13042 O O . LEU A 1 87 ? -22.915 -15.619 -0.603 1.00 0.00 87 LEU A O 8
ATOM 13058 N N . ILE A 1 88 ? -23.258 -13.768 0.625 1.00 0.00 88 ILE A N 8
ATOM 13059 C CA . ILE A 1 88 ? -24.088 -13.123 -0.387 1.00 0.00 88 ILE A CA 8
ATOM 13060 C C . ILE A 1 88 ? -24.496 -11.715 0.040 1.00 0.00 88 ILE A C 8
ATOM 13061 O O . ILE A 1 88 ? -24.586 -10.812 -0.792 1.00 0.00 88 ILE A O 8
ATOM 13077 N N . ARG A 1 89 ? -24.747 -11.543 1.343 1.00 0.00 89 ARG A N 8
ATOM 13078 C CA . ARG A 1 89 ? -25.152 -10.250 1.909 1.00 0.00 89 ARG A CA 8
ATOM 13079 C C . ARG A 1 89 ? -25.967 -9.419 0.917 1.00 0.00 89 ARG A C 8
ATOM 13080 O O . ARG A 1 89 ? -25.412 -8.654 0.128 1.00 0.00 89 ARG A O 8
ATOM 13101 N N . ASN A 1 90 ? -27.286 -9.574 0.970 1.00 0.00 90 ASN A N 8
ATOM 13102 C CA . ASN A 1 90 ? -28.177 -8.838 0.079 1.00 0.00 90 ASN A CA 8
ATOM 13103 C C . ASN A 1 90 ? -28.835 -7.672 0.811 1.00 0.00 90 ASN A C 8
ATOM 13104 O O . ASN A 1 90 ? -29.961 -7.286 0.499 1.00 0.00 90 ASN A O 8
ATOM 13115 N N . GLY A 1 91 ? -28.123 -7.116 1.786 1.00 0.00 91 GLY A N 8
ATOM 13116 C CA . GLY A 1 91 ? -28.653 -5.999 2.547 1.00 0.00 91 GLY A CA 8
ATOM 13117 C C . GLY A 1 91 ? -27.563 -5.175 3.204 1.00 0.00 91 GLY A C 8
ATOM 13118 O O . GLY A 1 91 ? -27.753 -4.641 4.297 1.00 0.00 91 GLY A O 8
ATOM 13122 N N . LEU A 1 92 ? -26.417 -5.074 2.539 1.00 0.00 92 LEU A N 8
ATOM 13123 C CA . LEU A 1 92 ? -25.291 -4.311 3.066 1.00 0.00 92 LEU A CA 8
ATOM 13124 C C . LEU A 1 92 ? -24.999 -3.098 2.188 1.00 0.00 92 LEU A C 8
ATOM 13125 O O . LEU A 1 92 ? -24.647 -2.028 2.687 1.00 0.00 92 LEU A O 8
ATOM 13141 N N . LYS A 1 93 ? -25.148 -3.271 0.878 1.00 0.00 93 LYS A N 8
ATOM 13142 C CA . LYS A 1 93 ? -24.899 -2.191 -0.069 1.00 0.00 93 LYS A CA 8
ATOM 13143 C C . LYS A 1 93 ? -26.074 -2.030 -1.028 1.00 0.00 93 LYS A C 8
ATOM 13144 O O . LYS A 1 93 ? -26.121 -2.663 -2.081 1.00 0.00 93 LYS A O 8
ATOM 13163 N N . GLN A 1 94 ? -27.020 -1.173 -0.657 1.00 0.00 94 GLN A N 8
ATOM 13164 C CA . GLN A 1 94 ? -28.195 -0.927 -1.484 1.00 0.00 94 GLN A CA 8
ATOM 13165 C C . GLN A 1 94 ? -28.165 0.485 -2.063 1.00 0.00 94 GLN A C 8
ATOM 13166 O O . GLN A 1 94 ? -28.988 1.330 -1.712 1.00 0.00 94 GLN A O 8
ATOM 13180 N N . LYS A 1 95 ? -27.210 0.732 -2.953 1.00 0.00 95 LYS A N 8
ATOM 13181 C CA . LYS A 1 95 ? -27.071 2.041 -3.581 1.00 0.00 95 LYS A CA 8
ATOM 13182 C C . LYS A 1 95 ? -26.838 3.124 -2.535 1.00 0.00 95 LYS A C 8
ATOM 13183 O O . LYS A 1 95 ? -27.209 4.282 -2.735 1.00 0.00 95 LYS A O 8
ATOM 13202 N N . GLU A 1 96 ? -26.223 2.744 -1.421 1.00 0.00 96 GLU A N 8
ATOM 13203 C CA . GLU A 1 96 ? -25.940 3.683 -0.344 1.00 0.00 96 GLU A CA 8
ATOM 13204 C C . GLU A 1 96 ? -25.191 2.998 0.794 1.00 0.00 96 GLU A C 8
ATOM 13205 O O . GLU A 1 96 ? -25.745 2.150 1.494 1.00 0.00 96 GLU A O 8
ATOM 13217 N N . ALA A 1 97 ? -23.926 3.367 0.972 1.00 0.00 97 ALA A N 8
ATOM 13218 C CA . ALA A 1 97 ? -23.101 2.786 2.023 1.00 0.00 97 ALA A CA 8
ATOM 13219 C C . ALA A 1 97 ? -21.904 3.676 2.337 1.00 0.00 97 ALA A C 8
ATOM 13220 O O . ALA A 1 97 ? -21.158 4.069 1.440 1.00 0.00 97 ALA A O 8
ATOM 13227 N N . LYS A 1 98 ? -21.726 3.991 3.616 1.00 0.00 98 LYS A N 8
ATOM 13228 C CA . LYS A 1 98 ? -20.618 4.835 4.049 1.00 0.00 98 LYS A CA 8
ATOM 13229 C C . LYS A 1 98 ? -20.599 4.972 5.568 1.00 0.00 98 LYS A C 8
ATOM 13230 O O . LYS A 1 98 ? -21.461 4.429 6.260 1.00 0.00 98 LYS A O 8
ATOM 13249 N N . MET A 1 1 ? 17.686 -3.337 2.823 1.00 0.00 1 MET A N 9
ATOM 13250 C CA . MET A 1 1 ? 16.836 -2.590 1.901 1.00 0.00 1 MET A CA 9
ATOM 13251 C C . MET A 1 1 ? 16.519 -1.204 2.504 1.00 0.00 1 MET A C 9
ATOM 13252 O O . MET A 1 1 ? 16.535 -1.062 3.727 1.00 0.00 1 MET A O 9
ATOM 13266 N N . ASP A 1 2 ? 16.249 -0.172 1.678 1.00 0.00 2 ASP A N 9
ATOM 13267 C CA . ASP A 1 2 ? 15.965 1.160 2.228 1.00 0.00 2 ASP A CA 9
ATOM 13268 C C . ASP A 1 2 ? 14.771 1.772 1.537 1.00 0.00 2 ASP A C 9
ATOM 13269 O O . ASP A 1 2 ? 14.536 1.507 0.376 1.00 0.00 2 ASP A O 9
ATOM 13278 N N . LEU A 1 3 ? 13.990 2.568 2.228 1.00 0.00 3 LEU A N 9
ATOM 13279 C CA . LEU A 1 3 ? 12.832 3.145 1.573 1.00 0.00 3 LEU A CA 9
ATOM 13280 C C . LEU A 1 3 ? 12.868 4.661 1.459 1.00 0.00 3 LEU A C 9
ATOM 13281 O O . LEU A 1 3 ? 12.756 5.367 2.461 1.00 0.00 3 LEU A O 9
ATOM 13297 N N . ILE A 1 4 ? 12.921 5.161 0.228 1.00 0.00 4 ILE A N 9
ATOM 13298 C CA . ILE A 1 4 ? 12.845 6.606 0.021 1.00 0.00 4 ILE A CA 9
ATOM 13299 C C . ILE A 1 4 ? 11.446 6.903 -0.470 1.00 0.00 4 ILE A C 9
ATOM 13300 O O . ILE A 1 4 ? 11.053 6.480 -1.556 1.00 0.00 4 ILE A O 9
ATOM 13316 N N . ILE A 1 5 ? 10.678 7.559 0.369 1.00 0.00 5 ILE A N 9
ATOM 13317 C CA . ILE A 1 5 ? 9.289 7.827 0.057 1.00 0.00 5 ILE A CA 9
ATOM 13318 C C . ILE A 1 5 ? 8.859 9.275 -0.206 1.00 0.00 5 ILE A C 9
ATOM 13319 O O . ILE A 1 5 ? 9.258 10.207 0.490 1.00 0.00 5 ILE A O 9
ATOM 13335 N N . LYS A 1 6 ? 7.928 9.405 -1.151 1.00 0.00 6 LYS A N 9
ATOM 13336 C CA . LYS A 1 6 ? 7.277 10.676 -1.467 1.00 0.00 6 LYS A CA 9
ATOM 13337 C C . LYS A 1 6 ? 5.770 10.390 -1.470 1.00 0.00 6 LYS A C 9
ATOM 13338 O O . LYS A 1 6 ? 5.058 10.606 -2.452 1.00 0.00 6 LYS A O 9
ATOM 13357 N N . GLU A 1 7 ? 5.347 9.810 -0.348 1.00 0.00 7 GLU A N 9
ATOM 13358 C CA . GLU A 1 7 ? 3.974 9.339 -0.095 1.00 0.00 7 GLU A CA 9
ATOM 13359 C C . GLU A 1 7 ? 2.872 10.395 -0.191 1.00 0.00 7 GLU A C 9
ATOM 13360 O O . GLU A 1 7 ? 2.986 11.488 0.364 1.00 0.00 7 GLU A O 9
ATOM 13372 N N . LYS A 1 8 ? 1.768 10.023 -0.877 1.00 0.00 8 LYS A N 9
ATOM 13373 C CA . LYS A 1 8 ? 0.612 10.878 -1.027 1.00 0.00 8 LYS A CA 9
ATOM 13374 C C . LYS A 1 8 ? -0.621 10.005 -0.809 1.00 0.00 8 LYS A C 9
ATOM 13375 O O . LYS A 1 8 ? -0.705 8.927 -1.383 1.00 0.00 8 LYS A O 9
ATOM 13394 N N . ARG A 1 9 ? -1.549 10.409 0.051 1.00 0.00 9 ARG A N 9
ATOM 13395 C CA . ARG A 1 9 ? -2.707 9.553 0.317 1.00 0.00 9 ARG A CA 9
ATOM 13396 C C . ARG A 1 9 ? -4.047 10.261 0.198 1.00 0.00 9 ARG A C 9
ATOM 13397 O O . ARG A 1 9 ? -4.244 11.359 0.720 1.00 0.00 9 ARG A O 9
ATOM 13418 N N . ASP A 1 10 ? -4.984 9.577 -0.457 1.00 0.00 10 ASP A N 9
ATOM 13419 C CA . ASP A 1 10 ? -6.341 10.071 -0.613 1.00 0.00 10 ASP A CA 9
ATOM 13420 C C . ASP A 1 10 ? -7.317 9.006 -0.117 1.00 0.00 10 ASP A C 9
ATOM 13421 O O . ASP A 1 10 ? -7.420 7.891 -0.675 1.00 0.00 10 ASP A O 9
ATOM 13430 N N . ASN A 1 11 ? -8.046 9.318 0.935 1.00 0.00 11 ASN A N 9
ATOM 13431 C CA . ASN A 1 11 ? -8.961 8.333 1.444 1.00 0.00 11 ASN A CA 9
ATOM 13432 C C . ASN A 1 11 ? -10.413 8.749 1.266 1.00 0.00 11 ASN A C 9
ATOM 13433 O O . ASN A 1 11 ? -10.895 9.671 1.921 1.00 0.00 11 ASN A O 9
ATOM 13444 N N . PRO A 1 12 ? -11.144 8.023 0.410 1.00 0.00 12 PRO A N 9
ATOM 13445 C CA . PRO A 1 12 ? -12.542 8.236 0.161 1.00 0.00 12 PRO A CA 9
ATOM 13446 C C . PRO A 1 12 ? -13.321 7.147 0.896 1.00 0.00 12 PRO A C 9
ATOM 13447 O O . PRO A 1 12 ? -13.165 6.988 2.107 1.00 0.00 12 PRO A O 9
ATOM 13458 N N . ILE A 1 13 ? -14.112 6.360 0.178 1.00 0.00 13 ILE A N 9
ATOM 13459 C CA . ILE A 1 13 ? -14.832 5.268 0.803 1.00 0.00 13 ILE A CA 9
ATOM 13460 C C . ILE A 1 13 ? -13.871 4.139 1.182 1.00 0.00 13 ILE A C 9
ATOM 13461 O O . ILE A 1 13 ? -14.061 3.462 2.192 1.00 0.00 13 ILE A O 9
ATOM 13477 N N . LEU A 1 14 ? -12.873 3.899 0.319 1.00 0.00 14 LEU A N 9
ATOM 13478 C CA . LEU A 1 14 ? -11.933 2.799 0.532 1.00 0.00 14 LEU A CA 9
ATOM 13479 C C . LEU A 1 14 ? -10.544 3.221 1.015 1.00 0.00 14 LEU A C 9
ATOM 13480 O O . LEU A 1 14 ? -9.638 2.392 1.048 1.00 0.00 14 LEU A O 9
ATOM 13496 N N . LYS A 1 15 ? -10.383 4.462 1.469 1.00 0.00 15 LYS A N 9
ATOM 13497 C CA . LYS A 1 15 ? -9.098 4.887 2.037 1.00 0.00 15 LYS A CA 9
ATOM 13498 C C . LYS A 1 15 ? -7.881 4.503 1.172 1.00 0.00 15 LYS A C 9
ATOM 13499 O O . LYS A 1 15 ? -6.976 3.826 1.659 1.00 0.00 15 LYS A O 9
ATOM 13518 N N . ARG A 1 16 ? -7.859 4.896 -0.112 1.00 0.00 16 ARG A N 9
ATOM 13519 C CA . ARG A 1 16 ? -6.745 4.527 -0.996 1.00 0.00 16 ARG A CA 9
ATOM 13520 C C . ARG A 1 16 ? -5.673 5.603 -1.040 1.00 0.00 16 ARG A C 9
ATOM 13521 O O . ARG A 1 16 ? -5.971 6.784 -0.927 1.00 0.00 16 ARG A O 9
ATOM 13542 N N . LYS A 1 17 ? -4.420 5.209 -1.219 1.00 0.00 17 LYS A N 9
ATOM 13543 C CA . LYS A 1 17 ? -3.355 6.205 -1.288 1.00 0.00 17 LYS A CA 9
ATOM 13544 C C . LYS A 1 17 ? -2.396 5.939 -2.451 1.00 0.00 17 LYS A C 9
ATOM 13545 O O . LYS A 1 17 ? -2.322 4.807 -2.957 1.00 0.00 17 LYS A O 9
ATOM 13564 N N . GLU A 1 18 ? -1.670 7.003 -2.870 1.00 0.00 18 GLU A N 9
ATOM 13565 C CA . GLU A 1 18 ? -0.703 6.945 -3.968 1.00 0.00 18 GLU A CA 9
ATOM 13566 C C . GLU A 1 18 ? 0.594 7.588 -3.503 1.00 0.00 18 GLU A C 9
ATOM 13567 O O . GLU A 1 18 ? 0.644 8.792 -3.254 1.00 0.00 18 GLU A O 9
ATOM 13579 N N . ILE A 1 19 ? 1.615 6.785 -3.339 1.00 0.00 19 ILE A N 9
ATOM 13580 C CA . ILE A 1 19 ? 2.885 7.264 -2.842 1.00 0.00 19 ILE A CA 9
ATOM 13581 C C . ILE A 1 19 ? 4.030 6.793 -3.697 1.00 0.00 19 ILE A C 9
ATOM 13582 O O . ILE A 1 19 ? 3.983 5.716 -4.279 1.00 0.00 19 ILE A O 9
ATOM 13598 N N . LYS A 1 20 ? 5.063 7.599 -3.761 1.00 0.00 20 LYS A N 9
ATOM 13599 C CA . LYS A 1 20 ? 6.229 7.233 -4.543 1.00 0.00 20 LYS A CA 9
ATOM 13600 C C . LYS A 1 20 ? 7.255 6.603 -3.609 1.00 0.00 20 LYS A C 9
ATOM 13601 O O . LYS A 1 20 ? 7.458 7.077 -2.493 1.00 0.00 20 LYS A O 9
ATOM 13620 N N . TYR A 1 21 ? 7.857 5.504 -4.033 1.00 0.00 21 TYR A N 9
ATOM 13621 C CA . TYR A 1 21 ? 8.806 4.815 -3.174 1.00 0.00 21 TYR A CA 9
ATOM 13622 C C . TYR A 1 21 ? 10.052 4.286 -3.898 1.00 0.00 21 TYR A C 9
ATOM 13623 O O . TYR A 1 21 ? 10.002 3.902 -5.073 1.00 0.00 21 TYR A O 9
ATOM 13641 N N . VAL A 1 22 ? 11.145 4.200 -3.136 1.00 0.00 22 VAL A N 9
ATOM 13642 C CA . VAL A 1 22 ? 12.409 3.624 -3.622 1.00 0.00 22 VAL A CA 9
ATOM 13643 C C . VAL A 1 22 ? 12.954 2.686 -2.554 1.00 0.00 22 VAL A C 9
ATOM 13644 O O . VAL A 1 22 ? 13.061 3.062 -1.397 1.00 0.00 22 VAL A O 9
ATOM 13657 N N . LEU A 1 23 ? 13.339 1.488 -2.939 1.00 0.00 23 LEU A N 9
ATOM 13658 C CA . LEU A 1 23 ? 13.897 0.557 -2.021 1.00 0.00 23 LEU A CA 9
ATOM 13659 C C . LEU A 1 23 ? 15.360 0.456 -2.363 1.00 0.00 23 LEU A C 9
ATOM 13660 O O . LEU A 1 23 ? 15.713 0.128 -3.497 1.00 0.00 23 LEU A O 9
ATOM 13676 N N . LYS A 1 24 ? 16.220 0.749 -1.414 1.00 0.00 24 LYS A N 9
ATOM 13677 C CA . LYS A 1 24 ? 17.631 0.688 -1.697 1.00 0.00 24 LYS A CA 9
ATOM 13678 C C . LYS A 1 24 ? 18.155 -0.601 -1.154 1.00 0.00 24 LYS A C 9
ATOM 13679 O O . LYS A 1 24 ? 18.045 -0.896 0.024 1.00 0.00 24 LYS A O 9
ATOM 13698 N N . PHE A 1 25 ? 18.700 -1.387 -2.039 1.00 0.00 25 PHE A N 9
ATOM 13699 C CA . PHE A 1 25 ? 19.193 -2.675 -1.661 1.00 0.00 25 PHE A CA 9
ATOM 13700 C C . PHE A 1 25 ? 20.704 -2.731 -1.786 1.00 0.00 25 PHE A C 9
ATOM 13701 O O . PHE A 1 25 ? 21.276 -2.291 -2.782 1.00 0.00 25 PHE A O 9
ATOM 13718 N N . ASP A 1 26 ? 21.342 -3.255 -0.750 1.00 0.00 26 ASP A N 9
ATOM 13719 C CA . ASP A 1 26 ? 22.804 -3.344 -0.729 1.00 0.00 26 ASP A CA 9
ATOM 13720 C C . ASP A 1 26 ? 23.295 -4.697 -0.227 1.00 0.00 26 ASP A C 9
ATOM 13721 O O . ASP A 1 26 ? 22.513 -5.528 0.236 1.00 0.00 26 ASP A O 9
ATOM 13730 N N . SER A 1 27 ? 24.612 -4.908 -0.325 1.00 0.00 27 SER A N 9
ATOM 13731 C CA . SER A 1 27 ? 25.235 -6.155 0.116 1.00 0.00 27 SER A CA 9
ATOM 13732 C C . SER A 1 27 ? 24.480 -7.361 -0.437 1.00 0.00 27 SER A C 9
ATOM 13733 O O . SER A 1 27 ? 23.705 -7.229 -1.380 1.00 0.00 27 SER A O 9
ATOM 13741 N N . SER A 1 28 ? 24.703 -8.530 0.162 1.00 0.00 28 SER A N 9
ATOM 13742 C CA . SER A 1 28 ? 24.022 -9.743 -0.271 1.00 0.00 28 SER A CA 9
ATOM 13743 C C . SER A 1 28 ? 22.525 -9.596 -0.032 1.00 0.00 28 SER A C 9
ATOM 13744 O O . SER A 1 28 ? 21.968 -10.193 0.890 1.00 0.00 28 SER A O 9
ATOM 13752 N N . ARG A 1 29 ? 21.890 -8.770 -0.851 1.00 0.00 29 ARG A N 9
ATOM 13753 C CA . ARG A 1 29 ? 20.468 -8.502 -0.722 1.00 0.00 29 ARG A CA 9
ATOM 13754 C C . ARG A 1 29 ? 19.622 -9.684 -1.148 1.00 0.00 29 ARG A C 9
ATOM 13755 O O . ARG A 1 29 ? 19.703 -10.158 -2.281 1.00 0.00 29 ARG A O 9
ATOM 13776 N N . THR A 1 30 ? 18.790 -10.134 -0.227 1.00 0.00 30 THR A N 9
ATOM 13777 C CA . THR A 1 30 ? 17.893 -11.239 -0.478 1.00 0.00 30 THR A CA 9
ATOM 13778 C C . THR A 1 30 ? 16.447 -10.768 -0.316 1.00 0.00 30 THR A C 9
ATOM 13779 O O . THR A 1 30 ? 15.995 -10.512 0.799 1.00 0.00 30 THR A O 9
ATOM 13790 N N . PRO A 1 31 ? 15.704 -10.621 -1.429 1.00 0.00 31 PRO A N 9
ATOM 13791 C CA . PRO A 1 31 ? 14.319 -10.155 -1.390 1.00 0.00 31 PRO A CA 9
ATOM 13792 C C . PRO A 1 31 ? 13.542 -10.738 -0.216 1.00 0.00 31 PRO A C 9
ATOM 13793 O O . PRO A 1 31 ? 13.508 -11.954 -0.025 1.00 0.00 31 PRO A O 9
ATOM 13804 N N . SER A 1 32 ? 12.920 -9.865 0.568 1.00 0.00 32 SER A N 9
ATOM 13805 C CA . SER A 1 32 ? 12.147 -10.305 1.720 1.00 0.00 32 SER A CA 9
ATOM 13806 C C . SER A 1 32 ? 10.696 -9.860 1.586 1.00 0.00 32 SER A C 9
ATOM 13807 O O . SER A 1 32 ? 10.416 -8.848 0.954 1.00 0.00 32 SER A O 9
ATOM 13815 N N . ARG A 1 33 ? 9.777 -10.603 2.194 1.00 0.00 33 ARG A N 9
ATOM 13816 C CA . ARG A 1 33 ? 8.368 -10.234 2.135 1.00 0.00 33 ARG A CA 9
ATOM 13817 C C . ARG A 1 33 ? 8.082 -9.032 3.034 1.00 0.00 33 ARG A C 9
ATOM 13818 O O . ARG A 1 33 ? 7.465 -8.056 2.614 1.00 0.00 33 ARG A O 9
ATOM 13839 N N . GLU A 1 34 ? 8.542 -9.132 4.278 1.00 0.00 34 GLU A N 9
ATOM 13840 C CA . GLU A 1 34 ? 8.357 -8.082 5.277 1.00 0.00 34 GLU A CA 9
ATOM 13841 C C . GLU A 1 34 ? 9.286 -6.893 5.069 1.00 0.00 34 GLU A C 9
ATOM 13842 O O . GLU A 1 34 ? 8.869 -5.741 5.200 1.00 0.00 34 GLU A O 9
ATOM 13854 N N . GLU A 1 35 ? 10.561 -7.172 4.815 1.00 0.00 35 GLU A N 9
ATOM 13855 C CA . GLU A 1 35 ? 11.552 -6.113 4.677 1.00 0.00 35 GLU A CA 9
ATOM 13856 C C . GLU A 1 35 ? 11.208 -5.103 3.586 1.00 0.00 35 GLU A C 9
ATOM 13857 O O . GLU A 1 35 ? 11.176 -3.912 3.857 1.00 0.00 35 GLU A O 9
ATOM 13869 N N . ILE A 1 36 ? 10.940 -5.557 2.366 1.00 0.00 36 ILE A N 9
ATOM 13870 C CA . ILE A 1 36 ? 10.604 -4.622 1.290 1.00 0.00 36 ILE A CA 9
ATOM 13871 C C . ILE A 1 36 ? 9.178 -4.097 1.436 1.00 0.00 36 ILE A C 9
ATOM 13872 O O . ILE A 1 36 ? 8.948 -2.899 1.463 1.00 0.00 36 ILE A O 9
ATOM 13888 N N . LYS A 1 37 ? 8.236 -5.017 1.519 1.00 0.00 37 LYS A N 9
ATOM 13889 C CA . LYS A 1 37 ? 6.807 -4.690 1.645 1.00 0.00 37 LYS A CA 9
ATOM 13890 C C . LYS A 1 37 ? 6.502 -3.803 2.831 1.00 0.00 37 LYS A C 9
ATOM 13891 O O . LYS A 1 37 ? 5.879 -2.759 2.673 1.00 0.00 37 LYS A O 9
ATOM 13910 N N . GLU A 1 38 ? 6.909 -4.194 4.009 1.00 0.00 38 GLU A N 9
ATOM 13911 C CA . GLU A 1 38 ? 6.628 -3.371 5.158 1.00 0.00 38 GLU A CA 9
ATOM 13912 C C . GLU A 1 38 ? 7.420 -2.071 5.070 1.00 0.00 38 GLU A C 9
ATOM 13913 O O . GLU A 1 38 ? 6.869 -0.985 5.214 1.00 0.00 38 GLU A O 9
ATOM 13925 N N . LEU A 1 39 ? 8.709 -2.171 4.791 1.00 0.00 39 LEU A N 9
ATOM 13926 C CA . LEU A 1 39 ? 9.524 -0.979 4.663 1.00 0.00 39 LEU A CA 9
ATOM 13927 C C . LEU A 1 39 ? 8.909 -0.026 3.628 1.00 0.00 39 LEU A C 9
ATOM 13928 O O . LEU A 1 39 ? 8.947 1.191 3.801 1.00 0.00 39 LEU A O 9
ATOM 13944 N N . ILE A 1 40 ? 8.335 -0.590 2.557 1.00 0.00 40 ILE A N 9
ATOM 13945 C CA . ILE A 1 40 ? 7.714 0.224 1.514 1.00 0.00 40 ILE A CA 9
ATOM 13946 C C . ILE A 1 40 ? 6.348 0.760 1.931 1.00 0.00 40 ILE A C 9
ATOM 13947 O O . ILE A 1 40 ? 6.140 1.952 1.881 1.00 0.00 40 ILE A O 9
ATOM 13963 N N . ALA A 1 41 ? 5.431 -0.101 2.358 1.00 0.00 41 ALA A N 9
ATOM 13964 C CA . ALA A 1 41 ? 4.095 0.353 2.782 1.00 0.00 41 ALA A CA 9
ATOM 13965 C C . ALA A 1 41 ? 4.149 1.272 3.984 1.00 0.00 41 ALA A C 9
ATOM 13966 O O . ALA A 1 41 ? 3.550 2.357 4.011 1.00 0.00 41 ALA A O 9
ATOM 13973 N N . LYS A 1 42 ? 4.850 0.807 4.990 1.00 0.00 42 LYS A N 9
ATOM 13974 C CA . LYS A 1 42 ? 4.964 1.532 6.225 1.00 0.00 42 LYS A CA 9
ATOM 13975 C C . LYS A 1 42 ? 5.474 2.928 5.948 1.00 0.00 42 LYS A C 9
ATOM 13976 O O . LYS A 1 42 ? 4.817 3.908 6.309 1.00 0.00 42 LYS A O 9
ATOM 13995 N N . HIS A 1 43 ? 6.566 3.019 5.200 1.00 0.00 43 HIS A N 9
ATOM 13996 C CA . HIS A 1 43 ? 7.087 4.309 4.785 1.00 0.00 43 HIS A CA 9
ATOM 13997 C C . HIS A 1 43 ? 6.061 4.990 3.909 1.00 0.00 43 HIS A C 9
ATOM 13998 O O . HIS A 1 43 ? 5.774 6.172 4.049 1.00 0.00 43 HIS A O 9
ATOM 14013 N N . GLU A 1 44 ? 5.505 4.196 3.002 1.00 0.00 44 GLU A N 9
ATOM 14014 C CA . GLU A 1 44 ? 4.493 4.652 2.070 1.00 0.00 44 GLU A CA 9
ATOM 14015 C C . GLU A 1 44 ? 3.376 5.380 2.788 1.00 0.00 44 GLU A C 9
ATOM 14016 O O . GLU A 1 44 ? 2.546 6.041 2.164 1.00 0.00 44 GLU A O 9
ATOM 14028 N N . GLY A 1 45 ? 3.368 5.269 4.107 1.00 0.00 45 GLY A N 9
ATOM 14029 C CA . GLY A 1 45 ? 2.365 5.936 4.886 1.00 0.00 45 GLY A CA 9
ATOM 14030 C C . GLY A 1 45 ? 1.291 4.963 5.268 1.00 0.00 45 GLY A C 9
ATOM 14031 O O . GLY A 1 45 ? 0.128 5.335 5.430 1.00 0.00 45 GLY A O 9
ATOM 14035 N N . VAL A 1 46 ? 1.663 3.685 5.324 1.00 0.00 46 VAL A N 9
ATOM 14036 C CA . VAL A 1 46 ? 0.681 2.650 5.589 1.00 0.00 46 VAL A CA 9
ATOM 14037 C C . VAL A 1 46 ? 1.245 1.377 6.227 1.00 0.00 46 VAL A C 9
ATOM 14038 O O . VAL A 1 46 ? 2.446 1.178 6.276 1.00 0.00 46 VAL A O 9
ATOM 14051 N N . ASP A 1 47 ? 0.350 0.510 6.700 1.00 0.00 47 ASP A N 9
ATOM 14052 C CA . ASP A 1 47 ? 0.740 -0.754 7.330 1.00 0.00 47 ASP A CA 9
ATOM 14053 C C . ASP A 1 47 ? 1.098 -1.834 6.296 1.00 0.00 47 ASP A C 9
ATOM 14054 O O . ASP A 1 47 ? 1.098 -1.587 5.092 1.00 0.00 47 ASP A O 9
ATOM 14063 N N . LYS A 1 48 ? 1.399 -3.033 6.803 1.00 0.00 48 LYS A N 9
ATOM 14064 C CA . LYS A 1 48 ? 1.770 -4.186 5.979 1.00 0.00 48 LYS A CA 9
ATOM 14065 C C . LYS A 1 48 ? 0.597 -4.712 5.153 1.00 0.00 48 LYS A C 9
ATOM 14066 O O . LYS A 1 48 ? 0.789 -5.322 4.105 1.00 0.00 48 LYS A O 9
ATOM 14085 N N . GLU A 1 49 ? -0.616 -4.502 5.636 1.00 0.00 49 GLU A N 9
ATOM 14086 C CA . GLU A 1 49 ? -1.802 -4.977 4.924 1.00 0.00 49 GLU A CA 9
ATOM 14087 C C . GLU A 1 49 ? -2.069 -4.110 3.694 1.00 0.00 49 GLU A C 9
ATOM 14088 O O . GLU A 1 49 ? -2.410 -4.602 2.624 1.00 0.00 49 GLU A O 9
ATOM 14100 N N . LEU A 1 50 ? -1.923 -2.811 3.889 1.00 0.00 50 LEU A N 9
ATOM 14101 C CA . LEU A 1 50 ? -2.151 -1.805 2.880 1.00 0.00 50 LEU A CA 9
ATOM 14102 C C . LEU A 1 50 ? -1.040 -1.722 1.841 1.00 0.00 50 LEU A C 9
ATOM 14103 O O . LEU A 1 50 ? -0.926 -0.708 1.181 1.00 0.00 50 LEU A O 9
ATOM 14119 N N . VAL A 1 51 ? -0.210 -2.751 1.675 1.00 0.00 51 VAL A N 9
ATOM 14120 C CA . VAL A 1 51 ? 0.868 -2.635 0.689 1.00 0.00 51 VAL A CA 9
ATOM 14121 C C . VAL A 1 51 ? 0.571 -3.293 -0.656 1.00 0.00 51 VAL A C 9
ATOM 14122 O O . VAL A 1 51 ? 0.510 -4.517 -0.769 1.00 0.00 51 VAL A O 9
ATOM 14135 N N . ILE A 1 52 ? 0.494 -2.456 -1.690 1.00 0.00 52 ILE A N 9
ATOM 14136 C CA . ILE A 1 52 ? 0.331 -2.917 -3.066 1.00 0.00 52 ILE A CA 9
ATOM 14137 C C . ILE A 1 52 ? 1.333 -2.191 -3.964 1.00 0.00 52 ILE A C 9
ATOM 14138 O O . ILE A 1 52 ? 1.111 -1.031 -4.294 1.00 0.00 52 ILE A O 9
ATOM 14154 N N . VAL A 1 53 ? 2.413 -2.833 -4.393 1.00 0.00 53 VAL A N 9
ATOM 14155 C CA . VAL A 1 53 ? 3.360 -2.136 -5.271 1.00 0.00 53 VAL A CA 9
ATOM 14156 C C . VAL A 1 53 ? 3.796 -3.012 -6.447 1.00 0.00 53 VAL A C 9
ATOM 14157 O O . VAL A 1 53 ? 4.444 -4.044 -6.272 1.00 0.00 53 VAL A O 9
ATOM 14170 N N . ASP A 1 54 ? 3.412 -2.588 -7.653 1.00 0.00 54 ASP A N 9
ATOM 14171 C CA . ASP A 1 54 ? 3.736 -3.317 -8.878 1.00 0.00 54 ASP A CA 9
ATOM 14172 C C . ASP A 1 54 ? 4.662 -2.517 -9.798 1.00 0.00 54 ASP A C 9
ATOM 14173 O O . ASP A 1 54 ? 4.688 -1.288 -9.760 1.00 0.00 54 ASP A O 9
ATOM 14182 N N . ASN A 1 55 ? 5.396 -3.237 -10.646 1.00 0.00 55 ASN A N 9
ATOM 14183 C CA . ASN A 1 55 ? 6.303 -2.626 -11.619 1.00 0.00 55 ASN A CA 9
ATOM 14184 C C . ASN A 1 55 ? 7.512 -1.955 -10.957 1.00 0.00 55 ASN A C 9
ATOM 14185 O O . ASN A 1 55 ? 8.531 -2.606 -10.726 1.00 0.00 55 ASN A O 9
ATOM 14196 N N . ASN A 1 56 ? 7.404 -0.650 -10.674 1.00 0.00 56 ASN A N 9
ATOM 14197 C CA . ASN A 1 56 ? 8.497 0.107 -10.060 1.00 0.00 56 ASN A CA 9
ATOM 14198 C C . ASN A 1 56 ? 9.511 0.552 -11.115 1.00 0.00 56 ASN A C 9
ATOM 14199 O O . ASN A 1 56 ? 10.269 -0.266 -11.640 1.00 0.00 56 ASN A O 9
ATOM 14210 N N . LYS A 1 57 ? 9.539 1.855 -11.413 1.00 0.00 57 LYS A N 9
ATOM 14211 C CA . LYS A 1 57 ? 10.491 2.380 -12.396 1.00 0.00 57 LYS A CA 9
ATOM 14212 C C . LYS A 1 57 ? 11.865 2.483 -11.753 1.00 0.00 57 LYS A C 9
ATOM 14213 O O . LYS A 1 57 ? 12.068 3.246 -10.813 1.00 0.00 57 LYS A O 9
ATOM 14232 N N . GLN A 1 58 ? 12.802 1.684 -12.244 1.00 0.00 58 GLN A N 9
ATOM 14233 C CA . GLN A 1 58 ? 14.142 1.658 -11.677 1.00 0.00 58 GLN A CA 9
ATOM 14234 C C . GLN A 1 58 ? 15.069 2.689 -12.302 1.00 0.00 58 GLN A C 9
ATOM 14235 O O . GLN A 1 58 ? 15.178 2.801 -13.523 1.00 0.00 58 GLN A O 9
ATOM 14249 N N . LEU A 1 59 ? 15.762 3.416 -11.433 1.00 0.00 59 LEU A N 9
ATOM 14250 C CA . LEU A 1 59 ? 16.726 4.422 -11.847 1.00 0.00 59 LEU A CA 9
ATOM 14251 C C . LEU A 1 59 ? 18.109 3.957 -11.425 1.00 0.00 59 LEU A C 9
ATOM 14252 O O . LEU A 1 59 ? 18.400 3.848 -10.234 1.00 0.00 59 LEU A O 9
ATOM 14268 N N . THR A 1 60 ? 18.941 3.641 -12.400 1.00 0.00 60 THR A N 9
ATOM 14269 C CA . THR A 1 60 ? 20.274 3.138 -12.120 1.00 0.00 60 THR A CA 9
ATOM 14270 C C . THR A 1 60 ? 21.206 4.208 -11.594 1.00 0.00 60 THR A C 9
ATOM 14271 O O . THR A 1 60 ? 20.931 5.405 -11.686 1.00 0.00 60 THR A O 9
ATOM 14282 N N . GLY A 1 61 ? 22.318 3.752 -11.032 1.00 0.00 61 GLY A N 9
ATOM 14283 C CA . GLY A 1 61 ? 23.299 4.655 -10.483 1.00 0.00 61 GLY A CA 9
ATOM 14284 C C . GLY A 1 61 ? 23.447 4.502 -8.979 1.00 0.00 61 GLY A C 9
ATOM 14285 O O . GLY A 1 61 ? 24.438 4.942 -8.401 1.00 0.00 61 GLY A O 9
ATOM 14289 N N . LYS A 1 62 ? 22.455 3.876 -8.346 1.00 0.00 62 LYS A N 9
ATOM 14290 C CA . LYS A 1 62 ? 22.480 3.671 -6.901 1.00 0.00 62 LYS A CA 9
ATOM 14291 C C . LYS A 1 62 ? 22.147 2.225 -6.522 1.00 0.00 62 LYS A C 9
ATOM 14292 O O . LYS A 1 62 ? 22.249 1.849 -5.353 1.00 0.00 62 LYS A O 9
ATOM 14311 N N . HIS A 1 63 ? 21.751 1.414 -7.507 1.00 0.00 63 HIS A N 9
ATOM 14312 C CA . HIS A 1 63 ? 21.407 0.014 -7.261 1.00 0.00 63 HIS A CA 9
ATOM 14313 C C . HIS A 1 63 ? 20.158 -0.100 -6.392 1.00 0.00 63 HIS A C 9
ATOM 14314 O O . HIS A 1 63 ? 20.023 -1.032 -5.599 1.00 0.00 63 HIS A O 9
ATOM 14329 N N . GLU A 1 64 ? 19.251 0.859 -6.543 1.00 0.00 64 GLU A N 9
ATOM 14330 C CA . GLU A 1 64 ? 18.026 0.901 -5.797 1.00 0.00 64 GLU A CA 9
ATOM 14331 C C . GLU A 1 64 ? 16.880 1.023 -6.782 1.00 0.00 64 GLU A C 9
ATOM 14332 O O . GLU A 1 64 ? 17.091 1.436 -7.923 1.00 0.00 64 GLU A O 9
ATOM 14344 N N . ILE A 1 65 ? 15.687 0.615 -6.389 1.00 0.00 65 ILE A N 9
ATOM 14345 C CA . ILE A 1 65 ? 14.569 0.644 -7.316 1.00 0.00 65 ILE A CA 9
ATOM 14346 C C . ILE A 1 65 ? 13.547 1.677 -6.897 1.00 0.00 65 ILE A C 9
ATOM 14347 O O . ILE A 1 65 ? 13.229 1.829 -5.722 1.00 0.00 65 ILE A O 9
ATOM 14363 N N . GLU A 1 66 ? 13.082 2.405 -7.895 1.00 0.00 66 GLU A N 9
ATOM 14364 C CA . GLU A 1 66 ? 12.130 3.477 -7.707 1.00 0.00 66 GLU A CA 9
ATOM 14365 C C . GLU A 1 66 ? 10.832 3.167 -8.416 1.00 0.00 66 GLU A C 9
ATOM 14366 O O . GLU A 1 66 ? 10.772 2.280 -9.267 1.00 0.00 66 GLU A O 9
ATOM 14378 N N . GLY A 1 67 ? 9.788 3.888 -8.058 1.00 0.00 67 GLY A N 9
ATOM 14379 C CA . GLY A 1 67 ? 8.508 3.668 -8.680 1.00 0.00 67 GLY A CA 9
ATOM 14380 C C . GLY A 1 67 ? 7.389 4.304 -7.910 1.00 0.00 67 GLY A C 9
ATOM 14381 O O . GLY A 1 67 ? 7.614 5.170 -7.064 1.00 0.00 67 GLY A O 9
ATOM 14385 N N . TYR A 1 68 ? 6.180 3.854 -8.179 1.00 0.00 68 TYR A N 9
ATOM 14386 C CA . TYR A 1 68 ? 5.025 4.365 -7.480 1.00 0.00 68 TYR A CA 9
ATOM 14387 C C . TYR A 1 68 ? 4.296 3.205 -6.841 1.00 0.00 68 TYR A C 9
ATOM 14388 O O . TYR A 1 68 ? 4.091 2.163 -7.464 1.00 0.00 68 TYR A O 9
ATOM 14406 N N . THR A 1 69 ? 3.935 3.378 -5.589 1.00 0.00 69 THR A N 9
ATOM 14407 C CA . THR A 1 69 ? 3.257 2.336 -4.852 1.00 0.00 69 THR A CA 9
ATOM 14408 C C . THR A 1 69 ? 1.801 2.660 -4.582 1.00 0.00 69 THR A C 9
ATOM 14409 O O . THR A 1 69 ? 1.420 3.812 -4.399 1.00 0.00 69 THR A O 9
ATOM 14420 N N . LYS A 1 70 ? 1.012 1.604 -4.551 1.00 0.00 70 LYS A N 9
ATOM 14421 C CA . LYS A 1 70 ? -0.410 1.667 -4.276 1.00 0.00 70 LYS A CA 9
ATOM 14422 C C . LYS A 1 70 ? -0.667 1.032 -2.912 1.00 0.00 70 LYS A C 9
ATOM 14423 O O . LYS A 1 70 ? -0.069 0.009 -2.591 1.00 0.00 70 LYS A O 9
ATOM 14442 N N . ILE A 1 71 ? -1.529 1.624 -2.096 1.00 0.00 71 ILE A N 9
ATOM 14443 C CA . ILE A 1 71 ? -1.778 1.041 -0.772 1.00 0.00 71 ILE A CA 9
ATOM 14444 C C . ILE A 1 71 ? -3.253 0.971 -0.413 1.00 0.00 71 ILE A C 9
ATOM 14445 O O . ILE A 1 71 ? -4.030 1.892 -0.725 1.00 0.00 71 ILE A O 9
ATOM 14461 N N . TYR A 1 72 ? -3.616 -0.119 0.291 1.00 0.00 72 TYR A N 9
ATOM 14462 C CA . TYR A 1 72 ? -5.000 -0.303 0.740 1.00 0.00 72 TYR A CA 9
ATOM 14463 C C . TYR A 1 72 ? -5.120 -0.337 2.270 1.00 0.00 72 TYR A C 9
ATOM 14464 O O . TYR A 1 72 ? -4.581 -1.222 2.968 1.00 0.00 72 TYR A O 9
ATOM 14482 N N . ALA A 1 73 ? -5.826 0.677 2.767 1.00 0.00 73 ALA A N 9
ATOM 14483 C CA . ALA A 1 73 ? -6.075 0.889 4.189 1.00 0.00 73 ALA A CA 9
ATOM 14484 C C . ALA A 1 73 ? -7.345 0.193 4.676 1.00 0.00 73 ALA A C 9
ATOM 14485 O O . ALA A 1 73 ? -7.672 0.251 5.860 1.00 0.00 73 ALA A O 9
ATOM 14492 N N . ASP A 1 74 ? -8.088 -0.412 3.753 1.00 0.00 74 ASP A N 9
ATOM 14493 C CA . ASP A 1 74 ? -9.357 -1.063 4.080 1.00 0.00 74 ASP A CA 9
ATOM 14494 C C . ASP A 1 74 ? -9.174 -2.382 4.839 1.00 0.00 74 ASP A C 9
ATOM 14495 O O . ASP A 1 74 ? -10.158 -3.026 5.201 1.00 0.00 74 ASP A O 9
ATOM 14504 N N . LYS A 1 75 ? -7.926 -2.787 5.076 1.00 0.00 75 LYS A N 9
ATOM 14505 C CA . LYS A 1 75 ? -7.646 -4.038 5.790 1.00 0.00 75 LYS A CA 9
ATOM 14506 C C . LYS A 1 75 ? -8.587 -4.224 6.990 1.00 0.00 75 LYS A C 9
ATOM 14507 O O . LYS A 1 75 ? -9.222 -5.270 7.128 1.00 0.00 75 LYS A O 9
ATOM 14526 N N . PRO A 1 76 ? -8.688 -3.213 7.872 1.00 0.00 76 PRO A N 9
ATOM 14527 C CA . PRO A 1 76 ? -9.552 -3.280 9.054 1.00 0.00 76 PRO A CA 9
ATOM 14528 C C . PRO A 1 76 ? -10.922 -3.864 8.735 1.00 0.00 76 PRO A C 9
ATOM 14529 O O . PRO A 1 76 ? -11.435 -4.707 9.468 1.00 0.00 76 PRO A O 9
ATOM 14540 N N . SER A 1 77 ? -11.502 -3.417 7.628 1.00 0.00 77 SER A N 9
ATOM 14541 C CA . SER A 1 77 ? -12.806 -3.903 7.203 1.00 0.00 77 SER A CA 9
ATOM 14542 C C . SER A 1 77 ? -12.688 -5.294 6.591 1.00 0.00 77 SER A C 9
ATOM 14543 O O . SER A 1 77 ? -13.598 -6.114 6.706 1.00 0.00 77 SER A O 9
ATOM 14551 N N . ALA A 1 78 ? -11.563 -5.555 5.934 1.00 0.00 78 ALA A N 9
ATOM 14552 C CA . ALA A 1 78 ? -11.337 -6.848 5.302 1.00 0.00 78 ALA A CA 9
ATOM 14553 C C . ALA A 1 78 ? -11.075 -7.943 6.332 1.00 0.00 78 ALA A C 9
ATOM 14554 O O . ALA A 1 78 ? -11.725 -8.988 6.316 1.00 0.00 78 ALA A O 9
ATOM 14561 N N . MET A 1 79 ? -10.114 -7.706 7.218 1.00 0.00 79 MET A N 9
ATOM 14562 C CA . MET A 1 79 ? -9.760 -8.683 8.245 1.00 0.00 79 MET A CA 9
ATOM 14563 C C . MET A 1 79 ? -10.834 -8.801 9.329 1.00 0.00 79 MET A C 9
ATOM 14564 O O . MET A 1 79 ? -11.207 -9.905 9.723 1.00 0.00 79 MET A O 9
ATOM 14578 N N . LEU A 1 80 ? -11.300 -7.662 9.831 1.00 0.00 80 LEU A N 9
ATOM 14579 C CA . LEU A 1 80 ? -12.301 -7.644 10.897 1.00 0.00 80 LEU A CA 9
ATOM 14580 C C . LEU A 1 80 ? -13.679 -8.104 10.419 1.00 0.00 80 LEU A C 9
ATOM 14581 O O . LEU A 1 80 ? -14.380 -8.814 11.139 1.00 0.00 80 LEU A O 9
ATOM 14597 N N . TYR A 1 81 ? -14.075 -7.688 9.222 1.00 0.00 81 TYR A N 9
ATOM 14598 C CA . TYR A 1 81 ? -15.384 -8.058 8.692 1.00 0.00 81 TYR A CA 9
ATOM 14599 C C . TYR A 1 81 ? -15.314 -9.325 7.843 1.00 0.00 81 TYR A C 9
ATOM 14600 O O . TYR A 1 81 ? -16.280 -10.084 7.769 1.00 0.00 81 TYR A O 9
ATOM 14618 N N . GLU A 1 82 ? -14.172 -9.553 7.205 1.00 0.00 82 GLU A N 9
ATOM 14619 C CA . GLU A 1 82 ? -13.993 -10.733 6.366 1.00 0.00 82 GLU A CA 9
ATOM 14620 C C . GLU A 1 82 ? -15.037 -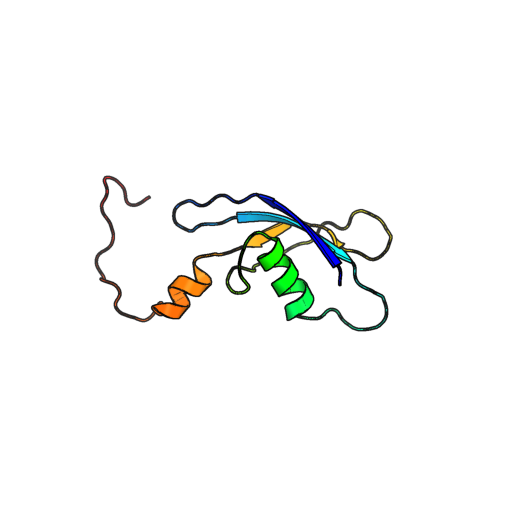10.775 5.249 1.00 0.00 82 GLU A C 9
ATOM 146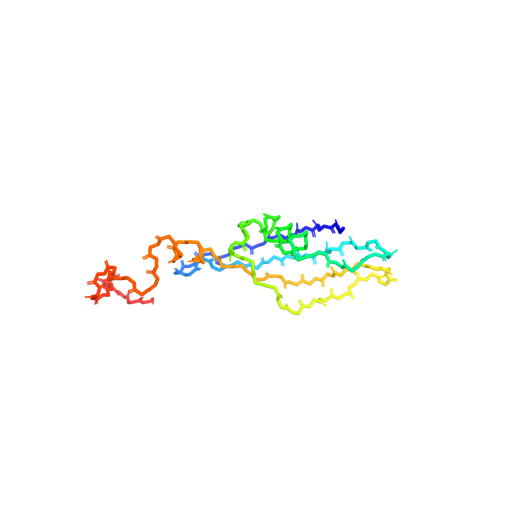21 O O . GLU A 1 82 ? -15.739 -11.773 5.079 1.00 0.00 82 GLU A O 9
ATOM 14633 N N . PRO A 1 83 ? -15.153 -9.686 4.467 1.00 0.00 83 PRO A N 9
ATOM 14634 C CA . PRO A 1 83 ? -16.112 -9.602 3.365 1.00 0.00 83 PRO A CA 9
ATOM 14635 C C . PRO A 1 83 ? -15.606 -10.273 2.091 1.00 0.00 83 PRO A C 9
ATOM 14636 O O . PRO A 1 83 ? -16.367 -10.490 1.149 1.00 0.00 83 PRO A O 9
ATOM 14647 N N . ASP A 1 84 ? -14.315 -10.596 2.065 1.00 0.00 84 ASP A N 9
ATOM 14648 C CA . ASP A 1 84 ? -13.711 -11.237 0.901 1.00 0.00 84 ASP A CA 9
ATOM 14649 C C . ASP A 1 84 ? -14.043 -12.728 0.847 1.00 0.00 84 ASP A C 9
ATOM 14650 O O . ASP A 1 84 ? -13.687 -13.413 -0.112 1.00 0.00 84 ASP A O 9
ATOM 14659 N N . TYR A 1 85 ? -14.723 -13.228 1.876 1.00 0.00 85 TYR A N 9
ATOM 14660 C CA . TYR A 1 85 ? -15.092 -14.638 1.929 1.00 0.00 85 TYR A CA 9
ATOM 14661 C C . TYR A 1 85 ? -16.549 -14.806 2.343 1.00 0.00 85 TYR A C 9
ATOM 14662 O O . TYR A 1 85 ? -17.025 -14.147 3.267 1.00 0.00 85 TYR A O 9
ATOM 14680 N N . GLU A 1 86 ? -17.254 -15.699 1.653 1.00 0.00 86 GLU A N 9
ATOM 14681 C CA . GLU A 1 86 ? -18.659 -15.959 1.947 1.00 0.00 86 GLU A CA 9
ATOM 14682 C C . GLU A 1 86 ? -18.852 -17.393 2.429 1.00 0.00 86 GLU A C 9
ATOM 14683 O O . GLU A 1 86 ? -18.643 -18.346 1.677 1.00 0.00 86 GLU A O 9
ATOM 14695 N N . LEU A 1 87 ? -19.253 -17.541 3.688 1.00 0.00 87 LEU A N 9
ATOM 14696 C CA . LEU A 1 87 ? -19.473 -18.860 4.271 1.00 0.00 87 LEU A CA 9
ATOM 14697 C C . LEU A 1 87 ? -20.662 -19.554 3.614 1.00 0.00 87 LEU A C 9
ATOM 14698 O O . LEU A 1 87 ? -20.549 -20.687 3.148 1.00 0.00 87 LEU A O 9
ATOM 14714 N N . ILE A 1 88 ? -21.800 -18.868 3.587 1.00 0.00 88 ILE A N 9
ATOM 14715 C CA . ILE A 1 88 ? -23.010 -19.425 2.991 1.00 0.00 88 ILE A CA 9
ATOM 14716 C C . ILE A 1 88 ? -23.722 -18.397 2.114 1.00 0.00 88 ILE A C 9
ATOM 14717 O O . ILE A 1 88 ? -24.232 -18.730 1.044 1.00 0.00 88 ILE A O 9
ATOM 14733 N N . ARG A 1 89 ? -23.756 -17.148 2.573 1.00 0.00 89 ARG A N 9
ATOM 14734 C CA . ARG A 1 89 ? -24.410 -16.072 1.832 1.00 0.00 89 ARG A CA 9
ATOM 14735 C C . ARG A 1 89 ? -24.001 -16.083 0.361 1.00 0.00 89 ARG A C 9
ATOM 14736 O O . ARG A 1 89 ? -22.822 -16.219 0.035 1.00 0.00 89 ARG A O 9
ATOM 14757 N N . ASN A 1 90 ? -24.986 -15.938 -0.520 1.00 0.00 90 ASN A N 9
ATOM 14758 C CA . ASN A 1 90 ? -24.732 -15.932 -1.956 1.00 0.00 90 ASN A CA 9
ATOM 14759 C C . ASN A 1 90 ? -25.456 -14.769 -2.629 1.00 0.00 90 ASN A C 9
ATOM 14760 O O . ASN A 1 90 ? -24.874 -14.045 -3.436 1.00 0.00 90 ASN A O 9
ATOM 14771 N N . GLY A 1 91 ? -26.729 -14.597 -2.290 1.00 0.00 91 GLY A N 9
ATOM 14772 C CA . GLY A 1 91 ? -27.512 -13.522 -2.868 1.00 0.00 91 GLY A CA 9
ATOM 14773 C C . GLY A 1 91 ? -29.001 -13.701 -2.643 1.00 0.00 91 GLY A C 9
ATOM 14774 O O . GLY A 1 91 ? -29.712 -14.200 -3.516 1.00 0.00 91 GLY A O 9
ATOM 14778 N N . LEU A 1 92 ? -29.472 -13.297 -1.468 1.00 0.00 92 LEU A N 9
ATOM 14779 C CA . LEU A 1 92 ? -30.887 -13.418 -1.129 1.00 0.00 92 LEU A CA 9
ATOM 14780 C C . LEU A 1 92 ? -31.220 -12.590 0.109 1.00 0.00 92 LEU A C 9
ATOM 14781 O O . LEU A 1 92 ? -31.950 -13.044 0.993 1.00 0.00 92 LEU A O 9
ATOM 14797 N N . LYS A 1 93 ? -30.686 -11.375 0.166 1.00 0.00 93 LYS A N 9
ATOM 14798 C CA . LYS A 1 93 ? -30.929 -10.485 1.294 1.00 0.00 93 LYS A CA 9
ATOM 14799 C C . LYS A 1 93 ? -30.544 -9.050 0.949 1.00 0.00 93 LYS A C 9
ATOM 14800 O O . LYS A 1 93 ? -29.368 -8.689 0.977 1.00 0.00 93 LYS A O 9
ATOM 14819 N N . GLN A 1 94 ? -31.544 -8.237 0.623 1.00 0.00 94 GLN A N 9
ATOM 14820 C CA . GLN A 1 94 ? -31.310 -6.841 0.271 1.00 0.00 94 GLN A CA 9
ATOM 14821 C C . GLN A 1 94 ? -31.555 -5.926 1.468 1.00 0.00 94 GLN A C 9
ATOM 14822 O O . GLN A 1 94 ? -31.867 -4.747 1.306 1.00 0.00 94 GLN A O 9
ATOM 14836 N N . LYS A 1 95 ? -31.409 -6.476 2.671 1.00 0.00 95 LYS A N 9
ATOM 14837 C CA . LYS A 1 95 ? -31.614 -5.708 3.894 1.00 0.00 95 LYS A CA 9
ATOM 14838 C C . LYS A 1 95 ? -33.002 -5.080 3.924 1.00 0.00 95 LYS A C 9
ATOM 14839 O O . LYS A 1 95 ? -33.197 -4.006 4.494 1.00 0.00 95 LYS A O 9
ATOM 14858 N N . GLU A 1 96 ? -33.966 -5.756 3.307 1.00 0.00 96 GLU A N 9
ATOM 14859 C CA . GLU A 1 96 ? -35.336 -5.263 3.265 1.00 0.00 96 GLU A CA 9
ATOM 14860 C C . GLU A 1 96 ? -36.254 -6.256 2.559 1.00 0.00 96 GLU A C 9
ATOM 14861 O O . GLU A 1 96 ? -37.339 -6.569 3.049 1.00 0.00 96 GLU A O 9
ATOM 14873 N N . ALA A 1 97 ? -35.813 -6.748 1.406 1.00 0.00 97 ALA A N 9
ATOM 14874 C CA . ALA A 1 97 ? -36.594 -7.707 0.632 1.00 0.00 97 ALA A CA 9
ATOM 14875 C C . ALA A 1 97 ? -37.906 -7.090 0.159 1.00 0.00 97 ALA A C 9
ATOM 14876 O O . ALA A 1 97 ? -38.571 -6.370 0.906 1.00 0.00 97 ALA A O 9
ATOM 14883 N N . LYS A 1 98 ? -38.275 -7.379 -1.084 1.00 0.00 98 LYS A N 9
ATOM 14884 C CA . LYS A 1 98 ? -39.510 -6.853 -1.656 1.00 0.00 98 LYS A CA 9
ATOM 14885 C C . LYS A 1 98 ? -40.666 -7.824 -1.438 1.00 0.00 98 LYS A C 9
ATOM 14886 O O . LYS A 1 98 ? -41.796 -7.411 -1.175 1.00 0.00 98 LYS A O 9
ATOM 14905 N N . MET A 1 1 ? 17.795 -3.512 2.600 1.00 0.00 1 MET A N 10
ATOM 14906 C CA . MET A 1 1 ? 17.032 -2.629 1.722 1.00 0.00 1 MET A CA 10
ATOM 14907 C C . MET A 1 1 ? 16.648 -1.338 2.468 1.00 0.00 1 MET A C 10
ATOM 14908 O O . MET A 1 1 ? 16.614 -1.332 3.698 1.00 0.00 1 MET A O 10
ATOM 14922 N N . ASP A 1 2 ? 16.373 -0.238 1.743 1.00 0.00 2 ASP A N 10
ATOM 14923 C CA . ASP A 1 2 ? 16.018 1.019 2.408 1.00 0.00 2 ASP A CA 10
ATOM 14924 C C . ASP A 1 2 ? 14.838 1.638 1.716 1.00 0.00 2 ASP A C 10
ATOM 14925 O O . ASP A 1 2 ? 14.723 1.550 0.515 1.00 0.00 2 ASP A O 10
ATOM 14934 N N . LEU A 1 3 ? 13.935 2.247 2.434 1.00 0.00 3 LEU A N 10
ATOM 14935 C CA . LEU A 1 3 ? 12.797 2.818 1.752 1.00 0.00 3 LEU A CA 10
ATOM 14936 C C . LEU A 1 3 ? 12.702 4.328 1.872 1.00 0.00 3 LEU A C 10
ATOM 14937 O O . LEU A 1 3 ? 12.359 4.851 2.932 1.00 0.00 3 LEU A O 10
ATOM 14953 N N . ILE A 1 4 ? 12.891 5.023 0.754 1.00 0.00 4 ILE A N 10
ATOM 14954 C CA . ILE A 1 4 ? 12.689 6.471 0.760 1.00 0.00 4 ILE A CA 10
ATOM 14955 C C . ILE A 1 4 ? 11.383 6.718 0.045 1.00 0.00 4 ILE A C 10
ATOM 14956 O O . ILE A 1 4 ? 11.217 6.383 -1.129 1.00 0.00 4 ILE A O 10
ATOM 14972 N N . ILE A 1 5 ? 10.427 7.189 0.806 1.00 0.00 5 ILE A N 10
ATOM 14973 C CA . ILE A 1 5 ? 9.077 7.361 0.326 1.00 0.00 5 ILE A CA 10
ATOM 14974 C C . ILE A 1 5 ? 8.595 8.815 0.093 1.00 0.00 5 ILE A C 10
ATOM 14975 O O . ILE A 1 5 ? 8.876 9.720 0.880 1.00 0.00 5 ILE A O 10
ATOM 14991 N N . LYS A 1 6 ? 7.807 8.984 -0.977 1.00 0.00 6 LYS A N 10
ATOM 14992 C CA . LYS A 1 6 ? 7.175 10.257 -1.353 1.00 0.00 6 LYS A CA 10
ATOM 14993 C C . LYS A 1 6 ? 5.682 9.973 -1.593 1.00 0.00 6 LYS A C 10
ATOM 14994 O O . LYS A 1 6 ? 5.234 9.809 -2.728 1.00 0.00 6 LYS A O 10
ATOM 15013 N N . GLU A 1 7 ? 4.960 9.823 -0.487 1.00 0.00 7 GLU A N 10
ATOM 15014 C CA . GLU A 1 7 ? 3.538 9.441 -0.468 1.00 0.00 7 GLU A CA 10
ATOM 15015 C C . GLU A 1 7 ? 2.522 10.495 -0.907 1.00 0.00 7 GLU A C 10
ATOM 15016 O O . GLU A 1 7 ? 2.631 11.680 -0.588 1.00 0.00 7 GLU A O 10
ATOM 15028 N N . LYS A 1 8 ? 1.500 9.997 -1.626 1.00 0.00 8 LYS A N 10
ATOM 15029 C CA . LYS A 1 8 ? 0.385 10.784 -2.129 1.00 0.00 8 LYS A CA 10
ATOM 15030 C C . LYS A 1 8 ? -0.880 10.025 -1.738 1.00 0.00 8 LYS A C 10
ATOM 15031 O O . LYS A 1 8 ? -0.859 8.801 -1.744 1.00 0.00 8 LYS A O 10
ATOM 15050 N N . ARG A 1 9 ? -1.947 10.693 -1.312 1.00 0.00 9 ARG A N 10
ATOM 15051 C CA . ARG A 1 9 ? -3.112 9.937 -0.847 1.00 0.00 9 ARG A CA 10
ATOM 15052 C C . ARG A 1 9 ? -4.447 10.243 -1.525 1.00 0.00 9 ARG A C 10
ATOM 15053 O O . ARG A 1 9 ? -4.774 11.383 -1.855 1.00 0.00 9 ARG A O 10
ATOM 15074 N N . ASP A 1 10 ? -5.241 9.170 -1.620 1.00 0.00 10 ASP A N 10
ATOM 15075 C CA . ASP A 1 10 ? -6.604 9.194 -2.129 1.00 0.00 10 ASP A CA 10
ATOM 15076 C C . ASP A 1 10 ? -7.487 9.112 -0.893 1.00 0.00 10 ASP A C 10
ATOM 15077 O O . ASP A 1 10 ? -7.254 8.282 -0.002 1.00 0.00 10 ASP A O 10
ATOM 15086 N N . ASN A 1 11 ? -8.424 10.024 -0.778 1.00 0.00 11 ASN A N 10
ATOM 15087 C CA . ASN A 1 11 ? -9.198 10.119 0.444 1.00 0.00 11 ASN A CA 10
ATOM 15088 C C . ASN A 1 11 ? -10.245 9.027 0.677 1.00 0.00 11 ASN A C 10
ATOM 15089 O O . ASN A 1 11 ? -10.603 8.251 -0.209 1.00 0.00 11 ASN A O 10
ATOM 15100 N N . PRO A 1 12 ? -10.677 8.965 1.963 1.00 0.00 12 PRO A N 10
ATOM 15101 C CA . PRO A 1 12 ? -11.627 7.998 2.529 1.00 0.00 12 PRO A CA 10
ATOM 15102 C C . PRO A 1 12 ? -12.782 7.479 1.669 1.00 0.00 12 PRO A C 10
ATOM 15103 O O . PRO A 1 12 ? -13.498 6.602 2.154 1.00 0.00 12 PRO A O 10
ATOM 15114 N N . ILE A 1 13 ? -13.016 7.943 0.430 1.00 0.00 13 ILE A N 10
ATOM 15115 C CA . ILE A 1 13 ? -14.145 7.349 -0.291 1.00 0.00 13 ILE A CA 10
ATOM 15116 C C . ILE A 1 13 ? -13.910 5.843 -0.294 1.00 0.00 13 ILE A C 10
ATOM 15117 O O . ILE A 1 13 ? -14.742 5.062 0.168 1.00 0.00 13 ILE A O 10
ATOM 15133 N N . LEU A 1 14 ? -12.682 5.479 -0.653 1.00 0.00 14 LEU A N 10
ATOM 15134 C CA . LEU A 1 14 ? -12.208 4.116 -0.536 1.00 0.00 14 LEU A CA 10
ATOM 15135 C C . LEU A 1 14 ? -11.098 4.084 0.503 1.00 0.00 14 LEU A C 10
ATOM 15136 O O . LEU A 1 14 ? -10.589 3.018 0.828 1.00 0.00 14 LEU A O 10
ATOM 15152 N N . LYS A 1 15 ? -10.700 5.285 0.991 1.00 0.00 15 LYS A N 10
ATOM 15153 C CA . LYS A 1 15 ? -9.640 5.402 1.985 1.00 0.00 15 LYS A CA 10
ATOM 15154 C C . LYS A 1 15 ? -8.351 4.773 1.492 1.00 0.00 15 LYS A C 10
ATOM 15155 O O . LYS A 1 15 ? -7.814 3.891 2.145 1.00 0.00 15 LYS A O 10
ATOM 15174 N N . ARG A 1 16 ? -7.877 5.198 0.311 1.00 0.00 16 ARG A N 10
ATOM 15175 C CA . ARG A 1 16 ? -6.666 4.601 -0.265 1.00 0.00 16 ARG A CA 10
ATOM 15176 C C . ARG A 1 16 ? -5.691 5.621 -0.760 1.00 0.00 16 ARG A C 10
ATOM 15177 O O . ARG A 1 16 ? -6.040 6.773 -0.953 1.00 0.00 16 ARG A O 10
ATOM 15198 N N . LYS A 1 17 ? -4.435 5.211 -0.888 1.00 0.00 17 LYS A N 10
ATOM 15199 C CA . LYS A 1 17 ? -3.410 6.176 -1.275 1.00 0.00 17 LYS A CA 10
ATOM 15200 C C . LYS A 1 17 ? -2.400 5.662 -2.317 1.00 0.00 17 LYS A C 10
ATOM 15201 O O . LYS A 1 17 ? -2.268 4.453 -2.532 1.00 0.00 17 LYS A O 10
ATOM 15220 N N . GLU A 1 18 ? -1.675 6.611 -2.949 1.00 0.00 18 GLU A N 10
ATOM 15221 C CA . GLU A 1 18 ? -0.637 6.306 -3.942 1.00 0.00 18 GLU A CA 10
ATOM 15222 C C . GLU A 1 18 ? 0.636 7.056 -3.558 1.00 0.00 18 GLU A C 10
ATOM 15223 O O . GLU A 1 18 ? 0.631 8.272 -3.417 1.00 0.00 18 GLU A O 10
ATOM 15235 N N . ILE A 1 19 ? 1.697 6.310 -3.329 1.00 0.00 19 ILE A N 10
ATOM 15236 C CA . ILE A 1 19 ? 2.970 6.871 -2.872 1.00 0.00 19 ILE A CA 10
ATOM 15237 C C . ILE A 1 19 ? 4.159 6.426 -3.714 1.00 0.00 19 ILE A C 10
ATOM 15238 O O . ILE A 1 19 ? 4.154 5.359 -4.312 1.00 0.00 19 ILE A O 10
ATOM 15254 N N . LYS A 1 20 ? 5.166 7.274 -3.756 1.00 0.00 20 LYS A N 10
ATOM 15255 C CA . LYS A 1 20 ? 6.378 6.994 -4.526 1.00 0.00 20 LYS A CA 10
ATOM 15256 C C . LYS A 1 20 ? 7.421 6.407 -3.619 1.00 0.00 20 LYS A C 10
ATOM 15257 O O . LYS A 1 20 ? 7.569 6.822 -2.480 1.00 0.00 20 LYS A O 10
ATOM 15276 N N . TYR A 1 21 ? 8.092 5.381 -4.090 1.00 0.00 21 TYR A N 10
ATOM 15277 C CA . TYR A 1 21 ? 9.061 4.715 -3.224 1.00 0.00 21 TYR A CA 10
ATOM 15278 C C . TYR A 1 21 ? 10.372 4.280 -3.897 1.00 0.00 21 TYR A C 10
ATOM 15279 O O . TYR A 1 21 ? 10.400 3.900 -5.069 1.00 0.00 21 TYR A O 10
ATOM 15297 N N . VAL A 1 22 ? 11.435 4.251 -3.084 1.00 0.00 22 VAL A N 10
ATOM 15298 C CA . VAL A 1 22 ? 12.747 3.752 -3.517 1.00 0.00 22 VAL A CA 10
ATOM 15299 C C . VAL A 1 22 ? 13.284 2.846 -2.429 1.00 0.00 22 VAL A C 10
ATOM 15300 O O . VAL A 1 22 ? 13.297 3.213 -1.258 1.00 0.00 22 VAL A O 10
ATOM 15313 N N . LEU A 1 23 ? 13.753 1.681 -2.817 1.00 0.00 23 LEU A N 10
ATOM 15314 C CA . LEU A 1 23 ? 14.309 0.757 -1.897 1.00 0.00 23 LEU A CA 10
ATOM 15315 C C . LEU A 1 23 ? 15.792 0.720 -2.135 1.00 0.00 23 LEU A C 10
ATOM 15316 O O . LEU A 1 23 ? 16.221 0.391 -3.243 1.00 0.00 23 LEU A O 10
ATOM 15332 N N . LYS A 1 24 ? 16.597 1.026 -1.135 1.00 0.00 24 LYS A N 10
ATOM 15333 C CA . LYS A 1 24 ? 18.013 0.967 -1.370 1.00 0.00 24 LYS A CA 10
ATOM 15334 C C . LYS A 1 24 ? 18.539 -0.305 -0.770 1.00 0.00 24 LYS A C 10
ATOM 15335 O O . LYS A 1 24 ? 18.486 -0.531 0.428 1.00 0.00 24 LYS A O 10
ATOM 15354 N N . PHE A 1 25 ? 19.044 -1.141 -1.639 1.00 0.00 25 PHE A N 10
ATOM 15355 C CA . PHE A 1 25 ? 19.549 -2.418 -1.230 1.00 0.00 25 PHE A CA 10
ATOM 15356 C C . PHE A 1 25 ? 21.055 -2.522 -1.387 1.00 0.00 25 PHE A C 10
ATOM 15357 O O . PHE A 1 25 ? 21.623 -2.135 -2.407 1.00 0.00 25 PHE A O 10
ATOM 15374 N N . ASP A 1 26 ? 21.688 -3.053 -0.351 1.00 0.00 26 ASP A N 10
ATOM 15375 C CA . ASP A 1 26 ? 23.139 -3.224 -0.341 1.00 0.00 26 ASP A CA 10
ATOM 15376 C C . ASP A 1 26 ? 23.514 -4.688 -0.134 1.00 0.00 26 ASP A C 10
ATOM 15377 O O . ASP A 1 26 ? 24.136 -5.047 0.866 1.00 0.00 26 ASP A O 10
ATOM 15386 N N . SER A 1 27 ? 23.134 -5.530 -1.091 1.00 0.00 27 SER A N 10
ATOM 15387 C CA . SER A 1 27 ? 23.429 -6.958 -1.024 1.00 0.00 27 SER A CA 10
ATOM 15388 C C . SER A 1 27 ? 22.896 -7.676 -2.259 1.00 0.00 27 SER A C 10
ATOM 15389 O O . SER A 1 27 ? 22.134 -7.107 -3.039 1.00 0.00 27 SER A O 10
ATOM 15397 N N . SER A 1 28 ? 23.302 -8.929 -2.430 1.00 0.00 28 SER A N 10
ATOM 15398 C CA . SER A 1 28 ? 22.864 -9.725 -3.572 1.00 0.00 28 SER A CA 10
ATOM 15399 C C . SER A 1 28 ? 21.876 -10.803 -3.139 1.00 0.00 28 SER A C 10
ATOM 15400 O O . SER A 1 28 ? 21.880 -11.915 -3.668 1.00 0.00 28 SER A O 10
ATOM 15408 N N . ARG A 1 29 ? 21.025 -10.466 -2.174 1.00 0.00 29 ARG A N 10
ATOM 15409 C CA . ARG A 1 29 ? 20.029 -11.404 -1.669 1.00 0.00 29 ARG A CA 10
ATOM 15410 C C . ARG A 1 29 ? 18.622 -10.964 -2.059 1.00 0.00 29 ARG A C 10
ATOM 15411 O O . ARG A 1 29 ? 18.373 -9.783 -2.293 1.00 0.00 29 ARG A O 10
ATOM 15432 N N . THR A 1 30 ? 17.705 -11.923 -2.129 1.00 0.00 30 THR A N 10
ATOM 15433 C CA . THR A 1 30 ? 16.323 -11.632 -2.492 1.00 0.00 30 THR A CA 10
ATOM 15434 C C . THR A 1 30 ? 15.683 -10.690 -1.473 1.00 0.00 30 THR A C 10
ATOM 15435 O O . THR A 1 30 ? 15.897 -10.830 -0.269 1.00 0.00 30 THR A O 10
ATOM 15446 N N . PRO A 1 31 ? 14.883 -9.714 -1.942 1.00 0.00 31 PRO A N 10
ATOM 15447 C CA . PRO A 1 31 ? 14.216 -8.752 -1.061 1.00 0.00 31 PRO A CA 10
ATOM 15448 C C . PRO A 1 31 ? 13.407 -9.435 0.036 1.00 0.00 31 PRO A C 10
ATOM 15449 O O . PRO A 1 31 ? 12.697 -10.408 -0.217 1.00 0.00 31 PRO A O 10
ATOM 15460 N N . SER A 1 32 ? 13.520 -8.923 1.256 1.00 0.00 32 SER A N 10
ATOM 15461 C CA . SER A 1 32 ? 12.797 -9.483 2.391 1.00 0.00 32 SER A CA 10
ATOM 15462 C C . SER A 1 32 ? 11.306 -9.184 2.265 1.00 0.00 32 SER A C 10
ATOM 15463 O O . SER A 1 32 ? 10.928 -8.201 1.644 1.00 0.00 32 SER A O 10
ATOM 15471 N N . ARG A 1 33 ? 10.458 -10.027 2.852 1.00 0.00 33 ARG A N 10
ATOM 15472 C CA . ARG A 1 33 ? 9.013 -9.803 2.779 1.00 0.00 33 ARG A CA 10
ATOM 15473 C C . ARG A 1 33 ? 8.570 -8.647 3.678 1.00 0.00 33 ARG A C 10
ATOM 15474 O O . ARG A 1 33 ? 7.856 -7.741 3.247 1.00 0.00 33 ARG A O 10
ATOM 15495 N N . GLU A 1 34 ? 8.999 -8.701 4.936 1.00 0.00 34 GLU A N 10
ATOM 15496 C CA . GLU A 1 34 ? 8.662 -7.686 5.933 1.00 0.00 34 GLU A CA 10
ATOM 15497 C C . GLU A 1 34 ? 9.450 -6.397 5.749 1.00 0.00 34 GLU A C 10
ATOM 15498 O O . GLU A 1 34 ? 8.900 -5.304 5.857 1.00 0.00 34 GLU A O 10
ATOM 15510 N N . GLU A 1 35 ? 10.755 -6.527 5.532 1.00 0.00 35 GLU A N 10
ATOM 15511 C CA . GLU A 1 35 ? 11.612 -5.358 5.412 1.00 0.00 35 GLU A CA 10
ATOM 15512 C C . GLU A 1 35 ? 11.173 -4.407 4.304 1.00 0.00 35 GLU A C 10
ATOM 15513 O O . GLU A 1 35 ? 10.985 -3.225 4.562 1.00 0.00 35 GLU A O 10
ATOM 15525 N N . ILE A 1 36 ? 10.990 -4.900 3.081 1.00 0.00 36 ILE A N 10
ATOM 15526 C CA . ILE A 1 36 ? 10.564 -4.016 1.993 1.00 0.00 36 ILE A CA 10
ATOM 15527 C C . ILE A 1 36 ? 9.087 -3.663 2.120 1.00 0.00 36 ILE A C 10
ATOM 15528 O O . ILE A 1 36 ? 8.719 -2.504 2.166 1.00 0.00 36 ILE A O 10
ATOM 15544 N N . LYS A 1 37 ? 8.257 -4.677 2.178 1.00 0.00 37 LYS A N 10
ATOM 15545 C CA . LYS A 1 37 ? 6.802 -4.498 2.290 1.00 0.00 37 LYS A CA 10
ATOM 15546 C C . LYS A 1 37 ? 6.394 -3.669 3.486 1.00 0.00 37 LYS A C 10
ATOM 15547 O O . LYS A 1 37 ? 5.666 -2.688 3.337 1.00 0.00 37 LYS A O 10
ATOM 15566 N N . GLU A 1 38 ? 6.826 -4.040 4.662 1.00 0.00 38 GLU A N 10
ATOM 15567 C CA . GLU A 1 38 ? 6.440 -3.278 5.823 1.00 0.00 38 GLU A CA 10
ATOM 15568 C C . GLU A 1 38 ? 7.066 -1.886 5.788 1.00 0.00 38 GLU A C 10
ATOM 15569 O O . GLU A 1 38 ? 6.363 -0.888 5.868 1.00 0.00 38 GLU A O 10
ATOM 15581 N N . LEU A 1 39 ? 8.376 -1.800 5.637 1.00 0.00 39 LEU A N 10
ATOM 15582 C CA . LEU A 1 39 ? 9.013 -0.494 5.585 1.00 0.00 39 LEU A CA 10
ATOM 15583 C C . LEU A 1 39 ? 8.444 0.357 4.442 1.00 0.00 39 LEU A C 10
ATOM 15584 O O . LEU A 1 39 ? 8.395 1.582 4.551 1.00 0.00 39 LEU A O 10
ATOM 15600 N N . ILE A 1 40 ? 7.993 -0.279 3.355 1.00 0.00 40 ILE A N 10
ATOM 15601 C CA . ILE A 1 40 ? 7.419 0.474 2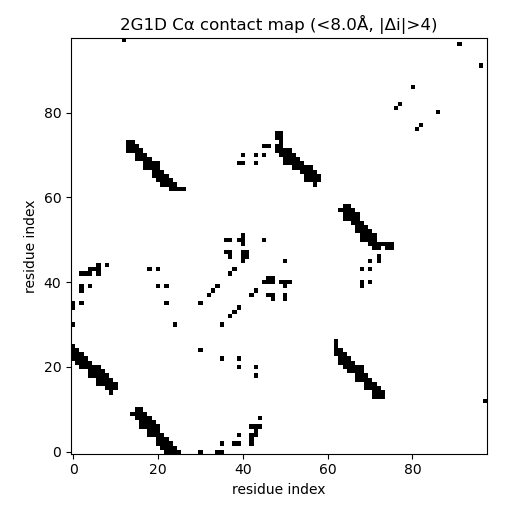.244 1.00 0.00 40 ILE A CA 10
ATOM 15602 C C . ILE A 1 40 ? 6.004 0.950 2.544 1.00 0.00 40 ILE A C 10
ATOM 15603 O O . ILE A 1 40 ? 5.755 2.122 2.435 1.00 0.00 40 ILE A O 10
ATOM 15619 N N . ALA A 1 41 ? 5.082 0.064 2.933 1.00 0.00 41 ALA A N 10
ATOM 15620 C CA . ALA A 1 41 ? 3.700 0.498 3.241 1.00 0.00 41 ALA A CA 10
ATOM 15621 C C . ALA A 1 41 ? 3.658 1.452 4.408 1.00 0.00 41 ALA A C 10
ATOM 15622 O O . ALA A 1 41 ? 2.990 2.495 4.387 1.00 0.00 41 ALA A O 10
ATOM 15629 N N . LYS A 1 42 ? 4.367 1.074 5.434 1.00 0.00 42 LYS A N 10
ATOM 15630 C CA . LYS A 1 42 ? 4.412 1.849 6.636 1.00 0.00 42 LYS A CA 10
ATOM 15631 C C . LYS A 1 42 ? 4.841 3.257 6.281 1.00 0.00 42 LYS A C 10
ATOM 15632 O O . LYS A 1 42 ? 4.123 4.218 6.578 1.00 0.00 42 LYS A O 10
ATOM 15651 N N . HIS A 1 43 ? 5.930 3.366 5.525 1.00 0.00 43 HIS A N 10
ATOM 15652 C CA . HIS A 1 43 ? 6.373 4.657 5.020 1.00 0.00 43 HIS A CA 10
ATOM 15653 C C . HIS A 1 43 ? 5.315 5.223 4.111 1.00 0.00 43 HIS A C 10
ATOM 15654 O O . HIS A 1 43 ? 4.973 6.396 4.171 1.00 0.00 43 HIS A O 10
ATOM 15669 N N . GLU A 1 44 ? 4.814 4.339 3.258 1.00 0.00 44 GLU A N 10
ATOM 15670 C CA . GLU A 1 44 ? 3.793 4.665 2.285 1.00 0.00 44 GLU A CA 10
ATOM 15671 C C . GLU A 1 44 ? 2.668 5.438 2.930 1.00 0.00 44 GLU A C 10
ATOM 15672 O O . GLU A 1 44 ? 1.844 6.045 2.252 1.00 0.00 44 GLU A O 10
ATOM 15684 N N . GLY A 1 45 ? 2.641 5.420 4.248 1.00 0.00 45 GLY A N 10
ATOM 15685 C CA . GLY A 1 45 ? 1.619 6.130 4.951 1.00 0.00 45 GLY A CA 10
ATOM 15686 C C . GLY A 1 45 ? 0.569 5.150 5.408 1.00 0.00 45 GLY A C 10
ATOM 15687 O O . GLY A 1 45 ? -0.609 5.491 5.523 1.00 0.00 45 GLY A O 10
ATOM 15691 N N . VAL A 1 46 ? 0.989 3.887 5.552 1.00 0.00 46 VAL A N 10
ATOM 15692 C CA . VAL A 1 46 ? 0.044 2.820 5.865 1.00 0.00 46 VAL A CA 10
ATOM 15693 C C . VAL A 1 46 ? 0.646 1.602 6.580 1.00 0.00 46 VAL A C 10
ATOM 15694 O O . VAL A 1 46 ? 1.854 1.454 6.667 1.00 0.00 46 VAL A O 10
ATOM 15707 N N . ASP A 1 47 ? -0.233 0.720 7.072 1.00 0.00 47 ASP A N 10
ATOM 15708 C CA . ASP A 1 47 ? 0.183 -0.506 7.772 1.00 0.00 47 ASP A CA 10
ATOM 15709 C C . ASP A 1 47 ? 0.632 -1.616 6.803 1.00 0.00 47 ASP A C 10
ATOM 15710 O O . ASP A 1 47 ? 0.659 -1.426 5.588 1.00 0.00 47 ASP A O 10
ATOM 15719 N N . LYS A 1 48 ? 0.977 -2.782 7.373 1.00 0.00 48 LYS A N 10
ATOM 15720 C CA . LYS A 1 48 ? 1.425 -3.951 6.607 1.00 0.00 48 LYS A CA 10
ATOM 15721 C C . LYS A 1 48 ? 0.291 -4.577 5.800 1.00 0.00 48 LYS A C 10
ATOM 15722 O O . LYS A 1 48 ? 0.506 -5.155 4.740 1.00 0.00 48 LYS A O 10
ATOM 15741 N N . GLU A 1 49 ? -0.918 -4.476 6.316 1.00 0.00 49 GLU A N 10
ATOM 15742 C CA . GLU A 1 49 ? -2.079 -5.041 5.630 1.00 0.00 49 GLU A CA 10
ATOM 15743 C C . GLU A 1 49 ? -2.317 -4.296 4.320 1.00 0.00 49 GLU A C 10
ATOM 15744 O O . GLU A 1 49 ? -2.627 -4.884 3.282 1.00 0.00 49 GLU A O 10
ATOM 15756 N N . LEU A 1 50 ? -2.183 -2.989 4.416 1.00 0.00 50 LEU A N 10
ATOM 15757 C CA . LEU A 1 50 ? -2.376 -2.062 3.337 1.00 0.00 50 LEU A CA 10
ATOM 15758 C C . LEU A 1 50 ? -1.209 -2.019 2.348 1.00 0.00 50 LEU A C 10
ATOM 15759 O O . LEU A 1 50 ? -1.084 -1.055 1.606 1.00 0.00 50 LEU A O 10
ATOM 15775 N N . VAL A 1 51 ? -0.341 -3.028 2.299 1.00 0.00 51 VAL A N 10
ATOM 15776 C CA . VAL A 1 51 ? 0.761 -2.929 1.345 1.00 0.00 51 VAL A CA 10
ATOM 15777 C C . VAL A 1 51 ? 0.522 -3.684 0.042 1.00 0.00 51 VAL A C 10
ATOM 15778 O O . VAL A 1 51 ? 0.528 -4.916 -0.001 1.00 0.00 51 VAL A O 10
ATOM 15791 N N . ILE A 1 52 ? 0.418 -2.910 -1.032 1.00 0.00 52 ILE A N 10
ATOM 15792 C CA . ILE A 1 52 ? 0.300 -3.428 -2.387 1.00 0.00 52 ILE A CA 10
ATOM 15793 C C . ILE A 1 52 ? 1.289 -2.659 -3.262 1.00 0.00 52 ILE A C 10
ATOM 15794 O O . ILE A 1 52 ? 1.051 -1.492 -3.561 1.00 0.00 52 ILE A O 10
ATOM 15810 N N . VAL A 1 53 ? 2.407 -3.254 -3.656 1.00 0.00 53 VAL A N 10
ATOM 15811 C CA . VAL A 1 53 ? 3.368 -2.494 -4.455 1.00 0.00 53 VAL A CA 10
ATOM 15812 C C . VAL A 1 53 ? 3.784 -3.195 -5.747 1.00 0.00 53 VAL A C 10
ATOM 15813 O O . VAL A 1 53 ? 4.448 -4.232 -5.734 1.00 0.00 53 VAL A O 10
ATOM 15826 N N . ASP A 1 54 ? 3.396 -2.583 -6.867 1.00 0.00 54 ASP A N 10
ATOM 15827 C CA . ASP A 1 54 ? 3.726 -3.084 -8.198 1.00 0.00 54 ASP A CA 10
ATOM 15828 C C . ASP A 1 54 ? 4.612 -2.098 -8.951 1.00 0.00 54 ASP A C 10
ATOM 15829 O O . ASP A 1 54 ? 4.586 -0.897 -8.684 1.00 0.00 54 ASP A O 10
ATOM 15838 N N . ASN A 1 55 ? 5.372 -2.610 -9.911 1.00 0.00 55 ASN A N 10
ATOM 15839 C CA . ASN A 1 55 ? 6.244 -1.775 -10.731 1.00 0.00 55 ASN A CA 10
ATOM 15840 C C . ASN A 1 55 ? 7.458 -1.273 -9.958 1.00 0.00 55 ASN A C 10
ATOM 15841 O O . ASN A 1 55 ? 7.386 -0.989 -8.762 1.00 0.00 55 ASN A O 10
ATOM 15852 N N . ASN A 1 56 ? 8.572 -1.170 -10.671 1.00 0.00 56 ASN A N 10
ATOM 15853 C CA . ASN A 1 56 ? 9.833 -0.704 -10.101 1.00 0.00 56 ASN A CA 10
ATOM 15854 C C . ASN A 1 56 ? 10.613 0.151 -11.103 1.00 0.00 56 ASN A C 10
ATOM 15855 O O . ASN A 1 56 ? 11.539 -0.343 -11.747 1.00 0.00 56 ASN A O 10
ATOM 15866 N N . LYS A 1 57 ? 10.272 1.442 -11.217 1.00 0.00 57 LYS A N 10
ATOM 15867 C CA . LYS A 1 57 ? 11.009 2.315 -12.128 1.00 0.00 57 LYS A CA 10
ATOM 15868 C C . LYS A 1 57 ? 12.327 2.657 -11.458 1.00 0.00 57 LYS A C 10
ATOM 15869 O O . LYS A 1 57 ? 12.357 3.328 -10.433 1.00 0.00 57 LYS A O 10
ATOM 15888 N N . GLN A 1 58 ? 13.418 2.167 -12.017 1.00 0.00 58 GLN A N 10
ATOM 15889 C CA . GLN A 1 58 ? 14.720 2.395 -11.417 1.00 0.00 58 GLN A CA 10
ATOM 15890 C C . GLN A 1 58 ? 15.594 3.314 -12.254 1.00 0.00 58 GLN A C 10
ATOM 15891 O O . GLN A 1 58 ? 15.758 3.122 -13.459 1.00 0.00 58 GLN A O 10
ATOM 15905 N N . LEU A 1 59 ? 16.183 4.291 -11.578 1.00 0.00 59 LEU A N 10
ATOM 15906 C CA . LEU A 1 59 ? 17.085 5.232 -12.202 1.00 0.00 59 LEU A CA 10
ATOM 15907 C C . LEU A 1 59 ? 18.493 4.744 -11.940 1.00 0.00 59 LEU A C 10
ATOM 15908 O O . LEU A 1 59 ? 18.946 4.697 -10.796 1.00 0.00 59 LEU A O 10
ATOM 15924 N N . THR A 1 60 ? 19.157 4.319 -12.994 1.00 0.00 60 THR A N 10
ATOM 15925 C CA . THR A 1 60 ? 20.487 3.760 -12.873 1.00 0.00 60 THR A CA 10
ATOM 15926 C C . THR A 1 60 ? 21.503 4.729 -12.329 1.00 0.00 60 THR A C 10
ATOM 15927 O O . THR A 1 60 ? 21.208 5.891 -12.047 1.00 0.00 60 THR A O 10
ATOM 15938 N N . GLY A 1 61 ? 22.707 4.210 -12.164 1.00 0.00 61 GLY A N 10
ATOM 15939 C CA . GLY A 1 61 ? 23.784 4.990 -11.627 1.00 0.00 61 GLY A CA 10
ATOM 15940 C C . GLY A 1 61 ? 24.121 4.558 -10.211 1.00 0.00 61 GLY A C 10
ATOM 15941 O O . GLY A 1 61 ? 25.207 4.840 -9.705 1.00 0.00 61 GLY A O 10
ATOM 15945 N N . LYS A 1 62 ? 23.177 3.858 -9.580 1.00 0.00 62 LYS A N 10
ATOM 15946 C CA . LYS A 1 62 ? 23.349 3.357 -8.223 1.00 0.00 62 LYS A CA 10
ATOM 15947 C C . LYS A 1 62 ? 22.962 1.872 -8.160 1.00 0.00 62 LYS A C 10
ATOM 15948 O O . LYS A 1 62 ? 23.386 1.088 -9.012 1.00 0.00 62 LYS A O 10
ATOM 15967 N N . HIS A 1 63 ? 22.162 1.481 -7.166 1.00 0.00 63 HIS A N 10
ATOM 15968 C CA . HIS A 1 63 ? 21.738 0.088 -7.030 1.00 0.00 63 HIS A CA 10
ATOM 15969 C C . HIS A 1 63 ? 20.448 -0.018 -6.222 1.00 0.00 63 HIS A C 10
ATOM 15970 O O . HIS A 1 63 ? 20.241 -0.982 -5.490 1.00 0.00 63 HIS A O 10
ATOM 15985 N N . GLU A 1 64 ? 19.592 0.994 -6.343 1.00 0.00 64 GLU A N 10
ATOM 15986 C CA . GLU A 1 64 ? 18.348 1.044 -5.624 1.00 0.00 64 GLU A CA 10
ATOM 15987 C C . GLU A 1 64 ? 17.226 1.309 -6.617 1.00 0.00 64 GLU A C 10
ATOM 15988 O O . GLU A 1 64 ? 17.482 1.805 -7.715 1.00 0.00 64 GLU A O 10
ATOM 16000 N N . ILE A 1 65 ? 16.004 0.922 -6.286 1.00 0.00 65 ILE A N 10
ATOM 16001 C CA . ILE A 1 65 ? 14.909 1.076 -7.231 1.00 0.00 65 ILE A CA 10
ATOM 16002 C C . ILE A 1 65 ? 13.876 2.087 -6.786 1.00 0.00 65 ILE A C 10
ATOM 16003 O O . ILE A 1 65 ? 13.617 2.265 -5.602 1.00 0.00 65 ILE A O 10
ATOM 16019 N N . GLU A 1 66 ? 13.277 2.710 -7.787 1.00 0.00 66 GLU A N 10
ATOM 16020 C CA . GLU A 1 66 ? 12.230 3.695 -7.605 1.00 0.00 66 GLU A CA 10
ATOM 16021 C C . GLU A 1 66 ? 10.978 3.118 -8.226 1.00 0.00 66 GLU A C 10
ATOM 16022 O O . GLU A 1 66 ? 11.055 2.161 -8.995 1.00 0.00 66 GLU A O 10
ATOM 16034 N N . GLY A 1 67 ? 9.834 3.659 -7.895 1.00 0.00 67 GLY A N 10
ATOM 16035 C CA . GLY A 1 67 ? 8.621 3.129 -8.459 1.00 0.00 67 GLY A CA 10
ATOM 16036 C C . GLY A 1 67 ? 7.394 3.777 -7.911 1.00 0.00 67 GLY A C 10
ATOM 16037 O O . GLY A 1 67 ? 7.450 4.851 -7.304 1.00 0.00 67 GLY A O 10
ATOM 16041 N N . TYR A 1 68 ? 6.285 3.097 -8.088 1.00 0.00 68 TYR A N 10
ATOM 16042 C CA . TYR A 1 68 ? 5.033 3.576 -7.584 1.00 0.00 68 TYR A CA 10
ATOM 16043 C C . TYR A 1 68 ? 4.491 2.520 -6.664 1.00 0.00 68 TYR A C 10
ATOM 16044 O O . TYR A 1 68 ? 4.524 1.329 -6.965 1.00 0.00 68 TYR A O 10
ATOM 16062 N N . THR A 1 69 ? 4.041 2.967 -5.522 1.00 0.00 69 THR A N 10
ATOM 16063 C CA . THR A 1 69 ? 3.542 2.073 -4.518 1.00 0.00 69 THR A CA 10
ATOM 16064 C C . THR A 1 69 ? 2.094 2.398 -4.203 1.00 0.00 69 THR A C 10
ATOM 16065 O O . THR A 1 69 ? 1.687 3.559 -4.179 1.00 0.00 69 THR A O 10
ATOM 16076 N N . LYS A 1 70 ? 1.313 1.361 -4.000 1.00 0.00 70 LYS A N 10
ATOM 16077 C CA . LYS A 1 70 ? -0.094 1.523 -3.713 1.00 0.00 70 LYS A CA 10
ATOM 16078 C C . LYS A 1 70 ? -0.425 0.824 -2.428 1.00 0.00 70 LYS A C 10
ATOM 16079 O O . LYS A 1 70 ? 0.170 -0.194 -2.092 1.00 0.00 70 LYS A O 10
ATOM 16098 N N . ILE A 1 71 ? -1.333 1.391 -1.679 1.00 0.00 71 ILE A N 10
ATOM 16099 C CA . ILE A 1 71 ? -1.681 0.803 -0.415 1.00 0.00 71 ILE A CA 10
ATOM 16100 C C . ILE A 1 71 ? -3.166 0.764 -0.195 1.00 0.00 71 ILE A C 10
ATOM 16101 O O . ILE A 1 71 ? -3.889 1.720 -0.571 1.00 0.00 71 ILE A O 10
ATOM 16117 N N . TYR A 1 72 ? -3.592 -0.345 0.441 1.00 0.00 72 TYR A N 10
ATOM 16118 C CA . TYR A 1 72 ? -5.003 -0.566 0.757 1.00 0.00 72 TYR A CA 10
ATOM 16119 C C . TYR A 1 72 ? -5.275 -0.757 2.268 1.00 0.00 72 TYR A C 10
ATOM 16120 O O . TYR A 1 72 ? -4.783 -1.703 2.917 1.00 0.00 72 TYR A O 10
ATOM 16138 N N . ALA A 1 73 ? -6.091 0.156 2.811 1.00 0.00 73 ALA A N 10
ATOM 16139 C CA . ALA A 1 73 ? -6.505 0.119 4.213 1.00 0.00 73 ALA A CA 10
ATOM 16140 C C . ALA A 1 73 ? -7.803 -0.664 4.363 1.00 0.00 73 ALA A C 10
ATOM 16141 O O . ALA A 1 73 ? -8.265 -0.912 5.472 1.00 0.00 73 ALA A O 10
ATOM 16148 N N . ASP A 1 74 ? -8.403 -1.028 3.231 1.00 0.00 74 ASP A N 10
ATOM 16149 C CA . ASP A 1 74 ? -9.661 -1.753 3.240 1.00 0.00 74 ASP A CA 10
ATOM 16150 C C . ASP A 1 74 ? -9.438 -3.217 3.648 1.00 0.00 74 ASP A C 10
ATOM 16151 O O . ASP A 1 74 ? -10.394 -3.938 3.936 1.00 0.00 74 ASP A O 10
ATOM 16160 N N . LYS A 1 75 ? -8.173 -3.643 3.682 1.00 0.00 75 LYS A N 10
ATOM 16161 C CA . LYS A 1 75 ? -7.828 -5.012 4.070 1.00 0.00 75 LYS A CA 10
ATOM 16162 C C . LYS A 1 75 ? -8.156 -5.298 5.538 1.00 0.00 75 LYS A C 10
ATOM 16163 O O . LYS A 1 75 ? -8.871 -6.252 5.837 1.00 0.00 75 LYS A O 10
ATOM 16182 N N . PRO A 1 76 ? -7.626 -4.493 6.483 1.00 0.00 76 PRO A N 10
ATOM 16183 C CA . PRO A 1 76 ? -7.867 -4.701 7.914 1.00 0.00 76 PRO A CA 10
ATOM 16184 C C . PRO A 1 76 ? -9.350 -4.827 8.233 1.00 0.00 76 PRO A C 10
ATOM 16185 O O . PRO A 1 76 ? -9.739 -5.566 9.137 1.00 0.00 76 PRO A O 10
ATOM 16196 N N . SER A 1 77 ? -10.175 -4.112 7.479 1.00 0.00 77 SER A N 10
ATOM 16197 C CA . SER A 1 77 ? -11.614 -4.158 7.682 1.00 0.00 77 SER A CA 10
ATOM 16198 C C . SER A 1 77 ? -12.185 -5.450 7.114 1.00 0.00 77 SER A C 10
ATOM 16199 O O . SER A 1 77 ? -13.027 -6.098 7.735 1.00 0.00 77 SER A O 10
ATOM 16207 N N . ALA A 1 78 ? -11.717 -5.820 5.927 1.00 0.00 78 ALA A N 10
ATOM 16208 C CA . ALA A 1 78 ? -12.178 -7.033 5.264 1.00 0.00 78 ALA A CA 10
ATOM 16209 C C . ALA A 1 78 ? -11.640 -8.291 5.944 1.00 0.00 78 ALA A C 10
ATOM 16210 O O . ALA A 1 78 ? -12.342 -9.295 6.049 1.00 0.00 78 ALA A O 10
ATOM 16217 N N . MET A 1 79 ? -10.389 -8.238 6.393 1.00 0.00 79 MET A N 10
ATOM 16218 C CA . MET A 1 79 ? -9.769 -9.386 7.045 1.00 0.00 79 MET A CA 10
ATOM 16219 C C . MET A 1 79 ? -10.355 -9.637 8.433 1.00 0.00 79 MET A C 10
ATOM 16220 O O . MET A 1 79 ? -10.658 -10.776 8.790 1.00 0.00 79 MET A O 10
ATOM 16234 N N . LEU A 1 80 ? -10.493 -8.575 9.220 1.00 0.00 80 LEU A N 10
ATOM 16235 C CA . LEU A 1 80 ? -11.019 -8.695 10.578 1.00 0.00 80 LEU A CA 10
ATOM 16236 C C . LEU A 1 80 ? -12.541 -8.837 10.603 1.00 0.00 80 LEU A C 10
ATOM 16237 O O . LEU A 1 80 ? -13.082 -9.608 11.394 1.00 0.00 80 LEU A O 10
ATOM 16253 N N . TYR A 1 81 ? -13.232 -8.082 9.753 1.00 0.00 81 TYR A N 10
ATOM 16254 C CA . TYR A 1 81 ? -14.693 -8.127 9.714 1.00 0.00 81 TYR A CA 10
ATOM 16255 C C . TYR A 1 81 ? -15.214 -8.968 8.549 1.00 0.00 81 TYR A C 10
ATOM 16256 O O . TYR A 1 81 ? -16.423 -9.037 8.329 1.00 0.00 81 TYR A O 10
ATOM 16274 N N . GLU A 1 82 ? -14.313 -9.602 7.803 1.00 0.00 82 GLU A N 10
ATOM 16275 C CA . GLU A 1 82 ? -14.715 -10.428 6.666 1.00 0.00 82 GLU A CA 10
ATOM 16276 C C . GLU A 1 82 ? -15.318 -9.562 5.557 1.00 0.00 82 GLU A C 10
ATOM 16277 O O . GLU A 1 82 ? -15.556 -8.371 5.757 1.00 0.00 82 GLU A O 10
ATOM 16289 N N . PRO A 1 83 ? -15.570 -10.144 4.367 1.00 0.00 83 PRO A N 10
ATOM 16290 C CA . PRO A 1 83 ? -16.142 -9.413 3.231 1.00 0.00 83 PRO A CA 10
ATOM 16291 C C . PRO A 1 83 ? -17.349 -8.560 3.625 1.00 0.00 83 PRO A C 10
ATOM 16292 O O . PRO A 1 83 ? -17.670 -7.580 2.955 1.00 0.00 83 PRO A O 10
ATOM 16303 N N . ASP A 1 84 ? -18.012 -8.936 4.716 1.00 0.00 84 ASP A N 10
ATOM 16304 C CA . ASP A 1 84 ? -19.180 -8.201 5.193 1.00 0.00 84 ASP A CA 10
ATOM 16305 C C . ASP A 1 84 ? -18.774 -7.038 6.102 1.00 0.00 84 ASP A C 10
ATOM 16306 O O . ASP A 1 84 ? -19.613 -6.463 6.797 1.00 0.00 84 ASP A O 10
ATOM 16315 N N . TYR A 1 85 ? -17.483 -6.701 6.099 1.00 0.00 85 TYR A N 10
ATOM 16316 C CA . TYR A 1 85 ? -16.963 -5.614 6.926 1.00 0.00 85 TYR A CA 10
ATOM 16317 C C . TYR A 1 85 ? -17.856 -4.377 6.866 1.00 0.00 85 TYR A C 10
ATOM 16318 O O . TYR A 1 85 ? -18.619 -4.191 5.919 1.00 0.00 85 TYR A O 10
ATOM 16336 N N . GLU A 1 86 ? -17.747 -3.534 7.888 1.00 0.00 86 GLU A N 10
ATOM 16337 C CA . GLU A 1 86 ? -18.533 -2.308 7.968 1.00 0.00 86 GLU A CA 10
ATOM 16338 C C . GLU A 1 86 ? -18.186 -1.530 9.235 1.00 0.00 86 GLU A C 10
ATOM 16339 O O . GLU A 1 86 ? -18.917 -1.580 10.224 1.00 0.00 86 GLU A O 10
ATOM 16351 N N . LEU A 1 87 ? -17.065 -0.817 9.198 1.00 0.00 87 LEU A N 10
ATOM 16352 C CA . LEU A 1 87 ? -16.617 -0.036 10.344 1.00 0.00 87 LEU A CA 10
ATOM 16353 C C . LEU A 1 87 ? -17.493 1.196 10.539 1.00 0.00 87 LEU A C 10
ATOM 16354 O O . LEU A 1 87 ? -17.703 1.647 11.666 1.00 0.00 87 LEU A O 10
ATOM 16370 N N . ILE A 1 88 ? -17.998 1.741 9.434 1.00 0.00 88 ILE A N 10
ATOM 16371 C CA . ILE A 1 88 ? -18.851 2.928 9.470 1.00 0.00 88 ILE A CA 10
ATOM 16372 C C . ILE A 1 88 ? -18.297 3.991 10.415 1.00 0.00 88 ILE A C 10
ATOM 16373 O O . ILE A 1 88 ? -19.050 4.783 10.982 1.00 0.00 88 ILE A O 10
ATOM 16389 N N . ARG A 1 89 ? -16.981 3.999 10.589 1.00 0.00 89 ARG A N 10
ATOM 16390 C CA . ARG A 1 89 ? -16.343 4.960 11.477 1.00 0.00 89 ARG A CA 10
ATOM 16391 C C . ARG A 1 89 ? -16.407 6.369 10.894 1.00 0.00 89 ARG A C 10
ATOM 16392 O O . ARG A 1 89 ? -16.979 6.583 9.825 1.00 0.00 89 ARG A O 10
ATOM 16413 N N . ASN A 1 90 ? -15.818 7.325 11.605 1.00 0.00 90 ASN A N 10
ATOM 16414 C CA . ASN A 1 90 ? -15.808 8.713 11.160 1.00 0.00 90 ASN A CA 10
ATOM 16415 C C . ASN A 1 90 ? -14.507 9.402 11.557 1.00 0.00 90 ASN A C 10
ATOM 16416 O O . ASN A 1 90 ? -13.607 8.776 12.116 1.00 0.00 90 ASN A O 10
ATOM 16427 N N . GLY A 1 91 ? -14.415 10.697 11.267 1.00 0.00 91 GLY A N 10
ATOM 16428 C CA . GLY A 1 91 ? -13.221 11.450 11.603 1.00 0.00 91 GLY A CA 10
ATOM 16429 C C . GLY A 1 91 ? -13.511 12.616 12.526 1.00 0.00 91 GLY A C 10
ATOM 16430 O O . GLY A 1 91 ? -14.562 13.249 12.429 1.00 0.00 91 GLY A O 10
ATOM 16434 N N . LEU A 1 92 ? -12.575 12.901 13.427 1.00 0.00 92 LEU A N 10
ATOM 16435 C CA . LEU A 1 92 ? -12.735 13.998 14.374 1.00 0.00 92 LEU A CA 10
ATOM 16436 C C . LEU A 1 92 ? -11.599 15.008 14.232 1.00 0.00 92 LEU A C 10
ATOM 16437 O O . LEU A 1 92 ? -11.204 15.652 15.205 1.00 0.00 92 LEU A O 10
ATOM 16453 N N . LYS A 1 93 ? -11.080 15.140 13.017 1.00 0.00 93 LYS A N 10
ATOM 16454 C CA . LYS A 1 93 ? -9.991 16.073 12.749 1.00 0.00 93 LYS A CA 10
ATOM 16455 C C . LYS A 1 93 ? -10.194 16.776 11.410 1.00 0.00 93 LYS A C 10
ATOM 16456 O O . LYS A 1 93 ? -9.239 17.004 10.667 1.00 0.00 93 LYS A O 10
ATOM 16475 N N . GLN A 1 94 ? -11.443 17.114 11.111 1.00 0.00 94 GLN A N 10
ATOM 16476 C CA . GLN A 1 94 ? -11.773 17.792 9.863 1.00 0.00 94 GLN A CA 10
ATOM 16477 C C . GLN A 1 94 ? -11.957 19.290 10.085 1.00 0.00 94 GLN A C 10
ATOM 16478 O O . GLN A 1 94 ? -13.054 19.825 9.918 1.00 0.00 94 GLN A O 10
ATOM 16492 N N . LYS A 1 95 ? -10.874 19.963 10.464 1.00 0.00 95 LYS A N 10
ATOM 16493 C CA . LYS A 1 95 ? -10.912 21.403 10.710 1.00 0.00 95 LYS A CA 10
ATOM 16494 C C . LYS A 1 95 ? -11.792 21.740 11.913 1.00 0.00 95 LYS A C 10
ATOM 16495 O O . LYS A 1 95 ? -12.146 22.898 12.128 1.00 0.00 95 LYS A O 10
ATOM 16514 N N . GLU A 1 96 ? -12.140 20.728 12.702 1.00 0.00 96 GLU A N 10
ATOM 16515 C CA . GLU A 1 96 ? -12.975 20.937 13.880 1.00 0.00 96 GLU A CA 10
ATOM 16516 C C . GLU A 1 96 ? -12.119 20.991 15.141 1.00 0.00 96 GLU A C 10
ATOM 16517 O O . GLU A 1 96 ? -12.043 22.018 15.810 1.00 0.00 96 GLU A O 10
ATOM 16529 N N . ALA A 1 97 ? -11.481 19.870 15.454 1.00 0.00 97 ALA A N 10
ATOM 16530 C CA . ALA A 1 97 ? -10.630 19.774 16.630 1.00 0.00 97 ALA A CA 10
ATOM 16531 C C . ALA A 1 97 ? -9.372 20.620 16.467 1.00 0.00 97 ALA A C 10
ATOM 16532 O O . ALA A 1 97 ? -8.267 20.090 16.336 1.00 0.00 97 ALA A O 10
ATOM 16539 N N . LYS A 1 98 ? -9.545 21.937 16.478 1.00 0.00 98 LYS A N 10
ATOM 16540 C CA . LYS A 1 98 ? -8.424 22.859 16.331 1.00 0.00 98 LYS A CA 10
ATOM 16541 C C . LYS A 1 98 ? -8.186 23.635 17.622 1.00 0.00 98 LYS A C 10
ATOM 16542 O O . LYS A 1 98 ? -9.105 24.246 18.169 1.00 0.00 98 LYS A O 10
#

Nearest PDB structures (foldseek):
  2g1d-assembly1_A  TM=8.267E-01  e=1.739E-15  Thermoplasma acidophilum
  4v4n-assembly1_BV  TM=5.546E-01  e=3.680E-04  Methanocaldococcus jannaschii
  9cai-assembly1_AY  TM=5.830E-01  e=1.509E-03  Caenorhabditis elegans
  7oyb-assembly1_Y2  TM=5.204E-01  e=1.509E-03  Danio rerio
  6lqt-assembly1_SZ  TM=4.805E-01  e=1.420E-03  Saccharomyces cerevisiae S288C

Organism: Thermoplasma acidophilum (strain ATCC 25905 / DSM 1728 / JCM 9062 / NBRC 15155 / AMRC-C165) (NCBI:txid273075)

Sequence (98 aa):
MDLIIKEKRDNPILKRKEIKYVLKFDSSRTPSREEIKELIAKHEGVDKELVIVDNNKQLTGKHEIEGYTKIYADKPSAMLYEPDYELIRNGLKQKEAKMDLIIKEKRDNPILKRKEIKYVLKFDSSRTPSREEIKELIAKHEGVDKELVIVDNNKQLTGKHEIEGYTKIYADKPSAMLYEPDYELIRNGLKQKEAKMDLIIKEKRDNPILKRKEIKYVLKFDSSRTPSREEIKELIAKHEGVDKELVIVDNNKQLTGKHEIEGYTKIYADKPSAMLYEPDYELIRNGLKQKEAKMDLIIKEKRDNPILKRKEIKYVLKFDSSRTPSREEIKELIAKHEGVDKELVIVDNNKQLTGKHEIEGYTKIYADKPSAMLYEPDYELIRNGLKQKEAKMDLIIKEKRDNPILKRKEIKYVLKFDSSRTPSREEIKELIAKHEGVDKELVIVDNNKQLTGKHEIEGYTKIYADKPSAMLYEPDYELIRNGLKQKEAKMDLIIKEKRDNPILKRKEIKYVLKFDSSRTPSREEIKELIAKHEGVDKELVIVDNNKQLTGKHEIEGYTKIYADKPSAMLYEPDYELIRNGLKQKEAKMDLIIKEKRDNPILKRKEIKYVLKFDSSRTPSREEIKELIAKHEGVDKELVIVDNNKQLTGKHEIEGYTKIYADKPSAMLYEPDYELIRNGLKQKEAKMDLIIKEKRDNPILKRKEIKYVLKFDSSRTPSREEIKELIAKHEGVDKELVIVDNNKQLTGKHEIEGYTKIYADKPSAMLYEPDYELIRNGLKQKEAKMDLIIKEKRDNPILKRKEIKYVLKFDSSRTPSREEIKELIAKHEGVDKELVIVDNNKQLTGKHEIEGYTKIYADKPSAMLYEPDYELIRNGLKQKEAKMDLIIKEKRDNPILKRKEIKYVLKFDSSRTPSREEIKELIAKHEGVDKELVIVDNNKQLTGKHEIEGYTKIYADKPSAMLYEPDYELIRNGLKQKEAK